Protein 6IIH (pdb70)

Foldseek 3Di:
DALLLLLCLVFPAAQFFDQDPVGFTAHASGHTQPQDNDPVSSQVSVCVLQVHNAVRGHDNVSSVVVVVVLLVVLVVLQCPDPLRVLLLVQDDRQLNSLSSSVCSNPNSVVSSVLRVLSVCSSVLVLVVSLVSQCVDPVCVVPVLSSVQSSVCSNPVDNVSVPPDFVVLVVLQFQEDEPHFTWHQLQSLLCLFQDPHDYDHDYDDPVNQVQLLPDQVVADLFLCSSVRSNRSWTAGPLNSVVLLCLQLDAPVCLVVVQVVLVVVPPQWHFLVSVVVSVDTNVQCVQQNPVRNRIHHSVSSSRVSVSPNLNSLVVLQCVLCVNDQFAFLVSVVCLLCVPPDDPLSVLLVVLVVPPDDRPDTHGSVLSVLVSNLLSQVVQLVVLVVVCVVVVHFCALVSNQVSSCRSRVDGHDCSNSVSQQSSQVRVPPRGGPVVVSNVSRVVSSNGRD/DALLLLQCVVFFAFQAWDQDPLGATAHGRLHGQDPDPPVQSSLVSVCVLQVGSHPRGHDHVSSVVRSVVLLVVLVVLQCPDPLRNLLLVLDDRQLNSLVSSVCSNPNSVVSSVPRVLSVCSSVLVLVVSLVSQCVDVVCVVPVLSSNQSSVCSNPVDNPSPPSVLVVLCVQQFDEAERSFTWRALQSLLCSVADPHDHYYDDPVLQVLLQVLQVPADLFLCSSVSSHSNWTAGSVNSVVLVVPLLADLVSLVVVQVQLPVVPPQKHFLVSDPDVGSCQCVQQNDVGNHIHHSVSSSRRSVSPNLNSLVVLQCVLCVNDQFAWLLSVLCVVCVQLVNNPPVLLVCLSVPVDDRDDTHHSVLSVLVSQLSNQVVLLCVLCVVCQVVQNFAALVRSQVSSCVRRVGHHDPSSSVSLQSRQVRPPPNTHTCCSPVVSHPVD

Solvent-accessible surface area: 41963 Å² total; per-residue (Å²): 82,71,18,65,78,0,0,93,68,11,42,155,82,64,55,145,16,88,103,37,140,101,33,106,22,10,0,0,6,15,34,74,0,99,173,7,125,48,78,113,26,0,56,64,27,0,38,166,46,35,70,97,138,6,118,2,75,4,72,77,115,32,0,54,128,7,2,66,86,31,3,78,45,7,38,146,7,0,75,191,21,94,90,0,84,55,4,26,65,38,6,58,82,27,19,78,5,0,0,10,0,4,7,29,48,57,32,34,110,34,1,10,56,38,76,73,2,9,156,25,3,76,81,108,94,52,90,84,0,7,116,51,4,42,178,22,136,12,52,116,92,42,59,80,16,0,123,28,0,12,29,0,0,104,14,13,8,36,21,13,6,61,41,64,24,110,72,34,1,65,82,2,0,22,8,18,15,139,61,85,71,16,0,3,0,107,11,0,5,38,4,6,6,57,95,94,119,102,100,64,132,139,14,82,122,135,57,14,129,74,25,11,64,31,17,156,111,18,24,106,23,25,59,4,3,74,71,7,16,80,94,0,3,1,15,36,46,8,0,1,7,0,7,7,0,22,50,10,23,109,101,13,2,86,37,13,1,38,27,13,2,61,84,44,60,95,42,0,40,63,182,9,10,164,85,56,159,38,6,3,0,26,16,56,0,0,6,83,216,23,119,99,86,0,95,46,116,32,1,47,121,11,0,49,39,2,25,34,1,5,17,29,35,2,4,80,43,6,1,169,53,113,84,108,0,135,13,51,5,0,0,68,0,0,1,58,54,18,95,83,102,66,54,95,42,11,66,46,3,4,168,124,62,22,70,80,55,106,53,0,28,54,103,52,0,34,47,0,7,95,0,17,40,65,20,95,33,0,33,1,0,5,77,7,9,70,18,56,134,133,54,13,99,49,70,15,0,45,60,0,0,87,21,5,36,42,130,104,14,29,79,4,0,0,28,0,0,6,60,0,0,6,8,5,47,18,103,12,7,13,31,116,47,0,20,42,19,0,117,65,3,34,94,18,6,98,162,66,22,75,39,0,0,72,38,22,32,109,30,78,41,64,38,41,138,45,106,128,33,57,28,6,0,0,3,20,33,83,17,18,144,38,124,37,73,120,27,0,56,60,111,4,41,206,42,44,63,125,82,3,83,36,71,2,68,112,120,49,0,56,108,9,2,68,83,33,3,80,57,10,38,126,13,0,58,166,22,91,135,0,92,61,3,26,67,42,5,53,84,18,21,73,6,0,0,5,0,4,6,27,50,63,28,48,108,38,0,12,61,41,89,68,2,12,105,28,3,71,91,99,123,50,13,84,0,0,39,43,2,9,143,18,144,16,23,104,105,38,57,77,20,0,49,61,0,0,28,0,0,27,52,20,47,27,100,28,8,122,18,129,91,41,82,52,2,65,86,2,18,48,21,26,85,106,14,69,40,37,0,2,0,102,3,0,5,28,6,46,30,61,144,122,170,69,211,85,23,64,162,161,35,56,132,56,1,53,42,0,32,134,102,10,28,98,29,29,58,9,0,80,68,2,17,83,75,2,8,0,17,56,30,4,2,41,0,0,47,25,0,17,93,35,36,81,67,2,0,67,5,0,6,86,8,11,14,85,77,56,54,132,52,0,22,50,146,20,3,17,194,84,15,0,0,22,10,64,3,0,12,106,206,15,156,139,73,8,88,31,142,70,1,80,136,11,0,58,32,5,24,29,1,23,12,31,39,27,3,84,55,22,0,131,56,113,84,108,0,120,11,60,2,0,0,32,11,0,0,94,52,2,83,10,46,140,114,120,79,4,69,102,12,5,158,116,65,28,68,108,49,142,53,0,25,58,102,42,0,42,18,1,10,68,0,20,25,51,22,114,71,1,23,35,13,5,49,32,22,11,12,50,81,91,50,10,145,49,70,32,6,65,72,0,0,92,38,10,16,47,37,112,1,31,87,25,0,0,32,0,0,10,64,0,0,7,64,51,56,58,124,8,4,16,53,32,1,4,27,9,23,5,157,113,126

InterPro domains:
  IPR002048 EF-hand domain [PS50222] (362-397)
  IPR002048 EF-hand domain [SM00054] (176-204)
  IPR002048 EF-hand domain [SM00054] (366-394)
  IPR011992 EF-hand domain pair [SSF47473] (88-260)
  IPR011992 EF-hand domain pair [SSF47473] (175-393)
  IPR039800 Calcium uptake protein 1/2/3 [PTHR12294] (22-420)

CATH classification: 1.10.530.40

Nearest PDB structures (foldseek):
  6iih-assembly1_A  TM=1.002E+00  e=4.399E-68  Tequatrovirus T4
  7xe9-assembly1_A  TM=9.885E-01  e=2.774E-21  Tequatrovirus T4
  6pgy-assembly1_A  TM=9.882E-01  e=2.651E-21  Tequatrovirus T4
  4pk0-assembly1_A  TM=9.676E-01  e=1.539E-21  Tequatrovirus T4
  2hul-assembly1_A  TM=9.817E-01  e=2.774E-21  Tequatrovirus T4

B-factor: mean 32.84, std 21.12, range [3.55, 121.58]

Organism: Homo sapiens (NCBI:txid9606)

Radius of gyration: 30.77 Å; Cα contacts (8 Å, |Δi|>4): 1277; chains: 2; bounding box: 69×74×88 Å

GO terms:
  GO:0071277 cellular response to calcium ion (P, IDA)
  GO:0061891 calcium ion sensor activity (F, IDA)
  GO:0005509 calcium ion binding (F, IDA)
  GO:0036444 calcium import into the mitochondrion (P, IDA)
  GO:0005743 mitochondrial inner membrane (C, IDA)
  GO:0005758 mitochondrial intermembrane space (C, IDA)
  GO:1990246 uniplex complex (C, IDA)
  GO:0051562 negative regulation of mitochondrial calcium ion concentration (P, IDA)
  GO:0006851 mitochondrial calcium ion transmembrane transport (P, IDA)
  GO:0005743 mitochondrial inner membrane (C, EXP)
  GO:0005758 mitochondrial intermembrane space (C, EXP)
  GO:0036444 calcium import into the mitochondrion (P, IMP)
  GO:0051560 mitochondrial calcium ion homeostasis (P, IMP)
  GO:0005515 protein binding (F, IPI)
  GO:0046982 protein heterodimerization activity (F, IPI)
  GO:0005739 mitochondrion (C, HTP)
  GO:0005743 mitochondrial inner membrane (C, TAS)
  GO:0005739 mitochondrion (C, IDA)
  GO:0051560 mitochondrial calcium ion homeostasis (P, IDA)

Sequence (883 aa):
MNIFEMLRIDERLRLKIYKDTEGYYTIGIGHLLTKSPSLNAAKSELDKAIGRNTNGVITKDEAEKLFNQDVDAAVRGILRNAKLKPVYDSLDAVRRAALINMVFQMGETGVAGFTNSLRMLQQKRWDEAAVNLAKSIWYNQTPNRAKRVITTFRTGTWDAYHMLRKQRFMQFSSLEHEGEYYMTPRDFLFSVMFEQMTSVKKLTKKDIEDTLSGIQTAGCGSTFFRDLGDKGLISYTEYLFLLTILTKPHSGFHVAFKMLDTDGNEMIEKREFFKLINTTLQMRFFGKRGQRKLHYKEFRRFMENLQTEIQEMEFLQFSKGLSFMRKEDFAEWLLFFTNTENKDIYWKNVREKLSAGESISLDEFKSFCHFTTHLEDFAIAMQMFSLAHRPVRLAEFKRAVKVATGQELSNNILDTVFKIFDLDGDECLSHEEFLGVLKNRMHRGLMNIFEMLRIDERLRLKIYKDTEGYYTIGIGHLLTKSPSLNAAKSELDKAIGRNTNGVITKDEAEKLFNQDVDAAVRGILRNAKLKPVYDSLDAVRRAALINMVFQMGETGVAGFTNSLRMLQQKRWDEAAVNLAKSIWYNQTPNRAKRVITTFRTGTWDAYHMLRKQRFMQFSSLEHEGEYYMTPRDFLFSVMFEQMEKKLTKKDIEDTLSGIQTAGCGSTFFRDLGDKGLISYTEYLFLLTILTKPHSGFHVAFKMLDTDGNEMIEKREFFKNTTLQMRFFGKRGQRKLHYKEFRRFMENLQTEIQEMEFLQFSKGLSFMRKEDFAEWLLFFTNTENKDIYWKNVREKLSAGESISLDEFKSFCHFTTHLEDFAIAMQMFSLAHRPVRLAEFKRAVKVATGQELSNNILDTVFKIFDLDGDECLSHEEFLGVLKNR

Structure (mmCIF, N/CA/C/O backbone):
data_6IIH
#
_entry.id   6IIH
#
_cell.length_a   66.743
_cell.length_b   96.311
_cell.length_c   85.488
_cell.angle_alpha   90.00
_cell.angle_beta   98.98
_cell.angle_gamma   90.00
#
_symmetry.space_group_name_H-M   'P 1 21 1'
#
loop_
_entity.id
_entity.type
_entity.pdbx_description
1 polymer 'Endolysin,Calcium uptake protein 2, mitochondrial'
2 non-polymer 'CALCIUM ION'
3 water water
#
loop_
_atom_site.group_PDB
_atom_site.id
_atom_site.type_symbol
_atom_site.label_atom_id
_atom_site.label_alt_id
_atom_site.label_comp_id
_atom_site.label_asym_id
_atom_site.label_entity_id
_atom_site.label_seq_id
_atom_site.pdbx_PDB_ins_code
_atom_site.Cartn_x
_atom_site.Cartn_y
_atom_site.Cartn_z
_atom_site.occupancy
_atom_site.B_iso_or_equiv
_atom_site.auth_seq_id
_atom_site.auth_comp_id
_atom_site.auth_asym_id
_atom_site.auth_atom_id
_atom_site.pdbx_PDB_model_num
ATOM 1 N N . MET A 1 9 ? 1.749 32.490 106.497 1.00 30.91 1 MET A N 1
ATOM 2 C CA . MET A 1 9 ? 1.046 33.660 107.100 1.00 25.85 1 MET A CA 1
ATOM 3 C C . MET A 1 9 ? 1.769 34.980 106.852 1.00 17.26 1 MET A C 1
ATOM 4 O O . MET A 1 9 ? 2.993 35.070 106.888 1.00 23.82 1 MET A O 1
ATOM 18 N N . ASN A 1 10 ? 0.975 36.009 106.604 1.00 18.65 2 ASN A N 1
ATOM 19 C CA . ASN A 1 10 ? 1.459 37.367 106.426 1.00 18.98 2 ASN A CA 1
ATOM 20 C C . ASN A 1 10 ? 0.277 38.291 106.720 1.00 12.69 2 ASN A C 1
ATOM 21 O O . ASN A 1 10 ? -0.815 37.835 107.070 1.00 14.23 2 ASN A O 1
ATOM 32 N N . ILE A 1 11 ? 0.491 39.593 106.537 1.00 17.86 3 ILE A N 1
ATOM 33 C CA . ILE A 1 11 ? -0.573 40.552 106.815 1.00 13.01 3 ILE A CA 1
ATOM 34 C C . ILE A 1 11 ? -1.797 40.239 105.962 1.00 12.38 3 ILE A C 1
ATOM 35 O O . ILE A 1 11 ? -2.942 40.422 106.392 1.00 13.62 3 ILE A O 1
ATOM 51 N N . PHE A 1 12 ? -1.577 39.825 104.707 1.00 14.58 4 PHE A N 1
ATOM 52 C CA . PHE A 1 12 ? -2.693 39.467 103.831 1.00 11.80 4 PHE A CA 1
ATOM 53 C C . PHE A 1 12 ? -3.499 38.317 104.405 1.00 13.48 4 PHE A C 1
ATOM 54 O O . PHE A 1 12 ? -4.734 38.405 104.513 1.00 16.58 4 PHE A O 1
ATOM 71 N N . GLU A 1 13 ? -2.830 37.228 104.796 1.00 16.17 5 GLU A N 1
ATOM 72 C CA . GLU A 1 13 ? -3.576 36.071 105.288 1.00 16.48 5 GLU A CA 1
ATOM 73 C C . GLU A 1 13 ? -4.224 36.356 106.640 1.00 10.52 5 GLU A C 1
ATOM 74 O O . GLU A 1 13 ? -5.304 35.837 106.924 1.00 13.43 5 GLU A O 1
ATOM 86 N N . MET A 1 14 ? -3.548 37.138 107.483 1.00 11.57 6 MET A N 1
ATOM 87 C CA . MET A 1 14 ? -4.106 37.597 108.752 1.00 12.07 6 MET A CA 1
ATOM 88 C C . MET A 1 14 ? -5.408 38.364 108.562 1.00 11.57 6 MET A C 1
ATOM 89 O O . MET A 1 14 ? -6.435 38.049 109.190 1.00 8.47 6 MET A O 1
ATOM 103 N N . LEU A 1 15 ? -5.380 39.419 107.735 1.00 9.62 7 LEU A N 1
ATOM 104 C CA . LEU A 1 15 ? -6.608 40.180 107.497 1.00 9.43 7 LEU A CA 1
ATOM 105 C C . LEU A 1 15 ? -7.694 39.342 106.834 1.00 14.32 7 LEU A C 1
ATOM 106 O O . LEU A 1 15 ? -8.885 39.596 107.057 1.00 13.61 7 LEU A O 1
ATOM 122 N N . ARG A 1 16 ? -7.323 38.340 106.022 1.00 13.92 8 ARG A N 1
ATOM 123 C CA . ARG A 1 16 ? -8.345 37.510 105.386 1.00 18.04 8 ARG A CA 1
ATOM 124 C C . ARG A 1 16 ? -9.116 36.713 106.431 1.00 17.52 8 ARG A C 1
ATOM 125 O O . ARG A 1 16 ? -10.305 36.450 106.259 1.00 16.39 8 ARG A O 1
ATOM 146 N N . ILE A 1 17 ? -8.452 36.336 107.523 1.00 14.03 9 ILE A N 1
ATOM 147 C CA . ILE A 1 17 ? -9.133 35.714 108.651 1.00 14.51 9 ILE A CA 1
ATOM 148 C C . ILE A 1 17 ? -9.948 36.736 109.421 1.00 10.53 9 ILE A C 1
ATOM 149 O O . ILE A 1 17 ? -11.080 36.465 109.807 1.00 10.37 9 ILE A O 1
ATOM 165 N N . ASP A 1 18 ? -9.400 37.929 109.652 1.00 13.95 10 ASP A N 1
ATOM 166 C CA . ASP A 1 18 ? -10.073 38.925 110.481 1.00 11.95 10 ASP A CA 1
ATOM 167 C C . ASP A 1 18 ? -11.236 39.611 109.774 1.00 17.51 10 ASP A C 1
ATOM 168 O O . ASP A 1 18 ? -12.147 40.100 110.453 1.00 15.92 10 ASP A O 1
ATOM 177 N N . GLU A 1 19 ? -11.233 39.650 108.443 1.00 16.99 11 GLU A N 1
ATOM 178 C CA . GLU A 1 19 ? -12.283 40.334 107.678 1.00 18.52 11 GLU A CA 1
ATOM 179 C C . GLU A 1 19 ? -12.915 39.347 106.702 1.00 17.74 11 GLU A C 1
ATOM 180 O O . GLU A 1 19 ? -12.310 39.005 105.677 1.00 18.17 11 GLU A O 1
ATOM 192 N N . ARG A 1 20 ? -14.137 38.936 107.000 1.00 17.85 12 ARG A N 1
ATOM 193 C CA . ARG A 1 20 ? -14.909 38.080 106.111 1.00 33.68 12 ARG A CA 1
ATOM 194 C C . ARG A 1 20 ? -15.034 38.714 104.732 1.00 21.28 12 ARG A C 1
ATOM 195 O O . ARG A 1 20 ? -15.310 39.907 104.609 1.00 22.55 12 ARG A O 1
ATOM 216 N N . LEU A 1 21 ? -14.826 37.910 103.696 1.00 21.03 13 LEU A N 1
ATOM 217 C CA . LEU A 1 21 ? -15.047 38.359 102.323 1.00 21.34 13 LEU A CA 1
ATOM 218 C C . LEU A 1 21 ? -16.539 38.576 102.097 1.00 27.51 13 LEU A C 1
ATOM 219 O O . LEU A 1 21 ? -17.335 37.646 102.220 1.00 21.89 13 LEU A O 1
ATOM 235 N N . ARG A 1 22 ? -16.912 39.794 101.756 1.00 21.40 14 ARG A N 1
ATOM 236 C CA . ARG A 1 22 ? -18.290 40.174 101.454 1.00 19.59 14 ARG A CA 1
ATOM 237 C C . ARG A 1 22 ? -18.343 40.505 99.963 1.00 20.19 14 ARG A C 1
ATOM 238 O O . ARG A 1 22 ? -17.889 41.573 99.539 1.00 19.61 14 ARG A O 1
ATOM 259 N N . LEU A 1 23 ? -18.901 39.616 99.162 1.00 20.58 15 LEU A N 1
ATOM 260 C CA . LEU A 1 23 ? -19.047 39.939 97.755 1.00 19.80 15 LEU A CA 1
ATOM 261 C C . LEU A 1 23 ? -20.263 40.806 97.495 1.00 17.68 15 LEU A C 1
ATOM 262 O O . LEU A 1 23 ? -20.395 41.338 96.391 1.00 18.32 15 LEU A O 1
ATOM 278 N N . LYS A 1 24 ? -21.134 40.976 98.482 1.00 17.56 16 LYS A N 1
ATOM 279 C CA . LYS A 1 24 ? -22.262 41.889 98.396 1.00 14.74 16 LYS A CA 1
ATOM 280 C C . LYS A 1 24 ? -22.167 42.907 99.522 1.00 24.68 16 LYS A C 1
ATOM 281 O O . LYS A 1 24 ? -21.665 42.611 100.612 1.00 19.39 16 LYS A O 1
ATOM 300 N N . ILE A 1 25 ? -22.625 44.124 99.235 1.00 19.87 17 ILE A N 1
ATOM 301 C CA . ILE A 1 25 ? -22.530 45.197 100.199 1.00 22.88 17 ILE A CA 1
ATOM 302 C C . ILE A 1 25 ? -23.137 44.731 101.508 1.00 19.95 17 ILE A C 1
ATOM 303 O O . ILE A 1 25 ? -24.242 44.172 101.533 1.00 21.18 17 ILE A O 1
ATOM 319 N N . TYR A 1 26 ? -22.429 45.001 102.597 1.00 17.09 18 TYR A N 1
ATOM 320 C CA . TYR A 1 26 ? -22.766 44.528 103.932 1.00 25.00 18 TYR A CA 1
ATOM 321 C C . TYR A 1 26 ? -22.705 45.701 104.899 1.00 19.99 18 TYR A C 1
ATOM 322 O O . TYR A 1 26 ? -21.728 46.446 104.907 1.00 25.96 18 TYR A O 1
ATOM 340 N N . LYS A 1 27 ? -23.731 45.853 105.731 1.00 31.83 19 LYS A N 1
ATOM 341 C CA . LYS A 1 27 ? -23.735 46.903 106.748 1.00 32.00 19 LYS A CA 1
ATOM 342 C C . LYS A 1 27 ? -23.321 46.314 108.095 1.00 33.42 19 LYS A C 1
ATOM 343 O O . LYS A 1 27 ? -24.011 45.446 108.629 1.00 36.37 19 LYS A O 1
ATOM 362 N N . ASP A 1 28 ? -22.199 46.784 108.642 1.00 31.56 20 ASP A N 1
ATOM 363 C CA . ASP A 1 28 ? -21.650 46.145 109.828 1.00 37.46 20 ASP A CA 1
ATOM 364 C C . ASP A 1 28 ? -22.200 46.767 111.120 1.00 42.16 20 ASP A C 1
ATOM 365 O O . ASP A 1 28 ? -22.871 47.807 111.121 1.00 36.01 20 ASP A O 1
ATOM 374 N N . THR A 1 29 ? -21.902 46.089 112.232 1.00 37.31 21 THR A N 1
ATOM 375 C CA . THR A 1 29 ? -22.419 46.487 113.537 1.00 43.95 21 THR A CA 1
ATOM 376 C C . THR A 1 29 ? -22.136 47.955 113.844 1.00 38.02 21 THR A C 1
ATOM 377 O O . THR A 1 29 ? -22.985 48.651 114.405 1.00 39.29 21 THR A O 1
ATOM 388 N N . GLU A 1 30 ? -20.951 48.439 113.489 1.00 39.09 22 GLU A N 1
ATOM 389 C CA . GLU A 1 30 ? -20.617 49.848 113.625 1.00 32.17 22 GLU A CA 1
ATOM 390 C C . GLU A 1 30 ? -21.413 50.739 112.687 1.00 41.49 22 GLU A C 1
ATOM 391 O O . GLU A 1 30 ? -21.253 51.967 112.755 1.00 33.44 22 GLU A O 1
ATOM 403 N N . GLY A 1 31 ? -22.266 50.168 111.833 1.00 40.25 23 GLY A N 1
ATOM 404 C CA . GLY A 1 31 ? -23.133 50.951 110.975 1.00 40.92 23 GLY A CA 1
ATOM 405 C C . GLY A 1 31 ? -22.547 51.378 109.647 1.00 40.80 23 GLY A C 1
ATOM 406 O O . GLY A 1 31 ? -23.189 52.176 108.941 1.00 35.74 23 GLY A O 1
ATOM 410 N N . TYR A 1 32 ? -21.378 50.863 109.278 1.00 29.36 24 TYR A N 1
ATOM 411 C CA . TYR A 1 32 ? -20.763 51.193 108.003 1.00 31.37 24 TYR A CA 1
ATOM 412 C C . TYR A 1 32 ? -21.138 50.173 106.939 1.00 26.42 24 TYR A C 1
ATOM 413 O O . TYR A 1 32 ? -21.134 48.969 107.183 1.00 25.65 24 TYR A O 1
ATOM 431 N N . TYR A 1 33 ? -21.426 50.653 105.743 1.00 33.35 25 TYR A N 1
ATOM 432 C CA . TYR A 1 33 ? -21.486 49.753 104.603 1.00 27.79 25 TYR A CA 1
ATOM 433 C C . TYR A 1 33 ? -20.081 49.310 104.243 1.00 16.80 25 TYR A C 1
ATOM 434 O O . TYR A 1 33 ? -19.150 50.118 104.210 1.00 20.70 25 TYR A O 1
ATOM 452 N N . THR A 1 34 ? -19.931 48.016 104.003 1.00 16.22 26 THR A N 1
ATOM 453 C CA . THR A 1 34 ? -18.632 47.450 103.690 1.00 18.06 26 THR A CA 1
ATOM 454 C C . THR A 1 34 ? -18.746 46.494 102.505 1.00 12.62 26 THR A C 1
ATOM 455 O O . THR A 1 34 ? -19.817 45.969 102.195 1.00 16.80 26 THR A O 1
ATOM 466 N N . ILE A 1 35 ? -17.600 46.212 101.904 1.00 15.29 27 ILE A N 1
ATOM 467 C CA . ILE A 1 35 ? -17.531 45.331 100.752 1.00 15.33 27 ILE A CA 1
ATOM 468 C C . ILE A 1 35 ? -16.150 44.714 100.749 1.00 13.91 27 ILE A C 1
ATOM 469 O O . ILE A 1 35 ? -15.191 45.267 101.324 1.00 15.47 27 ILE A O 1
ATOM 485 N N . GLY A 1 36 ? -16.067 43.552 100.107 1.00 10.16 28 GLY A N 1
ATOM 486 C CA . GLY A 1 36 ? -14.806 42.890 99.915 1.00 11.44 28 GLY A CA 1
ATOM 487 C C . GLY A 1 36 ? -14.227 42.423 101.234 1.00 12.59 28 GLY A C 1
ATOM 488 O O . GLY A 1 36 ? -14.924 41.866 102.094 1.00 16.81 28 GLY A O 1
ATOM 492 N N . ILE A 1 37 ? -12.927 42.645 101.374 1.00 12.64 29 ILE A N 1
ATOM 493 C CA . ILE A 1 37 ? -12.179 42.229 102.575 1.00 11.86 29 ILE A CA 1
ATOM 494 C C . ILE A 1 37 ? -12.046 43.493 103.401 1.00 11.91 29 ILE A C 1
ATOM 495 O O . ILE A 1 37 ? -11.029 44.184 103.425 1.00 14.32 29 ILE A O 1
ATOM 511 N N . GLY A 1 38 ? -13.089 43.781 104.161 1.00 13.05 30 GLY A N 1
ATOM 512 C CA . GLY A 1 38 ? -13.094 44.908 105.087 1.00 17.93 30 GLY A CA 1
ATOM 513 C C . GLY A 1 38 ? -12.892 46.287 104.481 1.00 19.75 30 GLY A C 1
ATOM 514 O O . GLY A 1 38 ? -12.280 47.175 105.114 1.00 13.73 30 GLY A O 1
ATOM 518 N N . HIS A 1 39 ? -13.377 46.491 103.259 1.00 15.55 31 HIS A N 1
ATOM 519 C CA . HIS A 1 39 ? -13.328 47.800 102.609 1.00 13.55 31 HIS A CA 1
ATOM 520 C C . HIS A 1 39 ? -14.536 48.627 103.031 1.00 11.48 31 HIS A C 1
ATOM 521 O O . HIS A 1 39 ? -15.676 48.277 102.712 1.00 15.50 31 HIS A O 1
ATOM 535 N N . LEU A 1 40 ? -14.296 49.755 103.702 1.00 15.16 32 LEU A N 1
ATOM 536 C CA . LEU A 1 40 ? -15.404 50.556 104.207 1.00 21.80 32 LEU A CA 1
ATOM 537 C C . LEU A 1 40 ? -15.888 51.540 103.136 1.00 16.01 32 LEU A C 1
ATOM 538 O O . LEU A 1 40 ? -15.082 52.203 102.490 1.00 21.18 32 LEU A O 1
ATOM 554 N N . LEU A 1 41 ? -17.197 51.606 102.940 1.00 18.89 33 LEU A N 1
ATOM 555 C CA . LEU A 1 41 ? -17.810 52.582 102.035 1.00 25.64 33 LEU A CA 1
ATOM 556 C C . LEU A 1 41 ? -18.157 53.813 102.880 1.00 16.89 33 LEU A C 1
ATOM 557 O O . LEU A 1 41 ? -19.185 53.860 103.556 1.00 27.31 33 LEU A O 1
ATOM 573 N N . THR A 1 42 ? -17.274 54.790 102.848 1.00 25.14 34 THR A N 1
ATOM 574 C CA . THR A 1 42 ? -17.232 55.845 103.853 1.00 38.81 34 THR A CA 1
ATOM 575 C C . THR A 1 42 ? -18.289 56.930 103.606 1.00 41.08 34 THR A C 1
ATOM 576 O O . THR A 1 42 ? -18.993 57.331 104.543 1.00 41.49 34 THR A O 1
ATOM 587 N N . LYS A 1 43 ? -18.426 57.411 102.365 1.00 34.33 35 LYS A N 1
ATOM 588 C CA . LYS A 1 43 ? -19.384 58.473 102.023 1.00 27.47 35 LYS A CA 1
ATOM 589 C C . LYS A 1 43 ? -20.754 57.928 101.699 1.00 21.94 35 LYS A C 1
ATOM 590 O O . LYS A 1 43 ? -21.400 58.318 100.713 1.00 22.09 35 LYS A O 1
ATOM 609 N N . SER A 1 44 ? -21.228 56.995 102.515 1.00 21.20 36 SER A N 1
ATOM 610 C CA . SER A 1 44 ? -22.410 56.205 102.206 1.00 23.84 36 SER A CA 1
ATOM 611 C C . SER A 1 44 ? -23.244 56.059 103.472 1.00 31.73 36 SER A C 1
ATOM 612 O O . SER A 1 44 ? -23.061 55.107 104.250 1.00 22.99 36 SER A O 1
ATOM 620 N N . PRO A 1 45 ? -24.180 56.984 103.704 1.00 28.82 37 PRO A N 1
ATOM 621 C CA . PRO A 1 45 ? -25.113 56.839 104.829 1.00 25.60 37 PRO A CA 1
ATOM 622 C C . PRO A 1 45 ? -26.320 55.967 104.548 1.00 30.22 37 PRO A C 1
ATOM 623 O O . PRO A 1 45 ? -27.126 55.755 105.459 1.00 39.69 37 PRO A O 1
ATOM 634 N N . SER A 1 46 ? -26.468 55.453 103.332 1.00 18.86 38 SER A N 1
ATOM 635 C CA . SER A 1 46 ? -27.579 54.579 102.951 1.00 23.36 38 SER A CA 1
ATOM 636 C C . SER A 1 46 ? -27.043 53.457 102.060 1.00 18.52 38 SER A C 1
ATOM 637 O O . SER A 1 46 ? -25.928 53.534 101.562 1.00 22.86 38 SER A O 1
ATOM 645 N N . LEU A 1 47 ? -27.877 52.451 101.798 1.00 20.87 39 LEU A N 1
ATOM 646 C CA . LEU A 1 47 ? -27.501 51.423 100.830 1.00 25.11 39 LEU A CA 1
ATOM 647 C C . LEU A 1 47 ? -27.264 52.025 99.446 1.00 24.74 39 LEU A C 1
ATOM 648 O O . LEU A 1 47 ? -26.244 51.748 98.799 1.00 27.08 39 LEU A O 1
ATOM 664 N N . ASN A 1 48 ? -28.188 52.872 98.980 1.00 30.14 40 ASN A N 1
ATOM 665 C CA . ASN A 1 48 ? -28.058 53.438 97.639 1.00 28.91 40 ASN A CA 1
ATOM 666 C C . ASN A 1 48 ? -26.832 54.330 97.533 1.00 21.76 40 ASN A C 1
ATOM 667 O O . ASN A 1 48 ? -26.172 54.373 96.487 1.00 19.33 40 ASN A O 1
ATOM 678 N N . ALA A 1 49 ? -26.510 55.078 98.592 1.00 20.52 41 ALA A N 1
ATOM 679 C CA . ALA A 1 49 ? -25.265 55.828 98.560 1.00 20.27 41 ALA A CA 1
ATOM 680 C C . ALA A 1 49 ? -24.056 54.886 98.469 1.00 21.32 41 ALA A C 1
ATOM 681 O O . ALA A 1 49 ? -23.069 55.176 97.773 1.00 16.70 41 ALA A O 1
ATOM 688 N N . ALA A 1 50 ? -24.110 53.761 99.181 1.00 17.17 42 ALA A N 1
ATOM 689 C CA . ALA A 1 50 ? -22.991 52.822 99.144 1.00 20.89 42 ALA A CA 1
ATOM 690 C C . ALA A 1 50 ? -22.809 52.211 97.749 1.00 15.36 42 ALA A C 1
ATOM 691 O O . ALA A 1 50 ? -21.685 51.932 97.326 1.00 16.90 42 ALA A O 1
ATOM 698 N N . LYS A 1 51 ? -23.897 51.958 97.036 1.00 14.50 43 LYS A N 1
ATOM 699 C CA . LYS A 1 51 ? -23.750 51.448 95.680 1.00 16.63 43 LYS A CA 1
ATOM 700 C C . LYS A 1 51 ? -23.102 52.486 94.786 1.00 15.98 43 LYS A C 1
ATOM 701 O O . LYS A 1 51 ? -22.220 52.159 93.983 1.00 15.87 43 LYS A O 1
ATOM 720 N N . SER A 1 52 ? -23.467 53.761 94.959 1.00 16.97 44 SER A N 1
ATOM 721 C CA . SER A 1 52 ? -22.813 54.818 94.193 1.00 13.10 44 SER A CA 1
ATOM 722 C C . SER A 1 52 ? -21.322 54.867 94.491 1.00 15.25 44 SER A C 1
ATOM 723 O O . SER A 1 52 ? -20.494 54.936 93.573 1.00 12.25 44 SER A O 1
ATOM 731 N N . GLU A 1 53 ? -20.954 54.874 95.781 1.00 16.98 45 GLU A N 1
ATOM 732 C CA . GLU A 1 53 ? -19.545 54.882 96.154 1.00 14.05 45 GLU A CA 1
ATOM 733 C C . GLU A 1 53 ? -18.817 53.664 95.586 1.00 11.83 45 GLU A C 1
ATOM 734 O O . GLU A 1 53 ? -17.722 53.792 95.027 1.00 10.96 45 GLU A O 1
ATOM 746 N N . LEU A 1 54 ? -19.425 52.481 95.712 1.00 11.36 46 LEU A N 1
ATOM 747 C CA . LEU A 1 54 ? -18.814 51.266 95.193 1.00 15.42 46 LEU A CA 1
ATOM 748 C C . LEU A 1 54 ? -18.624 51.330 93.677 1.00 11.57 46 LEU A C 1
ATOM 749 O O . LEU A 1 54 ? -17.560 50.992 93.178 1.00 11.65 46 LEU A O 1
ATOM 765 N N . ASP A 1 55 ? -19.657 51.750 92.929 1.00 14.31 47 ASP A N 1
ATOM 766 C CA . ASP A 1 55 ? -19.538 51.788 91.470 1.00 14.21 47 ASP A CA 1
ATOM 767 C C . ASP A 1 55 ? -18.376 52.670 91.046 1.00 11.55 47 ASP A C 1
ATOM 768 O O . ASP A 1 55 ? -17.637 52.350 90.106 1.00 13.37 47 ASP A O 1
ATOM 777 N N . LYS A 1 56 ? -18.176 53.802 91.739 1.00 12.65 48 LYS A N 1
ATOM 778 C CA . LYS A 1 56 ? -17.027 54.634 91.425 1.00 17.02 48 LYS A CA 1
ATOM 779 C C . LYS A 1 56 ? -15.722 53.935 91.797 1.00 20.25 48 LYS A C 1
ATOM 780 O O . LYS A 1 56 ? -14.762 53.939 91.019 1.00 18.00 48 LYS A O 1
ATOM 799 N N . ALA A 1 57 ? -15.680 53.288 92.955 1.00 17.21 49 ALA A N 1
ATOM 800 C CA . ALA A 1 57 ? -14.446 52.636 93.392 1.00 16.66 49 ALA A CA 1
ATOM 801 C C . ALA A 1 57 ? -14.040 51.499 92.459 1.00 14.64 49 ALA A C 1
ATOM 802 O O . ALA A 1 57 ? -12.857 51.286 92.230 1.00 17.22 49 ALA A O 1
ATOM 809 N N . ILE A 1 58 ? -14.998 50.773 91.903 1.00 13.63 50 ILE A N 1
ATOM 810 C CA . ILE A 1 58 ? -14.683 49.689 90.979 1.00 16.17 50 ILE A CA 1
ATOM 811 C C . ILE A 1 58 ? -14.650 50.142 89.515 1.00 14.66 50 ILE A C 1
ATOM 812 O O . ILE A 1 58 ? -13.980 49.517 88.700 1.00 18.99 50 ILE A O 1
ATOM 828 N N . GLY A 1 59 ? -15.347 51.214 89.151 1.00 14.79 51 GLY A N 1
ATOM 829 C CA . GLY A 1 59 ? -15.448 51.610 87.743 1.00 15.32 51 GLY A CA 1
ATOM 830 C C . GLY A 1 59 ? -16.427 50.779 86.928 1.00 14.91 51 GLY A C 1
ATOM 831 O O . GLY A 1 59 ? -16.292 50.685 85.701 1.00 13.49 51 GLY A O 1
ATOM 835 N N . ARG A 1 60 ? -17.427 50.192 87.582 1.00 13.29 52 ARG A N 1
ATOM 836 C CA . ARG A 1 60 ? -18.409 49.302 86.976 1.00 13.72 52 ARG A CA 1
ATOM 837 C C . ARG A 1 60 ? -19.765 49.492 87.647 1.00 13.96 52 ARG A C 1
ATOM 838 O O . ARG A 1 60 ? -19.849 49.788 88.847 1.00 13.54 52 ARG A O 1
ATOM 859 N N . ASN A 1 61 ? -20.837 49.312 86.864 1.00 13.19 53 ASN A N 1
ATOM 860 C CA . ASN A 1 61 ? -22.186 49.252 87.429 1.00 14.93 53 ASN A CA 1
ATOM 861 C C . ASN A 1 61 ? -22.367 47.944 88.217 1.00 14.36 53 ASN A C 1
ATOM 862 O O . ASN A 1 61 ? -22.653 46.909 87.626 1.00 15.15 53 ASN A O 1
ATOM 873 N N . THR A 1 62 ? -22.112 47.956 89.520 1.00 13.94 54 THR A N 1
ATOM 874 C CA . THR A 1 62 ? -22.013 46.703 90.267 1.00 11.89 54 THR A CA 1
ATOM 875 C C . THR A 1 62 ? -23.345 46.247 90.842 1.00 18.75 54 THR A C 1
ATOM 876 O O . THR A 1 62 ? -23.462 45.085 91.234 1.00 20.50 54 THR A O 1
ATOM 887 N N . ASN A 1 63 ? -24.322 47.144 90.975 1.00 14.20 55 ASN A N 1
ATOM 888 C CA . ASN A 1 63 ? -25.561 46.855 91.724 1.00 22.81 55 ASN A CA 1
ATOM 889 C C . ASN A 1 63 ? -25.273 46.289 93.125 1.00 17.27 55 ASN A C 1
ATOM 890 O O . ASN A 1 63 ? -26.037 45.501 93.675 1.00 18.20 55 ASN A O 1
ATOM 901 N N . GLY A 1 64 ? -24.174 46.686 93.733 1.00 18.47 56 GLY A N 1
ATOM 902 C CA . GLY A 1 64 ? -23.841 46.224 95.065 1.00 22.27 56 GLY A CA 1
ATOM 903 C C . GLY A 1 64 ? -23.128 44.893 95.155 1.00 22.65 56 GLY A C 1
ATOM 904 O O . GLY A 1 64 ? -22.914 44.393 96.272 1.00 18.40 56 GLY A O 1
ATOM 908 N N . VAL A 1 65 ? -22.704 44.331 94.030 1.00 17.00 57 VAL A N 1
ATOM 909 C CA . VAL A 1 65 ? -22.112 43.004 93.977 1.00 19.70 57 VAL A CA 1
ATOM 910 C C . VAL A 1 65 ? -20.801 43.067 93.204 1.00 21.59 57 VAL A C 1
ATOM 911 O O . VAL A 1 65 ? -20.772 43.544 92.064 1.00 15.74 57 VAL A O 1
ATOM 924 N N . ILE A 1 66 ? -19.727 42.549 93.805 1.00 17.68 58 ILE A N 1
ATOM 925 C CA . ILE A 1 66 ? -18.413 42.547 93.177 1.00 14.70 58 ILE A CA 1
ATOM 926 C C . ILE A 1 66 ? -17.912 41.112 93.070 1.00 18.72 58 ILE A C 1
ATOM 927 O O . ILE A 1 66 ? -18.468 40.194 93.667 1.00 17.07 58 ILE A O 1
ATOM 943 N N . THR A 1 67 ? -16.854 40.940 92.289 1.00 16.14 59 THR A N 1
ATOM 944 C CA . THR A 1 67 ? -16.198 39.658 92.088 1.00 19.55 59 THR A CA 1
ATOM 945 C C . THR A 1 67 ? -15.030 39.522 93.053 1.00 20.20 59 THR A C 1
ATOM 946 O O . THR A 1 67 ? -14.554 40.499 93.634 1.00 16.46 59 THR A O 1
ATOM 957 N N . LYS A 1 68 ? -14.537 38.288 93.174 1.00 18.63 60 LYS A N 1
ATOM 958 C CA . LYS A 1 68 ? -13.366 38.029 93.992 1.00 19.70 60 LYS A CA 1
ATOM 959 C C . LYS A 1 68 ? -12.176 38.845 93.536 1.00 17.75 60 LYS A C 1
ATOM 960 O O . LYS A 1 68 ? -11.435 39.377 94.360 1.00 14.79 60 LYS A O 1
ATOM 979 N N . ASP A 1 69 ? -11.942 38.926 92.222 1.00 18.14 61 ASP A N 1
ATOM 980 C CA . ASP A 1 69 ? -10.790 39.678 91.738 1.00 18.97 61 ASP A CA 1
ATOM 981 C C . ASP A 1 69 ? -10.894 41.168 92.075 1.00 11.87 61 ASP A C 1
ATOM 982 O O . ASP A 1 69 ? -9.890 41.815 92.395 1.00 15.07 61 ASP A O 1
ATOM 991 N N . GLU A 1 70 ? -12.081 41.735 91.941 1.00 15.35 62 GLU A N 1
ATOM 992 C CA . GLU A 1 70 ? -12.320 43.114 92.361 1.00 15.92 62 GLU A CA 1
ATOM 993 C C . GLU A 1 70 ? -12.066 43.306 93.857 1.00 17.42 62 GLU A C 1
ATOM 994 O O . GLU A 1 70 ? -11.423 44.291 94.262 1.00 10.08 62 GLU A O 1
ATOM 1006 N N . ALA A 1 71 ? -12.531 42.358 94.681 1.00 13.57 63 ALA A N 1
ATOM 1007 C CA . ALA A 1 71 ? -12.216 42.386 96.115 1.00 15.48 63 ALA A CA 1
ATOM 1008 C C . ALA A 1 71 ? -10.712 42.338 96.365 1.00 12.34 63 ALA A C 1
ATOM 1009 O O . ALA A 1 71 ? -10.184 43.099 97.185 1.00 13.48 63 ALA A O 1
ATOM 1016 N N . GLU A 1 72 ? -9.987 41.472 95.646 1.00 15.47 64 GLU A N 1
ATOM 1017 C CA . GLU A 1 72 ? -8.543 41.383 95.866 1.00 13.99 64 GLU A CA 1
ATOM 1018 C C . GLU A 1 72 ? -7.806 42.659 95.468 1.00 17.94 64 GLU A C 1
ATOM 1019 O O . GLU A 1 72 ? -6.809 43.040 96.113 1.00 19.57 64 GLU A O 1
ATOM 1031 N N . LYS A 1 73 ? -8.286 43.345 94.427 1.00 18.84 65 LYS A N 1
ATOM 1032 C CA . LYS A 1 73 ? -7.656 44.601 94.024 1.00 20.92 65 LYS A CA 1
ATOM 1033 C C . LYS A 1 73 ? -7.852 45.677 95.085 1.00 16.54 65 LYS A C 1
ATOM 1034 O O . LYS A 1 73 ? -6.910 46.411 95.414 1.00 20.36 65 LYS A O 1
ATOM 1053 N N . LEU A 1 74 ? -9.066 45.797 95.608 1.00 17.70 66 LEU A N 1
ATOM 1054 C CA . LEU A 1 74 ? -9.341 46.739 96.686 1.00 19.75 66 LEU A CA 1
ATOM 1055 C C . LEU A 1 74 ? -8.532 46.393 97.929 1.00 15.32 66 LEU A C 1
ATOM 1056 O O . LEU A 1 74 ? -7.968 47.279 98.588 1.00 19.65 66 LEU A O 1
ATOM 1072 N N . PHE A 1 75 ? -8.478 45.094 98.255 1.00 17.66 67 PHE A N 1
ATOM 1073 C CA . PHE A 1 75 ? -7.722 44.603 99.405 1.00 13.40 67 PHE A CA 1
ATOM 1074 C C . PHE A 1 75 ? -6.262 45.025 99.327 1.00 16.11 67 PHE A C 1
ATOM 1075 O O . PHE A 1 75 ? -5.703 45.557 100.292 1.00 16.22 67 PHE A O 1
ATOM 1092 N N . ASN A 1 76 ? -5.636 44.843 98.173 1.00 20.64 68 ASN A N 1
ATOM 1093 C CA . ASN A 1 76 ? -4.240 45.245 98.030 1.00 20.32 68 ASN A CA 1
ATOM 1094 C C . ASN A 1 76 ? -4.041 46.754 98.150 1.00 21.72 68 ASN A C 1
ATOM 1095 O O . ASN A 1 76 ? -3.020 47.202 98.677 1.00 22.65 68 ASN A O 1
ATOM 1106 N N . GLN A 1 77 ? -4.955 47.554 97.583 1.00 20.05 69 GLN A N 1
ATOM 1107 C CA . GLN A 1 77 ? -4.856 48.997 97.747 1.00 20.34 69 GLN A CA 1
ATOM 1108 C C . GLN A 1 77 ? -5.029 49.382 99.211 1.00 23.05 69 GLN A C 1
ATOM 1109 O O . GLN A 1 77 ? -4.322 50.264 99.718 1.00 22.46 69 GLN A O 1
ATOM 1123 N N . ASP A 1 78 ? -5.960 48.723 99.915 1.00 19.17 70 ASP A N 1
ATOM 1124 C CA . ASP A 1 78 ? -6.200 49.059 101.314 1.00 17.33 70 ASP A CA 1
ATOM 1125 C C . ASP A 1 78 ? -4.999 48.694 102.184 1.00 14.64 70 ASP A C 1
ATOM 1126 O O . ASP A 1 78 ? -4.626 49.463 103.075 1.00 19.13 70 ASP A O 1
ATOM 1135 N N . VAL A 1 79 ? -4.355 47.549 101.933 1.00 15.05 71 VAL A N 1
ATOM 1136 C CA . VAL A 1 79 ? -3.162 47.218 102.702 1.00 12.23 71 VAL A CA 1
ATOM 1137 C C . VAL A 1 79 ? -2.048 48.193 102.370 1.00 21.66 71 VAL A C 1
ATOM 1138 O O . VAL A 1 79 ? -1.382 48.723 103.270 1.00 16.27 71 VAL A O 1
ATOM 1151 N N . ASP A 1 80 ? -1.850 48.473 101.069 1.00 22.24 72 ASP A N 1
ATOM 1152 C CA . ASP A 1 80 ? -0.865 49.481 100.664 1.00 24.90 72 ASP A CA 1
ATOM 1153 C C . ASP A 1 80 ? -1.154 50.822 101.335 1.00 20.81 72 ASP A C 1
ATOM 1154 O O . ASP A 1 80 ? -0.259 51.466 101.898 1.00 30.05 72 ASP A O 1
ATOM 1163 N N . ALA A 1 81 ? -2.412 51.248 101.335 1.00 23.10 73 ALA A N 1
ATOM 1164 C CA . ALA A 1 81 ? -2.707 52.507 101.996 1.00 24.95 73 ALA A CA 1
ATOM 1165 C C . ALA A 1 81 ? -2.407 52.450 103.491 1.00 26.83 73 ALA A C 1
ATOM 1166 O O . ALA A 1 81 ? -2.009 53.467 104.068 1.00 25.79 73 ALA A O 1
ATOM 1173 N N . ALA A 1 82 ? -2.611 51.305 104.154 1.00 24.96 74 ALA A N 1
ATOM 1174 C CA . ALA A 1 82 ? -2.295 51.249 105.585 1.00 19.47 74 ALA A CA 1
ATOM 1175 C C . ALA A 1 82 ? -0.790 51.378 105.809 1.00 20.75 74 ALA A C 1
ATOM 1176 O O . ALA A 1 82 ? -0.346 52.100 106.708 1.00 21.08 74 ALA A O 1
ATOM 1183 N N . VAL A 1 83 ? 0.011 50.697 104.999 1.00 16.31 75 VAL A N 1
ATOM 1184 C CA . VAL A 1 83 ? 1.457 50.790 105.147 1.00 23.78 75 VAL A CA 1
ATOM 1185 C C . VAL A 1 83 ? 1.904 52.238 104.977 1.00 29.04 75 VAL A C 1
ATOM 1186 O O . VAL A 1 83 ? 2.669 52.767 105.789 1.00 29.74 75 VAL A O 1
ATOM 1199 N N . ARG A 1 84 ? 1.370 52.926 103.964 1.00 25.39 76 ARG A N 1
ATOM 1200 C CA . ARG A 1 84 ? 1.766 54.317 103.749 1.00 30.53 76 ARG A CA 1
ATOM 1201 C C . ARG A 1 84 ? 1.331 55.206 104.908 1.00 29.21 76 ARG A C 1
ATOM 1202 O O . ARG A 1 84 ? 2.051 56.129 105.293 1.00 30.32 76 ARG A O 1
ATOM 1223 N N . GLY A 1 85 ? 0.156 54.949 105.472 1.00 28.04 77 GLY A N 1
ATOM 1224 C CA . GLY A 1 85 ? -0.265 55.699 106.640 1.00 32.34 77 GLY A CA 1
ATOM 1225 C C . GLY A 1 85 ? 0.685 55.531 107.802 1.00 28.68 77 GLY A C 1
ATOM 1226 O O . GLY A 1 85 ? 0.846 56.446 108.614 1.00 33.60 77 GLY A O 1
ATOM 1230 N N . ILE A 1 86 ? 1.306 54.356 107.909 1.00 21.84 78 ILE A N 1
ATOM 1231 C CA . ILE A 1 86 ? 2.268 54.116 108.971 1.00 19.07 78 ILE A CA 1
ATOM 1232 C C . ILE A 1 86 ? 3.561 54.876 108.682 1.00 31.78 78 ILE A C 1
ATOM 1233 O O . ILE A 1 86 ? 4.079 55.626 109.524 1.00 26.04 78 ILE A O 1
ATOM 1249 N N . LEU A 1 87 ? 4.112 54.667 107.488 1.00 27.29 79 LEU A N 1
ATOM 1250 C CA . LEU A 1 87 ? 5.424 55.204 107.143 1.00 32.21 79 LEU A CA 1
ATOM 1251 C C . LEU A 1 87 ? 5.449 56.725 107.102 1.00 29.78 79 LEU A C 1
ATOM 1252 O O . LEU A 1 87 ? 6.518 57.308 107.297 1.00 34.48 79 LEU A O 1
ATOM 1268 N N . ARG A 1 88 ? 4.307 57.382 106.905 1.00 28.26 80 ARG A N 1
ATOM 1269 C CA . ARG A 1 88 ? 4.260 58.835 106.905 1.00 34.44 80 ARG A CA 1
ATOM 1270 C C . ARG A 1 88 ? 3.816 59.422 108.233 1.00 36.81 80 ARG A C 1
ATOM 1271 O O . ARG A 1 88 ? 3.616 60.639 108.325 1.00 33.26 80 ARG A O 1
ATOM 1292 N N . ASN A 1 89 ? 3.695 58.608 109.275 1.00 30.47 81 ASN A N 1
ATOM 1293 C CA . ASN A 1 89 ? 3.221 59.089 110.566 1.00 28.91 81 ASN A CA 1
ATOM 1294 C C . ASN A 1 89 ? 4.347 59.091 111.597 1.00 33.14 81 ASN A C 1
ATOM 1295 O O . ASN A 1 89 ? 4.978 58.056 111.853 1.00 31.49 81 ASN A O 1
ATOM 1306 N N . ALA A 1 90 ? 4.566 60.255 112.210 1.00 30.00 82 ALA A N 1
ATOM 1307 C CA . ALA A 1 90 ? 5.706 60.433 113.102 1.00 29.88 82 ALA A CA 1
ATOM 1308 C C . ALA A 1 90 ? 5.636 59.519 114.311 1.00 30.67 82 ALA A C 1
ATOM 1309 O O . ALA A 1 90 ? 6.670 59.060 114.804 1.00 25.01 82 ALA A O 1
ATOM 1316 N N . LYS A 1 91 ? 4.440 59.247 114.805 1.00 27.34 83 LYS A N 1
ATOM 1317 C CA . LYS A 1 91 ? 4.323 58.356 115.952 1.00 28.23 83 LYS A CA 1
ATOM 1318 C C . LYS A 1 91 ? 4.367 56.892 115.553 1.00 28.84 83 LYS A C 1
ATOM 1319 O O . LYS A 1 91 ? 4.873 56.078 116.332 1.00 30.31 83 LYS A O 1
ATOM 1338 N N . LEU A 1 92 ? 3.896 56.549 114.345 1.00 22.72 84 LEU A N 1
ATOM 1339 C CA . LEU A 1 92 ? 3.767 55.151 113.965 1.00 22.84 84 LEU A CA 1
ATOM 1340 C C . LEU A 1 92 ? 5.038 54.600 113.340 1.00 24.65 84 LEU A C 1
ATOM 1341 O O . LEU A 1 92 ? 5.412 53.460 113.627 1.00 20.41 84 LEU A O 1
ATOM 1357 N N . LYS A 1 93 ? 5.729 55.379 112.500 1.00 23.07 85 LYS A N 1
ATOM 1358 C CA . LYS A 1 93 ? 6.867 54.819 111.768 1.00 27.84 85 LYS A CA 1
ATOM 1359 C C . LYS A 1 93 ? 7.974 54.325 112.680 1.00 20.23 85 LYS A C 1
ATOM 1360 O O . LYS A 1 93 ? 8.534 53.245 112.420 1.00 19.81 85 LYS A O 1
ATOM 1379 N N . PRO A 1 94 ? 8.392 55.060 113.712 1.00 23.79 86 PRO A N 1
ATOM 1380 C CA . PRO A 1 94 ? 9.493 54.530 114.532 1.00 22.49 86 PRO A CA 1
ATOM 1381 C C . PRO A 1 94 ? 9.140 53.209 115.200 1.00 20.32 86 PRO A C 1
ATOM 1382 O O . PRO A 1 94 ? 10.000 52.324 115.315 1.00 14.89 86 PRO A O 1
ATOM 1393 N N . VAL A 1 95 ? 7.898 53.064 115.674 1.00 18.58 87 VAL A N 1
ATOM 1394 C CA . VAL A 1 95 ? 7.490 51.792 116.271 1.00 18.73 87 VAL A CA 1
ATOM 1395 C C . VAL A 1 95 ? 7.564 50.696 115.221 1.00 14.33 87 VAL A C 1
ATOM 1396 O O . VAL A 1 95 ? 8.195 49.648 115.417 1.00 16.50 87 VAL A O 1
ATOM 1409 N N . TYR A 1 96 ? 6.930 50.937 114.070 1.00 18.66 88 TYR A N 1
ATOM 1410 C CA . TYR A 1 96 ? 6.944 49.961 112.982 1.00 19.50 88 TYR A CA 1
ATOM 1411 C C . TYR A 1 96 ? 8.357 49.551 112.611 1.00 22.22 88 TYR A C 1
ATOM 1412 O O . TYR A 1 96 ? 8.652 48.353 112.457 1.00 22.01 88 TYR A O 1
ATOM 1430 N N . ASP A 1 97 ? 9.244 50.534 112.421 1.00 18.93 89 ASP A N 1
ATOM 1431 C CA . ASP A 1 97 ? 10.618 50.192 112.088 1.00 23.18 89 ASP A CA 1
ATOM 1432 C C . ASP A 1 97 ? 11.209 49.267 113.136 1.00 18.14 89 ASP A C 1
ATOM 1433 O O . ASP A 1 97 ? 11.970 48.358 112.812 1.00 24.90 89 ASP A O 1
ATOM 1442 N N . SER A 1 98 ? 10.853 49.466 114.401 1.00 20.94 90 SER A N 1
ATOM 1443 C CA . SER A 1 98 ? 11.495 48.715 115.471 1.00 19.10 90 SER A CA 1
ATOM 1444 C C . SER A 1 98 ? 11.017 47.274 115.549 1.00 21.63 90 SER A C 1
ATOM 1445 O O . SER A 1 98 ? 11.640 46.458 116.246 1.00 18.11 90 SER A O 1
ATOM 1453 N N . LEU A 1 99 ? 9.905 46.961 114.893 1.00 22.24 91 LEU A N 1
ATOM 1454 C CA . LEU A 1 99 ? 9.217 45.712 115.130 1.00 16.69 91 LEU A CA 1
ATOM 1455 C C . LEU A 1 99 ? 9.675 44.649 114.143 1.00 20.83 91 LEU A C 1
ATOM 1456 O O . LEU A 1 99 ? 9.938 44.932 112.966 1.00 19.48 91 LEU A O 1
ATOM 1472 N N . ASP A 1 100 ? 9.697 43.414 114.631 1.00 22.44 92 ASP A N 1
ATOM 1473 C CA . ASP A 1 100 ? 9.830 42.243 113.796 1.00 21.99 92 ASP A CA 1
ATOM 1474 C C . ASP A 1 100 ? 8.644 42.132 112.845 1.00 20.97 92 ASP A C 1
ATOM 1475 O O . ASP A 1 100 ? 7.624 42.819 112.977 1.00 17.20 92 ASP A O 1
ATOM 1484 N N . ALA A 1 101 ? 8.781 41.201 111.901 1.00 16.50 93 ALA A N 1
ATOM 1485 C CA . ALA A 1 101 ? 7.859 41.082 110.785 1.00 17.97 93 ALA A CA 1
ATOM 1486 C C . ALA A 1 101 ? 6.450 40.691 111.233 1.00 13.04 93 ALA A C 1
ATOM 1487 O O . ALA A 1 101 ? 5.462 41.120 110.620 1.00 13.13 93 ALA A O 1
ATOM 1494 N N . VAL A 1 102 ? 6.344 39.824 112.241 1.00 17.42 94 VAL A N 1
ATOM 1495 C CA . VAL A 1 102 ? 5.035 39.393 112.707 1.00 17.32 94 VAL A CA 1
ATOM 1496 C C . VAL A 1 102 ? 4.321 40.541 113.404 1.00 13.19 94 VAL A C 1
ATOM 1497 O O . VAL A 1 102 ? 3.136 40.784 113.162 1.00 12.84 94 VAL A O 1
ATOM 1510 N N . ARG A 1 103 ? 5.027 41.234 114.312 1.00 11.88 95 ARG A N 1
ATOM 1511 C CA . ARG A 1 103 ? 4.427 42.335 115.056 1.00 15.53 95 ARG A CA 1
ATOM 1512 C C . ARG A 1 103 ? 4.170 43.521 114.137 1.00 13.14 95 ARG A C 1
ATOM 1513 O O . ARG A 1 103 ? 3.233 44.290 114.358 1.00 12.15 95 ARG A O 1
ATOM 1534 N N . ARG A 1 104 ? 4.946 43.650 113.059 1.00 15.11 96 ARG A N 1
ATOM 1535 C CA . ARG A 1 104 ? 4.632 44.658 112.044 1.00 14.24 96 ARG A CA 1
ATOM 1536 C C . ARG A 1 104 ? 3.281 44.387 111.398 1.00 10.53 96 ARG A C 1
ATOM 1537 O O . ARG A 1 104 ? 2.517 45.322 111.106 1.00 11.48 96 ARG A O 1
ATOM 1558 N N . ALA A 1 105 ? 2.950 43.110 111.190 1.00 11.88 97 ALA A N 1
ATOM 1559 C CA . ALA A 1 105 ? 1.647 42.777 110.620 1.00 12.56 97 ALA A CA 1
ATOM 1560 C C . ALA A 1 105 ? 0.524 43.142 111.581 1.00 8.96 97 ALA A C 1
ATOM 1561 O O . ALA A 1 105 ? -0.539 43.587 111.148 1.00 9.94 97 ALA A O 1
ATOM 1568 N N . ALA A 1 106 ? 0.740 42.950 112.883 1.00 11.59 98 ALA A N 1
ATOM 1569 C CA . ALA A 1 106 ? -0.264 43.344 113.851 1.00 8.32 98 ALA A CA 1
ATOM 1570 C C . ALA A 1 106 ? -0.506 44.850 113.836 1.00 8.55 98 ALA A C 1
ATOM 1571 O O . ALA A 1 106 ? -1.657 45.299 113.940 1.00 9.19 98 ALA A O 1
ATOM 1578 N N . LEU A 1 107 ? 0.549 45.648 113.680 1.00 9.53 99 LEU A N 1
ATOM 1579 C CA . LEU A 1 107 ? 0.368 47.102 113.591 1.00 10.35 99 LEU A CA 1
ATOM 1580 C C . LEU A 1 107 ? -0.336 47.516 112.301 1.00 8.69 99 LEU A C 1
ATOM 1581 O O . LEU A 1 107 ? -1.238 48.357 112.326 1.00 10.02 99 LEU A O 1
ATOM 1597 N N . ILE A 1 108 ? -0.013 46.872 111.179 1.00 11.11 100 ILE A N 1
ATOM 1598 C CA . ILE A 1 108 ? -0.729 47.165 109.945 1.00 10.48 100 ILE A CA 1
ATOM 1599 C C . ILE A 1 108 ? -2.189 46.771 110.080 1.00 9.02 100 ILE A C 1
ATOM 1600 O O . ILE A 1 108 ? -3.106 47.471 109.615 1.00 12.76 100 ILE A O 1
ATOM 1616 N N . ASN A 1 109 ? -2.439 45.644 110.733 1.00 10.68 101 ASN A N 1
ATOM 1617 C CA . ASN A 1 109 ? -3.813 45.222 110.936 1.00 8.00 101 ASN A CA 1
ATOM 1618 C C . ASN A 1 109 ? -4.630 46.321 111.628 1.00 9.17 101 ASN A C 1
ATOM 1619 O O . ASN A 1 109 ? -5.717 46.677 111.176 1.00 7.45 101 ASN A O 1
ATOM 1630 N N . MET A 1 110 ? -4.119 46.850 112.736 1.00 7.97 102 MET A N 1
ATOM 1631 C CA . MET A 1 110 ? -4.789 47.924 113.458 1.00 10.71 102 MET A CA 1
ATOM 1632 C C . MET A 1 110 ? -5.003 49.153 112.576 1.00 9.14 102 MET A C 1
ATOM 1633 O O . MET A 1 110 ? -6.087 49.748 112.604 1.00 12.44 102 MET A O 1
ATOM 1647 N N . VAL A 1 111 ? -3.982 49.571 111.825 1.00 10.22 103 VAL A N 1
ATOM 1648 C CA . VAL A 1 111 ? -4.153 50.749 110.961 1.00 12.80 103 VAL A CA 1
ATOM 1649 C C . VAL A 1 111 ? -5.195 50.460 109.873 1.00 14.40 103 VAL A C 1
ATOM 1650 O O . VAL A 1 111 ? -6.077 51.277 109.611 1.00 15.39 103 VAL A O 1
ATOM 1663 N N . PHE A 1 112 ? -5.145 49.274 109.271 1.00 14.66 104 PHE A N 1
ATOM 1664 C CA . PHE A 1 112 ? -6.182 48.835 108.345 1.00 12.89 104 PHE A CA 1
ATOM 1665 C C . PHE A 1 112 ? -7.561 48.941 108.945 1.00 15.46 104 PHE A C 1
ATOM 1666 O O . PHE A 1 112 ? -8.489 49.399 108.277 1.00 14.31 104 PHE A O 1
ATOM 1683 N N . GLN A 1 113 ? -7.724 48.541 110.216 1.00 11.84 105 GLN A N 1
ATOM 1684 C CA . GLN A 1 113 ? -9.058 48.572 110.804 1.00 15.48 105 GLN A CA 1
ATOM 1685 C C . GLN A 1 113 ? -9.480 49.989 111.204 1.00 15.68 105 GLN A C 1
ATOM 1686 O O . GLN A 1 113 ? -10.631 50.392 110.976 1.00 13.79 105 GLN A O 1
ATOM 1700 N N . MET A 1 114 ? -8.561 50.767 111.771 1.00 20.12 106 MET A N 1
ATOM 1701 C CA . MET A 1 114 ? -8.935 51.990 112.460 1.00 19.38 106 MET A CA 1
ATOM 1702 C C . MET A 1 114 ? -8.458 53.268 111.792 1.00 20.83 106 MET A C 1
ATOM 1703 O O . MET A 1 114 ? -8.928 54.338 112.172 1.00 18.24 106 MET A O 1
ATOM 1717 N N . GLY A 1 115 ? -7.518 53.192 110.870 1.00 15.30 107 GLY A N 1
ATOM 1718 C CA . GLY A 1 115 ? -6.889 54.357 110.262 1.00 26.16 107 GLY A CA 1
ATOM 1719 C C . GLY A 1 115 ? -5.672 54.843 111.033 1.00 19.30 107 GLY A C 1
ATOM 1720 O O . GLY A 1 115 ? -5.527 54.633 112.238 1.00 15.79 107 GLY A O 1
ATOM 1724 N N . GLU A 1 116 ? -4.767 55.485 110.301 1.00 17.90 108 GLU A N 1
ATOM 1725 C CA . GLU A 1 116 ? -3.481 55.855 110.870 1.00 25.69 108 GLU A CA 1
ATOM 1726 C C . GLU A 1 116 ? -3.681 56.704 112.109 1.00 21.11 108 GLU A C 1
ATOM 1727 O O . GLU A 1 116 ? -3.012 56.499 113.139 1.00 17.87 108 GLU A O 1
ATOM 1739 N N . THR A 1 117 ? -4.631 57.651 112.026 1.00 19.82 109 THR A N 1
ATOM 1740 C CA . THR A 1 117 ? -4.861 58.629 113.078 1.00 24.86 109 THR A CA 1
ATOM 1741 C C . THR A 1 117 ? -5.383 57.965 114.336 1.00 22.90 109 THR A C 1
ATOM 1742 O O . THR A 1 117 ? -4.952 58.292 115.447 1.00 19.10 109 THR A O 1
ATOM 1753 N N . GLY A 1 118 ? -6.323 57.036 114.167 1.00 19.99 110 GLY A N 1
ATOM 1754 C CA . GLY A 1 118 ? -6.825 56.282 115.288 1.00 15.50 110 GLY A CA 1
ATOM 1755 C C . GLY A 1 118 ? -5.739 55.494 116.000 1.00 12.76 110 GLY A C 1
ATOM 1756 O O . GLY A 1 118 ? -5.653 55.519 117.224 1.00 15.58 110 GLY A O 1
ATOM 1760 N N . VAL A 1 119 ? -4.921 54.755 115.243 1.00 19.23 111 VAL A N 1
ATOM 1761 C CA . VAL A 1 119 ? -3.867 53.957 115.867 1.00 15.74 111 VAL A CA 1
ATOM 1762 C C . VAL A 1 119 ? -2.840 54.870 116.529 1.00 19.25 111 VAL A C 1
ATOM 1763 O O . VAL A 1 119 ? -2.364 54.601 117.638 1.00 14.03 111 VAL A O 1
ATOM 1776 N N . ALA A 1 120 ? -2.519 55.991 115.882 1.00 19.88 112 ALA A N 1
ATOM 1777 C CA . ALA A 1 120 ? -1.551 56.911 116.452 1.00 16.55 112 ALA A CA 1
ATOM 1778 C C . ALA A 1 120 ? -2.009 57.474 117.782 1.00 15.42 112 ALA A C 1
ATOM 1779 O O . ALA A 1 120 ? -1.170 57.923 118.566 1.00 18.99 112 ALA A O 1
ATOM 1786 N N . GLY A 1 121 ? -3.295 57.390 118.097 1.00 17.48 113 GLY A N 1
ATOM 1787 C CA . GLY A 1 121 ? -3.752 57.820 119.408 1.00 17.50 113 GLY A CA 1
ATOM 1788 C C . GLY A 1 121 ? -3.381 56.903 120.559 1.00 19.82 113 GLY A C 1
ATOM 1789 O O . GLY A 1 121 ? -3.598 57.272 121.715 1.00 16.83 113 GLY A O 1
ATOM 1793 N N . PHE A 1 122 ? -2.854 55.712 120.286 1.00 19.69 114 PHE A N 1
ATOM 1794 C CA . PHE A 1 122 ? -2.529 54.779 121.363 1.00 14.56 114 PHE A CA 1
ATOM 1795 C C . PHE A 1 122 ? -1.106 55.051 121.841 1.00 15.71 114 PHE A C 1
ATOM 1796 O O . PHE A 1 122 ? -0.219 54.231 121.700 1.00 11.32 114 PHE A O 1
ATOM 1813 N N . THR A 1 123 ? -0.888 56.244 122.384 1.00 15.63 115 THR A N 1
ATOM 1814 C CA . THR A 1 123 ? 0.475 56.722 122.573 1.00 17.48 115 THR A CA 1
ATOM 1815 C C . THR A 1 123 ? 1.268 55.827 123.516 1.00 13.62 115 THR A C 1
ATOM 1816 O O . THR A 1 123 ? 2.425 55.506 123.244 1.00 13.20 115 THR A O 1
ATOM 1827 N N . ASN A 1 124 ? 0.703 55.492 124.674 1.00 11.40 116 ASN A N 1
ATOM 1828 C CA . ASN A 1 124 ? 1.445 54.701 125.652 1.00 17.83 116 ASN A CA 1
ATOM 1829 C C . ASN A 1 124 ? 1.694 53.286 125.147 1.00 17.46 116 ASN A C 1
ATOM 1830 O O . ASN A 1 124 ? 2.810 52.757 125.269 1.00 14.67 116 ASN A O 1
ATOM 1841 N N . SER A 1 125 ? 0.683 52.668 124.537 1.00 16.47 117 SER A N 1
ATOM 1842 C CA . SER A 1 125 ? 0.861 51.308 124.048 1.00 12.26 117 SER A CA 1
ATOM 1843 C C . SER A 1 125 ? 1.931 51.275 122.972 1.00 13.57 117 SER A C 1
ATOM 1844 O O . SER A 1 125 ? 2.803 50.392 122.971 1.00 11.59 117 SER A O 1
ATOM 1852 N N . LEU A 1 126 ? 1.948 52.303 122.119 1.00 12.86 118 LEU A N 1
ATOM 1853 C CA . LEU A 1 126 ? 2.945 52.392 121.067 1.00 14.75 118 LEU A CA 1
ATOM 1854 C C . LEU A 1 126 ? 4.338 52.482 121.650 1.00 17.97 118 LEU A C 1
ATOM 1855 O O . LEU A 1 126 ? 5.255 51.783 121.202 1.00 14.83 118 LEU A O 1
ATOM 1871 N N . ARG A 1 127 ? 4.515 53.368 122.635 1.00 15.92 119 ARG A N 1
ATOM 1872 C CA . ARG A 1 127 ? 5.774 53.459 123.387 1.00 16.32 119 ARG A CA 1
ATOM 1873 C C . ARG A 1 127 ? 6.209 52.114 123.954 1.00 16.44 119 ARG A C 1
ATOM 1874 O O . ARG A 1 127 ? 7.384 51.711 123.854 1.00 18.22 119 ARG A O 1
ATOM 1895 N N . MET A 1 128 ? 5.282 51.403 124.573 1.00 14.79 120 MET A N 1
ATOM 1896 C CA . MET A 1 128 ? 5.635 50.113 125.131 1.00 13.07 120 MET A CA 1
ATOM 1897 C C . MET A 1 128 ? 6.060 49.136 124.047 1.00 13.55 120 MET A C 1
ATOM 1898 O O . MET A 1 128 ? 6.991 48.347 124.252 1.00 15.82 120 MET A O 1
ATOM 1912 N N . LEU A 1 129 ? 5.434 49.191 122.879 1.00 13.36 121 LEU A N 1
ATOM 1913 C CA . LEU A 1 129 ? 5.849 48.305 121.798 1.00 12.61 121 LEU A CA 1
ATOM 1914 C C . LEU A 1 129 ? 7.259 48.615 121.342 1.00 14.07 121 LEU A C 1
ATOM 1915 O O . LEU A 1 129 ? 8.046 47.704 121.061 1.00 13.37 121 LEU A O 1
ATOM 1931 N N . GLN A 1 130 ? 7.572 49.900 121.185 1.00 16.75 122 GLN A N 1
ATOM 1932 C CA . GLN A 1 130 ? 8.899 50.269 120.734 1.00 15.18 122 GLN A CA 1
ATOM 1933 C C . GLN A 1 130 ? 9.937 49.860 121.761 1.00 22.09 122 GLN A C 1
ATOM 1934 O O . GLN A 1 130 ? 11.057 49.512 121.387 1.00 18.33 122 GLN A O 1
ATOM 1948 N N . GLN A 1 131 ? 9.559 49.826 123.045 1.00 14.60 123 GLN A N 1
ATOM 1949 C CA . GLN A 1 131 ? 10.437 49.405 124.120 1.00 20.56 123 GLN A CA 1
ATOM 1950 C C . GLN A 1 131 ? 10.438 47.896 124.326 1.00 20.49 123 GLN A C 1
ATOM 1951 O O . GLN A 1 131 ? 11.068 47.431 125.277 1.00 13.62 123 GLN A O 1
ATOM 1965 N N . LYS A 1 132 ? 9.662 47.152 123.522 1.00 17.59 124 LYS A N 1
ATOM 1966 C CA . LYS A 1 132 ? 9.595 45.685 123.569 1.00 16.41 124 LYS A CA 1
ATOM 1967 C C . LYS A 1 132 ? 8.994 45.192 124.869 1.00 22.21 124 LYS A C 1
ATOM 1968 O O . LYS A 1 132 ? 9.217 44.057 125.297 1.00 20.30 124 LYS A O 1
ATOM 1987 N N . ARG A 1 133 ? 8.144 46.015 125.460 1.00 14.65 125 ARG A N 1
ATOM 1988 C CA . ARG A 1 133 ? 7.409 45.636 126.673 1.00 15.70 125 ARG A CA 1
ATOM 1989 C C . ARG A 1 133 ? 6.056 45.037 126.289 1.00 18.63 125 ARG A C 1
ATOM 1990 O O . ARG A 1 133 ? 4.990 45.624 126.458 1.00 13.99 125 ARG A O 1
ATOM 2011 N N . TRP A 1 134 ? 6.128 43.824 125.736 1.00 11.82 126 TRP A N 1
ATOM 2012 C CA . TRP A 1 134 ? 4.973 43.289 125.005 1.00 19.21 126 TRP A CA 1
ATOM 2013 C C . TRP A 1 134 ? 3.802 42.980 125.922 1.00 18.29 126 TRP A C 1
ATOM 2014 O O . TRP A 1 134 ? 2.664 43.333 125.597 1.00 13.58 126 TRP A O 1
ATOM 2035 N N . ASP A 1 135 ? 4.045 42.370 127.082 1.00 17.87 127 ASP A N 1
ATOM 2036 C CA . ASP A 1 135 ? 2.935 42.061 127.974 1.00 19.73 127 ASP A CA 1
ATOM 2037 C C . ASP A 1 135 ? 2.253 43.334 128.454 1.00 21.55 127 ASP A C 1
ATOM 2038 O O . ASP A 1 135 ? 1.018 43.387 128.582 1.00 18.92 127 ASP A O 1
ATOM 2047 N N . GLU A 1 136 ? 3.048 44.381 128.707 1.00 17.74 128 GLU A N 1
ATOM 2048 C CA . GLU A 1 136 ? 2.504 45.633 129.219 1.00 17.63 128 GLU A CA 1
ATOM 2049 C C . GLU A 1 136 ? 1.759 46.406 128.138 1.00 21.92 128 GLU A C 1
ATOM 2050 O O . GLU A 1 136 ? 0.737 47.031 128.415 1.00 20.58 128 GLU A O 1
ATOM 2062 N N . ALA A 1 137 ? 2.248 46.385 126.897 1.00 12.33 129 ALA A N 1
ATOM 2063 C CA . ALA A 1 137 ? 1.427 46.903 125.813 1.00 16.75 129 ALA A CA 1
ATOM 2064 C C . ALA A 1 137 ? 0.084 46.162 125.714 1.00 13.68 129 ALA A C 1
ATOM 2065 O O . ALA A 1 137 ? -0.970 46.771 125.514 1.00 19.16 129 ALA A O 1
ATOM 2072 N N . ALA A 1 138 ? 0.117 44.841 125.795 1.00 18.37 130 ALA A N 1
ATOM 2073 C CA . ALA A 1 138 ? -1.088 44.045 125.622 1.00 17.23 130 ALA A CA 1
ATOM 2074 C C . ALA A 1 138 ? -2.112 44.354 126.692 1.00 23.27 130 ALA A C 1
ATOM 2075 O O . ALA A 1 138 ? -3.296 44.579 126.398 1.00 22.95 130 ALA A O 1
ATOM 2082 N N . VAL A 1 139 ? -1.677 44.380 127.949 1.00 20.09 131 VAL A N 1
ATOM 2083 C CA . VAL A 1 139 ? -2.578 44.752 129.031 1.00 26.42 131 VAL A CA 1
ATOM 2084 C C . VAL A 1 139 ? -3.188 46.129 128.767 1.00 20.98 131 VAL A C 1
ATOM 2085 O O . VAL A 1 139 ? -4.381 46.355 129.009 1.00 25.07 131 VAL A O 1
ATOM 2098 N N . ASN A 1 140 ? -2.395 47.058 128.230 1.00 20.83 132 ASN A N 1
ATOM 2099 C CA . ASN A 1 140 ? -2.906 48.413 127.986 1.00 23.11 132 ASN A CA 1
ATOM 2100 C C . ASN A 1 140 ? -3.968 48.434 126.887 1.00 21.68 132 ASN A C 1
ATOM 2101 O O . ASN A 1 140 ? -5.015 49.038 127.056 1.00 21.12 132 ASN A O 1
ATOM 2112 N N . LEU A 1 141 ? -3.718 47.763 125.753 1.00 18.52 133 LEU A N 1
ATOM 2113 C CA . LEU A 1 141 ? -4.641 47.778 124.624 1.00 13.86 133 LEU A CA 1
ATOM 2114 C C . LEU A 1 141 ? -5.958 47.087 124.949 1.00 10.69 133 LEU A C 1
ATOM 2115 O O . LEU A 1 141 ? -7.005 47.437 124.405 1.00 12.21 133 LEU A O 1
ATOM 2131 N N . ALA A 1 142 ? -5.917 46.063 125.779 1.00 8.36 134 ALA A N 1
ATOM 2132 C CA . ALA A 1 142 ? -7.120 45.317 126.075 1.00 11.98 134 ALA A CA 1
ATOM 2133 C C . ALA A 1 142 ? -8.179 46.097 126.847 1.00 13.80 134 ALA A C 1
ATOM 2134 O O . ALA A 1 142 ? -9.312 45.619 126.919 1.00 15.26 134 ALA A O 1
ATOM 2141 N N . LYS A 1 143 ? -7.861 47.236 127.444 1.00 14.21 135 LYS A N 1
ATOM 2142 C CA . LYS A 1 143 ? -8.867 47.990 128.187 1.00 18.40 135 LYS A CA 1
ATOM 2143 C C . LYS A 1 143 ? -9.666 48.935 127.304 1.00 15.09 135 LYS A C 1
ATOM 2144 O O . LYS A 1 143 ? -10.665 49.499 127.765 1.00 17.38 135 LYS A O 1
ATOM 2163 N N . SER A 1 144 ? -9.302 49.062 126.043 1.00 11.61 136 SER A N 1
ATOM 2164 C CA . SER A 1 144 ? -9.780 50.137 125.195 1.00 11.34 136 SER A CA 1
ATOM 2165 C C . SER A 1 144 ? -11.169 49.888 124.620 1.00 14.51 136 SER A C 1
ATOM 2166 O O . SER A 1 144 ? -11.676 48.771 124.572 1.00 16.30 136 SER A O 1
ATOM 2174 N N . ILE A 1 145 ? -11.784 50.986 124.173 1.00 11.79 137 ILE A N 1
ATOM 2175 C CA . ILE A 1 145 ? -12.998 50.900 123.379 1.00 11.63 137 ILE A CA 1
ATOM 2176 C C . ILE A 1 145 ? -12.750 50.109 122.091 1.00 12.17 137 ILE A C 1
ATOM 2177 O O . ILE A 1 145 ? -13.620 49.377 121.632 1.00 11.33 137 ILE A O 1
ATOM 2193 N N . TRP A 1 146 ? -11.587 50.265 121.474 1.00 10.79 138 TRP A N 1
ATOM 2194 C CA . TRP A 1 146 ? -11.271 49.434 120.309 1.00 11.54 138 TRP A CA 1
ATOM 2195 C C . TRP A 1 146 ? -11.471 47.960 120.602 1.00 6.84 138 TRP A C 1
ATOM 2196 O O . TRP A 1 146 ? -12.238 47.281 119.909 1.00 12.39 138 TRP A O 1
ATOM 2216 N N . TYR A 1 147 ? -10.848 47.469 121.687 1.00 12.68 139 TYR A N 1
ATOM 2217 C CA . TYR A 1 147 ? -10.988 46.063 122.078 1.00 16.68 139 TYR A CA 1
ATOM 2218 C C . TYR A 1 147 ? -12.448 45.684 122.336 1.00 18.26 139 TYR A C 1
ATOM 2219 O O . TYR A 1 147 ? -12.939 44.636 121.878 1.00 13.06 139 TYR A O 1
ATOM 2236 N N . ASN A 1 148 ? -13.159 46.533 123.081 1.00 15.75 140 ASN A N 1
ATOM 2237 C CA . ASN A 1 148 ? -14.546 46.266 123.441 1.00 15.65 140 ASN A CA 1
ATOM 2238 C C . ASN A 1 148 ? -15.427 46.176 122.212 1.00 13.43 140 ASN A C 1
ATOM 2239 O O . ASN A 1 148 ? -16.371 45.376 122.179 1.00 18.80 140 ASN A O 1
ATOM 2250 N N . GLN A 1 149 ? -15.119 46.944 121.170 1.00 16.86 141 GLN A N 1
ATOM 2251 C CA . GLN A 1 149 ? -15.931 46.888 119.956 1.00 11.60 141 GLN A CA 1
ATOM 2252 C C . GLN A 1 149 ? -15.790 45.559 119.214 1.00 20.44 141 GLN A C 1
ATOM 2253 O O . GLN A 1 149 ? -16.786 45.025 118.723 1.00 15.17 141 GLN A O 1
ATOM 2267 N N . THR A 1 150 ? -14.566 45.035 119.067 1.00 14.23 142 THR A N 1
ATOM 2268 C CA . THR A 1 150 ? -14.314 43.793 118.317 1.00 12.67 142 THR A CA 1
ATOM 2269 C C . THR A 1 150 ? -13.329 42.938 119.111 1.00 12.46 142 THR A C 1
ATOM 2270 O O . THR A 1 150 ? -12.147 42.805 118.750 1.00 13.32 142 THR A O 1
ATOM 2281 N N . PRO A 1 151 ? -13.779 42.368 120.230 1.00 11.56 143 PRO A N 1
ATOM 2282 C CA . PRO A 1 151 ? -12.836 41.740 121.162 1.00 11.07 143 PRO A CA 1
ATOM 2283 C C . PRO A 1 151 ? -12.168 40.492 120.619 1.00 12.82 143 PRO A C 1
ATOM 2284 O O . PRO A 1 151 ? -11.032 40.221 121.004 1.00 10.05 143 PRO A O 1
ATOM 2295 N N . ASN A 1 152 ? -12.835 39.679 119.799 1.00 9.83 144 ASN A N 1
ATOM 2296 C CA . ASN A 1 152 ? -12.179 38.485 119.272 1.00 13.01 144 ASN A CA 1
ATOM 2297 C C . ASN A 1 152 ? -11.024 38.883 118.381 1.00 11.67 144 ASN A C 1
ATOM 2298 O O . ASN A 1 152 ? -9.895 38.398 118.525 1.00 7.21 144 ASN A O 1
ATOM 2309 N N . ARG A 1 153 ? -11.285 39.825 117.491 1.00 9.79 145 ARG A N 1
ATOM 2310 C CA . ARG A 1 153 ? -10.258 40.309 116.611 1.00 6.62 145 ARG A CA 1
ATOM 2311 C C . ARG A 1 153 ? -9.136 41.001 117.383 1.00 7.56 145 ARG A C 1
ATOM 2312 O O . ARG A 1 153 ? -7.954 40.738 117.140 1.00 7.85 145 ARG A O 1
ATOM 2333 N N . ALA A 1 154 ? -9.485 41.939 118.266 1.00 8.24 146 ALA A N 1
ATOM 2334 C CA . ALA A 1 154 ? -8.472 42.668 119.021 1.00 8.97 146 ALA A CA 1
ATOM 2335 C C . ALA A 1 154 ? -7.624 41.716 119.848 1.00 10.71 146 ALA A C 1
ATOM 2336 O O . ALA A 1 154 ? -6.427 41.928 120.009 1.00 7.75 146 ALA A O 1
ATOM 2343 N N . LYS A 1 155 ? -8.233 40.673 120.413 1.00 8.71 147 LYS A N 1
ATOM 2344 C CA . LYS A 1 155 ? -7.444 39.727 121.189 1.00 12.26 147 LYS A CA 1
ATOM 2345 C C . LYS A 1 155 ? -6.418 39.001 120.314 1.00 7.69 147 LYS A C 1
ATOM 2346 O O . LYS A 1 155 ? -5.267 38.804 120.737 1.00 7.69 147 LYS A O 1
ATOM 2365 N N . ARG A 1 156 ? -6.811 38.602 119.092 1.00 8.39 148 ARG A N 1
ATOM 2366 C CA . ARG A 1 156 ? -5.851 37.998 118.166 1.00 8.67 148 ARG A CA 1
ATOM 2367 C C . ARG A 1 156 ? -4.696 38.947 117.891 1.00 8.14 148 ARG A C 1
ATOM 2368 O O . ARG A 1 156 ? -3.526 38.560 117.971 1.00 6.61 148 ARG A O 1
ATOM 2389 N N . VAL A 1 157 ? -5.006 40.219 117.610 1.00 7.93 149 VAL A N 1
ATOM 2390 C CA . VAL A 1 157 ? -3.966 41.208 117.326 1.00 6.36 149 VAL A CA 1
ATOM 2391 C C . VAL A 1 157 ? -3.052 41.391 118.533 1.00 8.20 149 VAL A C 1
ATOM 2392 O O . VAL A 1 157 ? -1.825 41.317 118.414 1.00 9.23 149 VAL A O 1
ATOM 2405 N N . ILE A 1 158 ? -3.634 41.554 119.717 1.00 7.09 150 ILE A N 1
ATOM 2406 C CA . ILE A 1 158 ? -2.861 41.775 120.940 1.00 8.49 150 ILE A CA 1
ATOM 2407 C C . ILE A 1 158 ? -2.012 40.553 121.291 1.00 8.76 150 ILE A C 1
ATOM 2408 O O . ILE A 1 158 ? -0.874 40.678 121.717 1.00 7.39 150 ILE A O 1
ATOM 2424 N N . THR A 1 159 ? -2.577 39.360 121.179 1.00 8.42 151 THR A N 1
ATOM 2425 C CA . THR A 1 159 ? -1.789 38.167 121.418 1.00 10.01 151 THR A CA 1
ATOM 2426 C C . THR A 1 159 ? -0.639 38.055 120.424 1.00 10.34 151 THR A C 1
ATOM 2427 O O . THR A 1 159 ? 0.448 37.610 120.798 1.00 12.46 151 THR A O 1
ATOM 2438 N N . THR A 1 160 ? -0.834 38.499 119.174 1.00 11.69 152 THR A N 1
ATOM 2439 C CA . THR A 1 160 ? 0.284 38.577 118.245 1.00 9.31 152 THR A CA 1
ATOM 2440 C C . THR A 1 160 ? 1.354 39.553 118.743 1.00 12.05 152 THR A C 1
ATOM 2441 O O . THR A 1 160 ? 2.557 39.260 118.674 1.00 12.05 152 THR A O 1
ATOM 2452 N N . PHE A 1 161 ? 0.950 40.696 119.309 1.00 11.61 153 PHE A N 1
ATOM 2453 C CA . PHE A 1 161 ? 1.969 41.572 119.892 1.00 10.51 153 PHE A CA 1
ATOM 2454 C C . PHE A 1 161 ? 2.671 40.873 121.054 1.00 10.90 153 PHE A C 1
ATOM 2455 O O . PHE A 1 161 ? 3.875 41.067 121.287 1.00 17.60 153 PHE A O 1
ATOM 2472 N N . ARG A 1 162 ? 1.936 40.099 121.832 1.00 16.09 154 ARG A N 1
ATOM 2473 C CA . ARG A 1 162 ? 2.546 39.514 123.019 1.00 13.61 154 ARG A CA 1
ATOM 2474 C C . ARG A 1 162 ? 3.593 38.464 122.654 1.00 17.91 154 ARG A C 1
ATOM 2475 O O . ARG A 1 162 ? 4.704 38.491 123.178 1.00 14.13 154 ARG A O 1
ATOM 2496 N N . THR A 1 163 ? 3.272 37.542 121.752 1.00 16.41 155 THR A N 1
ATOM 2497 C CA . THR A 1 163 ? 4.133 36.391 121.515 1.00 14.75 155 THR A CA 1
ATOM 2498 C C . THR A 1 163 ? 5.083 36.553 120.342 1.00 17.39 155 THR A C 1
ATOM 2499 O O . THR A 1 163 ? 6.077 35.815 120.253 1.00 17.02 155 THR A O 1
ATOM 2510 N N . GLY A 1 164 ? 4.751 37.404 119.376 1.00 12.75 156 GLY A N 1
ATOM 2511 C CA . GLY A 1 164 ? 5.534 37.465 118.163 1.00 10.57 156 GLY A CA 1
ATOM 2512 C C . GLY A 1 164 ? 5.417 36.257 117.257 1.00 17.97 156 GLY A C 1
ATOM 2513 O O . GLY A 1 164 ? 6.245 36.098 116.365 1.00 16.10 156 GLY A O 1
ATOM 2517 N N . THR A 1 165 ? 4.401 35.418 117.445 1.00 13.09 157 THR A N 1
ATOM 2518 C CA . THR A 1 165 ? 4.130 34.296 116.571 1.00 15.10 157 THR A CA 1
ATOM 2519 C C . THR A 1 165 ? 2.736 34.430 115.965 1.00 14.35 157 THR A C 1
ATOM 2520 O O . THR A 1 165 ? 1.944 35.264 116.397 1.00 11.55 157 THR A O 1
ATOM 2531 N N . TRP A 1 166 ? 2.412 33.523 115.032 1.00 14.44 158 TRP A N 1
ATOM 2532 C CA . TRP A 1 166 ? 1.101 33.437 114.392 1.00 11.53 158 TRP A CA 1
ATOM 2533 C C . TRP A 1 166 ? 0.124 32.523 115.133 1.00 9.42 158 TRP A C 1
ATOM 2534 O O . TRP A 1 166 ? -0.923 32.157 114.573 1.00 13.48 158 TRP A O 1
ATOM 2555 N N . ASP A 1 167 ? 0.421 32.166 116.385 1.00 10.42 159 ASP A N 1
ATOM 2556 C CA . ASP A 1 167 ? -0.392 31.181 117.095 1.00 7.03 159 ASP A CA 1
ATOM 2557 C C . ASP A 1 167 ? -1.865 31.555 117.184 1.00 7.77 159 ASP A C 1
ATOM 2558 O O . ASP A 1 167 ? -2.714 30.666 117.105 1.00 8.53 159 ASP A O 1
ATOM 2567 N N . ALA A 1 168 ? -2.202 32.845 117.305 1.00 10.46 160 ALA A N 1
ATOM 2568 C CA . ALA A 1 168 ? -3.613 33.237 117.442 1.00 7.65 160 ALA A CA 1
ATOM 2569 C C . ALA A 1 168 ? -4.402 33.170 116.125 1.00 6.64 160 ALA A C 1
ATOM 2570 O O . ALA A 1 168 ? -5.652 33.301 116.138 1.00 9.21 160 ALA A O 1
ATOM 2577 N N . TYR A 1 169 ? -3.730 32.925 115.007 1.00 7.46 161 TYR A N 1
ATOM 2578 C CA . TYR A 1 169 ? -4.385 32.818 113.707 1.00 9.76 161 TYR A CA 1
ATOM 2579 C C . TYR A 1 169 ? -4.440 31.394 113.176 1.00 13.64 161 TYR A C 1
ATOM 2580 O O . TYR A 1 169 ? -4.894 31.188 112.050 1.00 16.18 161 TYR A O 1
ATOM 2598 N N . HIS A 1 170 ? -4.049 30.418 113.995 1.00 10.62 162 HIS A N 1
ATOM 2599 C CA . HIS A 1 170 ? -4.200 29.003 113.712 1.00 12.91 162 HIS A CA 1
ATOM 2600 C C . HIS A 1 170 ? -5.092 28.299 114.725 1.00 13.17 162 HIS A C 1
ATOM 2601 O O . HIS A 1 170 ? -5.289 28.743 115.857 1.00 13.29 162 HIS A O 1
ATOM 2615 N N . MET A 1 171 ? -5.627 27.156 114.296 1.00 18.45 163 MET A N 1
ATOM 2616 C CA . MET A 1 171 ? -6.379 26.285 115.181 1.00 12.12 163 MET A CA 1
ATOM 2617 C C . MET A 1 171 ? -7.504 27.054 115.855 1.0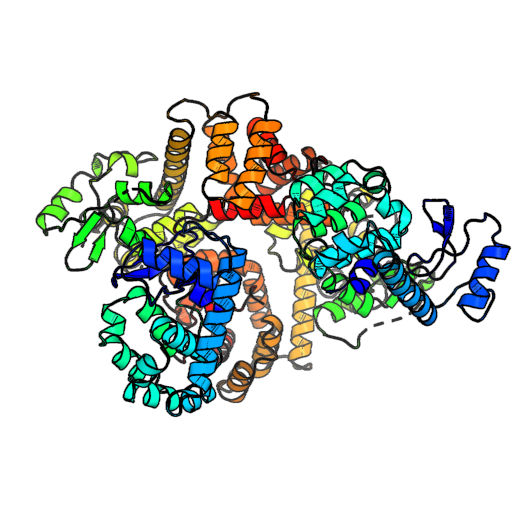0 15.10 163 MET A C 1
ATOM 2618 O O . MET A 1 171 ? -7.675 26.991 117.083 1.00 13.46 163 MET A O 1
ATOM 2632 N N . LEU A 1 172 ? -8.267 27.798 115.044 1.00 12.11 164 LEU A N 1
ATOM 2633 C CA . LEU A 1 172 ? -9.359 28.615 115.554 1.00 15.05 164 LEU A CA 1
ATOM 2634 C C . LEU A 1 172 ? -10.597 27.753 115.742 1.00 17.46 164 LEU A C 1
ATOM 2635 O O . LEU A 1 172 ? -11.073 27.134 114.787 1.00 17.71 164 LEU A O 1
ATOM 2651 N N . ARG A 1 173 ? -11.128 27.738 116.958 1.00 12.54 165 ARG A N 1
ATOM 2652 C CA . ARG A 1 173 ? -12.260 26.876 117.267 1.00 18.57 165 ARG A CA 1
ATOM 2653 C C . ARG A 1 173 ? -13.305 27.536 118.145 1.00 14.11 165 ARG A C 1
ATOM 2654 O O . ARG A 1 173 ? -14.470 27.135 118.079 1.00 16.68 165 ARG A O 1
ATOM 2675 N N . LYS A 1 174 ? -12.932 28.516 118.975 1.00 21.61 166 LYS A N 1
ATOM 2676 C CA . LYS A 1 174 ? -13.829 28.998 120.021 1.00 17.69 166 LYS A CA 1
ATOM 2677 C C . LYS A 1 174 ? -15.038 29.722 119.437 1.00 27.64 166 LYS A C 1
ATOM 2678 O O . LYS A 1 174 ? -16.172 29.530 119.904 1.00 21.28 166 LYS A O 1
ATOM 2697 N N . GLN A 1 175 ? -14.830 30.548 118.409 1.00 26.77 167 GLN A N 1
ATOM 2698 C CA . GLN A 1 175 ? -15.951 31.299 117.847 1.00 27.92 167 GLN A CA 1
ATOM 2699 C C . GLN A 1 175 ? -17.048 30.360 117.362 1.00 27.88 167 GLN A C 1
ATOM 2700 O O . GLN A 1 175 ? -18.240 30.616 117.584 1.00 23.21 167 GLN A O 1
ATOM 2714 N N . ARG A 1 176 ? -16.675 29.216 116.795 1.00 23.07 168 ARG A N 1
ATOM 2715 C CA . ARG A 1 176 ? -17.695 28.289 116.316 1.00 19.28 168 ARG A CA 1
ATOM 2716 C C . ARG A 1 176 ? -18.452 27.624 117.469 1.00 18.87 168 ARG A C 1
ATOM 2717 O O . ARG A 1 176 ? -19.676 27.462 117.407 1.00 23.84 168 ARG A O 1
ATOM 2738 N N . PHE A 1 177 ? -17.750 27.241 118.529 1.00 17.70 169 PHE A N 1
ATOM 2739 C CA . PHE A 1 177 ? -18.426 26.745 119.714 1.00 17.60 169 PHE A CA 1
ATOM 2740 C C . PHE A 1 177 ? -19.462 27.745 120.202 1.00 24.24 169 PHE A C 1
ATOM 2741 O O . PHE A 1 177 ? -20.609 27.385 120.449 1.00 17.33 169 PHE A O 1
ATOM 2758 N N . MET A 1 178 ? -19.082 29.025 120.307 1.00 19.04 170 MET A N 1
ATOM 2759 C CA . MET A 1 178 ? -19.990 30.050 120.796 1.00 23.99 170 MET A CA 1
ATOM 2760 C C . MET A 1 178 ? -21.176 30.215 119.868 1.00 13.78 170 MET A C 1
ATOM 2761 O O . MET A 1 178 ? -22.290 30.479 120.344 1.00 32.41 170 MET A O 1
ATOM 2775 N N . GLN A 1 179 ? -20.936 30.148 118.550 1.00 23.11 171 GLN A N 1
ATOM 2776 C CA . GLN A 1 179 ? -22.066 30.194 117.636 1.00 24.72 171 GLN A CA 1
ATOM 2777 C C . GLN A 1 179 ? -23.162 29.206 118.061 1.00 33.26 171 GLN A C 1
ATOM 2778 O O . GLN A 1 179 ? -24.346 29.552 118.087 1.00 28.95 171 GLN A O 1
ATOM 2792 N N . PHE A 1 180 ? -22.791 27.982 118.422 1.00 19.93 172 PHE A N 1
ATOM 2793 C CA . PHE A 1 180 ? -23.756 26.919 118.597 1.00 17.45 172 PHE A CA 1
ATOM 2794 C C . PHE A 1 180 ? -24.139 26.650 120.051 1.00 16.19 172 PHE A C 1
ATOM 2795 O O . PHE A 1 180 ? -25.156 26.000 120.288 1.00 22.88 172 PHE A O 1
ATOM 2812 N N . SER A 1 181 ? -23.359 27.119 121.014 1.00 16.08 173 SER A N 1
ATOM 2813 C CA . SER A 1 181 ? -23.676 26.911 122.422 1.00 20.91 173 SER A CA 1
ATOM 2814 C C . SER A 1 181 ? -24.983 27.609 122.764 1.00 25.33 173 SER A C 1
ATOM 2815 O O . SER A 1 181 ? -25.163 28.783 122.447 1.00 25.58 173 SER A O 1
ATOM 2823 N N . SER A 1 182 ? -25.885 26.895 123.422 1.00 22.28 174 SER A N 1
ATOM 2824 C CA . SER A 1 182 ? -27.212 27.407 123.734 1.00 23.75 174 SER A CA 1
ATOM 2825 C C . SER A 1 182 ? -27.377 27.718 125.209 1.00 25.64 174 SER A C 1
ATOM 2826 O O . SER A 1 182 ? -28.452 28.162 125.627 1.00 23.96 174 SER A O 1
ATOM 2834 N N . LEU A 1 183 ? -26.339 27.494 126.009 1.00 21.48 175 LEU A N 1
ATOM 2835 C CA . LEU A 1 183 ? -26.432 27.638 127.454 1.00 24.88 175 LEU A CA 1
ATOM 2836 C C . LEU A 1 183 ? -25.254 28.422 127.994 1.00 27.98 175 LEU A C 1
ATOM 2837 O O . LEU A 1 183 ? -24.171 28.401 127.418 1.00 22.93 175 LEU A O 1
ATOM 2853 N N . GLU A 1 184 ? -25.473 29.099 129.119 1.00 27.44 176 GLU A N 1
ATOM 2854 C CA . GLU A 1 184 ? -24.428 29.859 129.802 1.00 29.42 176 GLU A CA 1
ATOM 2855 C C . GLU A 1 184 ? -24.597 29.689 131.304 1.00 28.09 176 GLU A C 1
ATOM 2856 O O . GLU A 1 184 ? -25.711 29.549 131.807 1.00 35.65 176 GLU A O 1
ATOM 2868 N N . HIS A 1 185 ? -23.479 29.677 132.011 1.00 30.22 177 HIS A N 1
ATOM 2869 C CA . HIS A 1 185 ? -23.499 29.583 133.465 1.00 34.58 177 HIS A CA 1
ATOM 2870 C C . HIS A 1 185 ? -22.284 30.322 133.994 1.00 36.30 177 HIS A C 1
ATOM 2871 O O . HIS A 1 185 ? -21.152 29.897 133.756 1.00 30.43 177 HIS A O 1
ATOM 2885 N N . GLU A 1 186 ? -22.522 31.434 134.692 1.00 47.36 178 GLU A N 1
ATOM 2886 C CA . GLU A 1 186 ? -21.461 32.192 135.358 1.00 33.40 178 GLU A CA 1
ATOM 2887 C C . GLU A 1 186 ? -20.348 32.551 134.375 1.00 27.16 178 GLU A C 1
ATOM 2888 O O . GLU A 1 186 ? -19.165 32.332 134.619 1.00 30.98 178 GLU A O 1
ATOM 2900 N N . GLY A 1 187 ? -20.750 33.084 133.224 1.00 27.11 179 GLY A N 1
ATOM 2901 C CA . GLY A 1 187 ? -19.800 33.498 132.216 1.00 38.61 179 GLY A CA 1
ATOM 2902 C C . GLY A 1 187 ? -19.260 32.416 131.306 1.00 34.33 179 GLY A C 1
ATOM 2903 O O . GLY A 1 187 ? -18.612 32.749 130.300 1.00 34.01 179 GLY A O 1
ATOM 2907 N N . GLU A 1 188 ? -19.499 31.144 131.599 1.00 36.09 180 GLU A N 1
ATOM 2908 C CA . GLU A 1 188 ? -19.017 30.052 130.755 1.00 33.86 180 GLU A CA 1
ATOM 2909 C C . GLU A 1 188 ? -20.158 29.494 129.907 1.00 30.64 180 GLU A C 1
ATOM 2910 O O . GLU A 1 188 ? -21.259 29.261 130.418 1.00 27.46 180 GLU A O 1
ATOM 2922 N N . TYR A 1 189 ? -19.889 29.287 128.616 1.00 28.90 181 TYR A N 1
ATOM 2923 C CA . TYR A 1 189 ? -20.875 28.751 127.693 1.00 24.00 181 TYR A CA 1
ATOM 2924 C C . TYR A 1 189 ? -20.743 27.248 127.517 1.00 17.38 181 TYR A C 1
ATOM 2925 O O . TYR A 1 189 ? -19.682 26.666 127.738 1.00 15.87 181 TYR A O 1
ATOM 2943 N N . TYR A 1 190 ? -21.887 26.619 127.260 1.00 21.22 182 TYR A N 1
ATOM 2944 C CA . TYR A 1 190 ? -21.974 25.173 127.205 1.00 19.30 182 TYR A CA 1
ATOM 2945 C C . TYR A 1 190 ? -22.816 24.768 126.016 1.00 15.94 182 TYR A C 1
ATOM 2946 O O . TYR A 1 190 ? -23.771 25.453 125.662 1.00 21.85 182 TYR A O 1
ATOM 2964 N N . MET A 1 191 ? -22.495 23.619 125.445 1.00 11.66 183 MET A N 1
ATOM 2965 C CA . MET A 1 191 ? -23.339 22.999 124.448 1.00 10.79 183 MET A CA 1
ATOM 2966 C C . MET A 1 191 ? -24.194 21.903 125.075 1.00 12.87 183 MET A C 1
ATOM 2967 O O . MET A 1 191 ? -23.747 21.183 125.979 1.00 11.14 183 MET A O 1
ATOM 2981 N N . THR A 1 192 ? -25.423 21.739 124.546 1.00 11.88 184 THR A N 1
ATOM 2982 C CA . THR A 1 192 ? -26.143 20.485 124.745 1.00 10.10 184 THR A CA 1
ATOM 2983 C C . THR A 1 192 ? -25.630 19.458 123.739 1.00 9.83 184 THR A C 1
ATOM 2984 O O . THR A 1 192 ? -24.966 19.804 122.759 1.00 9.20 184 THR A O 1
ATOM 2995 N N . PRO A 1 193 ? -25.870 18.176 123.987 1.00 10.28 185 PRO A N 1
ATOM 2996 C CA . PRO A 1 193 ? -25.553 17.180 122.945 1.00 7.97 185 PRO A CA 1
ATOM 2997 C C . PRO A 1 193 ? -26.165 17.543 121.609 1.00 10.61 185 PRO A C 1
ATOM 2998 O O . PRO A 1 193 ? -25.512 17.365 120.562 1.00 9.02 185 PRO A O 1
ATOM 3009 N N . ARG A 1 194 ? -27.369 18.144 121.609 1.00 8.89 186 ARG A N 1
ATOM 3010 C CA . ARG A 1 194 ? -27.987 18.562 120.349 1.00 10.06 186 ARG A CA 1
ATOM 3011 C C . ARG A 1 194 ? -27.223 19.687 119.659 1.00 10.91 186 ARG A C 1
ATOM 3012 O O . ARG A 1 194 ? -27.037 19.656 118.424 1.00 9.27 186 ARG A O 1
ATOM 3033 N N . ASP A 1 195 ? -26.775 20.688 120.430 1.00 12.19 187 ASP A N 1
ATOM 3034 C CA . ASP A 1 195 ? -25.948 21.749 119.859 1.00 11.48 187 ASP A CA 1
ATOM 3035 C C . ASP A 1 195 ? -24.697 21.161 119.223 1.00 12.42 187 ASP A C 1
ATOM 3036 O O . ASP A 1 195 ? -24.260 21.592 118.141 1.00 11.24 187 ASP A O 1
ATOM 3045 N N . PHE A 1 196 ? -24.071 20.198 119.919 1.00 10.37 188 PHE A N 1
ATOM 3046 C CA . PHE A 1 196 ? -22.832 19.616 119.409 1.00 6.67 188 PHE A CA 1
ATOM 3047 C C . PHE A 1 196 ? -23.069 18.910 118.079 1.00 10.37 188 PHE A C 1
ATOM 3048 O O . PHE A 1 196 ? -22.351 19.137 117.092 1.00 7.75 188 PHE A O 1
ATOM 3065 N N . LEU A 1 197 ? -24.101 18.059 118.023 1.00 10.43 189 LEU A N 1
ATOM 3066 C CA . LEU A 1 197 ? -24.424 17.381 116.783 1.00 7.97 189 LEU A CA 1
ATOM 3067 C C . LEU A 1 197 ? -24.650 18.377 115.651 1.00 7.18 189 LEU A C 1
ATOM 3068 O O . LEU A 1 197 ? -24.170 18.165 114.543 1.00 11.97 189 LEU A O 1
ATOM 3084 N N . PHE A 1 198 ? -25.382 19.460 115.900 1.00 9.64 190 PHE A N 1
ATOM 3085 C CA . PHE A 1 198 ? -25.624 20.449 114.847 1.00 15.74 190 PHE A CA 1
ATOM 3086 C C . PHE A 1 198 ? -24.330 21.122 114.400 1.00 13.88 190 PHE A C 1
ATOM 3087 O O . PHE A 1 198 ? -24.111 21.346 113.197 1.00 14.12 190 PHE A O 1
ATOM 3104 N N . SER A 1 199 ? -23.444 21.409 115.344 1.00 14.26 191 SER A N 1
ATOM 3105 C CA . SER A 1 199 ? -22.166 22.051 115.021 1.00 14.52 191 SER A CA 1
ATOM 3106 C C . SER A 1 199 ? -21.290 21.168 114.152 1.00 21.86 191 SER A C 1
ATOM 3107 O O . SER A 1 199 ? -20.441 21.692 113.409 1.00 14.44 191 SER A O 1
ATOM 3115 N N . VAL A 1 200 ? -21.507 19.847 114.190 1.00 15.28 192 VAL A N 1
ATOM 3116 C CA . VAL A 1 200 ? -20.700 18.935 113.387 1.00 17.50 192 VAL A CA 1
ATOM 3117 C C . VAL A 1 200 ? -21.221 18.851 111.963 1.00 13.22 192 VAL A C 1
ATOM 3118 O O . VAL A 1 200 ? -20.451 18.801 111.007 1.00 25.53 192 VAL A O 1
ATOM 3131 N N . MET A 1 201 ? -22.512 18.859 111.806 1.00 17.15 193 MET A N 1
ATOM 3132 C CA . MET A 1 201 ? -23.102 18.587 110.516 1.00 28.72 193 MET A CA 1
ATOM 3133 C C . MET A 1 201 ? -23.372 19.821 109.691 1.00 33.21 193 MET A C 1
ATOM 3134 O O . MET A 1 201 ? -23.305 19.742 108.465 1.00 29.58 193 MET A O 1
ATOM 3148 N N . PHE A 1 202 ? -23.668 20.947 110.320 1.00 31.19 194 PHE A N 1
ATOM 3149 C CA . PHE A 1 202 ? -24.138 22.109 109.589 1.00 32.32 194 PHE A CA 1
ATOM 3150 C C . PHE A 1 202 ? -23.084 23.202 109.545 1.00 33.56 194 PHE A C 1
ATOM 3151 O O . PHE A 1 202 ? -22.256 23.351 110.457 1.00 27.54 194 PHE A O 1
ATOM 3168 N N . GLU A 1 203 ? -23.105 23.948 108.438 1.00 44.75 195 GLU A N 1
ATOM 3169 C CA . GLU A 1 203 ? -22.354 25.198 108.357 1.00 44.58 195 GLU A CA 1
ATOM 3170 C C . GLU A 1 203 ? -22.846 26.197 109.401 1.00 37.02 195 GLU A C 1
ATOM 3171 O O . GLU A 1 203 ? -22.049 26.737 110.183 1.00 34.72 195 GLU A O 1
ATOM 3183 N N . GLN A 1 204 ? -24.155 26.449 109.432 1.00 44.63 196 GLN A N 1
ATOM 3184 C CA . GLN A 1 204 ? -24.791 27.253 110.475 1.00 41.87 196 GLN A CA 1
ATOM 3185 C C . GLN A 1 204 ? -26.296 27.012 110.384 1.00 54.99 196 GLN A C 1
ATOM 3186 O O . GLN A 1 204 ? -26.792 26.416 109.420 1.00 48.35 196 GLN A O 1
ATOM 3200 N N . MET A 1 205 ? -27.015 27.480 111.409 1.00 50.86 197 MET A N 1
ATOM 3201 C CA . MET A 1 205 ? -28.471 27.343 111.470 1.00 53.31 197 MET A CA 1
ATOM 3202 C C . MET A 1 205 ? -29.156 28.662 111.083 1.00 58.70 197 MET A C 1
ATOM 3203 O O . MET A 1 205 ? -30.206 29.024 111.627 1.00 60.89 197 MET A O 1
ATOM 3217 N N . THR A 1 209 ? -29.136 31.054 117.438 1.00 61.37 201 THR A N 1
ATOM 3218 C CA . THR A 1 209 ? -29.195 30.529 118.802 1.00 59.46 201 THR A CA 1
ATOM 3219 C C . THR A 1 209 ? -29.620 31.648 119.760 1.00 69.30 201 THR A C 1
ATOM 3220 O O . THR A 1 209 ? -29.197 32.802 119.599 1.00 70.71 201 THR A O 1
ATOM 3230 N N . SER A 1 210 ? -30.430 31.298 120.763 1.00 68.30 202 SER A N 1
ATOM 3231 C CA . SER A 1 210 ? -30.948 32.260 121.744 1.00 58.39 202 SER A CA 1
ATOM 3232 C C . SER A 1 210 ? -30.544 31.822 123.152 1.00 52.93 202 SER A C 1
ATOM 3233 O O . SER A 1 210 ? -31.354 31.319 123.929 1.00 57.72 202 SER A O 1
ATOM 3241 N N . VAL A 1 211 ? -29.284 32.069 123.493 1.00 52.59 203 VAL A N 1
ATOM 3242 C CA . VAL A 1 211 ? -28.651 31.486 124.671 1.00 38.92 203 VAL A CA 1
ATOM 3243 C C . VAL A 1 211 ? -29.490 31.646 125.924 1.00 38.33 203 VAL A C 1
ATOM 3244 O O . VAL A 1 211 ? -30.201 32.638 126.091 1.00 48.50 203 VAL A O 1
ATOM 3257 N N . LYS A 1 212 ? -29.416 30.651 126.801 1.00 38.37 204 LYS A N 1
ATOM 3258 C CA . LYS A 1 212 ? -30.184 30.616 128.035 1.00 37.45 204 LYS A CA 1
ATOM 3259 C C . LYS A 1 212 ? -29.241 30.459 129.211 1.00 41.28 204 LYS A C 1
ATOM 3260 O O . LYS A 1 212 ? -28.298 29.663 129.157 1.00 31.87 204 LYS A O 1
ATOM 3279 N N . LYS A 1 213 ? -29.505 31.198 130.284 1.00 35.19 205 LYS A N 1
ATOM 3280 C CA . LYS A 1 213 ? -28.715 31.016 131.493 1.00 41.45 205 LYS A CA 1
ATOM 3281 C C . LYS A 1 213 ? -29.170 29.767 132.235 1.00 47.15 205 LYS A C 1
ATOM 3282 O O . LYS A 1 213 ? -30.264 29.230 132.007 1.00 52.61 205 LYS A O 1
ATOM 3301 N N . LEU A 1 214 ? -28.307 29.304 133.135 1.00 44.58 206 LEU A N 1
ATOM 3302 C CA . LEU A 1 214 ? -28.598 28.150 133.961 1.00 41.37 206 LEU A CA 1
ATOM 3303 C C . LEU A 1 214 ? -28.364 28.474 135.427 1.00 46.39 206 LEU A C 1
ATOM 3304 O O . LEU A 1 214 ? -27.291 28.966 135.798 1.00 43.29 206 LEU A O 1
ATOM 3320 N N . THR A 1 215 ? -29.356 28.172 136.256 1.00 48.94 207 THR A N 1
ATOM 3321 C CA . THR A 1 215 ? -29.132 28.110 137.692 1.00 50.62 207 THR A CA 1
ATOM 3322 C C . THR A 1 215 ? -28.510 26.763 138.050 1.00 49.16 207 THR A C 1
ATOM 3323 O O . THR A 1 215 ? -28.493 25.823 137.24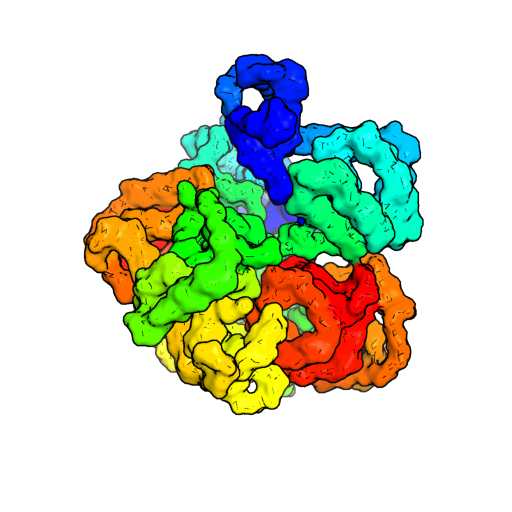5 1.00 46.27 207 THR A O 1
ATOM 3334 N N . LYS A 1 216 ? -27.990 26.672 139.278 1.00 45.74 208 LYS A N 1
ATOM 3335 C CA . LYS A 1 216 ? -27.453 25.407 139.770 1.00 51.11 208 LYS A CA 1
ATOM 3336 C C . LYS A 1 216 ? -28.507 24.302 139.723 1.00 57.56 208 LYS A C 1
ATOM 3337 O O . LYS A 1 216 ? -28.164 23.123 139.575 1.00 58.05 208 LYS A O 1
ATOM 3356 N N . LYS A 1 217 ? -29.791 24.664 139.818 1.00 52.24 209 LYS A N 1
ATOM 3357 C CA . LYS A 1 217 ? -30.865 23.675 139.738 1.00 55.57 209 LYS A CA 1
ATOM 3358 C C . LYS A 1 217 ? -31.098 23.220 138.297 1.00 49.85 209 LYS A C 1
ATOM 3359 O O . LYS A 1 217 ? -31.276 22.025 138.031 1.00 43.89 209 LYS A O 1
ATOM 3378 N N . ASP A 1 218 ? -31.143 24.168 137.361 1.00 45.86 210 ASP A N 1
ATOM 3379 C CA . ASP A 1 218 ? -31.139 23.813 135.950 1.00 46.10 210 ASP A CA 1
ATOM 3380 C C . ASP A 1 218 ? -30.054 22.786 135.644 1.00 43.26 210 ASP A C 1
ATOM 3381 O O . ASP A 1 218 ? -30.313 21.793 134.961 1.00 39.51 210 ASP A O 1
ATOM 3390 N N . ILE A 1 219 ? -28.859 22.947 136.211 1.00 46.57 211 ILE A N 1
ATOM 3391 C CA . ILE A 1 219 ? -27.783 22.005 135.914 1.00 46.22 211 ILE A CA 1
ATOM 3392 C C . ILE A 1 219 ? -28.153 20.598 136.375 1.00 41.64 211 ILE A C 1
ATOM 3393 O O . ILE A 1 219 ? -28.125 19.640 135.589 1.00 40.81 211 ILE A O 1
ATOM 3409 N N . GLU A 1 220 ? -28.468 20.447 137.666 1.00 38.30 212 GLU A N 1
ATOM 3410 C CA . GLU A 1 220 ? -28.741 19.119 138.208 1.00 41.89 212 GLU A CA 1
ATOM 3411 C C . GLU A 1 220 ? -29.775 18.386 137.366 1.00 38.26 212 GLU A C 1
ATOM 3412 O O . GLU A 1 220 ? -29.609 17.207 137.045 1.00 38.69 212 GLU A O 1
ATOM 3424 N N . ASP A 1 221 ? -30.865 19.065 137.015 1.00 36.64 213 ASP A N 1
ATOM 3425 C CA . ASP A 1 221 ? -31.929 18.403 136.272 1.00 43.31 213 ASP A CA 1
ATOM 3426 C C . ASP A 1 221 ? -31.524 18.144 134.819 1.00 43.14 213 ASP A C 1
ATOM 3427 O O . ASP A 1 221 ? -31.952 17.150 134.219 1.00 30.90 213 ASP A O 1
ATOM 3436 N N . THR A 1 222 ? -30.756 19.055 134.213 1.00 43.60 214 THR A N 1
ATOM 3437 C CA . THR A 1 222 ? -30.274 18.796 132.861 1.00 41.71 214 THR A CA 1
ATOM 3438 C C . THR A 1 222 ? -29.408 17.542 132.858 1.00 35.40 214 THR A C 1
ATOM 3439 O O . THR A 1 222 ? -29.624 16.620 132.063 1.00 37.25 214 THR A O 1
ATOM 3450 N N . LEU A 1 223 ? -28.463 17.466 133.797 1.00 41.27 215 LEU A N 1
ATOM 3451 C CA . LEU A 1 223 ? -27.625 16.285 133.951 1.00 37.32 215 LEU A CA 1
ATOM 3452 C C . LEU A 1 223 ? -28.396 15.055 134.407 1.00 32.20 215 LEU A C 1
ATOM 3453 O O . LEU A 1 223 ? -27.810 13.972 134.514 1.00 26.43 215 LEU A O 1
ATOM 3469 N N . SER A 1 224 ? -29.665 15.207 134.763 1.00 43.15 216 SER A N 1
ATOM 3470 C CA . SER A 1 224 ? -30.454 14.095 135.261 1.00 43.10 216 SER A CA 1
ATOM 3471 C C . SER A 1 224 ? -30.830 13.159 134.119 1.00 35.39 216 SER A C 1
ATOM 3472 O O . SER A 1 224 ? -31.139 13.608 133.009 1.00 41.88 216 SER A O 1
ATOM 3480 N N . GLY A 1 225 ? -30.844 11.862 134.411 1.00 30.19 217 GLY A N 1
ATOM 3481 C CA . GLY A 1 225 ? -31.377 10.881 133.494 1.00 26.36 217 GLY A CA 1
ATOM 3482 C C . GLY A 1 225 ? -30.387 10.202 132.589 1.00 26.84 217 GLY A C 1
ATOM 3483 O O . GLY A 1 225 ? -30.811 9.528 131.645 1.00 27.72 217 GLY A O 1
ATOM 3487 N N . ILE A 1 226 ? -29.084 10.373 132.824 1.00 24.05 218 ILE A N 1
ATOM 3488 C CA . ILE A 1 226 ? -28.099 9.850 131.890 1.00 16.18 218 ILE A CA 1
ATOM 3489 C C . ILE A 1 226 ? -28.261 8.354 131.705 1.00 16.31 218 ILE A C 1
ATOM 3490 O O . ILE A 1 226 ? -28.099 7.841 130.601 1.00 16.39 218 ILE A O 1
ATOM 3506 N N . GLN A 1 227 ? -28.656 7.639 132.757 1.00 20.51 219 GLN A N 1
ATOM 3507 C CA . GLN A 1 227 ? -28.837 6.196 132.664 1.00 15.60 219 GLN A CA 1
ATOM 3508 C C . GLN A 1 227 ? -29.986 5.796 131.761 1.00 10.71 219 GLN A C 1
ATOM 3509 O O . GLN A 1 227 ? -30.108 4.610 131.447 1.00 14.15 219 GLN A O 1
ATOM 3523 N N . THR A 1 228 ? -30.852 6.720 131.377 1.00 12.17 220 THR A N 1
ATOM 3524 C CA . THR A 1 228 ? -31.920 6.381 130.456 1.00 10.37 220 THR A CA 1
ATOM 3525 C C . THR A 1 228 ? -31.494 6.449 128.994 1.00 13.22 220 THR A C 1
ATOM 3526 O O . THR A 1 228 ? -32.149 5.835 128.155 1.00 9.74 220 THR A O 1
ATOM 3537 N N . ALA A 1 229 ? -30.409 7.150 128.675 1.00 12.87 221 ALA A N 1
ATOM 3538 C CA . ALA A 1 229 ? -29.957 7.259 127.281 1.00 8.89 221 ALA A CA 1
ATOM 3539 C C . ALA A 1 229 ? -29.390 5.926 126.761 1.00 8.98 221 ALA A C 1
ATOM 3540 O O . ALA A 1 229 ? -28.936 5.062 127.512 1.00 9.92 221 ALA A O 1
ATOM 3547 N N . GLY A 1 230 ? -29.395 5.778 125.441 1.00 9.94 222 GLY A N 1
ATOM 3548 C CA . GLY A 1 230 ? -28.802 4.608 124.842 1.00 7.20 222 GLY A CA 1
ATOM 3549 C C . GLY A 1 230 ? -27.314 4.577 125.110 1.00 10.42 222 GLY A C 1
ATOM 3550 O O . GLY A 1 230 ? -26.659 5.620 125.231 1.00 8.55 222 GLY A O 1
ATOM 3554 N N . CYS A 1 231 ? -26.779 3.357 125.262 1.00 8.27 223 CYS A N 1
ATOM 3555 C CA . CYS A 1 231 ? -25.388 3.232 125.641 1.00 10.28 223 CYS A CA 1
ATOM 3556 C C . CYS A 1 231 ? -24.446 3.263 124.448 1.00 13.58 223 CYS A C 1
ATOM 3557 O O . CYS A 1 231 ? -23.232 3.274 124.649 1.00 15.67 223 CYS A O 1
ATOM 3565 N N . GLY A 1 232 ? -24.983 3.219 123.234 1.00 12.28 224 GLY A N 1
ATOM 3566 C CA . GLY A 1 232 ? -24.203 3.077 122.027 1.00 11.68 224 GLY A CA 1
ATOM 3567 C C . GLY A 1 232 ? -24.201 4.309 121.148 1.00 7.20 224 GLY A C 1
ATOM 3568 O O . GLY A 1 232 ? -23.928 5.429 121.602 1.00 7.89 224 GLY A O 1
ATOM 3572 N N . SER A 1 233 ? -24.476 4.088 119.874 1.00 8.14 225 SER A N 1
ATOM 3573 C CA . SER A 1 233 ? -24.411 5.100 118.833 1.00 10.60 225 SER A CA 1
ATOM 3574 C C . SER A 1 233 ? -25.635 6.004 118.774 1.00 9.36 225 SER A C 1
ATOM 3575 O O . SER A 1 233 ? -25.691 6.857 117.894 1.00 8.99 225 SER A O 1
ATOM 3583 N N . THR A 1 234 ? -26.583 5.881 119.707 1.00 8.97 226 THR A N 1
ATOM 3584 C CA . THR A 1 234 ? -27.666 6.848 119.825 1.00 8.09 226 THR A CA 1
ATOM 3585 C C . THR A 1 234 ? -27.545 7.709 121.077 1.00 9.12 226 THR A C 1
ATOM 3586 O O . THR A 1 234 ? -28.495 8.420 121.416 1.00 8.10 226 THR A O 1
ATOM 3597 N N . PHE A 1 235 ? -26.395 7.687 121.760 1.00 6.05 227 PHE A N 1
ATOM 3598 C CA . PHE A 1 235 ? -26.261 8.381 123.039 1.00 6.04 227 PHE A CA 1
ATOM 3599 C C . PHE A 1 235 ? -26.550 9.883 122.953 1.00 6.25 227 PHE A C 1
ATOM 3600 O O . PHE A 1 235 ? -27.362 10.427 123.724 1.00 7.51 227 PHE A O 1
ATOM 3617 N N . PHE A 1 236 ? -25.923 10.561 121.995 1.00 4.59 228 PHE A N 1
ATOM 3618 C CA . PHE A 1 236 ? -26.096 12.003 121.859 1.00 6.68 228 PHE A CA 1
ATOM 3619 C C . PHE A 1 236 ? -27.493 12.357 121.358 1.00 5.82 228 PHE A C 1
ATOM 3620 O O . PHE A 1 236 ? -28.123 13.306 121.860 1.00 7.22 228 PHE A O 1
ATOM 3637 N N . ARG A 1 237 ? -27.975 11.625 120.366 1.00 6.67 229 ARG A N 1
ATOM 3638 C CA . ARG A 1 237 ? -29.319 11.845 119.841 1.00 7.41 229 ARG A CA 1
ATOM 3639 C C . ARG A 1 237 ? -30.391 11.556 120.885 1.00 10.86 229 ARG A C 1
ATOM 3640 O O . ARG A 1 237 ? -31.430 12.233 120.888 1.00 8.42 229 ARG A O 1
ATOM 3661 N N . ASP A 1 238 ? -30.153 10.588 121.777 1.00 7.07 230 ASP A N 1
ATOM 3662 C CA . ASP A 1 238 ? -31.110 10.301 122.848 1.00 10.82 230 ASP A CA 1
ATOM 3663 C C . ASP A 1 238 ? -31.124 11.411 123.889 1.00 12.26 230 ASP A C 1
ATOM 3664 O O . ASP A 1 238 ? -32.176 11.751 124.432 1.00 10.10 230 ASP A O 1
ATOM 3673 N N . LEU A 1 239 ? -29.971 11.991 124.187 1.00 7.16 231 LEU A N 1
ATOM 3674 C CA . LEU A 1 239 ? -29.935 13.068 125.168 1.00 9.64 231 LEU A CA 1
ATOM 3675 C C . LEU A 1 239 ? -30.540 14.357 124.617 1.00 12.99 231 LEU A C 1
ATOM 3676 O O . LEU A 1 239 ? -31.266 15.065 125.330 1.00 11.61 231 LEU A O 1
ATOM 3692 N N . GLY A 1 240 ? -30.268 14.666 123.364 1.00 8.57 232 GLY A N 1
ATOM 3693 C CA . GLY A 1 240 ? -30.747 15.878 122.751 1.00 11.85 232 GLY A CA 1
ATOM 3694 C C . GLY A 1 240 ? -30.362 17.109 123.536 1.00 18.93 232 GLY A C 1
ATOM 3695 O O . GLY A 1 240 ? -29.188 17.406 123.724 1.00 12.13 232 GLY A O 1
ATOM 3699 N N . ASP A 1 241 ? -31.337 17.828 124.054 1.00 16.7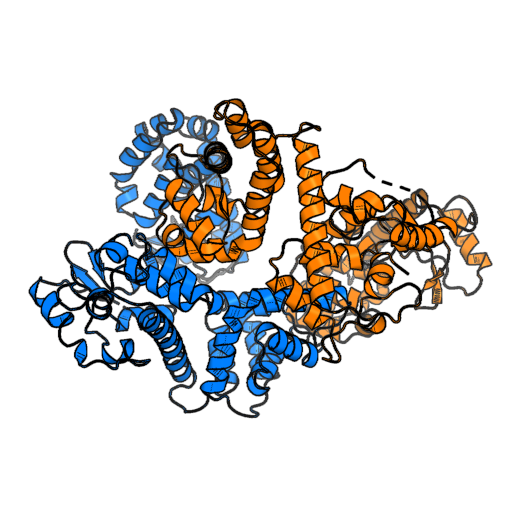9 233 ASP A N 1
ATOM 3700 C CA . ASP A 1 241 ? -31.016 19.007 124.825 1.00 17.51 233 ASP A CA 1
ATOM 3701 C C . ASP A 1 241 ? -30.783 18.699 126.301 1.00 15.15 233 ASP A C 1
ATOM 3702 O O . ASP A 1 241 ? -30.433 19.619 127.039 1.00 15.28 233 ASP A O 1
ATOM 3711 N N . LYS A 1 242 ? -30.837 17.429 126.719 1.00 12.52 234 LYS A N 1
ATOM 3712 C CA . LYS A 1 242 ? -30.592 17.080 128.120 1.00 15.13 234 LYS A CA 1
ATOM 3713 C C . LYS A 1 242 ? -29.135 16.692 128.412 1.00 17.68 234 LYS A C 1
ATOM 3714 O O . LYS A 1 242 ? -28.808 15.537 128.731 1.00 16.81 234 LYS A O 1
ATOM 3733 N N . GLY A 1 243 ? -28.272 17.693 128.404 1.00 21.78 235 GLY A N 1
ATOM 3734 C CA . GLY A 1 243 ? -26.89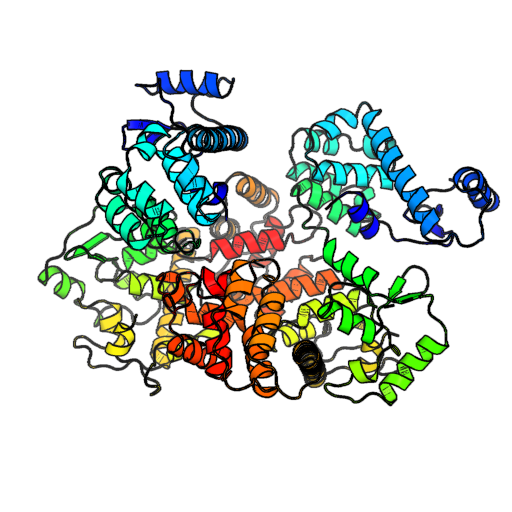0 17.468 128.785 1.00 20.83 235 GLY A CA 1
ATOM 3735 C C . GLY A 1 243 ? -26.137 18.769 128.764 1.00 14.79 235 GLY A C 1
ATOM 3736 O O . GLY A 1 243 ? -26.665 19.813 128.383 1.00 11.58 235 GLY A O 1
ATOM 3740 N N . LEU A 1 244 ? -24.864 18.667 129.137 1.00 14.94 236 LEU A N 1
ATOM 3741 C CA . LEU A 1 244 ? -23.941 19.791 129.142 1.00 13.15 236 LEU A CA 1
ATOM 3742 C C . LEU A 1 244 ? -22.551 19.333 128.695 1.00 10.24 236 LEU A C 1
ATOM 3743 O O . LEU A 1 244 ? -22.051 18.301 129.169 1.00 11.30 236 LEU A O 1
ATOM 3759 N N . ILE A 1 245 ? -21.930 20.140 127.827 1.00 11.18 237 ILE A N 1
ATOM 3760 C CA . ILE A 1 245 ? -20.608 19.905 127.275 1.00 8.68 237 ILE A CA 1
ATOM 3761 C C . ILE A 1 245 ? -19.833 21.214 127.361 1.00 9.68 237 ILE A C 1
ATOM 3762 O O . ILE A 1 245 ? -20.259 22.245 126.808 1.00 10.30 237 ILE A O 1
ATOM 3778 N N . SER A 1 246 ? -18.713 21.177 128.045 1.00 13.23 238 SER A N 1
ATOM 3779 C CA . SER A 1 246 ? -17.882 22.363 128.184 1.00 11.08 238 SER A CA 1
ATOM 3780 C C . SER A 1 246 ? -17.066 22.584 126.911 1.00 15.69 238 SER A C 1
ATOM 3781 O O . SER A 1 246 ? -16.937 21.688 126.068 1.00 10.07 238 SER A O 1
ATOM 3789 N N . TYR A 1 247 ? -16.436 23.770 126.816 1.00 9.65 239 TYR A N 1
ATOM 3790 C CA . TYR A 1 247 ? -15.586 24.055 125.658 1.00 10.91 239 TYR A CA 1
ATOM 3791 C C . TYR A 1 247 ? -14.464 23.031 125.539 1.00 9.54 239 TYR A C 1
ATOM 3792 O O . TYR A 1 247 ? -14.148 22.554 124.445 1.00 7.80 239 TYR A O 1
ATOM 3810 N N . THR A 1 248 ? -13.814 22.720 126.650 1.00 11.56 240 THR A N 1
ATOM 3811 C CA . THR A 1 248 ? -12.702 21.773 126.604 1.00 15.15 240 THR A CA 1
ATOM 3812 C C . THR A 1 248 ? -13.175 20.391 126.176 1.00 10.18 240 THR A C 1
ATOM 3813 O O . THR A 1 248 ? -12.473 19.694 125.433 1.00 10.45 240 THR A O 1
ATOM 3824 N N . GLU A 1 249 ? -14.378 19.985 126.627 1.00 9.37 241 GLU A N 1
ATOM 3825 C CA . GLU A 1 249 ? -14.923 18.696 126.219 1.00 8.61 241 GLU A CA 1
ATOM 3826 C C . GLU A 1 249 ? -15.281 18.728 124.744 1.00 9.06 241 GLU A C 1
ATOM 3827 O O . GLU A 1 249 ? -15.094 17.747 124.026 1.00 9.23 241 GLU A O 1
ATOM 3839 N N . TYR A 1 250 ? -15.786 19.858 124.275 1.00 8.55 242 TYR A N 1
ATOM 3840 C CA . TYR A 1 250 ? -16.029 20.047 122.854 1.00 7.20 242 TYR A CA 1
ATOM 3841 C C . TYR A 1 250 ? -14.772 19.810 122.033 1.00 8.25 242 TYR A C 1
ATOM 3842 O O . TYR A 1 250 ? -14.808 19.096 121.028 1.00 9.28 242 TYR A O 1
ATOM 3860 N N . LEU A 1 251 ? -13.643 20.444 122.419 1.00 8.92 243 LEU A N 1
ATOM 3861 C CA . LEU A 1 251 ? -12.382 20.188 121.738 1.00 9.48 243 LEU A CA 1
ATOM 3862 C C . LEU A 1 251 ? -12.005 18.693 121.791 1.00 10.87 243 LEU A C 1
ATOM 3863 O O . LEU A 1 251 ? -11.651 18.116 120.780 1.00 7.95 243 LEU A O 1
ATOM 3879 N N . PHE A 1 252 ? -12.091 18.060 122.951 1.00 12.97 244 PHE A N 1
ATOM 3880 C CA . PHE A 1 252 ? -11.847 16.625 123.047 1.00 14.40 244 PHE A CA 1
ATOM 3881 C C . PHE A 1 252 ? -12.750 15.825 122.103 1.00 14.17 244 PHE A C 1
ATOM 3882 O O . PHE A 1 252 ? -12.273 14.930 121.396 1.00 9.09 244 PHE A O 1
ATOM 3899 N N . LEU A 1 253 ? -14.043 16.164 122.031 1.00 10.13 245 LEU A N 1
ATOM 3900 C CA . LEU A 1 253 ? -14.929 15.447 121.140 1.00 11.55 245 LEU A CA 1
ATOM 3901 C C . LEU A 1 253 ? -14.517 15.646 119.693 1.00 12.52 245 LEU A C 1
ATOM 3902 O O . LEU A 1 253 ? -14.642 14.725 118.879 1.00 9.43 245 LEU A O 1
ATOM 3918 N N . LEU A 1 254 ? -14.095 16.872 119.332 1.00 8.46 246 LEU A N 1
ATOM 3919 C CA . LEU A 1 254 ? -13.573 17.103 117.989 1.00 14.72 246 LEU A CA 1
ATOM 3920 C C . LEU A 1 254 ? -12.382 16.181 117.705 1.00 14.51 246 LEU A C 1
ATOM 3921 O O . LEU A 1 254 ? -12.312 15.564 116.633 1.00 15.96 246 LEU A O 1
ATOM 3937 N N . THR A 1 255 ? -11.453 16.060 118.650 1.00 11.71 247 THR A N 1
ATOM 3938 C CA . THR A 1 255 ? -10.306 15.174 118.402 1.00 15.39 247 THR A CA 1
ATOM 3939 C C . THR A 1 255 ? -10.759 13.723 118.191 1.00 18.23 247 THR A C 1
ATOM 3940 O O . THR A 1 255 ? -10.225 13.013 117.333 1.00 16.92 247 THR A O 1
ATOM 3951 N N . ILE A 1 256 ? -11.788 13.283 118.917 1.00 15.84 248 ILE A N 1
ATOM 3952 C CA . ILE A 1 256 ? -12.249 11.908 118.724 1.00 12.08 248 ILE A CA 1
ATOM 3953 C C . ILE A 1 256 ? -12.724 11.694 117.296 1.00 16.46 248 ILE A C 1
ATOM 3954 O O . ILE A 1 256 ? -12.448 10.656 116.679 1.00 20.71 248 ILE A O 1
ATOM 3970 N N . LEU A 1 257 ? -13.431 12.672 116.734 1.00 20.48 249 LEU A N 1
ATOM 3971 C CA . LEU A 1 257 ? -14.149 12.414 115.499 1.00 14.79 249 LEU A CA 1
ATOM 3972 C C . LEU A 1 257 ? -13.222 12.151 114.338 1.00 20.61 249 LEU A C 1
ATOM 3973 O O . LEU A 1 257 ? -13.591 11.439 113.398 1.00 21.03 249 LEU A O 1
ATOM 3989 N N . THR A 1 258 ? -12.049 12.767 114.346 1.00 14.36 250 THR A N 1
ATOM 3990 C CA . THR A 1 258 ? -11.094 12.646 113.271 1.00 29.47 250 THR A CA 1
ATOM 3991 C C . THR A 1 258 ? -10.120 11.524 113.540 1.00 30.71 250 THR A C 1
ATOM 3992 O O . THR A 1 258 ? -9.251 11.266 112.706 1.00 29.87 250 THR A O 1
ATOM 4003 N N . LYS A 1 259 ? -10.280 10.837 114.664 1.00 25.05 251 LYS A N 1
ATOM 4004 C CA . LYS A 1 259 ? -9.183 10.027 115.176 1.00 19.83 251 LYS A CA 1
ATOM 4005 C C . LYS A 1 259 ? -9.171 8.666 114.499 1.00 14.93 251 LYS A C 1
ATOM 4006 O O . LYS A 1 259 ? -10.183 7.929 114.536 1.00 16.14 251 LYS A O 1
ATOM 4025 N N . PRO A 1 260 ? -8.035 8.250 113.954 1.00 19.94 252 PRO A N 1
ATOM 4026 C CA . PRO A 1 260 ? -7.924 6.892 113.446 1.00 16.93 252 PRO A CA 1
ATOM 4027 C C . PRO A 1 260 ? -7.934 5.917 114.593 1.00 12.94 252 PRO A C 1
ATOM 4028 O O . PRO A 1 260 ? -7.445 6.208 115.690 1.00 15.64 252 PRO A O 1
ATOM 4039 N N . HIS A 1 261 ? -8.439 4.726 114.304 1.00 21.14 253 HIS A N 1
ATOM 4040 C CA . HIS A 1 261 ? -8.420 3.642 115.276 1.00 27.04 253 HIS A CA 1
ATOM 4041 C C . HIS A 1 261 ? -7.019 3.400 115.791 1.00 29.76 253 HIS A C 1
ATOM 4042 O O . HIS A 1 261 ? -6.825 3.112 116.981 1.00 26.37 253 HIS A O 1
ATOM 4056 N N . SER A 1 262 ? -6.033 3.525 114.899 1.00 22.90 254 SER A N 1
ATOM 4057 C CA . SER A 1 262 ? -4.636 3.329 115.225 1.00 30.35 254 SER A CA 1
ATOM 4058 C C . SER A 1 262 ? -4.219 4.189 116.392 1.00 28.99 254 SER A C 1
ATOM 4059 O O . SER A 1 262 ? -3.283 3.838 117.117 1.00 24.95 254 SER A O 1
ATOM 4067 N N . GLY A 1 263 ? -4.872 5.330 116.571 1.00 24.12 255 GLY A N 1
ATOM 4068 C CA . GLY A 1 263 ? -4.500 6.260 117.619 1.00 17.72 255 GLY A CA 1
ATOM 4069 C C . GLY A 1 263 ? -5.353 6.183 118.882 1.00 15.50 255 GLY A C 1
ATOM 4070 O O . GLY A 1 263 ? -5.149 6.985 119.809 1.00 16.11 255 GLY A O 1
ATOM 4074 N N . PHE A 1 264 ? -6.251 5.200 118.974 1.00 15.20 256 PHE A N 1
ATOM 4075 C CA . PHE A 1 264 ? -7.178 5.159 120.096 1.00 17.83 256 PHE A CA 1
ATOM 4076 C C . PHE A 1 264 ? -6.439 4.933 121.433 1.00 15.91 256 PHE A C 1
ATOM 4077 O O . PHE A 1 264 ? -6.711 5.608 122.423 1.00 14.76 256 PHE A O 1
ATOM 4094 N N . HIS A 1 265 ? -5.496 3.989 121.487 1.00 15.55 257 HIS A N 1
ATOM 4095 C CA . HIS A 1 265 ? -4.862 3.696 122.767 1.00 14.25 257 HIS A CA 1
ATOM 4096 C C . HIS A 1 265 ? -3.927 4.826 123.197 1.00 14.64 257 HIS A C 1
ATOM 4097 O O . HIS A 1 265 ? -3.890 5.216 124.370 1.00 14.70 257 HIS A O 1
ATOM 4111 N N . VAL A 1 266 ? -3.184 5.389 122.257 1.00 12.47 258 VAL A N 1
ATOM 4112 C CA . VAL A 1 266 ? -2.378 6.567 122.553 1.00 16.58 258 VAL A CA 1
ATOM 4113 C C . VAL A 1 266 ? -3.221 7.664 123.183 1.00 13.18 258 VAL A C 1
ATOM 4114 O O . VAL A 1 266 ? -2.788 8.339 124.132 1.00 14.33 258 VAL A O 1
ATOM 4127 N N . ALA A 1 267 ? -4.410 7.909 122.624 1.00 14.63 259 ALA A N 1
ATOM 4128 C CA . ALA A 1 267 ? -5.283 8.938 123.176 1.00 10.95 259 ALA A CA 1
ATOM 4129 C C . ALA A 1 267 ? -5.619 8.633 124.625 1.00 10.99 259 ALA A C 1
ATOM 4130 O O . ALA A 1 267 ? -5.668 9.537 125.463 1.00 12.96 259 ALA A O 1
ATOM 4137 N N . PHE A 1 268 ? -5.865 7.357 124.934 1.00 11.24 260 PHE A N 1
ATOM 4138 C CA . PHE A 1 268 ? -6.137 6.951 126.304 1.00 10.26 260 PHE A CA 1
ATOM 4139 C C . PHE A 1 268 ? -4.926 7.231 127.193 1.00 11.74 260 PHE A C 1
ATOM 4140 O O . PHE A 1 268 ? -5.046 7.861 128.259 1.00 13.63 260 PHE A O 1
ATOM 4157 N N . LYS A 1 269 ? -3.765 6.739 126.767 1.00 11.68 261 LYS A N 1
ATOM 4158 C CA . LYS A 1 269 ? -2.525 6.887 127.513 1.00 14.98 261 LYS A CA 1
ATOM 4159 C C . LYS A 1 269 ? -2.138 8.335 127.708 1.00 15.25 261 LYS A C 1
ATOM 4160 O O . LYS A 1 269 ? -1.579 8.680 128.761 1.00 15.94 261 LYS A O 1
ATOM 4179 N N . MET A 1 270 ? -2.433 9.212 126.743 1.00 12.60 262 MET A N 1
ATOM 4180 C CA . MET A 1 270 ? -2.153 10.627 126.983 1.00 13.54 262 MET A CA 1
ATOM 4181 C C . MET A 1 270 ? -2.882 11.155 128.219 1.00 22.38 262 MET A C 1
ATOM 4182 O O . MET A 1 270 ? -2.370 12.054 128.898 1.00 13.09 262 MET A O 1
ATOM 4196 N N . LEU A 1 271 ? -4.093 10.660 128.491 1.00 16.89 263 LEU A N 1
ATOM 4197 C CA . LEU A 1 271 ? -4.903 11.112 129.624 1.00 13.88 263 LEU A CA 1
ATOM 4198 C C . LEU A 1 271 ? -4.550 10.414 130.914 1.00 16.68 263 LEU A C 1
ATOM 4199 O O . LEU A 1 271 ? -4.730 10.991 131.994 1.00 19.49 263 LEU A O 1
ATOM 4215 N N . ASP A 1 272 ? -4.033 9.194 130.812 1.00 18.21 264 ASP A N 1
ATOM 4216 C CA . ASP A 1 272 ? -3.642 8.385 131.962 1.00 21.77 264 ASP A CA 1
ATOM 4217 C C . ASP A 1 272 ? -2.293 8.860 132.519 1.00 27.60 264 ASP A C 1
ATOM 4218 O O . ASP A 1 272 ? -1.264 8.194 132.402 1.00 23.12 264 ASP A O 1
ATOM 4227 N N . THR A 1 273 ? -2.325 10.015 133.190 1.00 21.86 265 THR A N 1
ATOM 4228 C CA . THR A 1 273 ? -1.068 10.646 133.593 1.00 31.32 265 THR A CA 1
ATOM 4229 C C . THR A 1 273 ? -0.372 9.948 134.763 1.00 32.12 265 THR A C 1
ATOM 4230 O O . THR A 1 273 ? 0.789 10.265 135.046 1.00 41.01 265 THR A O 1
ATOM 4241 N N . ASP A 1 274 ? -1.018 9.030 135.468 1.00 29.49 266 ASP A N 1
ATOM 4242 C CA . ASP A 1 274 ? -0.311 8.268 136.489 1.00 37.47 266 ASP A CA 1
ATOM 4243 C C . ASP A 1 274 ? 0.004 6.865 136.006 1.00 32.41 266 ASP A C 1
ATOM 4244 O O . ASP A 1 274 ? 0.593 6.087 136.747 1.00 31.85 266 ASP A O 1
ATOM 4253 N N . GLY A 1 275 ? -0.347 6.538 134.771 1.00 25.72 267 GLY A N 1
ATOM 4254 C CA . GLY A 1 275 ? 0.071 5.280 134.180 1.00 26.64 267 GLY A CA 1
ATOM 4255 C C . GLY A 1 275 ? -0.568 4.017 134.701 1.00 27.70 267 GLY A C 1
ATOM 4256 O O . GLY A 1 275 ? -0.018 2.928 134.494 1.00 35.54 267 GLY A O 1
ATOM 4260 N N . ASN A 1 276 ? -1.739 4.104 135.321 1.00 25.13 268 ASN A N 1
ATOM 4261 C CA . ASN A 1 276 ? -2.351 2.934 135.931 1.00 29.67 268 ASN A CA 1
ATOM 4262 C C . ASN A 1 276 ? -3.456 2.329 135.070 1.00 28.29 268 ASN A C 1
ATOM 4263 O O . ASN A 1 276 ? -4.280 1.563 135.586 1.00 24.20 268 ASN A O 1
ATOM 4274 N N . GLU A 1 277 ? -3.507 2.689 133.779 1.00 22.57 269 GLU A N 1
ATOM 4275 C CA . GLU A 1 277 ? -4.423 2.113 132.800 1.00 22.80 269 GLU A CA 1
ATOM 4276 C C . GLU A 1 277 ? -5.889 2.432 133.078 1.00 17.70 269 GLU A C 1
ATOM 4277 O O . GLU A 1 277 ? -6.788 1.736 132.596 1.00 20.54 269 GLU A O 1
ATOM 4289 N N . MET A 1 278 ? -6.164 3.494 133.812 1.00 16.69 270 MET A N 1
ATOM 4290 C CA . MET A 1 278 ? -7.518 3.964 134.035 1.00 20.94 270 MET A CA 1
ATOM 4291 C C . MET A 1 278 ? -7.499 5.474 134.071 1.00 20.78 270 MET A C 1
ATOM 4292 O O . MET A 1 278 ? -6.523 6.066 134.508 1.00 24.03 270 MET A O 1
ATOM 4306 N N . ILE A 1 279 ? -8.559 6.101 133.601 1.00 16.36 271 ILE A N 1
ATOM 4307 C CA . ILE A 1 279 ? -8.669 7.544 133.699 1.00 19.23 271 ILE A CA 1
ATOM 4308 C C . ILE A 1 279 ? -9.604 7.882 134.849 1.00 22.70 271 ILE A C 1
ATOM 4309 O O . ILE A 1 279 ? -10.744 7.390 134.914 1.00 18.22 271 ILE A O 1
ATOM 4325 N N . GLU A 1 280 ? -9.115 8.722 135.751 1.00 21.13 272 GLU A N 1
ATOM 4326 C CA . GLU A 1 280 ? -9.891 9.254 136.854 1.00 18.81 272 GLU A CA 1
ATOM 4327 C C . GLU A 1 280 ? -10.382 10.652 136.524 1.00 18.76 272 GLU A C 1
ATOM 4328 O O . GLU A 1 280 ? -9.768 11.381 135.745 1.00 17.94 272 GLU A O 1
ATOM 4340 N N . LYS A 1 281 ? -11.479 11.043 137.164 1.00 16.83 273 LYS A N 1
ATOM 4341 C CA . LYS A 1 281 ? -12.032 12.384 136.965 1.00 20.35 273 LYS A CA 1
ATOM 4342 C C . LYS A 1 281 ? -10.967 13.475 137.087 1.00 21.47 273 LYS A C 1
ATOM 4343 O O . LYS A 1 281 ? -10.984 14.473 136.338 1.00 19.81 273 LYS A O 1
ATOM 4362 N N . ARG A 1 282 ? -10.041 13.317 138.036 1.00 27.53 274 ARG A N 1
ATOM 4363 C CA . ARG A 1 282 ? -9.013 14.340 138.213 1.00 36.99 274 ARG A CA 1
ATOM 4364 C C . ARG A 1 282 ? -8.023 14.379 137.050 1.00 32.75 274 ARG A C 1
ATOM 4365 O O . ARG A 1 282 ? -7.409 15.423 136.804 1.00 29.62 274 ARG A O 1
ATOM 4386 N N . GLU A 1 283 ? -7.827 13.262 136.345 1.00 25.91 275 GLU A N 1
ATOM 4387 C CA . GLU A 1 283 ? -6.968 13.254 135.167 1.00 22.59 275 GLU A CA 1
ATOM 4388 C C . GLU A 1 283 ? -7.671 13.847 133.958 1.00 27.97 275 GLU A C 1
ATOM 4389 O O . GLU A 1 283 ? -7.020 14.379 133.059 1.00 32.49 275 GLU A O 1
ATOM 4401 N N . PHE A 1 284 ? -8.998 13.746 133.907 1.00 25.94 276 PHE A N 1
ATOM 4402 C CA . PHE A 1 284 ? -9.774 14.425 132.883 1.00 22.20 276 PHE A CA 1
ATOM 4403 C C . PHE A 1 284 ? -9.800 15.910 133.162 1.00 32.00 276 PHE A C 1
ATOM 4404 O O . PHE A 1 284 ? -9.928 16.718 132.241 1.00 30.15 276 PHE A O 1
ATOM 4421 N N . PHE A 1 285 ? -9.656 16.265 134.438 1.00 41.31 277 PHE A N 1
ATOM 4422 C CA . PHE A 1 285 ? -9.635 17.656 134.863 1.00 44.18 277 PHE A CA 1
ATOM 4423 C C . PHE A 1 285 ? -8.460 18.391 134.237 1.00 41.91 277 PHE A C 1
ATOM 4424 O O . PHE A 1 285 ? -8.588 19.556 133.850 1.00 36.24 277 PHE A O 1
ATOM 4441 N N . LYS A 1 286 ? -7.311 17.716 134.113 1.00 41.62 278 LYS A N 1
ATOM 4442 C CA . LYS A 1 286 ? -6.169 18.325 133.449 1.00 46.93 278 LYS A CA 1
ATOM 4443 C C . LYS A 1 286 ? -6.528 18.841 132.052 1.00 52.63 278 LYS A C 1
ATOM 4444 O O . LYS A 1 286 ? -5.795 19.682 131.509 1.00 46.26 278 LYS A O 1
ATOM 4463 N N . LEU A 1 287 ? -7.614 18.333 131.443 1.00 50.48 279 LEU A N 1
ATOM 4464 C CA . LEU A 1 287 ? -8.080 18.827 130.131 1.00 50.14 279 LEU A CA 1
ATOM 4465 C C . LEU A 1 287 ? -8.598 20.269 130.305 1.00 46.26 279 LEU A C 1
ATOM 4466 O O . LEU A 1 287 ? -7.935 21.263 129.954 1.00 42.91 279 LEU A O 1
ATOM 4482 N N . ILE A 1 317 ? -20.524 22.217 138.408 1.00 47.46 309 ILE A N 1
ATOM 4483 C CA . ILE A 1 317 ? -19.685 22.165 137.221 1.00 41.57 309 ILE A CA 1
ATOM 4484 C C . ILE A 1 317 ? -19.622 20.740 136.646 1.00 32.38 309 ILE A C 1
ATOM 4485 O O . ILE A 1 317 ? -18.703 20.426 135.894 1.00 33.63 309 ILE A O 1
ATOM 4500 N N . ASN A 1 318 ? -20.586 19.881 136.998 1.00 31.89 310 ASN A N 1
ATOM 4501 C CA . ASN A 1 318 ? -20.638 18.539 136.417 1.00 29.19 310 ASN A CA 1
ATOM 4502 C C . ASN A 1 318 ? -21.080 18.623 134.953 1.00 23.38 310 ASN A C 1
ATOM 4503 O O . ASN A 1 318 ? -21.674 19.614 134.515 1.00 28.62 310 ASN A O 1
ATOM 4514 N N . THR A 1 319 ? -20.685 17.617 134.167 1.00 20.15 311 THR A N 1
ATOM 4515 C CA . THR A 1 319 ? -20.995 17.586 132.744 1.00 16.28 311 THR A CA 1
ATOM 4516 C C . THR A 1 319 ? -21.453 16.188 132.345 1.00 11.52 311 THR A C 1
ATOM 4517 O O . THR A 1 319 ? -21.266 15.211 133.065 1.00 15.55 311 THR A O 1
ATOM 4528 N N . THR A 1 320 ? -22.021 16.095 131.146 1.00 17.05 312 THR A N 1
ATOM 4529 C CA . THR A 1 320 ? -22.482 14.810 130.652 1.00 14.11 312 THR A CA 1
ATOM 4530 C C . THR A 1 320 ? -21.337 13.820 130.560 1.00 15.23 312 THR A C 1
ATOM 4531 O O . THR A 1 320 ? -21.453 12.679 131.031 1.00 15.98 312 THR A O 1
ATOM 4542 N N . LEU A 1 321 ? -20.227 14.214 129.916 1.00 9.15 313 LEU A N 1
ATOM 4543 C CA . LEU A 1 321 ? -19.118 13.267 129.785 1.00 11.80 313 LEU A CA 1
ATOM 4544 C C . LEU A 1 321 ? -18.561 12.875 131.148 1.00 9.18 313 LEU A C 1
ATOM 4545 O O . LEU A 1 321 ? -18.220 11.709 131.385 1.00 10.02 313 LEU A O 1
ATOM 4561 N N . GLN A 1 322 ? -18.433 13.834 132.069 1.00 11.08 314 GLN A N 1
ATOM 4562 C CA . GLN A 1 322 ? -17.879 13.451 133.374 1.00 16.56 314 GLN A CA 1
ATOM 4563 C C . GLN A 1 322 ? -18.795 12.453 134.077 1.00 13.60 314 GLN A C 1
ATOM 4564 O O . GLN A 1 322 ? -18.343 11.502 134.727 1.00 18.22 314 GLN A O 1
ATOM 4578 N N . MET A 1 323 ? -20.096 12.648 133.948 1.00 16.68 315 MET A N 1
ATOM 4579 C CA . MET A 1 323 ? -21.018 11.736 134.631 1.00 19.93 315 MET A CA 1
ATOM 4580 C C . MET A 1 323 ? -20.992 10.361 134.016 1.00 19.83 315 MET A C 1
ATOM 4581 O O . MET A 1 323 ? -21.033 9.353 134.744 1.00 17.72 315 MET A O 1
ATOM 4595 N N . ARG A 1 324 ? -20.871 10.302 132.687 1.00 17.87 316 ARG A N 1
ATOM 4596 C CA . ARG A 1 324 ? -20.840 9.037 131.966 1.00 17.37 316 ARG A CA 1
ATOM 4597 C C . ARG A 1 324 ? -19.546 8.282 132.224 1.00 21.81 316 ARG A C 1
ATOM 4598 O O . ARG A 1 324 ? -19.543 7.049 132.269 1.00 24.46 316 ARG A O 1
ATOM 4619 N N . PHE A 1 325 ? -18.424 8.999 132.339 1.00 12.59 317 PHE A N 1
ATOM 4620 C CA . PHE A 1 325 ? -17.144 8.334 132.472 1.00 14.12 317 PHE A CA 1
ATOM 4621 C C . PHE A 1 325 ? -16.858 7.956 133.929 1.00 17.67 317 PHE A C 1
ATOM 4622 O O . PHE A 1 325 ? -16.255 6.911 134.207 1.00 19.26 317 PHE A O 1
ATOM 4639 N N . PHE A 1 326 ? -17.200 8.838 134.852 1.00 14.22 318 PHE A N 1
ATOM 4640 C CA . PHE A 1 326 ? -16.726 8.767 136.235 1.00 22.63 318 PHE A CA 1
ATOM 4641 C C . PHE A 1 326 ? -17.882 8.694 137.228 1.00 25.27 318 PHE A C 1
ATOM 4642 O O . PHE A 1 326 ? -17.665 8.786 138.443 1.00 28.49 318 PHE A O 1
ATOM 4659 N N . GLY A 1 327 ? -19.106 8.595 136.743 1.00 27.89 319 GLY A N 1
ATOM 4660 C CA . GLY A 1 327 ? -20.248 8.457 137.617 1.00 28.11 319 GLY A CA 1
ATOM 4661 C C . GLY A 1 327 ? -20.715 9.783 138.184 1.00 30.54 319 GLY A C 1
ATOM 4662 O O . GLY A 1 327 ? -20.044 10.815 138.113 1.00 29.16 319 GLY A O 1
ATOM 4666 N N . LYS A 1 328 ? -21.885 9.727 138.820 1.00 35.53 320 LYS A N 1
ATOM 4667 C CA . LYS A 1 328 ? -22.517 10.934 139.336 1.00 32.10 320 LYS A CA 1
ATOM 4668 C C . LYS A 1 328 ? -21.597 11.679 140.287 1.00 37.13 320 LYS A C 1
ATOM 4669 O O . LYS A 1 328 ? -21.468 12.908 140.211 1.00 43.58 320 LYS A O 1
ATOM 4688 N N . ARG A 1 329 ? -20.938 10.955 141.187 1.00 31.04 321 ARG A N 1
ATOM 4689 C CA . ARG A 1 329 ? -20.124 11.571 142.217 1.00 31.02 321 ARG A CA 1
ATOM 4690 C C . ARG A 1 329 ? -18.649 11.457 141.918 1.00 31.41 321 ARG A C 1
ATOM 4691 O O . ARG A 1 329 ? -17.833 11.539 142.839 1.00 29.96 321 ARG A O 1
ATOM 4712 N N . GLY A 1 330 ? -18.287 11.254 140.653 1.00 28.39 322 GLY A N 1
ATOM 4713 C CA . GLY A 1 330 ? -16.890 11.184 140.286 1.00 26.36 322 GLY A CA 1
ATOM 4714 C C . GLY A 1 330 ? -16.134 10.010 140.837 1.00 26.33 322 GLY A C 1
ATOM 4715 O O . GLY A 1 330 ? -14.909 10.068 140.931 1.00 26.99 322 GLY A O 1
ATOM 4719 N N . GLN A 1 331 ? -16.831 8.938 141.193 1.00 29.74 323 GLN A N 1
ATOM 4720 C CA . GLN A 1 331 ? -16.252 7.816 141.907 1.00 26.18 323 GLN A CA 1
ATOM 4721 C C . GLN A 1 331 ? -15.756 6.698 141.001 1.00 30.59 323 GLN A C 1
ATOM 4722 O O . GLN A 1 331 ? -15.027 5.820 141.469 1.00 31.09 323 GLN A O 1
ATOM 4736 N N . ARG A 1 332 ? -16.151 6.688 139.740 1.00 22.34 324 ARG A N 1
ATOM 4737 C CA . ARG A 1 332 ? -15.870 5.595 138.820 1.00 22.01 324 ARG A CA 1
ATOM 4738 C C . ARG A 1 332 ? -14.612 5.939 138.048 1.00 15.09 324 ARG A C 1
ATOM 4739 O O . ARG A 1 332 ? -14.335 7.099 137.767 1.00 15.53 324 ARG A O 1
ATOM 4760 N N . LYS A 1 333 ? -13.832 4.923 137.756 1.00 18.36 325 LYS A N 1
ATOM 4761 C CA . LYS A 1 333 ? -12.664 5.064 136.907 1.00 18.57 325 LYS A CA 1
ATOM 4762 C C . LYS A 1 333 ? -12.984 4.536 135.516 1.00 18.57 325 LYS A C 1
ATOM 4763 O O . LYS A 1 333 ? -13.727 3.562 135.370 1.00 22.07 325 LYS A O 1
ATOM 4782 N N . LEU A 1 334 ? -12.470 5.229 134.494 1.00 14.70 326 LEU A N 1
ATOM 4783 C CA . LEU A 1 334 ? -12.728 4.870 133.102 1.00 17.00 326 LEU A CA 1
ATOM 4784 C C . LEU A 1 334 ? -11.597 4.007 132.549 1.00 15.65 326 LEU A C 1
ATOM 4785 O O . LEU A 1 334 ? -10.445 4.442 132.494 1.00 16.21 326 LEU A O 1
ATOM 4801 N N . HIS A 1 335 ? -11.936 2.791 132.134 1.00 13.24 327 HIS A N 1
ATOM 4802 C CA . HIS A 1 335 ? -11.005 1.815 131.576 1.00 14.86 327 HIS A CA 1
ATOM 4803 C C . HIS A 1 335 ? -10.964 1.925 130.064 1.00 15.36 327 HIS A C 1
ATOM 4804 O O . HIS A 1 335 ? -11.841 2.535 129.452 1.00 9.97 327 HIS A O 1
ATOM 4818 N N . TYR A 1 336 ? -9.940 1.301 129.467 1.00 14.84 328 TYR A N 1
ATOM 4819 C CA . TYR A 1 336 ? -9.699 1.527 128.057 1.00 15.91 328 TYR A CA 1
ATOM 4820 C C . TYR A 1 336 ? -10.842 0.994 127.201 1.00 17.05 328 TYR A C 1
ATOM 4821 O O . TYR A 1 336 ? -11.270 1.646 126.250 1.00 10.42 328 TYR A O 1
ATOM 4839 N N . LYS A 1 337 ? -11.323 -0.215 127.469 1.00 14.62 329 LYS A N 1
ATOM 4840 C CA . LYS A 1 337 ? -12.333 -0.750 126.564 1.00 19.27 329 LYS A CA 1
ATOM 4841 C C . LYS A 1 337 ? -13.572 0.154 126.477 1.00 15.64 329 LYS A C 1
ATOM 4842 O O . LYS A 1 337 ? -14.151 0.313 125.396 1.00 13.47 329 LYS A O 1
ATOM 4861 N N . GLU A 1 338 ? -14.039 0.694 127.605 1.00 14.15 330 GLU A N 1
ATOM 4862 C CA . GLU A 1 338 ? -15.201 1.577 127.562 1.00 18.07 330 GLU A CA 1
ATOM 4863 C C . GLU A 1 338 ? -14.880 2.902 126.848 1.00 11.58 330 GLU A C 1
ATOM 4864 O O . GLU A 1 338 ? -15.730 3.477 126.157 1.00 8.51 330 GLU A O 1
ATOM 4876 N N . PHE A 1 339 ? -13.676 3.411 127.045 1.00 10.70 331 PHE A N 1
ATOM 4877 C CA . PHE A 1 339 ? -13.235 4.624 126.359 1.00 13.00 331 PHE A CA 1
ATOM 4878 C C . PHE A 1 339 ? -13.175 4.397 124.856 1.00 10.43 331 PHE A C 1
ATOM 4879 O O . PHE A 1 339 ? -13.643 5.227 124.067 1.00 11.14 331 PHE A O 1
ATOM 4896 N N . ARG A 1 340 ? -12.620 3.255 124.440 1.00 8.31 332 ARG A N 1
ATOM 4897 C CA . ARG A 1 340 ? -12.574 2.949 123.015 1.00 10.80 332 ARG A CA 1
ATOM 4898 C C . ARG A 1 340 ? -13.979 2.791 122.463 1.00 9.44 332 ARG A C 1
ATOM 4899 O O . ARG A 1 340 ? -14.266 3.225 121.345 1.00 7.25 332 ARG A O 1
ATOM 4920 N N . ARG A 1 341 ? -14.848 2.104 123.202 1.00 7.81 333 ARG A N 1
ATOM 4921 C CA . ARG A 1 341 ? -16.230 1.962 122.757 1.00 10.86 333 ARG A CA 1
ATOM 4922 C C . ARG A 1 341 ? -16.913 3.317 122.608 1.00 6.73 333 ARG A C 1
ATOM 4923 O O . ARG A 1 341 ? -17.641 3.561 121.631 1.00 9.16 333 ARG A O 1
ATOM 4944 N N . PHE A 1 342 ? -16.700 4.205 123.574 1.00 8.36 334 PHE A N 1
ATOM 4945 C CA . PHE A 1 342 ? -17.285 5.538 123.487 1.00 7.77 334 PHE A CA 1
ATOM 4946 C C . PHE A 1 342 ? -16.877 6.233 122.198 1.00 9.12 334 PHE A C 1
ATOM 4947 O O . PHE A 1 342 ? -17.714 6.820 121.503 1.00 6.54 334 PHE A O 1
ATOM 4964 N N . MET A 1 343 ? -15.576 6.194 121.870 1.00 5.98 335 MET A N 1
ATOM 4965 C CA . MET A 1 343 ? -15.078 6.851 120.656 1.00 6.87 335 MET A CA 1
ATOM 4966 C C . MET A 1 343 ? -15.661 6.211 119.401 1.00 7.26 335 MET A C 1
ATOM 4967 O O . MET A 1 343 ? -16.064 6.892 118.438 1.00 6.93 335 MET A O 1
ATOM 4981 N N . GLU A 1 344 ? -15.658 4.892 119.365 1.00 6.87 336 GLU A N 1
ATOM 4982 C CA . GLU A 1 344 ? -16.240 4.199 118.238 1.00 6.71 336 GLU A CA 1
ATOM 4983 C C . GLU A 1 344 ? -17.712 4.580 118.053 1.00 7.39 336 GLU A C 1
ATOM 4984 O O . GLU A 1 344 ? -18.164 4.845 116.925 1.00 8.19 336 GLU A O 1
ATOM 4996 N N . ASN A 1 345 ? -18.468 4.629 119.150 1.00 6.73 337 ASN A N 1
ATOM 4997 C CA . ASN A 1 345 ? -19.892 4.890 119.030 1.00 7.90 337 ASN A CA 1
ATOM 4998 C C . ASN A 1 345 ? -20.172 6.327 118.634 1.00 4.21 337 ASN A C 1
ATOM 4999 O O . ASN A 1 345 ? -21.121 6.580 117.896 1.00 5.56 337 ASN A O 1
ATOM 5010 N N . LEU A 1 346 ? -19.353 7.274 119.100 1.00 6.22 338 LEU A N 1
ATOM 5011 C CA . LEU A 1 346 ? -19.493 8.650 118.664 1.00 6.22 338 LEU A CA 1
ATOM 5012 C C . LEU A 1 346 ? -19.252 8.766 117.160 1.00 5.88 338 LEU A C 1
ATOM 5013 O O . LEU A 1 346 ? -20.038 9.383 116.437 1.00 4.66 338 LEU A O 1
ATOM 5029 N N . GLN A 1 347 ? -18.169 8.170 116.661 1.00 6.67 339 GLN A N 1
ATOM 5030 C CA . GLN A 1 347 ? -17.928 8.178 115.223 1.00 5.26 339 GLN A CA 1
ATOM 5031 C C . GLN A 1 347 ? -19.109 7.565 114.466 1.00 6.75 339 GLN A C 1
ATOM 5032 O O . GLN A 1 347 ? -19.561 8.112 113.460 1.00 6.55 339 GLN A O 1
ATOM 5046 N N . THR A 1 348 ? -19.608 6.409 114.930 1.00 7.33 340 THR A N 1
ATOM 5047 C CA . THR A 1 348 ? -20.782 5.795 114.315 1.00 5.89 340 THR A CA 1
ATOM 5048 C C . THR A 1 348 ? -21.983 6.712 114.363 1.00 5.67 340 THR A C 1
ATOM 5049 O O . THR A 1 348 ? -22.703 6.829 113.375 1.00 6.39 340 THR A O 1
ATOM 5060 N N . GLU A 1 349 ? -22.187 7.409 115.492 1.00 6.69 341 GLU A N 1
ATOM 5061 C CA . GLU A 1 349 ? -23.355 8.273 115.614 1.00 10.43 341 GLU A CA 1
ATOM 5062 C C . GLU A 1 349 ? -23.327 9.384 114.567 1.00 7.34 341 GLU A C 1
ATOM 5063 O O . GLU A 1 349 ? -24.340 9.677 113.911 1.00 6.81 341 GLU A O 1
ATOM 5075 N N . ILE A 1 350 ? -22.178 10.034 114.412 1.00 7.40 342 ILE A N 1
ATOM 5076 C CA . ILE A 1 350 ? -22.079 11.119 113.438 1.00 4.58 342 ILE A CA 1
ATOM 5077 C C . ILE A 1 350 ? -22.337 10.593 112.032 1.00 6.85 342 ILE A C 1
ATOM 5078 O O . ILE A 1 350 ? -23.027 11.237 111.220 1.00 6.43 342 ILE A O 1
ATOM 5094 N N . GLN A 1 351 ? -21.796 9.408 111.726 1.00 7.52 343 GLN A N 1
ATOM 5095 C CA . GLN A 1 351 ? -21.976 8.813 110.401 1.00 5.50 343 GLN A CA 1
ATOM 5096 C C . GLN A 1 351 ? -23.446 8.467 110.149 1.00 6.62 343 GLN A C 1
ATOM 5097 O O . GLN A 1 351 ? -23.956 8.652 109.037 1.00 7.06 343 GLN A O 1
ATOM 5111 N N . GLU A 1 352 ? -24.123 7.927 111.161 1.00 6.63 344 GLU A N 1
ATOM 5112 C CA . GLU A 1 352 ? -25.526 7.558 110.996 1.00 6.93 344 GLU A CA 1
ATOM 5113 C C . GLU A 1 352 ? -26.378 8.800 110.836 1.00 7.91 344 GLU A C 1
ATOM 5114 O O . GLU A 1 352 ? -27.278 8.843 109.995 1.00 8.97 344 GLU A O 1
ATOM 5126 N N . MET A 1 353 ? -26.096 9.823 111.626 1.00 7.25 345 MET A N 1
ATOM 5127 C CA . MET A 1 353 ? -26.872 11.053 111.535 1.00 9.96 345 MET A CA 1
ATOM 5128 C C . MET A 1 353 ? -26.640 11.751 110.206 1.00 10.00 345 MET A C 1
ATOM 5129 O O . MET A 1 353 ? -27.596 12.231 109.589 1.00 9.76 345 MET A O 1
ATOM 5143 N N . GLU A 1 354 ? -25.392 11.798 109.729 1.00 9.59 346 GLU A N 1
ATOM 5144 C CA . GLU A 1 354 ? -25.107 12.437 108.445 1.00 10.76 346 GLU A CA 1
ATOM 5145 C C . GLU A 1 354 ? -25.692 11.631 107.291 1.00 8.56 346 GLU A C 1
ATOM 5146 O O . GLU A 1 354 ? -26.129 12.200 106.276 1.00 12.79 346 GLU A O 1
ATOM 5158 N N . PHE A 1 355 ? -25.652 10.308 107.395 1.00 8.41 347 PHE A N 1
ATOM 5159 C CA . PHE A 1 355 ? -26.242 9.475 106.365 1.00 7.96 347 PHE A CA 1
ATOM 5160 C C . PHE A 1 355 ? -27.708 9.858 106.154 1.00 11.05 347 PHE A C 1
ATOM 5161 O O . PHE A 1 355 ? -28.127 10.126 105.030 1.00 9.37 347 PHE A O 1
ATOM 5178 N N . LEU A 1 356 ? -28.463 9.980 107.240 1.00 11.79 348 LEU A N 1
ATOM 5179 C CA . LEU A 1 356 ? -29.892 10.279 107.129 1.00 11.14 348 LEU A CA 1
ATOM 5180 C C . LEU A 1 356 ? -30.141 11.730 106.798 1.00 12.02 348 LEU A C 1
ATOM 5181 O O . LEU A 1 356 ? -31.092 12.024 106.077 1.00 9.69 348 LEU A O 1
ATOM 5197 N N . GLN A 1 357 ? -29.297 12.635 107.301 1.00 8.33 349 GLN A N 1
ATOM 5198 C CA . GLN A 1 357 ? -29.365 14.026 106.876 1.00 11.40 349 GLN A CA 1
ATOM 5199 C C . GLN A 1 357 ? -29.362 14.137 105.356 1.00 14.70 349 GLN A C 1
ATOM 5200 O O . GLN A 1 357 ? -30.173 14.864 104.781 1.00 12.05 349 GLN A O 1
ATOM 5214 N N . PHE A 1 358 ? -28.466 13.414 104.675 1.00 11.64 350 PHE A N 1
ATOM 5215 C CA . PHE A 1 358 ? -28.336 13.593 103.227 1.00 9.88 350 PHE A CA 1
ATOM 5216 C C . PHE A 1 358 ? -29.164 12.600 102.440 1.00 10.93 350 PHE A C 1
ATOM 5217 O O . PHE A 1 358 ? -29.519 12.886 101.302 1.00 15.38 350 PHE A O 1
ATOM 5234 N N . SER A 1 359 ? -29.521 11.461 103.015 1.00 11.82 351 SER A N 1
ATOM 5235 C CA . SER A 1 359 ? -30.530 10.632 102.385 1.00 11.93 351 SER A CA 1
ATOM 5236 C C . SER A 1 359 ? -31.946 11.178 102.575 1.00 15.01 351 SER A C 1
ATOM 5237 O O . SER A 1 359 ? -32.873 10.632 101.975 1.00 13.32 351 SER A O 1
ATOM 5245 N N . LYS A 1 360 ? -32.118 12.252 103.352 1.00 14.83 352 LYS A N 1
ATOM 5246 C CA . LYS A 1 360 ? -33.449 12.813 103.687 1.00 16.91 352 LYS A CA 1
ATOM 5247 C C . LYS A 1 360 ? -34.367 11.750 104.297 1.00 19.93 352 LYS A C 1
ATOM 5248 O O . LYS A 1 360 ? -35.587 11.732 104.050 1.00 17.51 352 LYS A O 1
ATOM 5267 N N . GLY A 1 361 ? -33.761 10.836 105.064 1.00 11.56 353 GLY A N 1
ATOM 5268 C CA . GLY A 1 361 ? -34.486 9.796 105.772 1.00 15.12 353 GLY A CA 1
ATOM 5269 C C . GLY A 1 361 ? -34.703 8.496 105.042 1.00 16.50 353 GLY A C 1
ATOM 5270 O O . GLY A 1 361 ? -35.195 7.532 105.653 1.00 15.91 353 GLY A O 1
ATOM 5274 N N . LEU A 1 362 ? -34.365 8.424 103.759 1.00 11.05 354 LEU A N 1
ATOM 5275 C CA . LEU A 1 362 ? -34.422 7.170 103.036 1.00 9.02 354 LEU A CA 1
ATOM 5276 C C . LEU A 1 362 ? -33.325 6.218 103.498 1.00 10.89 354 LEU A C 1
ATOM 5277 O O . LEU A 1 362 ? -32.325 6.613 104.090 1.00 15.75 354 LEU A O 1
ATOM 5293 N N . SER A 1 363 ? -33.564 4.952 103.268 1.00 10.86 355 SER A N 1
ATOM 5294 C CA . SER A 1 363 ? -32.721 3.894 103.788 1.00 10.87 355 SER A CA 1
ATOM 5295 C C . SER A 1 363 ? -31.407 3.756 103.043 1.00 13.22 355 SER A C 1
ATOM 5296 O O . SER A 1 363 ? -30.447 3.226 103.614 1.00 12.15 355 SER A O 1
ATOM 5304 N N . PHE A 1 364 ? -31.364 4.237 101.809 1.00 13.78 356 PHE A N 1
ATOM 5305 C CA . PHE A 1 364 ? -30.178 4.263 100.988 1.00 14.62 356 PHE A CA 1
ATOM 5306 C C . PHE A 1 364 ? -29.931 5.690 100.526 1.00 13.50 356 PHE A C 1
ATOM 5307 O O . PHE A 1 364 ? -30.853 6.488 100.307 1.00 13.59 356 PHE A O 1
ATOM 5324 N N . MET A 1 365 ? -28.670 6.029 100.395 1.00 10.66 357 MET A N 1
ATOM 5325 C CA . MET A 1 365 ? -28.334 7.265 99.721 1.00 8.72 357 MET A CA 1
ATOM 5326 C C . MET A 1 365 ? -28.408 7.068 98.215 1.00 11.31 357 MET A C 1
ATOM 5327 O O . MET A 1 365 ? -27.874 6.082 97.709 1.00 15.70 357 MET A O 1
ATOM 5341 N N . ARG A 1 366 ? -28.957 8.058 97.485 1.00 12.82 358 ARG A N 1
ATOM 5342 C CA . ARG A 1 366 ? -28.660 8.101 96.059 1.00 13.91 358 ARG A CA 1
ATOM 5343 C C . ARG A 1 366 ? -27.197 8.504 95.854 1.00 12.63 358 ARG A C 1
ATOM 5344 O O . ARG A 1 366 ? -26.594 9.166 96.687 1.00 12.56 358 ARG A O 1
ATOM 5365 N N . LYS A 1 367 ? -26.648 8.141 94.696 1.00 11.61 359 LYS A N 1
ATOM 5366 C CA . LYS A 1 367 ? -25.309 8.601 94.370 1.00 15.38 359 LYS A CA 1
ATOM 5367 C C . LYS A 1 367 ? -25.215 10.100 94.470 1.00 15.19 359 LYS A C 1
ATOM 5368 O O . LYS A 1 367 ? -24.201 10.628 94.940 1.00 11.06 359 LYS A O 1
ATOM 5387 N N . GLU A 1 368 ? -26.259 10.810 94.006 1.00 13.95 360 GLU A N 1
ATOM 5388 C CA . GLU A 1 368 ? -26.285 12.268 94.118 1.00 15.01 360 GLU A CA 1
ATOM 5389 C C . GLU A 1 368 ? -26.349 12.741 95.567 1.00 9.60 360 GLU A C 1
ATOM 5390 O O . GLU A 1 368 ? -25.871 13.833 95.870 1.00 11.71 360 GLU A O 1
ATOM 5402 N N . ASP A 1 369 ? -27.036 11.991 96.435 1.00 10.99 361 ASP A N 1
ATOM 5403 C CA . ASP A 1 369 ? -27.044 12.281 97.864 1.00 12.68 361 ASP A CA 1
ATOM 5404 C C . ASP A 1 369 ? -25.640 12.133 98.461 1.00 8.97 361 ASP A C 1
ATOM 5405 O O . ASP A 1 369 ? -25.207 12.957 99.285 1.00 9.62 361 ASP A O 1
ATOM 5414 N N . PHE A 1 370 ? -24.935 11.068 98.075 1.00 12.59 362 PHE A N 1
ATOM 5415 C CA . PHE A 1 370 ? -23.541 10.916 98.504 1.00 10.50 362 PHE A CA 1
ATOM 5416 C C . PHE A 1 370 ? -22.691 12.060 97.969 1.00 10.47 362 PHE A C 1
ATOM 5417 O O . PHE A 1 370 ? -21.898 12.641 98.705 1.00 9.59 362 PHE A O 1
ATOM 5434 N N . ALA A 1 371 ? -22.890 12.446 96.707 1.00 9.15 363 ALA A N 1
ATOM 5435 C CA . ALA A 1 371 ? -22.176 13.594 96.171 1.00 11.90 363 ALA A CA 1
ATOM 5436 C C . ALA A 1 371 ? -22.500 14.857 96.962 1.00 13.97 363 ALA A C 1
ATOM 5437 O O . ALA A 1 371 ? -21.603 15.651 97.270 1.00 9.55 363 ALA A O 1
ATOM 5444 N N . GLU A 1 372 ? -23.764 15.034 97.348 1.00 10.99 364 GLU A N 1
ATOM 5445 C CA . GLU A 1 372 ? -24.145 16.222 98.111 1.00 13.15 364 GLU A CA 1
ATOM 5446 C C . GLU A 1 372 ? -23.425 16.263 99.459 1.00 9.79 364 GLU A C 1
ATOM 5447 O O . GLU A 1 372 ? -22.849 17.285 99.846 1.00 10.95 364 GLU A O 1
ATOM 5459 N N . TRP A 1 373 ? -23.398 15.130 100.159 1.00 14.40 365 TRP A N 1
ATOM 5460 C CA . TRP A 1 373 ? -22.643 15.024 101.403 1.00 9.38 365 TRP A CA 1
ATOM 5461 C C . TRP A 1 373 ? -21.186 15.410 101.173 1.00 13.28 365 TRP A C 1
ATOM 5462 O O . TRP A 1 373 ? -20.638 16.275 101.860 1.00 10.71 365 TRP A O 1
ATOM 5483 N N . LEU A 1 374 ? -20.555 14.797 100.158 1.00 10.84 366 LEU A N 1
ATOM 5484 C CA . LEU A 1 374 ? -19.123 14.935 99.942 1.00 9.69 366 LEU A CA 1
ATOM 5485 C C . LEU A 1 374 ? -18.726 16.367 99.625 1.00 11.55 366 LEU A C 1
ATOM 5486 O O . LEU A 1 374 ? -17.648 16.802 100.014 1.00 9.23 366 LEU A O 1
ATOM 5502 N N . LEU A 1 375 ? -19.561 17.079 98.865 1.00 15.36 367 LEU A N 1
ATOM 5503 C CA . LEU A 1 375 ? -19.286 18.421 98.373 1.00 16.09 367 LEU A CA 1
ATOM 5504 C C . LEU A 1 375 ? -19.864 19.510 99.264 1.00 12.87 367 LEU A C 1
ATOM 5505 O O . LEU A 1 375 ? -19.772 20.691 98.915 1.00 21.22 367 LEU A O 1
ATOM 5521 N N . PHE A 1 376 ? -20.411 19.141 100.422 1.00 16.70 368 PHE A N 1
ATOM 5522 C CA . PHE A 1 376 ? -21.270 20.026 101.202 1.00 17.31 368 PHE A CA 1
ATOM 5523 C C . PHE A 1 376 ? -20.547 21.251 101.714 1.00 26.11 368 PHE A C 1
ATOM 5524 O O . PHE A 1 376 ? -21.189 22.280 101.926 1.00 27.22 368 PHE A O 1
ATOM 5541 N N . PHE A 1 377 ? -19.241 21.167 101.957 1.00 24.86 369 PHE A N 1
ATOM 5542 C CA . PHE A 1 377 ? -18.463 22.329 102.372 1.00 30.89 369 PHE A CA 1
ATOM 5543 C C . PHE A 1 377 ? -17.566 22.891 101.267 1.00 27.03 369 PHE A C 1
ATOM 5544 O O . PHE A 1 377 ? -16.655 23.670 101.578 1.00 35.06 369 PHE A O 1
ATOM 5561 N N . THR A 1 378 ? -17.780 22.532 100.000 1.00 28.56 370 THR A N 1
ATOM 5562 C CA . THR A 1 378 ? -16.956 23.089 98.929 1.00 27.05 370 THR A CA 1
ATOM 5563 C C . THR A 1 378 ? -17.432 24.486 98.541 1.00 37.83 370 THR A C 1
ATOM 5564 O O . THR A 1 378 ? -18.620 24.797 98.645 1.00 34.33 370 THR A O 1
ATOM 5575 N N . ASN A 1 379 ? -16.514 25.285 97.991 1.00 48.63 371 ASN A N 1
ATOM 5576 C CA . ASN A 1 379 ? -16.743 26.692 97.668 1.00 59.76 371 ASN A CA 1
ATOM 5577 C C . ASN A 1 379 ? -17.100 26.910 96.193 1.00 56.00 371 ASN A C 1
ATOM 5578 O O . ASN A 1 379 ? -16.864 26.062 95.331 1.00 50.19 371 ASN A O 1
ATOM 5589 N N . THR A 1 380 ? -17.558 28.135 95.904 1.00 53.48 372 THR A N 1
ATOM 5590 C CA . THR A 1 380 ? -18.490 28.374 94.799 1.00 51.49 372 THR A CA 1
ATOM 5591 C C . THR A 1 380 ? -17.930 27.988 93.423 1.00 49.72 372 THR A C 1
ATOM 5592 O O . THR A 1 380 ? -18.611 27.308 92.643 1.00 45.35 372 THR A O 1
ATOM 5603 N N . GLU A 1 381 ? -16.729 28.452 93.068 1.00 50.02 373 GLU A N 1
ATOM 5604 C CA . GLU A 1 381 ? -16.218 28.159 91.725 1.00 53.53 373 GLU A CA 1
ATOM 5605 C C . GLU A 1 381 ? -15.970 26.661 91.537 1.00 50.01 373 GLU A C 1
ATOM 5606 O O . GLU A 1 381 ? -16.441 26.049 90.570 1.00 35.47 373 GLU A O 1
ATOM 5618 N N . ASN A 1 382 ? -15.197 26.067 92.442 1.00 50.30 374 ASN A N 1
ATOM 5619 C CA . ASN A 1 382 ? -14.904 24.647 92.359 1.00 38.67 374 ASN A CA 1
ATOM 5620 C C . ASN A 1 382 ? -16.163 23.826 92.494 1.00 32.47 374 ASN A C 1
ATOM 5621 O O . ASN A 1 382 ? -16.337 22.831 91.781 1.00 31.13 374 ASN A O 1
ATOM 5632 N N . LYS A 1 383 ? -17.078 24.255 93.366 1.00 28.77 375 LYS A N 1
ATOM 5633 C CA . LYS A 1 383 ? -18.327 23.521 93.549 1.00 35.38 375 LYS A CA 1
ATOM 5634 C C . LYS A 1 383 ? -19.128 23.439 92.253 1.00 29.67 375 LYS A C 1
ATOM 5635 O O . LYS A 1 383 ? -19.816 22.438 92.002 1.00 23.53 375 LYS A O 1
ATOM 5654 N N . ASP A 1 384 ? -19.073 24.479 91.414 1.00 30.92 376 ASP A N 1
ATOM 5655 C CA . ASP A 1 384 ? -19.860 24.415 90.182 1.00 28.70 376 ASP A CA 1
ATOM 5656 C C . ASP A 1 384 ? -19.272 23.405 89.203 1.00 20.95 376 ASP A C 1
ATOM 5657 O O . ASP A 1 384 ? -20.011 22.778 88.442 1.00 25.65 376 ASP A O 1
ATOM 5666 N N . ILE A 1 385 ? -17.953 23.232 89.198 1.00 21.66 377 ILE A N 1
ATOM 5667 C CA . ILE A 1 385 ? -17.346 22.217 88.339 1.00 23.91 377 ILE A CA 1
ATOM 5668 C C . ILE A 1 385 ? -17.735 20.807 88.800 1.00 22.40 377 ILE A C 1
ATOM 5669 O O . ILE A 1 385 ? -18.097 19.949 87.985 1.00 20.45 377 ILE A O 1
ATOM 5685 N N . TYR A 1 386 ? -17.665 20.546 90.110 1.00 23.15 378 TYR A N 1
ATOM 5686 C CA . TYR A 1 386 ? -17.961 19.193 90.608 1.00 21.72 378 TYR A CA 1
ATOM 5687 C C . TYR A 1 386 ? -19.415 18.821 90.324 1.00 19.73 378 TYR A C 1
ATOM 5688 O O . TYR A 1 386 ? -19.703 17.719 89.836 1.00 24.49 378 TYR A O 1
ATOM 5706 N N . TRP A 1 387 ? -20.336 19.767 90.535 1.00 20.74 379 TRP A N 1
ATOM 5707 C CA . TRP A 1 387 ? -21.751 19.523 90.284 1.00 26.52 379 TRP A CA 1
ATOM 5708 C C . TRP A 1 387 ? -22.034 19.350 88.801 1.00 26.28 379 TRP A C 1
ATOM 5709 O O . TRP A 1 387 ? -22.848 18.498 88.421 1.00 26.83 379 TRP A O 1
ATOM 5730 N N . LYS A 1 388 ? -21.393 20.153 87.944 1.00 24.49 380 LYS A N 1
ATOM 5731 C CA . LYS A 1 388 ? -21.501 19.885 86.520 1.00 27.58 380 LYS A CA 1
ATOM 5732 C C . LYS A 1 388 ? -21.161 18.418 86.256 1.00 26.94 380 LYS A C 1
ATOM 5733 O O . LYS A 1 388 ? -21.882 17.711 85.548 1.00 31.99 380 LYS A O 1
ATOM 5752 N N . ASN A 1 389 ? -20.067 17.938 86.848 1.00 23.95 381 ASN A N 1
ATOM 5753 C CA . ASN A 1 389 ? -19.662 16.551 86.651 1.00 19.92 381 ASN A CA 1
ATOM 5754 C C . ASN A 1 389 ? -20.700 15.603 87.223 1.00 22.37 381 ASN A C 1
ATOM 5755 O O . ASN A 1 389 ? -20.987 14.558 86.626 1.00 23.31 381 ASN A O 1
ATOM 5766 N N . VAL A 1 390 ? -21.317 15.976 88.354 1.00 21.03 382 VAL A N 1
ATOM 5767 C CA . VAL A 1 390 ? -22.389 15.155 88.914 1.00 23.42 382 VAL A CA 1
ATOM 5768 C C . VAL A 1 390 ? -23.559 15.069 87.935 1.00 32.66 382 VAL A C 1
ATOM 5769 O O . VAL A 1 390 ? -23.925 13.983 87.471 1.00 28.35 382 VAL A O 1
ATOM 5782 N N . ARG A 1 391 ? -24.148 16.220 87.589 1.00 32.45 383 ARG A N 1
ATOM 5783 C CA . ARG A 1 391 ? -25.312 16.239 86.695 1.00 31.92 383 ARG A CA 1
ATOM 5784 C C . ARG A 1 391 ? -25.047 15.479 85.396 1.00 37.10 383 ARG A C 1
ATOM 5785 O O . ARG A 1 391 ? -25.882 14.690 84.939 1.00 46.81 383 ARG A O 1
ATOM 5806 N N . GLU A 1 392 ? -23.874 15.693 84.794 1.00 34.01 384 GLU A N 1
ATOM 5807 C CA . GLU A 1 392 ? -23.637 15.226 83.432 1.00 34.57 384 GLU A CA 1
ATOM 5808 C C . GLU A 1 392 ? -23.078 13.814 83.354 1.00 41.44 384 GLU A C 1
ATOM 5809 O O . GLU A 1 392 ? -23.272 13.144 82.335 1.00 38.17 384 GLU A O 1
ATOM 5821 N N . LYS A 1 393 ? -22.393 13.322 84.391 1.00 33.31 385 LYS A N 1
ATOM 5822 C CA . LYS A 1 393 ? -21.739 12.025 84.278 1.00 39.03 385 LYS A CA 1
ATOM 5823 C C . LYS A 1 393 ? -22.316 10.911 85.138 1.00 30.38 385 LYS A C 1
ATOM 5824 O O . LYS A 1 393 ? -22.126 9.739 84.795 1.00 42.31 385 LYS A O 1
ATOM 5843 N N . LEU A 1 394 ? -23.021 11.219 86.213 1.00 35.43 386 LEU A N 1
ATOM 5844 C CA . LEU A 1 394 ? -23.470 10.151 87.096 1.00 37.95 386 LEU A CA 1
ATOM 5845 C C . LEU A 1 394 ? -24.645 9.404 86.477 1.00 48.24 386 LEU A C 1
ATOM 5846 O O . LEU A 1 394 ? -25.512 9.999 85.828 1.00 48.84 386 LEU A O 1
ATOM 5862 N N . SER A 1 395 ? -24.661 8.090 86.692 1.00 54.37 387 SER A N 1
ATOM 5863 C CA . SER A 1 395 ? -25.798 7.223 86.423 1.00 61.30 387 SER A CA 1
ATOM 5864 C C . SER A 1 395 ? -26.318 6.681 87.751 1.00 61.52 387 SER A C 1
ATOM 5865 O O . SER A 1 395 ? -25.539 6.417 88.674 1.00 60.20 387 SER A O 1
ATOM 5873 N N . ALA A 1 396 ? -27.643 6.495 87.840 1.00 54.28 388 ALA A N 1
ATOM 5874 C CA . ALA A 1 396 ? -28.255 6.166 89.128 1.00 60.72 388 ALA A CA 1
ATOM 5875 C C . ALA A 1 396 ? -27.688 4.882 89.732 1.00 61.13 388 ALA A C 1
ATOM 5876 O O . ALA A 1 396 ? -27.581 4.773 90.967 1.00 51.44 388 ALA A O 1
ATOM 5883 N N . GLY A 1 397 ? -27.329 3.904 88.891 1.00 54.22 389 GLY A N 1
ATOM 5884 C CA . GLY A 1 397 ? -26.765 2.652 89.366 1.00 48.45 389 GLY A CA 1
ATOM 5885 C C . GLY A 1 397 ? -27.342 2.180 90.690 1.00 51.46 389 GLY A C 1
ATOM 5886 O O . GLY A 1 397 ? -28.517 2.428 90.993 1.00 50.05 389 GLY A O 1
ATOM 5890 N N . GLU A 1 398 ? -26.528 1.513 91.497 1.00 40.36 390 GLU A N 1
ATOM 5891 C CA . GLU A 1 398 ? -26.990 0.974 92.764 1.00 31.53 390 GLU A CA 1
ATOM 5892 C C . GLU A 1 398 ? -26.839 1.995 93.896 1.00 35.74 390 GLU A C 1
ATOM 5893 O O . GLU A 1 398 ? -25.775 2.594 94.072 1.00 23.98 390 GLU A O 1
ATOM 5905 N N . SER A 1 399 ? -27.905 2.175 94.677 1.00 24.28 391 SER A N 1
ATOM 5906 C CA . SER A 1 399 ? -27.885 3.122 95.767 1.00 20.06 391 SER A CA 1
ATOM 5907 C C . SER A 1 399 ? -26.955 2.624 96.887 1.00 11.55 391 SER A C 1
ATOM 5908 O O . SER A 1 399 ? -26.534 1.471 96.933 1.00 14.40 391 SER A O 1
ATOM 5916 N N . ILE A 1 400 ? -26.668 3.517 97.815 1.00 14.19 392 ILE A N 1
ATOM 5917 C CA . ILE A 1 400 ? -25.530 3.377 98.712 1.00 9.24 392 ILE A CA 1
ATOM 5918 C C . ILE A 1 400 ? -26.049 3.101 100.116 1.00 8.63 392 ILE A C 1
ATOM 5919 O O . ILE A 1 400 ? -26.790 3.911 100.697 1.00 10.38 392 ILE A O 1
ATOM 5935 N N . SER A 1 401 ? -25.646 1.977 100.664 1.00 11.66 393 SER A N 1
ATOM 5936 C CA . SER A 1 401 ? -26.135 1.579 101.967 1.00 10.09 393 SER A CA 1
ATOM 5937 C C . SER A 1 401 ? -25.402 2.317 103.091 1.00 10.86 393 SER A C 1
ATOM 5938 O O . SER A 1 401 ? -24.305 2.854 102.928 1.00 9.31 393 SER A O 1
ATOM 5946 N N . LEU A 1 402 ? -25.993 2.257 104.275 1.00 9.27 394 LEU A N 1
ATOM 5947 C CA . LEU A 1 402 ? -25.348 2.834 105.454 1.00 14.13 394 LEU A CA 1
ATOM 5948 C C . LEU A 1 402 ? -23.988 2.194 105.715 1.00 11.31 394 LEU A C 1
ATOM 5949 O O . LEU A 1 402 ? -23.021 2.874 106.095 1.00 9.38 394 LEU A O 1
ATOM 5965 N N . ASP A 1 403 ? -23.910 0.874 105.619 1.00 8.16 395 ASP A N 1
ATOM 5966 C CA . ASP A 1 403 ? -22.619 0.242 105.838 1.00 10.38 395 ASP A CA 1
ATOM 5967 C C . ASP A 1 403 ? -21.607 0.684 104.775 1.00 9.29 395 ASP A C 1
ATOM 5968 O O . ASP A 1 403 ? -20.418 0.825 105.067 1.00 11.42 395 ASP A O 1
ATOM 5977 N N . GLU A 1 404 ? -22.054 0.897 103.524 1.00 9.41 396 GLU A N 1
ATOM 5978 C CA . GLU A 1 404 ? -21.111 1.346 102.497 1.00 12.23 396 GLU A CA 1
ATOM 5979 C C . GLU A 1 404 ? -20.636 2.764 102.784 1.00 6.09 396 GLU A C 1
ATOM 5980 O O . GLU A 1 404 ? -19.440 3.068 102.631 1.00 7.22 396 GLU A O 1
ATOM 5992 N N . PHE A 1 405 ? -21.549 3.628 103.209 1.00 8.23 397 PHE A N 1
ATOM 5993 C CA . PHE A 1 405 ? -21.185 4.985 103.622 1.00 6.80 397 PHE A CA 1
ATOM 5994 C C . PHE A 1 405 ? -20.183 4.948 104.772 1.00 6.96 397 PHE A C 1
ATOM 5995 O O . PHE A 1 405 ? -19.164 5.636 104.743 1.00 7.35 397 PHE A O 1
ATOM 6012 N N . LYS A 1 406 ? -20.473 4.152 105.804 1.00 12.33 398 LYS A N 1
ATOM 6013 C CA . LYS A 1 406 ? -19.567 4.046 106.932 1.00 7.69 398 LYS A CA 1
ATOM 6014 C C . LYS A 1 406 ? -18.183 3.606 106.471 1.00 9.36 398 LYS A C 1
ATOM 6015 O O . LYS A 1 406 ? -17.173 4.196 106.864 1.00 9.22 398 LYS A O 1
ATOM 6034 N N . SER A 1 407 ? -18.113 2.621 105.574 1.00 10.24 399 SER A N 1
ATOM 6035 C CA . SER A 1 407 ? -16.815 2.192 105.057 1.00 12.07 399 SER A CA 1
ATOM 6036 C C . SER A 1 407 ? -16.064 3.331 104.365 1.00 7.01 399 SER A C 1
ATOM 6037 O O . SER A 1 407 ? -14.836 3.454 104.497 1.00 8.26 399 SER A O 1
ATOM 6045 N N . PHE A 1 408 ? -16.768 4.170 103.629 1.00 7.21 400 PHE A N 1
ATOM 6046 C CA . PHE A 1 408 ? -16.105 5.327 103.063 1.00 7.20 400 PHE A CA 1
ATOM 6047 C C . PHE A 1 408 ? -15.577 6.242 104.175 1.00 11.82 400 PHE A C 1
ATOM 6048 O O . PHE A 1 408 ? -14.463 6.779 104.072 1.00 8.05 400 PHE A O 1
ATOM 6065 N N . CYS A 1 409 ? -16.389 6.473 105.221 1.00 7.74 401 CYS A N 1
ATOM 6066 C CA . CYS A 1 409 ? -15.940 7.317 106.314 1.00 8.76 401 CYS A CA 1
ATOM 6067 C C . CYS A 1 409 ? -14.689 6.751 106.971 1.00 7.59 401 CYS A C 1
ATOM 6068 O O . CYS A 1 409 ? -13.794 7.510 107.311 1.00 7.30 401 CYS A O 1
ATOM 6076 N N . HIS A 1 410 ? -14.617 5.427 107.173 1.00 10.57 402 HIS A N 1
ATOM 6077 C CA . HIS A 1 410 ? -13.425 4.817 107.751 1.00 13.01 402 HIS A CA 1
ATOM 6078 C C . HIS A 1 410 ? -12.198 5.055 106.876 1.00 13.09 402 HIS A C 1
ATOM 6079 O O . HIS A 1 410 ? -11.102 5.306 107.393 1.00 11.09 402 HIS A O 1
ATOM 6093 N N . PHE A 1 411 ? -12.364 4.966 105.547 1.00 9.07 403 PHE A N 1
ATOM 6094 C CA . PHE A 1 411 ? -11.296 5.246 104.595 1.00 8.19 403 PHE A CA 1
ATOM 6095 C C . PHE A 1 411 ? -10.681 6.629 104.808 1.00 9.19 403 PHE A C 1
ATOM 6096 O O . PHE A 1 411 ? -9.458 6.793 104.678 1.00 7.80 403 PHE A O 1
ATOM 6113 N N . THR A 1 412 ? -11.479 7.610 105.211 1.00 7.90 404 THR A N 1
ATOM 6114 C CA . THR A 1 412 ? -10.935 8.949 105.391 1.00 10.14 404 THR A CA 1
ATOM 6115 C C . THR A 1 412 ? -9.963 9.031 106.564 1.00 10.85 404 THR A C 1
ATOM 6116 O O . THR A 1 412 ? -9.346 10.074 106.763 1.00 10.32 404 THR A O 1
ATOM 6127 N N . THR A 1 413 ? -9.801 7.968 107.348 1.00 11.07 405 THR A N 1
ATOM 6128 C CA . THR A 1 413 ? -8.780 7.979 108.379 1.00 12.00 405 THR A CA 1
ATOM 6129 C C . THR A 1 413 ? -7.508 7.298 107.908 1.00 15.65 405 THR A C 1
ATOM 6130 O O . THR A 1 413 ? -6.614 7.062 108.727 1.00 12.93 405 THR A O 1
ATOM 6141 N N . HIS A 1 414 ? -7.408 6.970 106.605 1.00 11.46 406 HIS A N 1
ATOM 6142 C CA . HIS A 1 414 ? -6.219 6.339 106.029 1.00 9.26 406 HIS A CA 1
ATOM 6143 C C . HIS A 1 414 ? -5.690 7.120 104.837 1.00 8.76 406 HIS A C 1
ATOM 6144 O O . HIS A 1 414 ? -5.115 6.542 103.908 1.00 12.08 406 HIS A O 1
ATOM 6158 N N . LEU A 1 415 ? -5.810 8.440 104.879 1.00 8.70 407 LEU A N 1
ATOM 6159 C CA . LEU A 1 415 ? -5.477 9.245 103.716 1.00 9.98 407 LEU A CA 1
ATOM 6160 C C . LEU A 1 415 ? -3.981 9.451 103.540 1.00 11.05 407 LEU A C 1
ATOM 6161 O O . LEU A 1 415 ? -3.529 9.698 102.410 1.00 7.31 407 LEU A O 1
ATOM 6177 N N . GLU A 1 416 ? -3.189 9.372 104.613 1.00 9.31 408 GLU A N 1
ATOM 6178 C CA . GLU A 1 416 ? -1.737 9.359 104.397 1.00 11.72 408 GLU A CA 1
ATOM 6179 C C . GLU A 1 416 ? -1.312 8.128 103.595 1.00 9.45 408 GLU A C 1
ATOM 6180 O O . GLU A 1 416 ? -0.496 8.221 102.670 1.00 12.46 408 GLU A O 1
ATOM 6192 N N . ASP A 1 417 ? -1.827 6.956 103.953 1.00 10.49 409 ASP A N 1
ATOM 6193 C CA . ASP A 1 417 ? -1.518 5.764 103.184 1.00 8.25 409 ASP A CA 1
ATOM 6194 C C . ASP A 1 417 ? -1.988 5.926 101.739 1.00 10.34 409 ASP A C 1
ATOM 6195 O O . ASP A 1 417 ? -1.265 5.563 100.794 1.00 9.44 409 ASP A O 1
ATOM 6204 N N . PHE A 1 418 ? -3.183 6.497 101.550 1.00 9.61 410 PHE A N 1
ATOM 6205 C CA . PHE A 1 418 ? -3.708 6.659 100.199 1.00 11.43 410 PHE A CA 1
ATOM 6206 C C . PHE A 1 418 ? -2.822 7.595 99.379 1.00 11.80 410 PHE A C 1
ATOM 6207 O O . PHE A 1 418 ? -2.580 7.358 98.187 1.00 10.19 410 PHE A O 1
ATOM 6224 N N . ALA A 1 419 ? -2.299 8.653 100.006 1.00 11.54 411 ALA A N 1
ATOM 6225 C CA . ALA A 1 419 ? -1.438 9.565 99.265 1.00 12.36 411 ALA A CA 1
ATOM 6226 C C . ALA A 1 419 ? -0.115 8.896 98.887 1.00 10.88 411 ALA A C 1
ATOM 6227 O O . ALA A 1 419 ? 0.442 9.164 97.803 1.00 9.13 411 ALA A O 1
ATOM 6234 N N . ILE A 1 420 ? 0.417 8.035 99.765 1.00 12.35 412 ILE A N 1
ATOM 6235 C CA . ILE A 1 420 ? 1.589 7.252 99.376 1.00 11.55 412 ILE A CA 1
ATOM 6236 C C . ILE A 1 420 ? 1.263 6.401 98.163 1.00 11.11 412 ILE A C 1
ATOM 6237 O O . ILE A 1 420 ? 2.044 6.340 97.201 1.00 10.80 412 ILE A O 1
ATOM 6253 N N . ALA A 1 421 ? 0.082 5.765 98.159 1.00 12.10 413 ALA A N 1
ATOM 6254 C CA . ALA A 1 421 ? -0.305 4.945 97.013 1.00 9.56 413 ALA A CA 1
ATOM 6255 C C . ALA A 1 421 ? -0.313 5.781 95.733 1.00 9.79 413 ALA A C 1
ATOM 6256 O O . ALA A 1 421 ? 0.165 5.333 94.690 1.00 13.82 413 ALA A O 1
ATOM 6263 N N . MET A 1 422 ? -0.833 7.016 95.799 1.00 7.70 414 MET A N 1
ATOM 6264 C CA . MET A 1 422 ? -0.849 7.876 94.626 1.00 11.13 414 MET A CA 1
ATOM 6265 C C . MET A 1 422 ? 0.570 8.197 94.149 1.00 13.77 414 MET A C 1
ATOM 6266 O O . MET A 1 422 ? 0.847 8.244 92.939 1.00 14.46 414 MET A O 1
ATOM 6280 N N . GLN A 1 423 ? 1.454 8.500 95.090 1.00 13.21 415 GLN A N 1
ATOM 6281 C CA . GLN A 1 423 ? 2.849 8.732 94.761 1.00 11.00 415 GLN A CA 1
ATOM 6282 C C . GLN A 1 423 ? 3.464 7.520 94.063 1.00 9.20 415 GLN A C 1
ATOM 6283 O O . GLN A 1 423 ? 4.275 7.676 93.140 1.00 16.48 415 GLN A O 1
ATOM 6297 N N . MET A 1 424 ? 3.147 6.309 94.522 1.00 10.61 416 MET A N 1
ATOM 6298 C CA . MET A 1 424 ? 3.733 5.140 93.883 1.00 9.97 416 MET A CA 1
ATOM 6299 C C . MET A 1 424 ? 3.270 5.015 92.425 1.00 18.24 416 MET A C 1
ATOM 6300 O O . MET A 1 424 ? 4.055 4.621 91.545 1.00 13.81 416 MET A O 1
ATOM 6314 N N . PHE A 1 425 ? 1.993 5.328 92.145 1.00 9.78 417 PHE A N 1
ATOM 6315 C CA . PHE A 1 425 ? 1.520 5.355 90.763 1.00 10.50 417 PHE A CA 1
ATOM 6316 C C . PHE A 1 425 ? 2.246 6.421 89.951 1.00 12.67 417 PHE A C 1
ATOM 6317 O O . PHE A 1 425 ? 2.643 6.185 88.800 1.00 16.78 417 PHE A O 1
ATOM 6334 N N . SER A 1 426 ? 2.437 7.591 90.537 1.00 11.05 418 SER A N 1
ATOM 6335 C CA . SER A 1 426 ? 3.119 8.683 89.855 1.00 19.25 418 SER A CA 1
ATOM 6336 C C . SER A 1 426 ? 4.555 8.297 89.508 1.00 25.74 418 SER A C 1
ATOM 6337 O O . SER A 1 426 ? 5.013 8.525 88.378 1.00 19.78 418 SER A O 1
ATOM 6345 N N . LEU A 1 427 ? 5.244 7.619 90.430 1.00 16.53 419 LEU A N 1
ATOM 6346 C CA . LEU A 1 427 ? 6.614 7.184 90.175 1.00 23.83 419 LEU A CA 1
ATOM 6347 C C . LEU A 1 427 ? 6.678 6.174 89.039 1.00 28.33 419 LEU A C 1
ATOM 6348 O O . LEU A 1 427 ? 7.658 6.140 88.278 1.00 27.09 419 LEU A O 1
ATOM 6364 N N . ALA A 1 428 ? 5.672 5.301 88.945 1.00 23.89 420 ALA A N 1
ATOM 6365 C CA . ALA A 1 428 ? 5.613 4.299 87.890 1.00 18.97 420 ALA A CA 1
ATOM 6366 C C . ALA A 1 428 ? 5.067 4.853 86.582 1.00 17.56 420 ALA A C 1
ATOM 6367 O O . ALA A 1 428 ? 4.918 4.100 85.615 1.00 27.76 420 ALA A O 1
ATOM 6374 N N . HIS A 1 429 ? 4.766 6.132 86.541 1.00 17.60 421 HIS A N 1
ATOM 6375 C CA . HIS A 1 429 ? 4.140 6.759 85.388 1.00 25.70 421 HIS A CA 1
ATOM 6376 C C . HIS A 1 429 ? 2.859 6.018 85.017 1.00 25.60 421 HIS A C 1
ATOM 6377 O O . HIS A 1 429 ? 2.508 5.895 83.845 1.00 19.32 421 HIS A O 1
ATOM 6391 N N . ARG A 1 430 ? 2.137 5.541 86.040 1.00 15.52 422 ARG A N 1
ATOM 6392 C CA . ARG A 1 430 ? 0.868 4.853 85.822 1.00 12.02 422 ARG A CA 1
ATOM 6393 C C . ARG A 1 430 ? -0.329 5.770 86.053 1.00 17.62 422 ARG A C 1
ATOM 6394 O O . ARG A 1 430 ? -0.574 6.195 87.209 1.00 11.70 422 ARG A O 1
ATOM 6415 N N . PRO A 1 431 ? -1.100 6.087 85.006 1.00 14.55 423 PRO A N 1
ATOM 6416 C CA . PRO A 1 431 ? -2.302 6.918 85.185 1.00 13.79 423 PRO A CA 1
ATOM 6417 C C . PRO A 1 431 ? -3.274 6.280 86.161 1.00 10.29 423 PRO A C 1
ATOM 6418 O O . PRO A 1 431 ? -3.450 5.056 86.183 1.00 7.27 423 PRO A O 1
ATOM 6429 N N . VAL A 1 432 ? -3.844 7.121 87.030 1.00 7.80 424 VAL A N 1
ATOM 6430 C CA . VAL A 1 432 ? -4.744 6.656 88.092 1.00 7.49 424 VAL A CA 1
ATOM 6431 C C . VAL A 1 432 ? -6.159 6.597 87.512 1.00 8.50 424 VAL A C 1
ATOM 6432 O O . VAL A 1 432 ? -6.938 7.559 87.556 1.00 11.07 424 VAL A O 1
ATOM 6445 N N . ARG A 1 433 ? -6.492 5.456 86.945 1.00 9.72 425 ARG A N 1
ATOM 6446 C CA . ARG A 1 433 ? -7.825 5.205 86.430 1.00 8.80 425 ARG A CA 1
ATOM 6447 C C . ARG A 1 433 ? -8.625 4.502 87.530 1.00 8.90 425 ARG A C 1
ATOM 6448 O O . ARG A 1 433 ? -8.191 4.421 88.679 1.00 7.34 425 ARG A O 1
ATOM 6469 N N . LEU A 1 434 ? -9.846 4.064 87.217 1.00 10.73 426 LEU A N 1
ATOM 6470 C CA . LEU A 1 434 ? -10.716 3.524 88.259 1.00 8.61 426 LEU A CA 1
ATOM 6471 C C . LEU A 1 434 ? -10.064 2.340 88.971 1.00 9.70 426 LEU A C 1
ATOM 6472 O O . LEU A 1 434 ? -10.117 2.239 90.209 1.00 7.63 426 LEU A O 1
ATOM 6488 N N . ALA A 1 435 ? -9.416 1.457 88.215 1.00 7.59 427 ALA A N 1
ATOM 6489 C CA . ALA A 1 435 ? -8.789 0.276 88.813 1.00 14.35 427 ALA A CA 1
ATOM 6490 C C . ALA A 1 435 ? -7.681 0.666 89.789 1.00 10.90 427 ALA A C 1
ATOM 6491 O O . ALA A 1 435 ? -7.580 0.115 90.887 1.00 7.72 427 ALA A O 1
ATOM 6498 N N . GLU A 1 436 ? -6.868 1.645 89.412 1.00 8.80 428 GLU A N 1
ATOM 6499 C CA . GLU A 1 436 ? -5.811 2.132 90.277 1.00 7.20 428 GLU A CA 1
ATOM 6500 C C . GLU A 1 436 ? -6.385 2.766 91.534 1.00 7.54 428 GLU A C 1
ATOM 6501 O O . GLU A 1 436 ? -5.874 2.520 92.624 1.00 9.11 428 GLU A O 1
ATOM 6513 N N . PHE A 1 437 ? -7.450 3.579 91.395 1.00 7.70 429 PHE A N 1
ATOM 6514 C CA . PHE A 1 437 ? -8.157 4.151 92.544 1.00 7.72 429 PHE A CA 1
ATOM 6515 C C . PHE A 1 437 ? -8.658 3.053 93.481 1.00 10.52 429 PHE A C 1
ATOM 6516 O O . PHE A 1 437 ? -8.402 3.075 94.698 1.00 9.12 429 PHE A O 1
ATOM 6533 N N . LYS A 1 438 ? -9.330 2.046 92.931 1.00 11.09 430 LYS A N 1
ATOM 6534 C CA . LYS A 1 438 ? -9.808 0.956 93.760 1.00 11.16 430 LYS A CA 1
ATOM 6535 C C . LYS A 1 438 ? -8.673 0.280 94.504 1.00 10.80 430 LYS A C 1
ATOM 6536 O O . LYS A 1 438 ? -8.788 -0.050 95.698 1.00 12.28 430 LYS A O 1
ATOM 6555 N N . ARG A 1 439 ? -7.589 0.002 93.799 1.00 10.96 431 ARG A N 1
ATOM 6556 C CA . ARG A 1 439 ? -6.491 -0.711 94.439 1.00 10.36 431 ARG A CA 1
ATOM 6557 C C . ARG A 1 439 ? -5.876 0.132 95.552 1.00 11.92 431 ARG A C 1
ATOM 6558 O O . ARG A 1 439 ? -5.580 -0.379 96.635 1.00 12.68 431 ARG A O 1
ATOM 6579 N N . ALA A 1 440 ? -5.752 1.446 95.351 1.00 11.05 432 ALA A N 1
ATOM 6580 C CA . ALA A 1 440 ? -5.165 2.290 96.383 1.00 8.71 432 ALA A CA 1
ATOM 6581 C C . ALA A 1 440 ? -6.029 2.323 97.632 1.00 10.23 432 ALA A C 1
ATOM 6582 O O . ALA A 1 440 ? -5.508 2.343 98.756 1.00 8.34 432 ALA A O 1
ATOM 6589 N N . VAL A 1 441 ? -7.354 2.313 97.452 1.00 11.22 433 VAL A N 1
ATOM 6590 C CA . VAL A 1 441 ? -8.288 2.254 98.572 1.00 11.32 433 VAL A CA 1
ATOM 6591 C C . VAL A 1 441 ? -8.123 0.955 99.341 1.00 9.96 433 VAL A C 1
ATOM 6592 O O . VAL A 1 441 ? -8.034 0.944 100.574 1.00 13.51 433 VAL A O 1
ATOM 6605 N N . LYS A 1 442 ? -8.042 -0.161 98.619 1.00 9.33 434 LYS A N 1
ATOM 6606 C CA . LYS A 1 442 ? -7.846 -1.469 99.233 1.00 14.68 434 LYS A CA 1
ATOM 6607 C C . LYS A 1 442 ? -6.526 -1.556 100.015 1.00 16.43 434 LYS A C 1
ATOM 6608 O O . LYS A 1 442 ? -6.467 -2.145 101.108 1.00 16.43 434 LYS A O 1
ATOM 6627 N N . VAL A 1 443 ? -5.465 -1.001 99.469 1.00 10.60 435 VAL A N 1
ATOM 6628 C CA . VAL A 1 443 ? -4.186 -1.026 100.160 1.00 12.77 435 VAL A CA 1
ATOM 6629 C C . VAL A 1 443 ? -4.214 -0.103 101.374 1.00 12.43 435 VAL A C 1
ATOM 6630 O O . VAL A 1 443 ? -3.711 -0.453 102.440 1.00 16.97 435 VAL A O 1
ATOM 6643 N N . ALA A 1 444 ? -4.880 1.042 101.265 1.00 10.47 436 ALA A N 1
ATOM 6644 C CA . ALA A 1 444 ? -4.874 1.994 102.361 1.00 14.02 436 ALA A CA 1
ATOM 6645 C C . ALA A 1 444 ? -5.741 1.548 103.526 1.00 18.67 436 ALA A C 1
ATOM 6646 O O . ALA A 1 444 ? -5.498 1.949 104.665 1.00 16.90 436 ALA A O 1
ATOM 6653 N N . THR A 1 445 ? -6.821 0.827 103.253 1.00 17.23 437 THR A N 1
ATOM 6654 C CA . THR A 1 445 ? -7.727 0.388 104.294 1.00 18.52 437 THR A CA 1
ATOM 6655 C C . THR A 1 445 ? -7.679 -1.111 104.547 1.00 18.38 437 THR A C 1
ATOM 6656 O O . THR A 1 445 ? -8.259 -1.575 105.524 1.00 21.06 437 THR A O 1
ATOM 6667 N N . GLY A 1 446 ? -7.110 -1.884 103.660 1.00 16.16 438 GLY A N 1
ATOM 6668 C CA . GLY A 1 446 ? -7.239 -3.326 103.762 1.00 21.75 438 GLY A CA 1
ATOM 6669 C C . GLY A 1 446 ? -8.573 -3.902 103.335 1.00 23.47 438 GLY A C 1
ATOM 6670 O O . GLY A 1 446 ? -8.740 -5.119 103.421 1.00 20.09 438 GLY A O 1
ATOM 6674 N N . GLN A 1 447 ? -9.530 -3.082 102.889 1.00 17.32 439 GLN A N 1
ATOM 6675 C CA . GLN A 1 447 ? -10.773 -3.584 102.311 1.00 22.92 439 GLN A CA 1
ATOM 6676 C C . GLN A 1 447 ? -11.103 -2.872 101.001 1.00 17.73 439 GLN A C 1
ATOM 6677 O O . GLN A 1 447 ? -10.765 -1.701 100.804 1.00 14.92 439 GLN A O 1
ATOM 6691 N N . GLU A 1 448 ? -11.798 -3.577 100.120 1.00 17.57 440 GLU A N 1
ATOM 6692 C CA . GLU A 1 448 ? -12.392 -2.946 98.947 1.00 23.58 440 GLU A CA 1
ATOM 6693 C C . GLU A 1 448 ? -13.587 -2.089 99.358 1.00 21.01 440 GLU A C 1
ATOM 6694 O O . GLU A 1 448 ? -14.403 -2.527 100.155 1.00 23.57 440 GLU A O 1
ATOM 6706 N N . LEU A 1 449 ? -13.693 -0.872 98.810 1.00 12.27 441 LEU A N 1
ATOM 6707 C CA . LEU A 1 449 ? -14.911 -0.078 98.947 1.00 13.62 441 LEU A CA 1
ATOM 6708 C C . LEU A 1 449 ? -15.887 -0.431 97.823 1.00 15.38 441 LEU A C 1
ATOM 6709 O O . LEU A 1 449 ? -15.519 -1.043 96.837 1.00 10.11 441 LEU A O 1
ATOM 6725 N N . SER A 1 450 ? -17.146 -0.035 97.966 1.00 11.36 442 SER A N 1
ATOM 6726 C CA . SER A 1 450 ? -18.136 -0.464 96.976 1.00 15.98 442 SER A CA 1
ATOM 6727 C C . SER A 1 450 ? -18.064 0.391 95.708 1.00 16.69 442 SER A C 1
ATOM 6728 O O . SER A 1 450 ? -17.666 1.564 95.729 1.00 8.91 442 SER A O 1
ATOM 6736 N N . ASN A 1 451 ? -18.431 -0.228 94.581 1.00 16.99 443 ASN A N 1
ATOM 6737 C CA . ASN A 1 451 ? -18.322 0.457 93.287 1.00 17.43 443 ASN A CA 1
ATOM 6738 C C . ASN A 1 451 ? -19.193 1.701 93.206 1.00 18.05 443 ASN A C 1
ATOM 6739 O O . ASN A 1 451 ? -18.828 2.673 92.527 1.00 12.94 443 ASN A O 1
ATOM 6750 N N . ASN A 1 452 ? -20.373 1.683 93.842 1.00 13.84 444 ASN A N 1
ATOM 6751 C CA . ASN A 1 452 ? -21.268 2.825 93.709 1.00 18.10 444 ASN A CA 1
ATOM 6752 C C . ASN A 1 452 ? -20.614 4.090 94.283 1.00 15.96 444 ASN A C 1
ATOM 6753 O O . ASN A 1 452 ? -20.742 5.187 93.713 1.00 13.99 444 ASN A O 1
ATOM 6764 N N . ILE A 1 453 ? -19.854 3.946 95.374 1.00 13.12 445 ILE A N 1
ATOM 6765 C CA . ILE A 1 453 ? -19.124 5.090 95.928 1.00 9.72 445 ILE A CA 1
ATOM 6766 C C . ILE A 1 453 ? -17.904 5.428 95.082 1.00 8.72 445 ILE A C 1
ATOM 6767 O O . ILE A 1 453 ? -17.701 6.581 94.704 1.00 9.88 445 ILE A O 1
ATOM 6783 N N . LEU A 1 454 ? -17.065 4.447 94.797 1.00 8.09 446 LEU A N 1
ATOM 6784 C CA . LEU A 1 454 ? -15.825 4.726 94.087 1.00 9.27 446 LEU A CA 1
ATOM 6785 C C . LEU A 1 454 ? -16.083 5.267 92.693 1.00 9.37 446 LEU A C 1
ATOM 6786 O O . LEU A 1 454 ? -15.397 6.189 92.231 1.00 9.98 446 LEU A O 1
ATOM 6802 N N . ASP A 1 455 ? -17.101 4.747 92.029 1.00 11.84 447 ASP A N 1
ATOM 6803 C CA . ASP A 1 455 ? -17.408 5.226 90.697 1.00 13.07 447 ASP A CA 1
ATOM 6804 C C . ASP A 1 455 ? -17.970 6.629 90.738 1.00 13.89 447 ASP A C 1
ATOM 6805 O O . ASP A 1 455 ? -17.690 7.414 89.824 1.00 12.93 447 ASP A O 1
ATOM 6814 N N . THR A 1 456 ? -18.705 6.978 91.808 1.00 10.23 448 THR A N 1
ATOM 6815 C CA . THR A 1 456 ? -19.213 8.339 91.971 1.00 11.05 448 THR A CA 1
ATOM 6816 C C . THR A 1 456 ? -18.078 9.333 92.226 1.00 13.08 448 THR A C 1
ATOM 6817 O O . THR A 1 456 ? -18.041 10.427 91.653 1.00 9.63 448 THR A O 1
ATOM 6828 N N . VAL A 1 457 ? -17.181 9.002 93.150 1.00 9.18 449 VAL A N 1
ATOM 6829 C CA . VAL A 1 457 ? -16.034 9.869 93.394 1.00 9.48 449 VAL A CA 1
ATOM 6830 C C . VAL A 1 457 ? -15.227 10.036 92.114 1.00 8.22 449 VAL A C 1
ATOM 6831 O O . VAL A 1 457 ? -14.858 11.151 91.716 1.00 7.53 449 VAL A O 1
ATOM 6844 N N . PHE A 1 458 ? -14.995 8.937 91.418 1.00 8.39 450 PHE A N 1
ATOM 6845 C CA . PHE A 1 458 ? -14.158 8.994 90.232 1.00 12.07 450 PHE A CA 1
ATOM 6846 C C . PHE A 1 458 ? -14.766 9.896 89.162 1.00 13.34 450 PHE A C 1
ATOM 6847 O O . PHE A 1 458 ? -14.043 10.655 88.528 1.00 11.53 450 PHE A O 1
ATOM 6864 N N . LYS A 1 459 ? -16.082 9.839 88.945 1.00 11.25 451 LYS A N 1
ATOM 6865 C CA . LYS A 1 459 ? -16.687 10.673 87.914 1.00 10.60 451 LYS A CA 1
ATOM 6866 C C . LYS A 1 459 ? -16.683 12.134 88.330 1.00 12.84 451 LYS A C 1
ATOM 6867 O O . LYS A 1 459 ? -16.459 13.019 87.508 1.00 13.30 451 LYS A O 1
ATOM 6886 N N . ILE A 1 460 ? -16.844 12.408 89.618 1.00 12.58 452 ILE A N 1
ATOM 6887 C CA . ILE A 1 460 ? -16.748 13.796 90.058 1.00 13.54 452 ILE A CA 1
ATOM 6888 C C . ILE A 1 460 ? -15.338 14.333 89.852 1.00 14.02 452 ILE A C 1
ATOM 6889 O O . ILE A 1 460 ? -15.158 15.496 89.466 1.00 12.55 452 ILE A O 1
ATOM 6905 N N . PHE A 1 461 ? -14.314 13.536 90.168 1.00 8.84 453 PHE A N 1
ATOM 6906 C CA . PHE A 1 461 ? -12.952 14.069 90.193 1.00 10.40 453 PHE A CA 1
ATOM 6907 C C . PHE A 1 461 ? -12.092 13.600 89.020 1.00 10.61 453 PHE A C 1
ATOM 6908 O O . PHE A 1 461 ? -10.874 13.795 89.010 1.00 12.16 453 PHE A O 1
ATOM 6925 N N . ASP A 1 462 ? -12.731 13.101 87.981 1.00 9.45 454 ASP A N 1
ATOM 6926 C CA . ASP A 1 462 ? -12.095 12.943 86.672 1.00 12.57 454 ASP A CA 1
ATOM 6927 C C . ASP A 1 462 ? -12.242 14.266 85.926 1.00 13.33 454 ASP A C 1
ATOM 6928 O O . ASP A 1 462 ? -13.068 14.421 85.040 1.00 15.83 454 ASP A O 1
ATOM 6937 N N . LEU A 1 463 ? -11.467 15.253 86.371 1.00 11.99 455 LEU A N 1
ATOM 6938 C CA . LEU A 1 463 ? -11.781 16.632 86.002 1.00 15.30 455 LEU A CA 1
ATOM 6939 C C . LEU A 1 463 ? -11.581 16.878 84.506 1.00 16.79 455 LEU A C 1
ATOM 6940 O O . LEU A 1 463 ? -12.421 17.525 83.869 1.00 20.18 455 LEU A O 1
ATOM 6956 N N . ASP A 1 464 ? -10.533 16.313 83.922 1.00 19.51 456 ASP A N 1
ATOM 6957 C CA . ASP A 1 464 ? -10.262 16.460 82.500 1.00 20.96 456 ASP A CA 1
ATOM 6958 C C . ASP A 1 464 ? -11.050 15.495 81.620 1.00 23.09 456 ASP A C 1
ATOM 6959 O O . ASP A 1 464 ? -10.923 15.573 80.391 1.00 26.52 456 ASP A O 1
ATOM 6968 N N . GLY A 1 465 ? -11.863 14.616 82.198 1.00 16.72 457 GLY A N 1
ATOM 6969 C CA . GLY A 1 465 ? -12.637 13.685 81.410 1.00 17.00 457 GLY A CA 1
ATOM 6970 C C . GLY A 1 465 ? -11.785 12.725 80.619 1.00 20.77 457 GLY A C 1
ATOM 6971 O O . GLY A 1 465 ? -12.228 12.229 79.582 1.00 17.52 457 GLY A O 1
ATOM 6975 N N . ASP A 1 466 ? -10.561 12.457 81.080 1.00 16.19 458 ASP A N 1
ATOM 6976 C CA . ASP A 1 466 ? -9.636 11.551 80.407 1.00 16.99 458 ASP A CA 1
ATOM 6977 C C . ASP A 1 466 ? -9.446 10.247 81.185 1.00 11.01 458 ASP A C 1
ATOM 6978 O O . ASP A 1 466 ? -8.425 9.570 81.026 1.00 14.79 458 ASP A O 1
ATOM 6987 N N . GLU A 1 467 ? -10.417 9.888 82.020 1.00 16.69 459 GLU A N 1
ATOM 6988 C CA . GLU A 1 467 ? -10.327 8.678 82.841 1.00 13.29 459 GLU A CA 1
ATOM 6989 C C . GLU A 1 467 ? -9.098 8.696 83.740 1.00 13.68 459 GLU A C 1
ATOM 6990 O O . GLU A 1 467 ? -8.433 7.674 83.932 1.00 13.49 459 GLU A O 1
ATOM 7002 N N . CYS A 1 468 ? -8.814 9.852 84.327 1.00 13.76 460 CYS A N 1
ATOM 7003 C CA . CYS A 1 468 ? -7.705 10.033 85.260 1.00 12.09 460 CYS A CA 1
ATOM 7004 C C . CYS A 1 468 ? -8.276 10.720 86.501 1.00 13.85 460 CYS A C 1
ATOM 7005 O O . CYS A 1 468 ? -8.932 11.758 86.389 1.00 16.50 460 CYS A O 1
ATOM 7013 N N . LEU A 1 469 ? -8.051 10.135 87.667 1.00 12.06 461 LEU A N 1
ATOM 7014 C CA . LEU A 1 469 ? -8.501 10.731 88.930 1.00 10.84 461 LEU A CA 1
ATOM 7015 C C . LEU A 1 469 ? -7.635 11.943 89.277 1.00 12.75 461 LEU A C 1
ATOM 7016 O O . LEU A 1 469 ? -6.412 11.824 89.376 1.00 14.15 461 LEU A O 1
ATOM 7032 N N . SER A 1 470 ? -8.263 13.102 89.478 1.00 12.54 462 SER A N 1
ATOM 7033 C CA . SER A 1 470 ? -7.533 14.292 89.942 1.00 10.58 462 SER A CA 1
ATOM 7034 C C . SER A 1 470 ? -7.467 14.160 91.455 1.00 10.41 462 SER A C 1
ATOM 7035 O O . SER A 1 470 ? -8.283 14.731 92.192 1.00 11.47 462 SER A O 1
ATOM 7043 N N . HIS A 1 471 ? -6.502 13.347 91.915 1.00 8.36 463 HIS A N 1
ATOM 7044 C CA . HIS A 1 471 ? -6.535 12.859 93.282 1.00 13.22 463 HIS A CA 1
ATOM 7045 C C . HIS A 1 471 ? -6.100 13.905 94.298 1.00 14.87 463 HIS A C 1
ATOM 7046 O O . HIS A 1 471 ? -6.556 13.866 95.446 1.00 14.00 463 HIS A O 1
ATOM 7060 N N . GLU A 1 472 ? -5.262 14.853 93.900 1.00 13.86 464 GLU A N 1
ATOM 7061 C CA . GLU A 1 472 ? -4.938 15.983 94.773 1.00 16.25 464 GLU A CA 1
ATOM 7062 C C . GLU A 1 472 ? -6.182 16.801 95.109 1.00 14.88 464 GLU A C 1
ATOM 7063 O O . GLU A 1 472 ? -6.467 17.083 96.292 1.00 12.78 464 GLU A O 1
ATOM 7075 N N . GLU A 1 473 ? -6.955 17.178 94.079 1.00 15.76 465 GLU A N 1
ATOM 7076 C CA . GLU A 1 473 ? -8.204 17.903 94.288 1.00 15.46 465 GLU A CA 1
ATOM 7077 C C . GLU A 1 473 ? -9.188 17.108 95.151 1.00 14.59 465 GLU A C 1
ATOM 7078 O O . GLU A 1 473 ? -9.846 17.664 96.046 1.00 14.24 465 GLU A O 1
ATOM 7090 N N . PHE A 1 474 ? -9.342 15.819 94.867 1.00 11.34 466 PHE A N 1
ATOM 7091 C CA . PHE A 1 474 ? -10.213 14.957 95.659 1.00 11.23 466 PHE A CA 1
ATOM 7092 C C . PHE A 1 474 ? -9.813 14.981 97.129 1.00 11.17 466 PHE A C 1
ATOM 7093 O O . PHE A 1 474 ? -10.668 15.111 98.015 1.00 12.17 466 PHE A O 1
ATOM 7110 N N . LEU A 1 475 ? -8.518 14.812 97.408 1.00 13.21 467 LEU A N 1
ATOM 7111 C CA . LEU A 1 475 ? -8.090 14.761 98.806 1.00 12.84 467 LEU A CA 1
ATOM 7112 C C . LEU A 1 475 ? -8.261 16.102 99.504 1.00 14.69 467 LEU A C 1
ATOM 7113 O O . LEU A 1 475 ? -8.574 16.142 100.702 1.00 13.65 467 LEU A O 1
ATOM 7129 N N . GLY A 1 476 ? -8.068 17.202 98.782 1.00 17.19 468 GLY A N 1
ATOM 7130 C CA . GLY A 1 476 ? -8.314 18.503 99.372 1.00 16.48 468 GLY A CA 1
ATOM 7131 C C . GLY A 1 476 ? -9.756 18.680 99.777 1.00 12.17 468 GLY A C 1
ATOM 7132 O O . GLY A 1 476 ? -10.042 19.141 100.876 1.00 13.59 468 GLY A O 1
ATOM 7136 N N . VAL A 1 477 ? -10.685 18.252 98.921 1.00 15.38 469 VAL A N 1
ATOM 7137 C CA . VAL A 1 477 ? -12.091 18.343 99.257 1.00 13.00 469 VAL A CA 1
ATOM 7138 C C . VAL A 1 477 ? -12.408 17.441 100.444 1.00 16.01 469 VAL A C 1
ATOM 7139 O O . VAL A 1 477 ? -13.105 17.840 101.382 1.00 17.37 469 VAL A O 1
ATOM 7152 N N . LEU A 1 478 ? -11.877 16.220 100.431 1.00 11.61 470 LEU A N 1
ATOM 7153 C CA . LEU A 1 478 ? -12.209 15.247 101.459 1.00 14.44 470 LEU A CA 1
ATOM 7154 C C . LEU A 1 478 ? -11.657 15.682 102.800 1.00 14.13 470 LEU A C 1
ATOM 7155 O O . LEU A 1 478 ? -12.369 15.676 103.814 1.00 16.00 470 LEU A O 1
ATOM 7171 N N . LYS A 1 479 ? -10.377 16.073 102.836 1.00 14.95 471 LYS A N 1
ATOM 7172 C CA . LYS A 1 479 ? -9.794 16.394 104.133 1.00 19.21 471 LYS A CA 1
ATOM 7173 C C . LYS A 1 479 ? -10.532 17.573 104.735 1.00 17.47 471 LYS A C 1
ATOM 7174 O O . LYS A 1 479 ? -10.829 17.602 105.935 1.00 16.82 471 LYS A O 1
ATOM 7193 N N . ASN A 1 480 ? -10.922 18.503 103.897 1.00 14.44 472 ASN A N 1
ATOM 7194 C CA . ASN A 1 480 ? -11.678 19.625 104.390 1.00 15.62 472 ASN A CA 1
ATOM 7195 C C . ASN A 1 480 ? -13.043 19.210 104.873 1.00 22.99 472 ASN A C 1
ATOM 7196 O O . ASN A 1 480 ? -13.550 19.782 105.841 1.00 21.04 472 ASN A O 1
ATOM 7207 N N . ARG A 1 481 ? -13.682 18.285 104.150 1.00 18.57 473 ARG A N 1
ATOM 7208 C CA . ARG A 1 481 ? -15.009 17.804 104.511 1.00 21.85 473 ARG A CA 1
ATOM 7209 C C . ARG A 1 481 ? -14.993 17.166 105.886 1.00 20.46 473 ARG A C 1
ATOM 7210 O O . ARG A 1 481 ? -15.969 17.261 106.644 1.00 21.45 473 ARG A O 1
ATOM 7231 N N . MET A 1 482 ? -13.944 16.411 106.173 1.00 13.83 474 MET A N 1
ATOM 7232 C CA . MET A 1 482 ? -13.887 15.605 107.369 1.00 15.19 474 MET A CA 1
ATOM 7233 C C . MET A 1 482 ? -13.290 16.358 108.545 1.00 17.79 474 MET A C 1
ATOM 7234 O O . MET A 1 482 ? -13.333 15.842 109.657 1.00 21.48 474 MET A O 1
ATOM 7248 N N . HIS A 1 483 ? -12.773 17.565 108.333 1.00 20.29 475 HIS A N 1
ATOM 7249 C CA . HIS A 1 483 ? -12.078 18.330 109.375 1.00 29.33 475 HIS A CA 1
ATOM 7250 C C . HIS A 1 483 ? -13.114 19.108 110.180 1.00 29.69 475 HIS A C 1
ATOM 7251 O O . HIS A 1 483 ? -13.515 20.209 109.794 1.00 41.25 475 HIS A O 1
ATOM 7265 N N . ARG A 1 484 ? -13.544 18.532 111.305 1.00 25.07 476 ARG A N 1
ATOM 7266 C CA . ARG A 1 484 ? -14.614 19.117 112.109 1.00 20.03 476 ARG A CA 1
ATOM 7267 C C . ARG A 1 484 ? -14.133 20.314 112.931 1.00 30.45 476 ARG A C 1
ATOM 7268 O O . ARG A 1 484 ? -12.997 20.349 113.405 1.00 25.46 476 ARG A O 1
ATOM 7289 N N . GLY A 1 485 ? -15.013 21.301 113.091 1.00 24.30 477 GLY A N 1
ATOM 7290 C CA . GLY A 1 485 ? -14.784 22.407 113.995 1.00 29.31 477 GLY A CA 1
ATOM 7291 C C . GLY A 1 485 ? -14.209 23.658 113.357 1.00 26.10 477 GLY A C 1
ATOM 7292 O O . GLY A 1 485 ? -14.112 24.686 114.039 1.00 22.12 477 GLY A O 1
ATOM 7296 N N . LEU A 1 486 ? -13.815 23.588 112.092 1.00 37.37 478 LEU A N 1
ATOM 7297 C CA . LEU A 1 486 ? -13.318 24.746 111.356 1.00 39.70 478 LEU A CA 1
ATOM 7298 C C . LEU A 1 486 ? -14.325 25.883 111.335 1.00 32.69 478 LEU A C 1
ATOM 7299 O O . LEU A 1 486 ? -15.495 25.668 110.990 1.00 41.48 478 LEU A O 1
ATOM 7315 N N . MET B 1 9 ? 10.992 27.814 88.609 1.00 57.25 1 MET B N 1
ATOM 7316 C CA . MET B 1 9 ? 9.592 28.325 88.482 1.00 58.19 1 MET B CA 1
ATOM 7317 C C . MET B 1 9 ? 9.375 29.019 87.146 1.00 46.66 1 MET B C 1
ATOM 7318 O O . MET B 1 9 ? 8.795 30.096 87.105 1.00 54.61 1 MET B O 1
ATOM 7332 N N . ASN B 1 10 ? 9.830 28.418 86.048 1.00 47.72 2 ASN B N 1
ATOM 7333 C CA . ASN B 1 10 ? 9.745 29.112 84.768 1.00 45.93 2 ASN B CA 1
ATOM 7334 C C . ASN B 1 10 ? 9.784 28.135 83.598 1.00 44.98 2 ASN B C 1
ATOM 7335 O O . ASN B 1 10 ? 10.204 26.980 83.730 1.00 43.97 2 ASN B O 1
ATOM 7346 N N . ILE B 1 11 ? 9.362 28.647 82.434 1.00 33.85 3 ILE B N 1
ATOM 7347 C CA . ILE B 1 11 ? 9.320 27.886 81.191 1.00 35.21 3 ILE B CA 1
ATOM 7348 C C . ILE B 1 11 ? 10.596 27.100 80.927 1.00 40.61 3 ILE B C 1
ATOM 7349 O O . ILE B 1 11 ? 10.533 25.952 80.476 1.00 43.73 3 ILE B O 1
ATOM 7365 N N . PHE B 1 12 ? 11.762 27.706 81.152 1.00 34.83 4 PHE B N 1
ATOM 7366 C CA . PHE B 1 12 ? 13.000 27.000 80.839 1.00 41.44 4 PHE B CA 1
ATOM 7367 C C . PHE B 1 12 ? 13.090 25.698 81.633 1.00 47.65 4 PHE B C 1
ATOM 7368 O O . PHE B 1 12 ? 13.392 24.634 81.068 1.00 38.32 4 PHE B O 1
ATOM 7385 N N . GLU B 1 13 ? 12.779 25.746 82.933 1.00 40.03 5 GLU B N 1
ATOM 7386 C CA . GLU B 1 13 ? 12.877 24.543 83.762 1.00 47.25 5 GLU B CA 1
ATOM 7387 C C . GLU B 1 13 ? 11.715 23.583 83.494 1.00 42.71 5 GLU B C 1
ATOM 7388 O O . GLU B 1 13 ? 11.890 22.355 83.527 1.00 34.48 5 GLU B O 1
ATOM 7400 N N . MET B 1 14 ? 10.528 24.132 83.233 1.00 31.17 6 MET B N 1
ATOM 7401 C CA . MET B 1 14 ? 9.406 23.325 82.782 1.00 40.00 6 MET B CA 1
ATOM 7402 C C . MET B 1 14 ? 9.828 22.426 81.633 1.00 38.11 6 MET B C 1
ATOM 7403 O O . MET B 1 14 ? 9.659 21.202 81.687 1.00 34.08 6 MET B O 1
ATOM 7417 N N . LEU B 1 15 ? 10.459 23.023 80.618 1.00 42.48 7 LEU B N 1
ATOM 7418 C CA . LEU B 1 15 ? 10.785 22.319 79.388 1.00 39.49 7 LEU B CA 1
ATOM 7419 C C . LEU B 1 15 ? 11.950 21.359 79.535 1.00 38.53 7 LEU B C 1
ATOM 7420 O O . LEU B 1 15 ? 12.086 20.454 78.708 1.00 37.78 7 LEU B O 1
ATOM 7436 N N . ARG B 1 16 ? 12.822 21.551 80.521 1.00 34.32 8 ARG B N 1
ATOM 7437 C CA . ARG B 1 16 ? 13.865 20.555 80.737 1.00 44.01 8 ARG B CA 1
ATOM 7438 C C . ARG B 1 16 ? 13.322 19.342 81.481 1.00 39.68 8 ARG B C 1
ATOM 7439 O O . ARG B 1 16 ? 13.933 18.267 81.434 1.00 45.35 8 ARG B O 1
ATOM 7460 N N . ILE B 1 17 ? 12.191 19.496 82.180 1.00 44.32 9 ILE B N 1
ATOM 7461 C CA . ILE B 1 17 ? 11.449 18.330 82.649 1.00 38.41 9 ILE B CA 1
ATOM 7462 C C . ILE B 1 17 ? 10.782 17.634 81.468 1.00 35.80 9 ILE B C 1
ATOM 7463 O O . ILE B 1 17 ? 10.866 16.408 81.327 1.00 38.48 9 ILE B O 1
ATOM 7479 N N . ASP B 1 18 ? 10.158 18.416 80.576 1.00 33.26 10 ASP B N 1
ATOM 7480 C CA . ASP B 1 18 ? 9.331 17.881 79.501 1.00 39.03 10 ASP B CA 1
ATOM 7481 C C . ASP B 1 18 ? 10.183 17.341 78.357 1.00 42.71 10 ASP B C 1
ATOM 7482 O O . ASP B 1 18 ? 9.950 16.223 77.891 1.00 35.59 10 ASP B O 1
ATOM 7491 N N . GLU B 1 19 ? 11.192 18.101 77.919 1.00 43.29 11 GLU B N 1
ATOM 7492 C CA . GLU B 1 19 ? 12.059 17.722 76.800 1.00 50.23 11 GLU B CA 1
ATOM 7493 C C . GLU B 1 19 ? 13.431 17.346 77.337 1.00 45.51 11 GLU B C 1
ATOM 7494 O O . GLU B 1 19 ? 14.104 18.175 77.953 1.00 53.78 11 GLU B O 1
ATOM 7506 N N . ARG B 1 20 ? 13.853 16.116 77.092 1.00 51.39 12 ARG B N 1
ATOM 7507 C CA . ARG B 1 20 ? 15.050 15.594 77.739 1.00 56.12 12 ARG B CA 1
ATOM 7508 C C . ARG B 1 20 ? 16.296 15.864 76.911 1.00 64.01 12 ARG B C 1
ATOM 7509 O O . ARG B 1 20 ? 16.292 15.712 75.682 1.00 66.88 12 ARG B O 1
ATOM 7530 N N . LEU B 1 21 ? 17.365 16.255 77.608 1.00 64.98 13 LEU B N 1
ATOM 7531 C CA . LEU B 1 21 ? 18.639 16.593 76.985 1.00 55.91 13 LEU B CA 1
ATOM 7532 C C . LEU B 1 21 ? 19.215 15.389 76.261 1.00 62.22 13 LEU B C 1
ATOM 7533 O O . LEU B 1 21 ? 19.411 14.328 76.862 1.00 65.61 13 LEU B O 1
ATOM 7549 N N . ARG B 1 22 ? 19.498 15.556 74.970 1.00 64.06 14 ARG B N 1
ATOM 7550 C CA . ARG B 1 22 ? 20.085 14.488 74.162 1.00 69.62 14 ARG B CA 1
ATOM 7551 C C . ARG B 1 22 ? 21.172 15.081 73.271 1.00 68.99 14 ARG B C 1
ATOM 7552 O O . ARG B 1 22 ? 20.883 15.858 72.356 1.00 59.52 14 ARG B O 1
ATOM 7573 N N . LEU B 1 23 ? 22.423 14.710 73.543 1.00 75.62 15 LEU B N 1
ATOM 7574 C CA . LEU B 1 23 ? 23.594 15.272 72.885 1.00 72.53 15 LEU B CA 1
ATOM 7575 C C . LEU B 1 23 ? 23.941 14.580 71.568 1.00 77.71 15 LEU B C 1
ATOM 7576 O O . LEU B 1 23 ? 24.744 15.121 70.798 1.00 79.33 15 LEU B O 1
ATOM 7592 N N . LYS B 1 24 ? 23.380 13.402 71.296 1.00 72.47 16 LYS B N 1
ATOM 7593 C CA . LYS B 1 24 ? 23.467 12.787 69.979 1.00 75.48 16 LYS B CA 1
ATOM 7594 C C . LYS B 1 24 ? 22.229 13.173 69.174 1.00 70.75 16 LYS B C 1
ATOM 7595 O O . LYS B 1 24 ? 21.192 13.528 69.735 1.00 70.24 16 LYS B O 1
ATOM 7614 N N . ILE B 1 25 ? 22.337 13.090 67.846 1.00 72.35 17 ILE B N 1
ATOM 7615 C CA . ILE B 1 25 ? 21.174 13.335 67.000 1.00 70.47 17 ILE B CA 1
ATOM 7616 C C . ILE B 1 25 ? 20.239 12.138 67.104 1.00 72.57 17 ILE B C 1
ATOM 7617 O O . ILE B 1 25 ? 20.694 10.995 67.244 1.00 74.98 17 ILE B O 1
ATOM 7633 N N . TYR B 1 26 ? 18.930 12.390 67.061 1.00 71.60 18 TYR B N 1
ATOM 7634 C CA . TYR B 1 26 ? 17.951 11.334 67.278 1.00 76.53 18 TYR B CA 1
ATOM 7635 C C . TYR B 1 26 ? 16.670 11.644 66.519 1.00 79.15 18 TYR B C 1
ATOM 7636 O O . TYR B 1 26 ? 16.283 12.804 66.362 1.00 80.91 18 TYR B O 1
ATOM 7654 N N . LYS B 1 27 ? 16.016 10.588 66.042 1.00 83.10 19 LYS B N 1
ATOM 7655 C CA . LYS B 1 27 ? 14.684 10.716 65.470 1.00 83.36 19 LYS B CA 1
ATOM 7656 C C . LYS B 1 27 ? 13.689 10.905 66.603 1.00 77.01 19 LYS B C 1
ATOM 7657 O O . LYS B 1 27 ? 13.792 10.257 67.650 1.00 74.34 19 LYS B O 1
ATOM 7676 N N . ASP B 1 28 ? 12.744 11.817 66.402 1.00 77.64 20 ASP B N 1
ATOM 7677 C CA . ASP B 1 28 ? 11.696 12.053 67.381 1.00 84.46 20 ASP B CA 1
ATOM 7678 C C . ASP B 1 28 ? 10.561 11.053 67.156 1.00 81.81 20 ASP B C 1
ATOM 7679 O O . ASP B 1 28 ? 10.673 10.120 66.356 1.00 82.27 20 ASP B O 1
ATOM 7688 N N . THR B 1 29 ? 9.449 11.230 67.869 1.00 84.08 21 THR B N 1
ATOM 7689 C CA . THR B 1 29 ? 8.245 10.474 67.542 1.00 85.36 21 THR B CA 1
ATOM 7690 C C . THR B 1 29 ? 7.886 10.660 66.077 1.00 82.29 21 THR B C 1
ATOM 7691 O O . THR B 1 29 ? 7.755 9.689 65.328 1.00 81.78 21 THR B O 1
ATOM 7702 N N . GLU B 1 30 ? 7.734 11.922 65.651 1.00 84.88 22 GLU B N 1
ATOM 7703 C CA . GLU B 1 30 ? 7.420 12.261 64.266 1.00 80.74 22 GLU B CA 1
ATOM 7704 C C . GLU B 1 30 ? 8.512 11.844 63.292 1.00 75.61 22 GLU B C 1
ATOM 7705 O O . GLU B 1 30 ? 8.317 11.976 62.079 1.00 72.50 22 GLU B O 1
ATOM 7717 N N . GLY B 1 31 ? 9.639 11.339 63.781 1.00 82.26 23 GLY B N 1
ATOM 7718 C CA . GLY B 1 31 ? 10.660 10.778 62.923 1.00 79.17 23 GLY B CA 1
ATOM 7719 C C . GLY B 1 31 ? 11.739 11.728 62.460 1.00 79.17 23 GLY B C 1
ATOM 7720 O O . GLY B 1 31 ? 12.683 11.279 61.793 1.00 76.31 23 GLY B O 1
ATOM 7724 N N . TYR B 1 32 ? 11.648 13.014 62.794 1.00 79.10 24 TYR B N 1
ATOM 7725 C CA . TYR B 1 32 ? 12.649 13.967 62.340 1.00 81.96 24 TYR B CA 1
ATOM 7726 C C . TYR B 1 32 ? 13.904 13.901 63.206 1.00 83.07 24 TYR B C 1
ATOM 7727 O O . TYR B 1 32 ? 13.833 13.812 64.437 1.00 78.44 24 TYR B O 1
ATOM 7745 N N . TYR B 1 33 ? 15.061 13.956 62.552 1.00 83.50 25 TYR B N 1
ATOM 7746 C CA . TYR B 1 33 ? 16.317 14.131 63.266 1.00 83.97 25 TYR B CA 1
ATOM 7747 C C . TYR B 1 33 ? 16.231 15.358 64.169 1.00 82.46 25 TYR B C 1
ATOM 7748 O O . TYR B 1 33 ? 15.893 16.456 63.719 1.00 79.35 25 TYR B O 1
ATOM 7766 N N . THR B 1 34 ? 16.522 15.158 65.452 1.00 79.28 26 THR B N 1
ATOM 7767 C CA . THR B 1 34 ? 16.484 16.221 66.447 1.00 75.72 26 THR B CA 1
ATOM 7768 C C . THR B 1 34 ? 17.709 16.085 67.346 1.00 73.42 26 THR B C 1
ATOM 7769 O O . THR B 1 34 ? 18.473 15.118 67.254 1.00 71.45 26 THR B O 1
ATOM 7780 N N . ILE B 1 35 ? 17.916 17.083 68.204 1.00 69.29 27 ILE B N 1
ATOM 7781 C CA . ILE B 1 35 ? 19.124 17.150 69.018 1.00 69.48 27 ILE B CA 1
ATOM 7782 C C . ILE B 1 35 ? 18.851 18.028 70.228 1.00 62.25 27 ILE B C 1
ATOM 7783 O O . ILE B 1 35 ? 17.946 18.869 70.219 1.00 53.71 27 ILE B O 1
ATOM 7799 N N . GLY B 1 36 ? 19.638 17.823 71.281 1.00 62.47 28 GLY B N 1
ATOM 7800 C CA . GLY B 1 36 ? 19.671 18.734 72.400 1.00 59.83 28 GLY B CA 1
ATOM 7801 C C . GLY B 1 36 ? 18.431 18.622 73.250 1.00 54.39 28 GLY B C 1
ATOM 7802 O O . GLY B 1 36 ? 18.106 17.546 73.756 1.00 50.61 28 GLY B O 1
ATOM 7806 N N . ILE B 1 37 ? 17.725 19.736 73.404 1.00 50.29 29 ILE B N 1
ATOM 7807 C CA . ILE B 1 37 ? 16.521 19.776 74.224 1.00 50.29 29 ILE B CA 1
ATOM 7808 C C . ILE B 1 37 ? 15.341 20.040 73.297 1.00 50.94 29 ILE B C 1
ATOM 7809 O O . ILE B 1 37 ? 14.833 21.165 73.215 1.00 42.03 29 ILE B O 1
ATOM 7825 N N . GLY B 1 38 ? 14.917 19.006 72.572 1.00 48.95 30 GLY B N 1
ATOM 7826 C CA . GLY B 1 38 ? 13.819 19.158 71.639 1.00 44.87 30 GLY B CA 1
ATOM 7827 C C . GLY B 1 38 ? 14.072 20.161 70.539 1.00 46.33 30 GLY B C 1
ATOM 7828 O O . GLY B 1 38 ? 13.132 20.820 70.087 1.00 47.82 30 GLY B O 1
ATOM 7832 N N . HIS B 1 39 ? 15.318 20.302 70.087 1.00 51.27 31 HIS B N 1
ATOM 7833 C CA . HIS B 1 39 ? 15.578 21.138 68.926 1.00 56.47 31 HIS B CA 1
ATOM 7834 C C . HIS B 1 39 ? 15.212 20.368 67.660 1.00 65.43 31 HIS B C 1
ATOM 7835 O O . HIS B 1 39 ? 15.619 19.216 67.485 1.00 70.31 31 HIS B O 1
ATOM 7849 N N . LEU B 1 40 ? 14.423 20.993 66.790 1.00 62.33 32 LEU B N 1
ATOM 7850 C CA . LEU B 1 40 ? 14.152 20.439 65.472 1.00 66.33 32 LEU B CA 1
ATOM 7851 C C . LEU B 1 40 ? 15.259 20.859 64.511 1.00 73.47 32 LEU B C 1
ATOM 7852 O O . LEU B 1 40 ? 15.551 22.055 64.378 1.00 65.11 32 LEU B O 1
ATOM 7868 N N . LEU B 1 41 ? 15.878 19.868 63.851 1.00 78.06 33 LEU B N 1
ATOM 7869 C CA . LEU B 1 41 ? 17.047 20.101 62.984 1.00 76.95 33 LEU B CA 1
ATOM 7870 C C . LEU B 1 41 ? 16.682 20.281 61.505 1.00 74.99 33 LEU B C 1
ATOM 7871 O O . LEU B 1 41 ? 16.743 21.393 60.991 1.00 74.06 33 LEU B O 1
ATOM 7887 N N . THR B 1 42 ? 16.064 19.233 60.909 1.00 79.19 34 THR B N 1
ATOM 7888 C CA . THR B 1 42 ? 15.535 19.233 59.532 1.00 86.21 34 THR B CA 1
ATOM 7889 C C . THR B 1 42 ? 14.258 18.375 59.493 1.00 82.29 34 THR B C 1
ATOM 7890 O O . THR B 1 42 ? 14.002 17.556 60.384 1.00 77.74 34 THR B O 1
ATOM 7901 N N . LYS B 1 43 ? 13.390 18.679 58.523 1.00 77.37 35 LYS B N 1
ATOM 7902 C CA . LYS B 1 43 ? 12.218 17.864 58.230 1.00 75.02 35 LYS B CA 1
ATOM 7903 C C . LYS B 1 43 ? 12.477 16.924 57.056 1.00 78.96 35 LYS B C 1
ATOM 7904 O O . LYS B 1 43 ? 11.557 16.599 56.296 1.00 80.25 35 LYS B O 1
ATOM 7923 N N . SER B 1 44 ? 13.720 16.472 56.906 1.00 77.54 36 SER B N 1
ATOM 7924 C CA . SER B 1 44 ? 14.180 15.716 55.743 1.00 78.05 36 SER B CA 1
ATOM 7925 C C . SER B 1 44 ? 14.849 14.465 56.188 1.00 81.58 36 SER B C 1
ATOM 7926 O O . SER B 1 44 ? 15.764 14.493 57.052 1.00 85.17 36 SER B O 1
ATOM 7934 N N . PRO B 1 45 ? 14.468 13.277 55.667 1.00 78.76 37 PRO B N 1
ATOM 7935 C CA . PRO B 1 45 ? 15.140 12.035 56.066 1.00 75.39 37 PRO B CA 1
ATOM 7936 C C . PRO B 1 45 ? 16.631 12.031 55.755 1.00 82.40 37 PRO B C 1
ATOM 7937 O O . PRO B 1 45 ? 17.361 11.183 56.287 1.00 81.47 37 PRO B O 1
ATOM 7948 N N . SER B 1 46 ? 17.097 12.941 54.898 1.00 80.40 38 SER B N 1
ATOM 7949 C CA . SER B 1 46 ? 18.520 13.180 54.713 1.00 79.89 38 SER B CA 1
ATOM 7950 C C . SER B 1 46 ? 19.172 13.489 56.052 1.00 84.40 38 SER B C 1
ATOM 7951 O O . SER B 1 46 ? 18.881 14.525 56.654 1.00 86.48 38 SER B O 1
ATOM 7959 N N . LEU B 1 47 ? 20.049 12.614 56.535 1.00 83.46 39 LEU B N 1
ATOM 7960 C CA . LEU B 1 47 ? 20.821 12.951 57.724 1.00 85.70 39 LEU B CA 1
ATOM 7961 C C . LEU B 1 47 ? 21.950 13.927 57.416 1.00 84.04 39 LEU B C 1
ATOM 7962 O O . LEU B 1 47 ? 22.344 14.698 58.301 1.00 83.03 39 LEU B O 1
ATOM 7978 N N . ASN B 1 48 ? 22.468 13.919 56.180 1.00 88.26 40 ASN B N 1
ATOM 7979 C CA . ASN B 1 48 ? 23.511 14.870 55.809 1.00 89.15 40 ASN B CA 1
ATOM 7980 C C . ASN B 1 48 ? 23.027 16.306 56.001 1.00 89.65 40 ASN B C 1
ATOM 7981 O O . ASN B 1 48 ? 23.795 17.177 56.427 1.00 85.28 40 ASN B O 1
ATOM 7992 N N . ALA B 1 49 ? 21.751 16.572 55.699 1.00 91.73 41 ALA B N 1
ATOM 7993 C CA . ALA B 1 49 ? 21.196 17.901 55.929 1.00 89.71 41 ALA B CA 1
ATOM 7994 C C . ALA B 1 49 ? 20.999 18.166 57.415 1.00 87.26 41 ALA B C 1
ATOM 7995 O O . ALA B 1 49 ? 21.013 19.325 57.844 1.00 86.28 41 ALA B O 1
ATOM 8002 N N . ALA B 1 50 ? 20.820 17.107 58.211 1.00 86.39 42 ALA B N 1
ATOM 8003 C CA . ALA B 1 50 ? 20.655 17.273 59.652 1.00 95.16 42 ALA B CA 1
ATOM 8004 C C . ALA B 1 50 ? 21.916 17.837 60.303 1.00 94.29 42 ALA B C 1
ATOM 8005 O O . ALA B 1 50 ? 21.833 18.522 61.330 1.00 89.21 42 ALA B O 1
ATOM 8012 N N . LYS B 1 51 ? 23.086 17.553 59.732 1.00 92.67 43 LYS B N 1
ATOM 8013 C CA . LYS B 1 51 ? 24.335 18.156 60.177 1.00 92.77 43 LYS B CA 1
ATOM 8014 C C . LYS B 1 51 ? 24.628 19.473 59.464 1.00 92.36 43 LYS B C 1
ATOM 8015 O O . LYS B 1 51 ? 25.498 20.221 59.910 1.00 87.71 43 LYS B O 1
ATOM 8034 N N . SER B 1 52 ? 23.921 19.779 58.373 1.00 98.14 44 SER B N 1
ATOM 8035 C CA . SER B 1 52 ? 24.132 21.038 57.656 1.00 95.67 44 SER B CA 1
ATOM 8036 C C . SER B 1 52 ? 23.345 22.168 58.320 1.00 94.08 44 SER B C 1
ATOM 8037 O O . SER B 1 52 ? 23.930 23.102 58.879 1.00 88.70 44 SER B O 1
ATOM 8045 N N . GLU B 1 53 ? 22.008 22.101 58.256 1.00 95.11 45 GLU B N 1
ATOM 8046 C CA . GLU B 1 53 ? 21.186 23.051 59.003 1.00 92.52 45 GLU B CA 1
ATOM 8047 C C . GLU B 1 53 ? 21.691 23.169 60.430 1.00 91.46 45 GLU B C 1
ATOM 8048 O O . GLU B 1 53 ? 21.623 24.247 61.041 1.00 86.33 45 GLU B O 1
ATOM 8060 N N . LEU B 1 54 ? 22.215 22.066 60.964 1.00 89.64 46 LEU B N 1
ATOM 8061 C CA . LEU B 1 54 ? 22.926 22.128 62.223 1.00 87.51 46 LEU B CA 1
ATOM 8062 C C . LEU B 1 54 ? 24.059 23.148 62.150 1.00 91.92 46 LEU B C 1
ATOM 8063 O O . LEU B 1 54 ? 24.208 23.964 63.054 1.00 87.68 46 LEU B O 1
ATOM 8079 N N . ASP B 1 55 ? 24.938 23.069 61.147 1.00 94.75 47 ASP B N 1
ATOM 8080 C CA . ASP B 1 55 ? 26.197 23.808 61.201 1.00 91.80 47 ASP B CA 1
ATOM 8081 C C . ASP B 1 55 ? 25.954 25.303 61.384 1.00 92.12 47 ASP B C 1
ATOM 8082 O O . ASP B 1 55 ? 26.618 25.929 62.263 1.00 91.09 47 ASP B O 1
ATOM 8091 N N . LYS B 1 56 ? 25.385 25.872 60.295 1.00 89.96 48 LYS B N 1
ATOM 8092 C CA . LYS B 1 56 ? 25.348 27.325 60.444 1.00 89.56 48 LYS B CA 1
ATOM 8093 C C . LYS B 1 56 ? 24.608 27.820 61.721 1.00 90.93 48 LYS B C 1
ATOM 8094 O O . LYS B 1 56 ? 24.671 29.023 62.044 1.00 90.84 48 LYS B O 1
ATOM 8113 N N . ALA B 1 57 ? 23.921 26.946 62.463 1.00 92.35 49 ALA B N 1
ATOM 8114 C CA . ALA B 1 57 ? 23.271 27.276 63.732 1.00 88.49 49 ALA B CA 1
ATOM 8115 C C . ALA B 1 57 ? 24.141 26.918 64.927 1.00 85.72 49 ALA B C 1
ATOM 8116 O O . ALA B 1 57 ? 23.738 27.159 66.083 1.00 78.98 49 ALA B O 1
ATOM 8123 N N . ILE B 1 58 ? 25.350 26.411 64.654 1.00 87.99 50 ILE B N 1
ATOM 8124 C CA . ILE B 1 58 ? 26.222 25.902 65.712 1.00 87.19 50 ILE B CA 1
ATOM 8125 C C . ILE B 1 58 ? 27.650 26.456 65.588 1.00 89.35 50 ILE B C 1
ATOM 8126 O O . ILE B 1 58 ? 28.148 27.120 66.485 1.00 92.86 50 ILE B O 1
ATOM 8142 N N . GLY B 1 59 ? 28.230 26.522 64.375 1.00 91.67 51 GLY B N 1
ATOM 8143 C CA . GLY B 1 59 ? 29.655 26.671 64.090 1.00 93.89 51 GLY B CA 1
ATOM 8144 C C . GLY B 1 59 ? 30.395 25.455 63.513 1.00 93.38 51 GLY B C 1
ATOM 8145 O O . GLY B 1 59 ? 31.597 25.578 63.328 1.00 88.21 51 GLY B O 1
ATOM 8149 N N . ARG B 1 60 ? 29.757 24.289 63.277 1.00 95.01 52 ARG B N 1
ATOM 8150 C CA . ARG B 1 60 ? 30.301 23.003 62.767 1.00 90.85 52 ARG B CA 1
ATOM 8151 C C . ARG B 1 60 ? 29.221 21.932 62.457 1.00 96.02 52 ARG B C 1
ATOM 8152 O O . ARG B 1 60 ? 28.111 22.048 62.942 1.00 95.71 52 ARG B O 1
ATOM 8173 N N . ASN B 1 61 ? 29.411 21.238 61.303 1.00 97.89 53 ASN B N 1
ATOM 8174 C CA . ASN B 1 61 ? 28.266 20.578 60.647 1.00 96.14 53 ASN B CA 1
ATOM 8175 C C . ASN B 1 61 ? 27.622 19.783 61.727 1.00 94.13 53 ASN B C 1
ATOM 8176 O O . ASN B 1 61 ? 26.429 19.903 62.017 1.00 95.24 53 ASN B O 1
ATOM 8187 N N . THR B 1 62 ? 28.484 19.109 62.448 1.00 93.02 54 THR B N 1
ATOM 8188 C CA . THR B 1 62 ? 28.231 18.726 63.804 1.00 94.99 54 THR B CA 1
ATOM 8189 C C . THR B 1 62 ? 29.571 18.540 64.501 1.00 96.58 54 THR B C 1
ATOM 8190 O O . THR B 1 62 ? 30.569 19.169 64.142 1.00 97.42 54 THR B O 1
ATOM 8201 N N . ASN B 1 63 ? 29.593 17.654 65.484 1.00 90.66 55 ASN B N 1
ATOM 8202 C CA . ASN B 1 63 ? 30.791 17.025 66.017 1.00 93.83 55 ASN B CA 1
ATOM 8203 C C . ASN B 1 63 ? 30.458 15.563 66.298 1.00 99.78 55 ASN B C 1
ATOM 8204 O O . ASN B 1 63 ? 31.067 14.930 67.167 1.00 102.26 55 ASN B O 1
ATOM 8215 N N . GLY B 1 64 ? 29.507 15.011 65.533 1.00 97.14 56 GLY B N 1
ATOM 8216 C CA . GLY B 1 64 ? 28.820 13.789 65.908 1.00 96.54 56 GLY B CA 1
ATOM 8217 C C . GLY B 1 64 ? 27.928 14.084 67.099 1.00 90.61 56 GLY B C 1
ATOM 8218 O O . GLY B 1 64 ? 26.770 14.493 66.940 1.00 79.21 56 GLY B O 1
ATOM 8222 N N . VAL B 1 65 ? 28.488 13.914 68.304 1.00 95.20 57 VAL B N 1
ATOM 8223 C CA . VAL B 1 65 ? 27.840 14.376 69.531 1.00 92.10 57 VAL B CA 1
ATOM 8224 C C . VAL B 1 65 ? 28.053 15.870 69.690 1.00 90.57 57 VAL B C 1
ATOM 8225 O O . VAL B 1 65 ? 29.107 16.391 69.309 1.00 88.80 57 VAL B O 1
ATOM 8238 N N . ILE B 1 66 ? 26.972 16.596 69.931 1.00 85.87 58 ILE B N 1
ATOM 8239 C CA . ILE B 1 66 ? 27.082 17.911 70.534 1.00 82.91 58 ILE B CA 1
ATOM 8240 C C . ILE B 1 66 ? 27.410 17.735 72.006 1.00 79.46 58 ILE B C 1
ATOM 8241 O O . ILE B 1 66 ? 27.326 16.642 72.555 1.00 78.77 58 ILE B O 1
ATOM 8257 N N . THR B 1 67 ? 27.935 18.784 72.617 1.00 77.29 59 THR B N 1
ATOM 8258 C CA . THR B 1 67 ? 28.047 18.786 74.078 1.00 81.46 59 THR B CA 1
ATOM 8259 C C . THR B 1 67 ? 27.008 19.736 74.679 1.00 84.26 59 THR B C 1
ATOM 8260 O O . THR B 1 67 ? 26.308 20.450 73.965 1.00 77.12 59 THR B O 1
ATOM 8271 N N . LYS B 1 68 ? 26.885 19.722 76.010 1.00 83.64 60 LYS B N 1
ATOM 8272 C CA . LYS B 1 68 ? 25.760 20.391 76.656 1.00 80.97 60 LYS B CA 1
ATOM 8273 C C . LYS B 1 68 ? 25.808 21.898 76.469 1.00 77.71 60 LYS B C 1
ATOM 8274 O O . LYS B 1 68 ? 24.788 22.511 76.138 1.00 74.92 60 LYS B O 1
ATOM 8293 N N . ASP B 1 69 ? 26.980 22.510 76.668 1.00 72.98 61 ASP B N 1
ATOM 8294 C CA . ASP B 1 69 ? 27.090 23.964 76.580 1.00 74.21 61 ASP B CA 1
ATOM 8295 C C . ASP B 1 69 ? 26.376 24.503 75.336 1.00 74.82 61 ASP B C 1
ATOM 8296 O O . ASP B 1 69 ? 25.556 25.430 75.422 1.00 66.07 61 ASP B O 1
ATOM 8305 N N . GLU B 1 70 ? 26.679 23.936 74.166 1.00 73.15 62 GLU B N 1
ATOM 8306 C CA . GLU B 1 70 ? 26.010 24.400 72.964 1.00 70.07 62 GLU B CA 1
ATOM 8307 C C . GLU B 1 70 ? 24.550 23.977 72.954 1.00 67.56 62 GLU B C 1
ATOM 8308 O O . GLU B 1 70 ? 23.708 24.670 72.382 1.00 65.39 62 GLU B O 1
ATOM 8320 N N . ALA B 1 71 ? 24.235 22.817 73.525 1.00 70.39 63 ALA B N 1
ATOM 8321 C CA . ALA B 1 71 ? 22.843 22.384 73.565 1.00 71.98 63 ALA B CA 1
ATOM 8322 C C . ALA B 1 71 ? 21.962 23.424 74.240 1.00 63.09 63 ALA B C 1
ATOM 8323 O O . ALA B 1 71 ? 20.810 23.610 73.833 1.00 49.57 63 ALA B O 1
ATOM 8330 N N . GLU B 1 72 ? 22.496 24.131 75.242 1.00 67.27 64 GLU B N 1
ATOM 8331 C CA . GLU B 1 72 ? 21.756 25.193 75.913 1.00 66.77 64 GLU B CA 1
ATOM 8332 C C . GLU B 1 72 ? 21.659 26.452 75.059 1.00 56.84 64 GLU B C 1
ATOM 8333 O O . GLU B 1 72 ? 20.635 27.140 75.096 1.00 53.68 64 GLU B O 1
ATOM 8345 N N . LYS B 1 73 ? 22.700 26.772 74.289 1.00 57.83 65 LYS B N 1
ATOM 8346 C CA . LYS B 1 73 ? 22.577 27.835 73.298 1.00 60.59 65 LYS B CA 1
ATOM 8347 C C . LYS B 1 73 ? 21.356 27.592 72.421 1.00 56.77 65 LYS B C 1
ATOM 8348 O O . LYS B 1 73 ? 20.478 28.455 72.303 1.00 46.68 65 LYS B O 1
ATOM 8367 N N . LEU B 1 74 ? 21.269 26.396 71.832 1.00 55.11 66 LEU B N 1
ATOM 8368 C CA . LEU B 1 74 ? 20.104 26.021 71.038 1.00 55.50 66 LEU B CA 1
ATOM 8369 C C . LEU B 1 74 ? 18.805 26.247 71.806 1.00 48.12 66 LEU B C 1
ATOM 8370 O O . LEU B 1 74 ? 17.888 26.929 71.342 1.00 47.65 66 LEU B O 1
ATOM 8386 N N . PHE B 1 75 ? 18.705 25.609 72.977 1.00 54.99 67 PHE B N 1
ATOM 8387 C CA . PHE B 1 75 ? 17.482 25.605 73.774 1.00 52.02 67 PHE B CA 1
ATOM 8388 C C . PHE B 1 75 ? 17.012 27.024 74.057 1.00 45.08 67 PHE B C 1
ATOM 8389 O O . PHE B 1 75 ? 15.811 27.306 74.001 1.00 35.58 67 PHE B O 1
ATOM 8406 N N . ASN B 1 76 ? 17.948 27.942 74.304 1.00 50.09 68 ASN B N 1
ATOM 8407 C CA . ASN B 1 76 ? 17.571 29.329 74.537 1.00 50.31 68 ASN B CA 1
ATOM 8408 C C . ASN B 1 76 ? 17.053 29.977 73.266 1.00 41.14 68 ASN B C 1
ATOM 8409 O O . ASN B 1 76 ? 16.059 30.705 73.305 1.00 38.29 68 ASN B O 1
ATOM 8420 N N . GLN B 1 77 ? 17.706 29.719 72.131 1.00 45.14 69 GLN B N 1
ATOM 8421 C CA . GLN B 1 77 ? 17.260 30.303 70.870 1.00 45.36 69 GLN B CA 1
ATOM 8422 C C . GLN B 1 77 ? 15.863 29.825 70.501 1.00 49.20 69 GLN B C 1
ATOM 8423 O O . GLN B 1 77 ? 15.008 30.640 70.124 1.00 45.47 69 GLN B O 1
ATOM 8437 N N . ASP B 1 78 ? 15.571 28.543 70.721 1.00 48.03 70 ASP B N 1
ATOM 8438 C CA . ASP B 1 78 ? 14.228 28.037 70.451 1.00 49.43 70 ASP B CA 1
ATOM 8439 C C . ASP B 1 78 ? 13.186 28.690 71.352 1.00 45.31 70 ASP B C 1
ATOM 8440 O O . ASP B 1 78 ? 12.157 29.192 70.875 1.00 46.19 70 ASP B O 1
ATOM 8449 N N . VAL B 1 79 ? 13.428 28.680 72.666 1.00 39.45 71 VAL B N 1
ATOM 8450 C CA . VAL B 1 79 ? 12.427 29.206 73.589 1.00 45.22 71 VAL B CA 1
ATOM 8451 C C . VAL B 1 79 ? 12.043 30.637 73.215 1.00 40.97 71 VAL B C 1
ATOM 8452 O O . VAL B 1 79 ? 10.865 31.004 73.260 1.00 31.38 71 VAL B O 1
ATOM 8465 N N . ASP B 1 80 ? 13.019 31.479 72.844 1.00 47.68 72 ASP B N 1
ATOM 8466 C CA . ASP B 1 80 ? 12.668 32.866 72.503 1.00 44.07 72 ASP B CA 1
ATOM 8467 C C . ASP B 1 80 ? 11.950 32.931 71.162 1.00 41.66 72 ASP B C 1
ATOM 8468 O O . ASP B 1 80 ? 10.991 33.698 71.005 1.00 42.54 72 ASP B O 1
ATOM 8477 N N . ALA B 1 81 ? 12.403 32.148 70.176 1.00 48.69 73 ALA B N 1
ATOM 8478 C CA . ALA B 1 81 ? 11.682 32.076 68.907 1.00 42.83 73 ALA B CA 1
ATOM 8479 C C . ALA B 1 81 ? 10.239 31.634 69.126 1.00 53.58 73 ALA B C 1
ATOM 8480 O O . ALA B 1 81 ? 9.309 32.204 68.539 1.00 42.88 73 ALA B O 1
ATOM 8487 N N . ALA B 1 82 ? 10.035 30.621 69.978 1.00 46.10 74 ALA B N 1
ATOM 8488 C CA . ALA B 1 82 ? 8.691 30.229 70.381 1.00 39.86 74 ALA B CA 1
ATOM 8489 C C . ALA B 1 82 ? 7.889 31.423 70.890 1.00 46.85 74 ALA B C 1
ATOM 8490 O O . ALA B 1 82 ? 6.736 31.629 70.494 1.00 45.60 74 ALA B O 1
ATOM 8497 N N . VAL B 1 83 ? 8.467 32.207 71.802 1.00 38.40 75 VAL B N 1
ATOM 8498 C CA . VAL B 1 83 ? 7.736 33.358 72.317 1.00 47.73 75 VAL B CA 1
ATOM 8499 C C . VAL B 1 83 ? 7.488 34.344 71.182 1.00 48.26 75 VAL B C 1
ATOM 8500 O O . VAL B 1 83 ? 6.348 34.742 70.917 1.00 41.44 75 VAL B O 1
ATOM 8513 N N . ARG B 1 84 ? 8.549 34.681 70.439 1.00 46.07 76 ARG B N 1
ATOM 8514 C CA . ARG B 1 84 ? 8.409 35.545 69.271 1.00 48.20 76 ARG B CA 1
ATOM 8515 C C . ARG B 1 84 ? 7.328 35.029 68.335 1.00 50.72 76 ARG B C 1
ATOM 8516 O O . ARG B 1 84 ? 6.494 35.804 67.854 1.00 52.23 76 ARG B O 1
ATOM 8537 N N . GLY B 1 85 ? 7.311 33.718 68.081 1.00 49.30 77 GLY B N 1
ATOM 8538 C CA . GLY B 1 85 ? 6.263 33.160 67.244 1.00 51.66 77 GLY B CA 1
ATOM 8539 C C . GLY B 1 85 ? 4.880 33.538 67.730 1.00 51.06 77 GLY B C 1
ATOM 8540 O O . GLY B 1 85 ? 4.025 33.974 66.951 1.00 53.53 77 GLY B O 1
ATOM 8544 N N . ILE B 1 86 ? 4.642 33.389 69.031 1.00 45.67 78 ILE B N 1
ATOM 8545 C CA . ILE B 1 86 ? 3.313 33.656 69.564 1.00 52.41 78 ILE B CA 1
ATOM 8546 C C . ILE B 1 86 ? 2.988 35.135 69.462 1.00 55.12 78 ILE B C 1
ATOM 8547 O O . ILE B 1 86 ? 1.884 35.518 69.044 1.00 50.47 78 ILE B O 1
ATOM 8563 N N . LEU B 1 87 ? 3.943 35.987 69.858 1.00 51.76 79 LEU B N 1
ATOM 8564 C CA . LEU B 1 87 ? 3.687 37.419 69.913 1.00 57.17 79 LEU B CA 1
ATOM 8565 C C . LEU B 1 87 ? 3.334 37.969 68.541 1.00 51.91 79 LEU B C 1
ATOM 8566 O O . LEU B 1 87 ? 2.531 38.900 68.443 1.00 49.06 79 LEU B O 1
ATOM 8582 N N . ARG B 1 88 ? 3.877 37.381 67.471 1.00 46.49 80 ARG B N 1
ATOM 8583 C CA . ARG B 1 88 ? 3.554 37.816 66.119 1.00 57.90 80 ARG B CA 1
ATOM 8584 C C . ARG B 1 88 ? 2.519 36.924 65.441 1.00 60.60 80 ARG B C 1
ATOM 8585 O O . ARG B 1 88 ? 2.442 36.904 64.206 1.00 63.05 80 ARG B O 1
ATOM 8606 N N . ASN B 1 89 ? 1.719 36.193 66.216 1.00 59.36 81 ASN B N 1
ATOM 8607 C CA . ASN B 1 89 ? 0.588 35.440 65.687 1.00 59.82 81 ASN B CA 1
ATOM 8608 C C . ASN B 1 89 ? -0.703 36.140 66.092 1.00 51.12 81 ASN B C 1
ATOM 8609 O O . ASN B 1 89 ? -0.873 36.506 67.260 1.00 52.11 81 ASN B O 1
ATOM 8620 N N . ALA B 1 90 ? -1.604 36.334 65.125 1.00 54.63 82 ALA B N 1
ATOM 8621 C CA . ALA B 1 90 ? -2.843 37.055 65.401 1.00 53.03 82 ALA B CA 1
ATOM 8622 C C . ALA B 1 90 ? -3.738 36.274 66.352 1.00 53.64 82 ALA B C 1
ATOM 8623 O O . ALA B 1 90 ? -4.292 36.842 67.300 1.00 62.32 82 ALA B O 1
ATOM 8630 N N . LYS B 1 91 ? -3.892 34.967 66.121 1.00 58.11 83 LYS B N 1
ATOM 8631 C CA . LYS B 1 91 ? -4.775 34.168 66.966 1.00 52.84 83 LYS B CA 1
ATOM 8632 C C . LYS B 1 91 ? -4.163 33.933 68.342 1.00 48.30 83 LYS B C 1
ATOM 8633 O O . LYS B 1 91 ? -4.838 34.114 69.362 1.00 53.63 83 LYS B O 1
ATOM 8652 N N . LEU B 1 92 ? -2.871 33.600 68.399 1.00 52.02 84 LEU B N 1
ATOM 8653 C CA . LEU B 1 92 ? -2.238 33.277 69.674 1.00 45.80 84 LEU B CA 1
ATOM 8654 C C . LEU B 1 92 ? -2.059 34.509 70.561 1.00 51.04 84 LEU B C 1
ATOM 8655 O O . LEU B 1 92 ? -2.307 34.452 71.774 1.00 49.42 84 LEU B O 1
ATOM 8671 N N . LYS B 1 93 ? -1.598 35.625 69.995 1.00 52.35 85 LYS B N 1
ATOM 8672 C CA . LYS B 1 93 ? -1.136 36.716 70.856 1.00 53.82 85 LYS B CA 1
ATOM 8673 C C . LYS B 1 93 ? -2.206 37.227 71.818 1.00 48.60 85 LYS B C 1
ATOM 8674 O O . LYS B 1 93 ? -1.876 37.471 72.996 1.00 46.07 85 LYS B O 1
ATOM 8693 N N . PRO B 1 94 ? -3.462 37.465 71.403 1.00 40.24 86 PRO B N 1
ATOM 8694 C CA . PRO B 1 94 ? -4.450 37.955 72.388 1.00 44.49 86 PRO B CA 1
ATOM 8695 C C . PRO B 1 94 ? -4.566 37.013 73.579 1.00 49.87 86 PRO B C 1
ATOM 8696 O O . PRO B 1 94 ? -4.367 37.424 74.735 1.00 47.35 86 PRO B O 1
ATOM 8707 N N . VAL B 1 95 ? -4.845 35.734 73.314 1.00 52.36 87 VAL B N 1
ATOM 8708 C CA . VAL B 1 95 ? -4.822 34.694 74.334 1.00 48.47 87 VAL B CA 1
ATOM 8709 C C . VAL B 1 95 ? -3.589 34.897 75.210 1.00 46.10 87 VAL B C 1
ATOM 8710 O O . VAL B 1 95 ? -3.704 35.124 76.417 1.00 45.94 87 VAL B O 1
ATOM 8723 N N . TYR B 1 96 ? -2.407 34.893 74.595 1.00 47.35 88 TYR B N 1
ATOM 8724 C CA . TYR B 1 96 ? -1.174 34.925 75.371 1.00 47.37 88 TYR B CA 1
ATOM 8725 C C . TYR B 1 96 ? -1.128 36.089 76.357 1.00 52.52 88 TYR B C 1
ATOM 8726 O O . TYR B 1 96 ? -0.571 35.960 77.457 1.00 41.48 88 TYR B O 1
ATOM 8744 N N . ASP B 1 97 ? -1.684 37.245 75.974 1.00 59.80 89 ASP B N 1
ATOM 8745 C CA . ASP B 1 97 ? -1.552 38.438 76.807 1.00 55.35 89 ASP B CA 1
ATOM 8746 C C . ASP B 1 97 ? -2.566 38.454 77.943 1.00 52.24 89 ASP B C 1
ATOM 8747 O O . ASP B 1 97 ? -2.297 39.059 78.988 1.00 49.03 89 ASP B O 1
ATOM 8756 N N . SER B 1 98 ? -3.710 37.780 77.776 1.00 52.81 90 SER B N 1
ATOM 8757 C CA . SER B 1 98 ? -4.658 37.645 78.878 1.00 53.66 90 SER B CA 1
ATOM 8758 C C . SER B 1 98 ? -4.149 36.730 79.978 1.00 46.17 90 SER B C 1
ATOM 8759 O O . SER B 1 98 ? -4.705 36.741 81.079 1.00 51.61 90 SER B O 1
ATOM 8767 N N . LEU B 1 99 ? -3.111 35.954 79.714 1.00 45.04 91 LEU B N 1
ATOM 8768 C CA . LEU B 1 99 ? -2.690 34.910 80.628 1.00 45.43 91 LEU B CA 1
ATOM 8769 C C . LEU B 1 99 ? -1.700 35.415 81.666 1.00 42.66 91 LEU B C 1
ATOM 8770 O O . LEU B 1 99 ? -0.790 36.188 81.365 1.00 46.59 91 LEU B O 1
ATOM 8786 N N . ASP B 1 100 ? -1.897 34.965 82.896 1.00 32.47 92 ASP B N 1
ATOM 8787 C CA . ASP B 1 100 ? -0.897 35.080 83.947 1.00 44.89 92 ASP B CA 1
ATOM 8788 C C . ASP B 1 100 ? 0.429 34.419 83.578 1.00 44.49 92 ASP B C 1
ATOM 8789 O O . ASP B 1 100 ? 0.505 33.652 82.615 1.00 43.93 92 ASP B O 1
ATOM 8798 N N . ALA B 1 101 ? 1.467 34.681 84.380 1.00 47.48 93 ALA B N 1
ATOM 8799 C CA . ALA B 1 101 ? 2.822 34.267 84.026 1.00 50.14 93 ALA B CA 1
ATOM 8800 C C . ALA B 1 101 ? 2.939 32.753 83.862 1.00 49.64 93 ALA B C 1
ATOM 8801 O O . ALA B 1 101 ? 3.718 32.276 83.030 1.00 37.47 93 ALA B O 1
ATOM 8808 N N . VAL B 1 102 ? 2.203 31.976 84.662 1.00 44.88 94 VAL B N 1
ATOM 8809 C CA . VAL B 1 102 ? 2.372 30.527 84.601 1.00 43.18 94 VAL B CA 1
ATOM 8810 C C . VAL B 1 102 ? 1.631 29.944 83.401 1.00 41.79 94 VAL B C 1
ATOM 8811 O O . VAL B 1 102 ? 2.183 29.115 82.667 1.00 34.62 94 VAL B O 1
ATOM 8824 N N . ARG B 1 103 ? 0.397 30.396 83.147 1.00 34.14 95 ARG B N 1
ATOM 8825 C CA . ARG B 1 103 ? -0.342 29.894 81.994 1.00 37.81 95 ARG B CA 1
ATOM 8826 C C . ARG B 1 103 ? 0.393 30.209 80.699 1.00 38.97 95 ARG B C 1
ATOM 8827 O O . ARG B 1 103 ? 0.398 29.404 79.758 1.00 31.61 95 ARG B O 1
ATOM 8848 N N . ARG B 1 104 ? 1.016 31.386 80.625 1.00 40.67 96 ARG B N 1
ATOM 8849 C CA . ARG B 1 104 ? 1.873 31.700 79.489 1.00 32.27 96 ARG B CA 1
ATOM 8850 C C . ARG B 1 104 ? 2.955 30.648 79.282 1.00 24.44 96 ARG B C 1
ATOM 8851 O O . ARG B 1 104 ? 3.246 30.256 78.144 1.00 30.37 96 ARG B O 1
ATOM 8872 N N . ALA B 1 105 ? 3.598 30.214 80.364 1.00 26.64 97 ALA B N 1
ATOM 8873 C CA . ALA B 1 105 ? 4.556 29.124 80.261 1.00 33.85 97 ALA B CA 1
ATOM 8874 C C . ALA B 1 105 ? 3.896 27.891 79.651 1.00 38.38 97 ALA B C 1
ATOM 8875 O O . ALA B 1 105 ? 4.449 27.285 78.723 1.00 32.70 97 ALA B O 1
ATOM 8882 N N . ALA B 1 106 ? 2.689 27.536 80.119 1.00 37.86 98 ALA B N 1
ATOM 8883 C CA . ALA B 1 106 ? 1.978 26.386 79.556 1.00 30.25 98 ALA B CA 1
ATOM 8884 C C . ALA B 1 106 ? 1.820 26.532 78.049 1.00 35.54 98 ALA B C 1
ATOM 8885 O O . ALA B 1 106 ? 2.111 25.601 77.279 1.00 30.40 98 ALA B O 1
ATOM 8892 N N . LEU B 1 107 ? 1.396 27.721 77.609 1.00 37.19 99 LEU B N 1
ATOM 8893 C CA . LEU B 1 107 ? 1.198 27.955 76.184 1.00 34.38 99 LEU B CA 1
ATOM 8894 C C . LEU B 1 107 ? 2.528 28.063 75.439 1.00 33.70 99 LEU B C 1
ATOM 8895 O O . LEU B 1 107 ? 2.659 27.597 74.303 1.00 34.56 99 LEU B O 1
ATOM 8911 N N . ILE B 1 108 ? 3.541 28.650 76.048 1.00 34.32 100 ILE B N 1
ATOM 8912 C CA . ILE B 1 108 ? 4.840 28.599 75.391 1.00 44.33 100 ILE B CA 1
ATOM 8913 C C . ILE B 1 108 ? 5.278 27.139 75.248 1.00 36.45 100 ILE B C 1
ATOM 8914 O O . ILE B 1 108 ? 5.866 26.744 74.234 1.00 38.89 100 ILE B O 1
ATOM 8930 N N . ASN B 1 109 ? 5.008 26.316 76.274 1.00 40.14 101 ASN B N 1
ATOM 8931 C CA . ASN B 1 109 ? 5.356 24.899 76.208 1.00 33.20 101 ASN B CA 1
ATOM 8932 C C . ASN B 1 109 ? 4.738 24.265 74.965 1.00 31.77 101 ASN B C 1
ATOM 8933 O O . ASN B 1 109 ? 5.417 23.541 74.213 1.00 26.86 101 ASN B O 1
ATOM 8944 N N . MET B 1 110 ? 3.475 24.605 74.688 1.00 34.03 102 MET B N 1
ATOM 8945 C CA . MET B 1 110 ? 2.778 24.036 73.541 1.00 33.12 102 MET B CA 1
ATOM 8946 C C . MET B 1 110 ? 3.449 24.413 72.226 1.00 32.74 102 MET B C 1
ATOM 8947 O O . MET B 1 110 ? 3.675 23.555 71.370 1.00 33.04 102 MET B O 1
ATOM 8961 N N . VAL B 1 111 ? 3.776 25.693 72.032 1.00 40.66 103 VAL B N 1
ATOM 8962 C CA . VAL B 1 111 ? 4.325 26.127 70.745 1.00 32.68 103 VAL B CA 1
ATOM 8963 C C . VAL B 1 111 ? 5.731 25.571 70.546 1.00 33.31 103 VAL B C 1
ATOM 8964 O O . VAL B 1 111 ? 6.054 25.008 69.494 1.00 33.94 103 VAL B O 1
ATOM 8977 N N . PHE B 1 112 ? 6.580 25.689 71.558 1.00 20.44 104 PHE B N 1
ATOM 8978 C CA . PHE B 1 112 ? 7.851 24.974 71.519 1.00 25.97 104 PHE B CA 1
ATOM 8979 C C . PHE B 1 112 ? 7.688 23.544 70.996 1.00 41.56 104 PHE B C 1
ATOM 8980 O O . PHE B 1 112 ? 8.429 23.096 70.111 1.00 36.47 104 PHE B O 1
ATOM 8997 N N . GLN B 1 113 ? 6.709 22.804 71.524 1.00 34.19 105 GLN B N 1
ATOM 8998 C CA . GLN B 1 113 ? 6.589 21.401 71.140 1.00 37.19 105 GLN B CA 1
ATOM 8999 C C . GLN B 1 113 ? 5.982 21.241 69.742 1.00 30.68 105 GLN B C 1
ATOM 9000 O O . GLN B 1 113 ? 6.467 20.441 68.934 1.00 38.58 105 GLN B O 1
ATOM 9014 N N . MET B 1 114 ? 4.919 21.973 69.431 1.00 35.23 106 MET B N 1
ATOM 9015 C CA . MET B 1 114 ? 4.213 21.713 68.187 1.00 33.23 106 MET B CA 1
ATOM 9016 C C . MET B 1 114 ? 4.363 22.794 67.133 1.00 45.32 106 MET B C 1
ATOM 9017 O O . MET B 1 114 ? 4.007 22.556 65.969 1.00 44.82 106 MET B O 1
ATOM 9031 N N . GLY B 1 115 ? 4.802 23.978 67.517 1.00 38.59 107 GLY B N 1
ATOM 9032 C CA . GLY B 1 115 ? 4.869 25.052 66.557 1.00 40.95 107 GLY B CA 1
ATOM 9033 C C . GLY B 1 115 ? 3.758 26.063 66.743 1.00 48.67 107 GLY B C 1
ATOM 9034 O O . GLY B 1 115 ? 2.663 25.754 67.230 1.00 44.66 107 GLY B O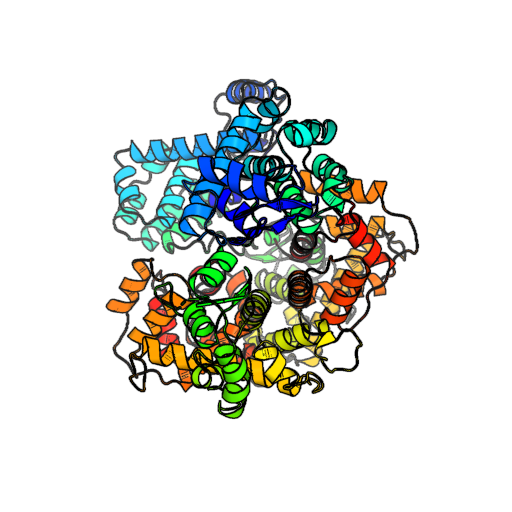 1
ATOM 9038 N N . GLU B 1 116 ? 4.048 27.299 66.334 1.00 49.09 108 GLU B N 1
ATOM 9039 C CA . GLU B 1 116 ? 3.085 28.393 66.391 1.00 49.03 108 GLU B CA 1
ATOM 9040 C C . GLU B 1 116 ? 1.786 28.053 65.673 1.00 53.16 108 GLU B C 1
ATOM 9041 O O . GLU B 1 116 ? 0.694 28.350 66.175 1.00 57.53 108 GLU B O 1
ATOM 9053 N N . THR B 1 117 ? 1.870 27.415 64.509 1.00 45.59 109 THR B N 1
ATOM 9054 C CA . THR B 1 117 ? 0.663 27.256 63.705 1.00 50.43 109 THR B CA 1
ATOM 9055 C C . THR B 1 117 ? -0.174 26.070 64.168 1.00 54.60 109 THR B C 1
ATOM 9056 O O . THR B 1 117 ? -1.408 26.135 64.153 1.00 44.70 109 THR B O 1
ATOM 9067 N N . GLY B 1 118 ? 0.468 24.962 64.541 1.00 48.54 110 GLY B N 1
ATOM 9068 C CA . GLY B 1 118 ? -0.283 23.857 65.113 1.00 53.79 110 GLY B CA 1
ATOM 9069 C C . GLY B 1 118 ? -1.131 24.300 66.285 1.00 45.79 110 GLY B C 1
ATOM 9070 O O . GLY B 1 118 ? -2.343 24.071 66.321 1.00 45.37 110 GLY B O 1
ATOM 9074 N N . VAL B 1 119 ? -0.511 24.996 67.238 1.00 44.77 111 VAL B N 1
ATOM 9075 C CA . VAL B 1 119 ? -1.214 25.500 68.403 1.00 43.99 111 VAL B CA 1
ATOM 9076 C C . VAL B 1 119 ? -2.266 26.530 68.041 1.00 47.52 111 VAL B C 1
ATOM 9077 O O . VAL B 1 119 ? -3.072 26.908 68.892 1.00 44.34 111 VAL B O 1
ATOM 9090 N N . ALA B 1 120 ? -2.268 27.012 66.800 1.00 55.65 112 ALA B N 1
ATOM 9091 C CA . ALA B 1 120 ? -3.265 27.976 66.343 1.00 51.03 112 ALA B CA 1
ATOM 9092 C C . ALA B 1 120 ? -4.519 27.307 65.791 1.00 37.76 112 ALA B C 1
ATOM 9093 O O . ALA B 1 120 ? -5.572 27.954 65.725 1.00 45.52 112 ALA B O 1
ATOM 9100 N N . GLY B 1 121 ? -4.441 26.021 65.433 1.00 45.17 113 GLY B N 1
ATOM 9101 C CA . GLY B 1 121 ? -5.621 25.246 65.075 1.00 54.22 113 GLY B CA 1
ATOM 9102 C C . GLY B 1 121 ? -6.517 24.847 66.242 1.00 46.12 113 GLY B C 1
ATOM 9103 O O . GLY B 1 121 ? -7.661 24.443 66.018 1.00 45.18 113 GLY B O 1
ATOM 9107 N N . PHE B 1 122 ? -6.035 24.963 67.478 1.00 48.87 114 PHE B N 1
ATOM 9108 C CA . PHE B 1 122 ? -6.837 24.655 68.665 1.00 44.49 114 PHE B CA 1
ATOM 9109 C C . PHE B 1 122 ? -7.811 25.801 68.956 1.00 45.90 114 PHE B C 1
ATOM 9110 O O . PHE B 1 122 ? -7.737 26.474 69.987 1.00 40.38 114 PHE B O 1
ATOM 9127 N N . THR B 1 123 ? -8.701 26.055 67.995 1.00 52.79 115 THR B N 1
ATOM 9128 C CA . THR B 1 123 ? -9.560 27.233 68.065 1.00 49.92 115 THR B CA 1
ATOM 9129 C C . THR B 1 123 ? -10.300 27.323 69.398 1.00 47.73 115 THR B C 1
ATOM 9130 O O . THR B 1 123 ? -10.143 28.296 70.149 1.00 46.05 115 THR B O 1
ATOM 9141 N N . ASN B 1 124 ? -11.129 26.318 69.698 1.00 50.90 116 ASN B N 1
ATOM 9142 C CA . ASN B 1 124 ? -12.050 26.411 70.831 1.00 48.55 116 ASN B CA 1
ATOM 9143 C C . ASN B 1 124 ? -11.298 26.493 72.153 1.00 47.26 116 ASN B C 1
ATOM 9144 O O . ASN B 1 124 ? -11.506 27.414 72.952 1.00 41.96 116 ASN B O 1
ATOM 9155 N N . SER B 1 125 ? -10.412 25.535 72.400 1.00 47.98 117 SER B N 1
ATOM 9156 C CA . SER B 1 125 ? -9.605 25.583 73.611 1.00 49.90 117 SER B CA 1
ATOM 9157 C C . SER B 1 125 ? -8.968 26.959 73.794 1.00 44.85 117 SER B C 1
ATOM 9158 O O . SER B 1 125 ? -8.934 27.495 74.912 1.00 38.01 117 SER B O 1
ATOM 9166 N N . LEU B 1 126 ? -8.484 27.564 72.702 1.00 44.75 118 LEU B N 1
ATOM 9167 C CA . LEU B 1 126 ? -7.892 28.898 72.799 1.00 43.96 118 LEU B CA 1
ATOM 9168 C C . LEU B 1 126 ? -8.931 29.929 73.241 1.00 42.79 118 LEU B C 1
ATOM 9169 O O . LEU B 1 126 ? -8.668 30.778 74.107 1.00 38.56 118 LEU B O 1
ATOM 9185 N N . ARG B 1 127 ? -10.117 29.886 72.631 1.00 37.94 119 ARG B N 1
ATOM 9186 C CA . ARG B 1 127 ? -11.216 30.718 73.104 1.00 48.56 119 ARG B CA 1
ATOM 9187 C C . ARG B 1 127 ? -11.406 30.541 74.606 1.00 48.52 119 ARG B C 1
ATOM 9188 O O . ARG B 1 127 ? -11.359 31.512 75.376 1.00 42.59 119 ARG B O 1
ATOM 9209 N N . MET B 1 128 ? -11.587 29.290 75.045 1.00 45.90 120 MET B N 1
ATOM 9210 C CA . MET B 1 128 ? -11.873 29.037 76.453 1.00 42.18 120 MET B CA 1
ATOM 9211 C C . MET B 1 128 ? -10.760 29.580 77.332 1.00 36.30 120 MET B C 1
ATOM 9212 O O . MET B 1 128 ? -11.017 30.105 78.420 1.00 40.20 120 MET B O 1
ATOM 9226 N N . LEU B 1 129 ? -9.513 29.484 76.870 1.00 36.03 121 LEU B N 1
ATOM 9227 C CA . LEU B 1 129 ? -8.406 29.970 77.685 1.00 43.53 121 LEU B CA 1
ATOM 9228 C C . LEU B 1 129 ? -8.481 31.479 77.871 1.00 43.88 121 LEU B C 1
ATOM 9229 O O . LEU B 1 129 ? -8.240 31.988 78.971 1.00 48.62 121 LEU B O 1
ATOM 9245 N N . GLN B 1 130 ? -8.814 32.207 76.805 1.00 53.80 122 GLN B N 1
ATOM 9246 C CA . GLN B 1 130 ? -8.931 33.658 76.901 1.00 53.72 122 GLN B CA 1
ATOM 9247 C C . GLN B 1 130 ? -10.050 34.048 77.852 1.00 47.90 122 GLN B C 1
ATOM 9248 O O . GLN B 1 130 ? -9.920 35.020 78.603 1.00 40.64 122 GLN B O 1
ATOM 9262 N N . GLN B 1 131 ? -11.166 33.307 77.817 1.00 49.68 123 GLN B N 1
ATOM 9263 C CA . GLN B 1 131 ? -12.293 33.486 78.726 1.00 52.41 123 GLN B CA 1
ATOM 9264 C C . GLN B 1 131 ? -12.009 32.952 80.122 1.00 40.30 123 GLN B C 1
ATOM 9265 O O . GLN B 1 131 ? -12.848 33.100 81.010 1.00 45.24 123 GLN B O 1
ATOM 9279 N N . LYS B 1 132 ? -10.842 32.362 80.344 1.00 50.40 124 LYS B N 1
ATOM 9280 C CA . LYS B 1 132 ? -10.517 31.755 81.636 1.00 50.39 124 LYS B CA 1
ATOM 9281 C C . LYS B 1 132 ? -11.580 30.729 82.043 1.00 40.91 124 LYS B C 1
ATOM 9282 O O . LYS B 1 132 ? -11.835 30.508 83.228 1.00 37.46 124 LYS B O 1
ATOM 9301 N N . ARG B 1 133 ? -12.199 30.094 81.041 1.00 40.65 125 ARG B N 1
ATOM 9302 C CA . ARG B 1 133 ? -12.972 28.863 81.228 1.00 45.11 125 ARG B CA 1
ATOM 9303 C C . ARG B 1 133 ? -11.993 27.693 81.336 1.00 29.16 125 ARG B C 1
ATOM 9304 O O . ARG B 1 133 ? -11.876 26.842 80.455 1.00 36.74 125 ARG B O 1
ATOM 9325 N N . TRP B 1 134 ? -11.269 27.677 82.447 1.00 25.71 126 TRP B N 1
ATOM 9326 C CA . TRP B 1 134 ? -10.170 26.742 82.587 1.00 30.72 126 TRP B CA 1
ATOM 9327 C C . TRP B 1 134 ? -10.659 25.309 82.438 1.00 36.18 126 TRP B C 1
ATOM 9328 O O . TRP B 1 134 ? -9.988 24.485 81.805 1.00 28.60 126 TRP B O 1
ATOM 9349 N N . ASP B 1 135 ? -11.840 25.004 83.000 1.00 36.82 127 ASP B N 1
ATOM 9350 C CA . ASP B 1 135 ? -12.308 23.626 83.090 1.00 26.21 127 ASP B CA 1
ATOM 9351 C C . ASP B 1 135 ? -12.720 23.119 81.721 1.00 28.86 127 ASP B C 1
ATOM 9352 O O . ASP B 1 135 ? -12.307 22.040 81.298 1.00 25.19 127 ASP B O 1
ATOM 9361 N N . GLU B 1 136 ? -13.515 23.896 80.985 1.00 34.35 128 GLU B N 1
ATOM 9362 C CA . GLU B 1 136 ? -13.842 23.481 79.622 1.00 31.95 128 GLU B CA 1
ATOM 9363 C C . GLU B 1 136 ? -12.595 23.394 78.741 1.00 21.02 128 GLU B C 1
ATOM 9364 O O . GLU B 1 136 ? -12.494 22.517 77.870 1.00 29.68 128 GLU B O 1
ATOM 9376 N N . ALA B 1 137 ? -11.638 24.301 78.943 1.00 30.67 129 ALA B N 1
ATOM 9377 C CA . ALA B 1 137 ? -10.408 24.258 78.155 1.00 35.30 129 ALA B CA 1
ATOM 9378 C C . ALA B 1 137 ? -9.644 22.967 78.414 1.00 27.70 129 ALA B C 1
ATOM 9379 O O . ALA B 1 137 ? -9.134 22.332 77.483 1.00 26.43 129 ALA B O 1
ATOM 9386 N N . ALA B 1 138 ? -9.553 22.565 79.679 1.00 29.57 130 ALA B N 1
ATOM 9387 C CA . ALA B 1 138 ? -8.791 21.368 80.009 1.00 24.11 130 ALA B CA 1
ATOM 9388 C C . ALA B 1 138 ? -9.451 20.130 79.419 1.00 21.11 130 ALA B C 1
ATOM 9389 O O . ALA B 1 138 ? -8.767 19.241 78.898 1.00 24.10 130 ALA B O 1
ATOM 9396 N N . VAL B 1 139 ? -10.782 20.080 79.472 1.00 28.94 131 VAL B N 1
ATOM 9397 C CA . VAL B 1 139 ? -11.554 18.947 78.968 1.00 27.89 131 VAL B CA 1
ATOM 9398 C C . VAL B 1 139 ? -11.403 18.812 77.458 1.00 27.93 131 VAL B C 1
ATOM 9399 O O . VAL B 1 139 ? -11.237 17.703 76.928 1.00 21.45 131 VAL B O 1
ATOM 9412 N N . ASN B 1 140 ? -11.496 19.929 76.743 1.00 29.20 132 ASN B N 1
ATOM 9413 C CA . ASN B 1 140 ? -11.399 19.900 75.290 1.00 30.35 132 ASN B CA 1
ATOM 9414 C C . ASN B 1 140 ? -9.985 19.556 74.836 1.00 20.37 132 ASN B C 1
ATOM 9415 O O . ASN B 1 140 ? -9.813 18.729 73.935 1.00 28.58 132 ASN B O 1
ATOM 9426 N N . LEU B 1 141 ? -8.962 20.104 75.502 1.00 21.99 133 LEU B N 1
ATOM 9427 C CA . LEU B 1 141 ? -7.592 19.781 75.128 1.00 22.06 133 LEU B CA 1
ATOM 9428 C C . LEU B 1 141 ? -7.312 18.299 75.335 1.00 25.88 133 LEU B C 1
ATOM 9429 O O . LEU B 1 141 ? -6.584 17.675 74.563 1.00 23.71 133 LEU B O 1
ATOM 9445 N N . ALA B 1 142 ? -7.896 17.706 76.371 1.00 24.56 134 ALA B N 1
ATOM 9446 C CA . ALA B 1 142 ? -7.598 16.315 76.671 1.00 16.94 134 ALA B CA 1
ATOM 9447 C C . ALA B 1 142 ? -8.144 15.345 75.629 1.00 20.83 134 ALA B C 1
ATOM 9448 O O . ALA B 1 142 ? -7.747 14.173 75.628 1.00 22.55 134 ALA B O 1
ATOM 9455 N N . LYS B 1 143 ? -9.030 15.788 74.747 1.00 20.16 135 LYS B N 1
ATOM 9456 C CA . LYS B 1 143 ? -9.504 14.923 73.674 1.00 27.25 135 LYS B CA 1
ATOM 9457 C C . LYS B 1 143 ? -8.632 14.976 72.416 1.00 32.31 135 LYS B C 1
ATOM 9458 O O . LYS B 1 143 ? -8.874 14.205 71.484 1.00 27.04 135 LYS B O 1
ATOM 9477 N N . SER B 1 144 ? -7.605 15.820 72.383 1.00 29.50 136 SER B N 1
ATOM 9478 C CA . SER B 1 144 ? -6.901 16.130 71.143 1.00 25.52 136 SER B CA 1
ATOM 9479 C C . SER B 1 144 ? -5.934 15.024 70.758 1.00 23.98 136 SER B C 1
ATOM 9480 O O . SER B 1 144 ? -5.529 14.195 71.582 1.00 22.06 136 SER B O 1
ATOM 9488 N N . ILE B 1 145 ? -5.531 15.021 69.482 1.00 22.77 137 ILE B N 1
ATOM 9489 C CA . ILE B 1 145 ? -4.458 14.115 69.075 1.00 28.14 137 ILE B CA 1
ATOM 9490 C C . ILE B 1 145 ? -3.177 14.420 69.855 1.00 16.83 137 ILE B C 1
ATOM 9491 O O . ILE B 1 145 ? -2.352 13.517 70.111 1.00 18.33 137 ILE B O 1
ATOM 9507 N N . TRP B 1 146 ? -2.945 15.703 70.164 1.00 23.50 138 TRP B N 1
ATOM 9508 C CA . TRP B 1 146 ? -1.749 16.090 70.910 1.00 18.69 138 TRP B CA 1
ATOM 9509 C C . TRP B 1 146 ? -1.711 15.370 72.247 1.00 16.87 138 TRP B C 1
ATOM 9510 O O . TRP B 1 146 ? -0.684 14.799 72.627 1.00 19.21 138 TRP B O 1
ATOM 9531 N N . TYR B 1 147 ? -2.829 15.370 72.974 1.00 22.14 139 TYR B N 1
ATOM 9532 C CA . TYR B 1 147 ? -2.870 14.600 74.221 1.00 20.78 139 TYR B CA 1
ATOM 9533 C C . TYR B 1 147 ? -2.511 13.140 73.959 1.00 15.44 139 TYR B C 1
ATOM 9534 O O . TYR B 1 147 ? -1.628 12.567 74.619 1.00 16.20 139 TYR B O 1
ATOM 9552 N N . ASN B 1 148 ? -3.119 12.541 72.932 1.00 16.69 140 ASN B N 1
ATOM 9553 C CA . ASN B 1 148 ? -2.912 11.116 72.685 1.00 15.37 140 ASN B CA 1
ATOM 9554 C C . ASN B 1 148 ? -1.468 10.804 72.355 1.00 14.96 140 ASN B C 1
ATOM 9555 O O . ASN B 1 148 ? -0.940 9.761 72.752 1.00 15.03 140 ASN B O 1
ATOM 9566 N N . GLN B 1 149 ? -0.790 11.702 71.644 1.00 24.20 141 GLN B N 1
ATOM 9567 C CA . GLN B 1 149 ? 0.578 11.413 71.224 1.00 18.87 141 GLN B CA 1
ATOM 9568 C C . GLN B 1 149 ? 1.560 11.506 72.388 1.00 18.18 141 GLN B C 1
ATOM 9569 O O . GLN B 1 149 ? 2.509 10.712 72.470 1.00 16.42 141 GLN B O 1
ATOM 9583 N N . THR B 1 150 ? 1.359 12.452 73.305 1.00 20.26 142 THR B N 1
ATOM 9584 C CA . THR B 1 150 ? 2.256 12.620 74.450 1.00 19.84 142 THR B CA 1
ATOM 9585 C C . THR B 1 150 ? 1.395 12.947 75.655 1.00 24.62 142 THR B C 1
ATOM 9586 O O . THR B 1 150 ? 1.277 14.108 76.070 1.00 24.04 142 THR B O 1
ATOM 9597 N N . PRO B 1 151 ? 0.718 11.940 76.211 1.00 17.20 143 PRO B N 1
ATOM 9598 C CA . PRO B 1 151 ? -0.297 12.243 77.233 1.00 22.52 143 PRO B CA 1
ATOM 9599 C C . PRO B 1 151 ? 0.304 12.668 78.564 1.00 18.26 143 PRO B C 1
ATOM 9600 O O . PRO B 1 151 ? -0.320 13.429 79.310 1.00 18.50 143 PRO B O 1
ATOM 9611 N N . ASN B 1 152 ? 1.468 12.170 78.928 1.00 19.18 144 ASN B N 1
ATOM 9612 C CA . ASN B 1 152 ? 2.015 12.573 80.220 1.00 27.27 144 ASN B CA 1
ATOM 9613 C C . ASN B 1 152 ? 2.380 14.045 80.196 1.00 24.30 144 ASN B C 1
ATOM 9614 O O . ASN B 1 152 ? 1.990 14.815 81.083 1.00 20.91 144 ASN B O 1
ATOM 9625 N N . ARG B 1 153 ? 3.050 14.467 79.141 1.00 23.83 145 ARG B N 1
ATOM 9626 C CA . ARG B 1 153 ? 3.347 15.875 78.988 1.00 23.20 145 ARG B CA 1
ATOM 9627 C C . ARG B 1 153 ? 2.090 16.708 78.812 1.00 23.76 145 ARG B C 1
ATOM 9628 O O . ARG B 1 153 ? 1.976 17.783 79.405 1.00 22.33 145 ARG B O 1
ATOM 9649 N N . ALA B 1 154 ? 1.152 16.263 77.966 1.00 21.05 146 ALA B N 1
ATOM 9650 C CA . ALA B 1 154 ? -0.053 17.056 77.758 1.00 18.68 146 ALA B CA 1
ATOM 9651 C C . ALA B 1 154 ? -0.838 17.192 79.060 1.00 18.29 146 ALA B C 1
ATOM 9652 O O . ALA B 1 154 ? -1.423 18.230 79.324 1.00 17.73 146 ALA B O 1
ATOM 9659 N N . LYS B 1 155 ? -0.828 16.168 79.906 1.00 21.40 147 LYS B N 1
ATOM 9660 C CA . LYS B 1 155 ? -1.523 16.280 81.183 1.00 16.94 147 LYS B CA 1
ATOM 9661 C C . LYS B 1 155 ? -0.887 17.360 82.062 1.00 24.32 147 LYS B C 1
ATOM 9662 O O . LYS B 1 155 ? -1.598 18.183 82.651 1.00 22.63 147 LYS B O 1
ATOM 9681 N N . ARG B 1 156 ? 0.451 17.350 82.176 1.00 19.82 148 ARG B N 1
ATOM 9682 C CA . ARG B 1 156 ? 1.147 18.352 82.979 1.00 26.00 148 ARG B CA 1
ATOM 9683 C C . ARG B 1 156 ? 0.820 19.747 82.477 1.00 18.66 148 ARG B C 1
ATOM 9684 O O . ARG B 1 156 ? 0.519 20.646 83.270 1.00 21.80 148 ARG B O 1
ATOM 9705 N N . VAL B 1 157 ? 0.811 19.933 81.156 1.00 20.44 149 VAL B N 1
ATOM 9706 C CA . VAL B 1 157 ? 0.489 21.243 80.591 1.00 22.83 149 VAL B CA 1
ATOM 9707 C C . VAL B 1 157 ? -0.953 21.612 80.895 1.00 30.03 149 VAL B C 1
ATOM 9708 O O . VAL B 1 157 ? -1.249 22.734 81.323 1.00 25.37 149 VAL B O 1
ATOM 9721 N N . ILE B 1 158 ? -1.875 20.677 80.648 1.00 24.19 150 ILE B N 1
ATOM 9722 C CA . ILE B 1 158 ? -3.298 20.924 80.861 1.00 21.10 150 ILE B CA 1
ATOM 9723 C C . ILE B 1 158 ? -3.584 21.256 82.321 1.00 15.20 150 ILE B C 1
ATOM 9724 O O . ILE B 1 158 ? -4.361 22.168 82.620 1.00 22.58 150 ILE B O 1
ATOM 9740 N N . THR B 1 159 ? -2.961 20.529 83.252 1.00 18.99 151 THR B N 1
ATOM 9741 C CA . THR B 1 159 ? -3.124 20.828 84.666 1.00 24.15 151 THR B CA 1
ATOM 9742 C C . THR B 1 159 ? -2.600 22.225 85.002 1.00 30.88 151 THR B C 1
ATOM 9743 O O . THR B 1 159 ? -3.164 22.914 85.864 1.00 25.71 151 THR B O 1
ATOM 9754 N N . THR B 1 160 ? -1.546 22.664 84.312 1.00 25.45 152 THR B N 1
ATOM 9755 C CA . THR B 1 160 ? -1.058 24.026 84.474 1.00 28.32 152 THR B CA 1
ATOM 9756 C C . THR B 1 160 ? -2.094 25.029 83.991 1.00 24.93 152 THR B C 1
ATOM 9757 O O . THR B 1 160 ? -2.358 26.027 84.671 1.00 30.95 152 THR B O 1
ATOM 9768 N N . PHE B 1 161 ? -2.738 24.752 82.848 1.00 25.78 153 PHE B N 1
ATOM 9769 C CA . PHE B 1 161 ? -3.828 25.608 82.402 1.00 16.78 153 PHE B CA 1
ATOM 9770 C C . PHE B 1 161 ? -5.015 25.599 83.361 1.00 37.78 153 PHE B C 1
ATOM 9771 O O . PHE B 1 161 ? -5.732 26.606 83.473 1.00 35.81 153 PHE B O 1
ATOM 9788 N N . ARG B 1 162 ? -5.293 24.451 83.980 1.00 27.84 154 ARG B N 1
ATOM 9789 C CA . ARG B 1 162 ? -6.444 24.328 84.869 1.00 27.41 154 ARG B CA 1
ATOM 9790 C C . ARG B 1 162 ? -6.199 25.078 86.168 1.00 22.37 154 ARG B C 1
ATOM 9791 O O . ARG B 1 162 ? -7.055 25.845 86.608 1.00 26.20 154 ARG B O 1
ATOM 9812 N N . THR B 1 163 ? -5.015 24.909 86.774 1.00 28.25 155 THR B N 1
ATOM 9813 C CA . THR B 1 163 ? -4.781 25.415 88.121 1.00 26.03 155 THR B CA 1
ATOM 9814 C C . THR B 1 163 ? -3.944 26.701 88.182 1.00 41.36 155 THR B C 1
ATOM 9815 O O . THR B 1 163 ? -3.871 27.317 89.254 1.00 32.49 155 THR B O 1
ATOM 9826 N N . GLY B 1 164 ? -3.335 27.133 87.080 1.00 37.83 156 GLY B N 1
ATOM 9827 C CA . GLY B 1 164 ? -2.433 28.272 87.108 1.00 34.61 156 GLY B CA 1
ATOM 9828 C C . GLY B 1 164 ? -1.312 28.085 88.105 1.00 36.67 156 GLY B C 1
ATOM 9829 O O . GLY B 1 164 ? -0.819 29.048 88.693 1.00 45.16 156 GLY B O 1
ATOM 9833 N N . THR B 1 165 ? -0.883 26.846 88.292 1.00 45.80 157 THR B N 1
ATOM 9834 C CA . THR B 1 165 ? 0.123 26.491 89.283 1.00 47.18 157 THR B CA 1
ATOM 9835 C C . THR B 1 165 ? 1.203 25.640 88.625 1.00 42.77 157 THR B C 1
ATOM 9836 O O . THR B 1 165 ? 1.046 25.172 87.495 1.00 42.32 157 THR B O 1
ATOM 9847 N N . TRP B 1 166 ? 2.318 25.466 89.341 1.00 46.44 158 TRP B N 1
ATOM 9848 C CA . TRP B 1 166 ? 3.378 24.546 88.945 1.00 42.61 158 TRP B CA 1
ATOM 9849 C C . TRP B 1 166 ? 3.259 23.182 89.616 1.00 43.15 158 TRP B C 1
ATOM 9850 O O . TRP B 1 166 ? 4.233 22.418 89.614 1.00 46.45 158 TRP B O 1
ATOM 9871 N N . ASP B 1 167 ? 2.096 22.866 90.206 1.00 46.83 159 ASP B N 1
ATOM 9872 C CA . ASP B 1 167 ? 1.962 21.643 90.995 1.00 45.17 159 ASP B CA 1
ATOM 9873 C C . ASP B 1 167 ? 2.272 20.409 90.159 1.00 36.70 159 ASP B C 1
ATOM 9874 O O . ASP B 1 167 ? 2.695 19.377 90.700 1.00 41.42 159 ASP B O 1
ATOM 9883 N N . ALA B 1 168 ? 2.032 20.486 88.848 1.00 36.62 160 ALA B N 1
ATOM 9884 C CA . ALA B 1 168 ? 2.260 19.349 87.965 1.00 40.25 160 ALA B CA 1
ATOM 9885 C C . ALA B 1 168 ? 3.741 19.094 87.755 1.00 35.44 160 ALA B C 1
ATOM 9886 O O . ALA B 1 168 ? 4.117 17.974 87.406 1.00 42.02 160 ALA B O 1
ATOM 9893 N N . TYR B 1 169 ? 4.579 20.111 87.953 1.00 42.99 161 TYR B N 1
ATOM 9894 C CA . TYR B 1 169 ? 6.022 20.010 87.774 1.00 39.19 161 TYR B CA 1
ATOM 9895 C C . TYR B 1 169 ? 6.720 20.046 89.125 1.00 46.89 161 TYR B C 1
ATOM 9896 O O . TYR B 1 169 ? 6.416 20.903 89.961 1.00 52.12 161 TYR B O 1
ATOM 9914 N N . HIS B 1 170 ? 7.653 19.128 89.335 1.00 44.18 162 HIS B N 1
ATOM 9915 C CA . HIS B 1 170 ? 8.485 19.116 90.536 1.00 50.53 162 HIS B CA 1
ATOM 9916 C C . HIS B 1 170 ? 9.887 19.581 90.143 1.00 50.73 162 HIS B C 1
ATOM 9917 O O . HIS B 1 170 ? 10.853 18.813 90.087 1.00 48.51 162 HIS B O 1
ATOM 9931 N N . MET B 1 171 ? 9.979 20.882 89.854 1.00 50.08 163 MET B N 1
ATOM 9932 C CA . MET B 1 171 ? 11.193 21.458 89.286 1.00 59.64 163 MET B CA 1
ATOM 9933 C C . MET B 1 171 ? 12.364 21.366 90.253 1.00 56.88 163 MET B C 1
ATOM 9934 O O . MET B 1 171 ? 13.500 21.129 89.825 1.00 54.24 163 MET B O 1
ATOM 9948 N N . LEU B 1 172 ? 12.099 21.495 91.552 1.00 54.71 164 LEU B N 1
ATOM 9949 C CA . LEU B 1 172 ? 13.177 21.516 92.530 1.00 60.09 164 LEU B CA 1
ATOM 9950 C C . LEU B 1 172 ? 13.832 20.147 92.656 1.00 55.72 164 LEU B C 1
ATOM 9951 O O . LEU B 1 172 ? 15.062 20.035 92.649 1.00 53.16 164 LEU B O 1
ATOM 9967 N N . ARG B 1 173 ? 13.037 19.087 92.763 1.00 54.22 165 ARG B N 1
ATOM 9968 C CA . ARG B 1 173 ? 13.637 17.780 93.006 1.00 56.03 165 ARG B CA 1
ATOM 9969 C C . ARG B 1 173 ? 14.240 17.160 91.741 1.00 48.90 165 ARG B C 1
ATOM 9970 O O . ARG B 1 173 ? 15.094 16.272 91.852 1.00 46.58 165 ARG B O 1
ATOM 9991 N N . LYS B 1 174 ? 13.845 17.608 90.543 1.00 47.61 166 LYS B N 1
ATOM 9992 C CA . LYS B 1 174 ? 14.599 17.213 89.356 1.00 42.60 166 LYS B CA 1
ATOM 9993 C C . LYS B 1 174 ? 15.919 17.975 89.269 1.00 36.88 166 LYS B C 1
ATOM 9994 O O . LYS B 1 174 ? 16.891 17.478 88.699 1.00 33.39 166 LYS B O 1
ATOM 10013 N N . GLN B 1 175 ? 15.961 19.181 89.824 1.00 34.87 167 GLN B N 1
ATOM 10014 C CA . GLN B 1 175 ? 17.186 19.961 89.830 1.00 45.73 167 GLN B CA 1
ATOM 10015 C C . GLN B 1 175 ? 18.193 19.375 90.808 1.00 39.42 167 GLN B C 1
ATOM 10016 O O . GLN B 1 175 ? 19.378 19.267 90.472 1.00 37.70 167 GLN B O 1
ATOM 10030 N N . ARG B 1 176 ? 17.744 18.978 92.010 1.00 33.28 168 ARG B N 1
ATOM 10031 C CA . ARG B 1 176 ? 18.656 18.308 92.935 1.00 29.78 168 ARG B CA 1
ATOM 10032 C C . ARG B 1 176 ? 19.283 17.091 92.269 1.00 29.80 168 ARG B C 1
ATOM 10033 O O . ARG B 1 176 ? 20.499 16.885 92.328 1.00 35.94 168 ARG B O 1
ATOM 10054 N N . PHE B 1 177 ? 18.464 16.250 91.643 1.00 26.26 169 PHE B N 1
ATOM 10055 C CA . PHE B 1 177 ? 18.997 14.991 91.143 1.00 28.44 169 PHE B CA 1
ATOM 10056 C C . PHE B 1 177 ? 20.120 15.218 90.139 1.00 31.57 169 PHE B C 1
ATOM 10057 O O . PHE B 1 177 ? 21.161 14.549 90.186 1.00 27.37 169 PHE B O 1
ATOM 10074 N N . MET B 1 178 ? 19.910 16.133 89.190 1.00 33.69 170 MET B N 1
ATOM 10075 C CA . MET B 1 178 ? 20.926 16.362 88.160 1.00 37.38 170 MET B CA 1
ATOM 10076 C C . MET B 1 178 ? 22.170 17.016 88.749 1.00 32.28 170 MET B C 1
ATOM 10077 O O . MET B 1 178 ? 23.286 16.772 88.282 1.00 38.23 170 MET B O 1
ATOM 10091 N N . GLN B 1 179 ? 21.985 17.842 89.776 1.00 32.23 171 GLN B N 1
ATOM 10092 C CA . GLN B 1 179 ? 23.094 18.553 90.395 1.00 36.36 171 GLN B CA 1
ATOM 10093 C C . GLN B 1 179 ? 24.049 17.603 91.098 1.00 33.95 171 GLN B C 1
ATOM 10094 O O . GLN B 1 179 ? 25.220 17.932 91.279 1.00 37.38 171 GLN B O 1
ATOM 10108 N N . PHE B 1 180 ? 23.573 16.429 91.520 1.00 33.13 172 PHE B N 1
ATOM 10109 C CA . PHE B 1 180 ? 24.417 15.465 92.213 1.00 29.62 172 PHE B CA 1
ATOM 10110 C C . PHE B 1 180 ? 24.728 14.233 91.389 1.00 21.61 172 PHE B C 1
ATOM 10111 O O . PHE B 1 180 ? 25.648 13.487 91.739 1.00 26.23 172 PHE B O 1
ATOM 10128 N N . SER B 1 181 ? 23.979 13.981 90.327 1.00 30.72 173 SER B N 1
ATOM 10129 C CA . SER B 1 181 ? 24.255 12.793 89.544 1.00 27.20 173 SER B CA 1
ATOM 10130 C C . SER B 1 181 ? 25.591 12.972 88.841 1.00 27.78 173 SER B C 1
ATOM 10131 O O . SER B 1 181 ? 25.985 14.075 88.468 1.00 28.31 173 SER B O 1
ATOM 10139 N N . SER B 1 182 ? 26.297 11.874 88.689 1.00 30.89 174 SER B N 1
ATOM 10140 C CA . SER B 1 182 ? 27.666 11.909 88.223 1.00 29.04 174 SER B CA 1
ATOM 10141 C C . SER B 1 182 ? 27.903 10.969 87.055 1.00 33.61 174 SER B C 1
ATOM 10142 O O . SER B 1 182 ? 29.014 10.957 86.513 1.00 37.21 174 SER B O 1
ATOM 10150 N N . LEU B 1 183 ? 26.889 10.198 86.645 1.00 33.07 175 LEU B N 1
ATOM 10151 C CA . LEU B 1 183 ? 27.012 9.221 85.577 1.00 34.69 175 LEU B CA 1
ATOM 10152 C C . LEU B 1 183 ? 25.896 9.408 84.564 1.00 40.61 175 LEU B C 1
ATOM 10153 O O . LEU B 1 183 ? 24.812 9.900 84.898 1.00 35.21 175 LEU B O 1
ATOM 10169 N N . GLU B 1 184 ? 26.169 8.990 83.327 1.00 44.10 176 GLU B N 1
ATOM 10170 C CA . GLU B 1 184 ? 25.221 9.137 82.231 1.00 46.95 176 GLU B CA 1
ATOM 10171 C C . GLU B 1 184 ? 25.354 7.944 81.298 1.00 52.22 176 GLU B C 1
ATOM 10172 O O . GLU B 1 184 ? 26.458 7.456 81.040 1.00 51.92 176 GLU B O 1
ATOM 10184 N N . HIS B 1 185 ? 24.222 7.473 80.804 1.00 54.80 177 HIS B N 1
ATOM 10185 C CA . HIS B 1 185 ? 24.198 6.394 79.822 1.00 53.33 177 HIS B CA 1
ATOM 10186 C C . HIS B 1 185 ? 23.119 6.786 78.823 1.00 57.72 177 HIS B C 1
ATOM 10187 O O . HIS B 1 185 ? 21.943 6.463 79.009 1.00 51.18 177 HIS B O 1
ATOM 10201 N N . GLU B 1 186 ? 23.522 7.520 77.787 1.00 61.39 178 GLU B N 1
ATOM 10202 C CA . GLU B 1 186 ? 22.633 7.885 76.683 1.00 62.66 178 GLU B CA 1
ATOM 10203 C C . GLU B 1 186 ? 21.461 8.751 77.171 1.00 60.46 178 GLU B C 1
ATOM 10204 O O . GLU B 1 186 ? 20.295 8.348 77.208 1.00 58.52 178 GLU B O 1
ATOM 10216 N N . GLY B 1 187 ? 21.827 9.969 77.564 1.00 59.89 179 GLY B N 1
ATOM 10217 C CA . GLY B 1 187 ? 20.839 10.942 78.011 1.00 61.18 179 GLY B CA 1
ATOM 10218 C C . GLY B 1 187 ? 20.241 10.713 79.392 1.00 59.49 179 GLY B C 1
ATOM 10219 O O . GLY B 1 187 ? 19.704 11.640 80.015 1.00 61.32 179 GLY B O 1
ATOM 10223 N N . GLU B 1 188 ? 20.312 9.478 79.877 1.00 49.64 180 GLU B N 1
ATOM 10224 C CA . GLU B 1 188 ? 19.779 9.123 81.189 1.00 55.07 180 GLU B CA 1
ATOM 10225 C C . GLU B 1 188 ? 20.868 9.264 82.257 1.00 46.55 180 GLU B C 1
ATOM 10226 O O . GLU B 1 188 ? 21.899 8.585 82.208 1.00 44.50 180 GLU B O 1
ATOM 10238 N N . TYR B 1 189 ? 20.633 10.142 83.222 1.00 56.54 181 TYR B N 1
ATOM 10239 C CA . TYR B 1 189 ? 21.585 10.394 84.295 1.00 45.83 181 TYR B CA 1
ATOM 10240 C C . TYR B 1 189 ? 21.369 9.412 85.445 1.00 43.12 181 TYR B C 1
ATOM 10241 O O . TYR B 1 189 ? 20.294 8.825 85.616 1.00 33.20 181 TYR B O 1
ATOM 10259 N N . TYR B 1 190 ? 22.430 9.218 86.222 1.00 33.10 182 TYR B N 1
ATOM 10260 C CA . TYR B 1 190 ? 22.423 8.265 87.310 1.00 26.59 182 TYR B CA 1
ATOM 10261 C C . TYR B 1 190 ? 23.211 8.812 88.486 1.00 34.06 182 TYR B C 1
ATOM 10262 O O . TYR B 1 190 ? 24.222 9.502 88.314 1.00 27.11 182 TYR B O 1
ATOM 10280 N N . MET B 1 191 ? 22.695 8.547 89.678 1.00 30.46 183 MET B N 1
ATOM 10281 C CA . MET B 1 191 ? 23.434 8.795 90.897 1.00 25.73 183 MET B CA 1
ATOM 10282 C C . MET B 1 191 ? 24.215 7.547 91.257 1.00 20.34 183 MET B C 1
ATOM 10283 O O . MET B 1 191 ? 23.765 6.426 91.022 1.00 20.05 183 MET B O 1
ATOM 10297 N N . THR B 1 192 ? 25.360 7.723 91.885 1.00 16.71 184 THR B N 1
ATOM 10298 C CA . THR B 1 192 ? 25.932 6.633 92.659 1.00 17.08 184 THR B CA 1
ATOM 10299 C C . THR B 1 192 ? 25.406 6.718 94.082 1.00 13.02 184 THR B C 1
ATOM 10300 O O . THR B 1 192 ? 24.874 7.758 94.520 1.00 14.86 184 THR B O 1
ATOM 10311 N N . PRO B 1 193 ? 25.624 5.671 94.882 1.00 13.89 185 PRO B N 1
ATOM 10312 C CA . PRO B 1 193 ? 25.200 5.768 96.293 1.00 14.21 185 PRO B CA 1
ATOM 10313 C C . PRO B 1 193 ? 25.852 6.898 97.059 1.00 18.12 185 PRO B C 1
ATOM 10314 O O . PRO B 1 193 ? 25.235 7.463 97.980 1.00 10.84 185 PRO B O 1
ATOM 10325 N N . ARG B 1 194 ? 27.114 7.208 96.737 1.00 17.08 186 ARG B N 1
ATOM 10326 C CA . ARG B 1 194 ? 27.763 8.376 97.309 1.00 17.66 186 ARG B CA 1
ATOM 10327 C C . ARG B 1 194 ? 27.050 9.653 96.894 1.00 15.96 186 ARG B C 1
ATOM 10328 O O . ARG B 1 194 ? 26.856 10.561 97.713 1.00 15.65 186 ARG B O 1
ATOM 10349 N N . ASP B 1 195 ? 26.694 9.770 95.606 1.00 14.33 187 ASP B N 1
ATOM 10350 C CA . ASP B 1 195 ? 25.949 10.944 95.160 1.00 15.93 187 ASP B CA 1
ATOM 10351 C C . ASP B 1 195 ? 24.640 11.080 95.958 1.00 16.26 187 ASP B C 1
ATOM 10352 O O . ASP B 1 195 ? 24.224 12.180 96.338 1.00 16.56 187 ASP B O 1
ATOM 10361 N N . PHE B 1 196 ? 23.925 9.965 96.111 1.00 17.12 188 PHE B N 1
ATOM 10362 C CA . PHE B 1 196 ? 22.644 9.968 96.818 1.00 13.59 188 PHE B CA 1
ATOM 10363 C C . PHE B 1 196 ? 22.807 10.496 98.235 1.00 13.89 188 PHE B C 1
ATOM 10364 O O . PHE B 1 196 ? 22.075 11.393 98.663 1.00 17.10 188 PHE B O 1
ATOM 10381 N N . LEU B 1 197 ? 23.796 9.974 98.971 1.00 17.65 189 LEU B N 1
ATOM 10382 C CA . LEU B 1 197 ? 24.002 10.411 100.347 1.00 17.61 189 LEU B CA 1
ATOM 10383 C C . LEU B 1 197 ? 24.315 11.895 100.410 1.00 14.88 189 LEU B C 1
ATOM 10384 O O . LEU B 1 197 ? 23.732 12.618 101.219 1.00 20.49 189 LEU B O 1
ATOM 10400 N N . PHE B 1 198 ? 25.216 12.380 99.539 1.00 15.25 190 PHE B N 1
ATOM 10401 C CA . PHE B 1 198 ? 25.534 13.801 99.531 1.00 18.89 190 PHE B CA 1
ATOM 10402 C C . PHE B 1 198 ? 24.285 14.637 99.287 1.00 27.90 190 PHE B C 1
ATOM 10403 O O . PHE B 1 198 ? 24.117 15.706 99.885 1.00 24.56 190 PHE B O 1
ATOM 10420 N N . SER B 1 199 ? 23.389 14.153 98.413 1.00 19.80 191 SER B N 1
ATOM 10421 C CA . SER B 1 199 ? 22.232 14.939 98.018 1.00 19.25 191 SER B CA 1
ATOM 10422 C C . SER B 1 199 ? 21.236 15.122 99.152 1.00 27.39 191 SER B C 1
ATOM 10423 O O . SER B 1 199 ? 20.467 16.078 99.099 1.00 22.21 191 SER B O 1
ATOM 10431 N N . VAL B 1 200 ? 21.224 14.240 100.172 1.00 19.04 192 VAL B N 1
ATOM 10432 C CA . VAL B 1 200 ? 20.295 14.435 101.278 1.00 21.63 192 VAL B CA 1
ATOM 10433 C C . VAL B 1 200 ? 20.913 15.227 102.424 1.00 24.80 192 VAL B C 1
ATOM 10434 O O . VAL B 1 200 ? 20.202 15.578 103.383 1.00 29.34 192 VAL B O 1
ATOM 10447 N N . MET B 1 201 ? 22.198 15.545 102.347 1.00 20.64 193 MET B N 1
ATOM 10448 C CA . MET B 1 201 ? 22.893 16.239 103.426 1.00 35.21 193 MET B CA 1
ATOM 10449 C C . MET B 1 201 ? 23.437 17.617 103.076 1.00 37.67 193 MET B C 1
ATOM 10450 O O . MET B 1 201 ? 23.522 18.483 103.960 1.00 32.25 193 MET B O 1
ATOM 10464 N N . PHE B 1 202 ? 23.893 17.824 101.844 1.00 34.38 194 PHE B N 1
ATOM 10465 C CA . PHE B 1 202 ? 24.583 19.048 101.471 1.00 36.88 194 PHE B CA 1
ATOM 10466 C C . PHE B 1 202 ? 23.731 19.836 100.495 1.00 37.68 194 PHE B C 1
ATOM 10467 O O . PHE B 1 202 ? 22.943 19.263 99.748 1.00 38.96 194 PHE B O 1
ATOM 10484 N N . GLU B 1 203 ? 23.923 21.157 100.473 1.00 41.93 195 GLU B N 1
ATOM 10485 C CA . GLU B 1 203 ? 23.261 21.942 99.442 1.00 42.27 195 GLU B CA 1
ATOM 10486 C C . GLU B 1 203 ? 23.932 21.807 98.074 1.00 43.17 195 GLU B C 1
ATOM 10487 O O . GLU B 1 203 ? 23.237 21.849 97.052 1.00 43.98 195 GLU B O 1
ATOM 10499 N N . GLN B 1 204 ? 25.258 21.647 98.024 1.00 47.33 196 GLN B N 1
ATOM 10500 C CA . GLN B 1 204 ? 25.986 21.801 96.767 1.00 51.00 196 GLN B CA 1
ATOM 10501 C C . GLN B 1 204 ? 27.437 21.359 96.930 1.00 57.71 196 GLN B C 1
ATOM 10502 O O . GLN B 1 204 ? 27.903 21.078 98.037 1.00 50.46 196 GLN B O 1
ATOM 10516 N N . MET B 1 205 ? 28.127 21.277 95.776 1.00 68.67 197 MET B N 1
ATOM 10517 C CA . MET B 1 205 ? 29.556 20.945 95.634 1.00 66.43 197 MET B CA 1
ATOM 10518 C C . MET B 1 205 ? 29.810 19.460 95.902 1.00 62.33 197 MET B C 1
ATOM 10519 O O . MET B 1 205 ? 30.666 19.089 96.708 1.00 62.64 197 MET B O 1
ATOM 10533 N N . GLU B 1 206 ? 29.038 18.607 95.240 1.00 63.20 198 GLU B N 1
ATOM 10534 C CA . GLU B 1 206 ? 29.158 17.160 95.425 1.00 62.05 198 GLU B CA 1
ATOM 10535 C C . GLU B 1 206 ? 28.630 16.444 94.171 1.00 54.32 198 GLU B C 1
ATOM 10536 O O . GLU B 1 206 ? 28.161 15.300 94.231 1.00 52.70 198 GLU B O 1
ATOM 10548 N N . LYS B 1 212 ? 30.262 12.586 83.799 1.00 44.04 204 LYS B N 1
ATOM 10549 C CA . LYS B 1 212 ? 30.897 11.543 82.992 1.00 51.70 204 LYS B CA 1
ATOM 10550 C C . LYS B 1 212 ? 29.905 10.501 82.491 1.00 56.65 204 LYS B C 1
ATOM 10551 O O . LYS B 1 212 ? 28.740 10.544 82.857 1.00 52.84 204 LYS B O 1
ATOM 10569 N N . LYS B 1 213 ? 30.367 9.572 81.651 1.00 49.77 205 LYS B N 1
ATOM 10570 C CA . LYS B 1 213 ? 29.492 8.632 80.962 1.00 52.45 205 LYS B CA 1
ATOM 10571 C C . LYS B 1 213 ? 29.747 7.202 81.433 1.00 51.97 205 LYS B C 1
ATOM 10572 O O . LYS B 1 213 ? 30.892 6.798 81.644 1.00 52.07 205 LYS B O 1
ATOM 10591 N N . LEU B 1 214 ? 28.668 6.436 81.576 1.00 59.82 206 LEU B N 1
ATOM 10592 C CA . LEU B 1 214 ? 28.746 5.084 82.117 1.00 51.72 206 LEU B CA 1
ATOM 10593 C C . LEU B 1 214 ? 29.656 4.194 81.282 1.00 51.16 206 LEU B C 1
ATOM 10594 O O . LEU B 1 214 ? 29.656 4.256 80.051 1.00 49.40 206 LEU B O 1
ATOM 10610 N N . THR B 1 215 ? 30.428 3.349 81.966 1.00 47.60 207 THR B N 1
ATOM 10611 C CA . THR B 1 215 ? 31.349 2.430 81.315 1.00 52.16 207 THR B CA 1
ATOM 10612 C C . THR B 1 215 ? 31.146 1.015 81.843 1.00 53.10 207 THR B C 1
ATOM 10613 O O . THR B 1 215 ? 30.476 0.790 82.854 1.00 56.41 207 THR B O 1
ATOM 10624 N N . LYS B 1 216 ? 31.810 0.059 81.189 1.00 49.93 208 LYS B N 1
ATOM 10625 C CA . LYS B 1 216 ? 31.672 -1.340 81.583 1.00 54.28 208 LYS B CA 1
ATOM 10626 C C . LYS B 1 216 ? 32.294 -1.603 82.951 1.00 55.59 208 LYS B C 1
ATOM 10627 O O . LYS B 1 216 ? 31.859 -2.520 83.663 1.00 58.15 208 LYS B O 1
ATOM 10646 N N . LYS B 1 217 ? 33.306 -0.820 83.334 1.00 60.97 209 LYS B N 1
ATOM 10647 C CA . LYS B 1 217 ? 33.815 -0.886 84.701 1.00 63.98 209 LYS B CA 1
ATOM 10648 C C . LYS B 1 217 ? 32.723 -0.508 85.691 1.00 54.45 209 LYS B C 1
ATOM 10649 O O . LYS B 1 217 ? 32.448 -1.232 86.653 1.00 53.46 209 LYS B O 1
ATOM 10668 N N . ASP B 1 218 ? 32.094 0.647 85.459 1.00 58.43 210 ASP B N 1
ATOM 10669 C CA . ASP B 1 218 ? 31.048 1.134 86.347 1.00 56.85 210 ASP B CA 1
ATOM 10670 C C . ASP B 1 218 ? 29.993 0.074 86.590 1.00 58.33 210 ASP B C 1
ATOM 10671 O O . ASP B 1 218 ? 29.525 -0.100 87.724 1.00 61.28 210 ASP B O 1
ATOM 10680 N N . ILE B 1 219 ? 29.600 -0.647 85.541 1.00 56.52 211 ILE B N 1
ATOM 10681 C CA . ILE B 1 219 ? 28.576 -1.668 85.716 1.00 55.03 211 ILE B CA 1
ATOM 10682 C C . ILE B 1 219 ? 29.141 -2.848 86.493 1.00 52.34 211 ILE B C 1
ATOM 10683 O O . ILE B 1 219 ? 28.505 -3.366 87.420 1.00 58.59 211 ILE B O 1
ATOM 10699 N N . GLU B 1 220 ? 30.337 -3.305 86.120 1.00 52.63 212 GLU B N 1
ATOM 10700 C CA . GLU B 1 220 ? 30.936 -4.425 86.844 1.00 60.80 212 GLU B CA 1
ATOM 10701 C C . GLU B 1 220 ? 31.151 -4.067 88.313 1.00 51.93 212 GLU B C 1
ATOM 10702 O O . GLU B 1 220 ? 30.891 -4.884 89.205 1.00 53.94 212 GLU B O 1
ATOM 10714 N N . ASP B 1 221 ? 31.603 -2.840 88.584 1.00 54.99 213 ASP B N 1
ATOM 10715 C CA . ASP B 1 221 ? 31.736 -2.380 89.965 1.00 59.59 213 ASP B CA 1
ATOM 10716 C C . ASP B 1 221 ? 30.406 -2.475 90.717 1.00 45.69 213 ASP B C 1
ATOM 10717 O O . ASP B 1 221 ? 30.391 -2.764 91.922 1.00 46.62 213 ASP B O 1
ATOM 10726 N N . THR B 1 222 ? 29.283 -2.268 90.018 1.00 50.91 214 THR B N 1
ATOM 10727 C CA . THR B 1 222 ? 27.980 -2.245 90.677 1.00 38.89 214 THR B CA 1
ATOM 10728 C C . THR B 1 222 ? 27.636 -3.605 91.272 1.00 42.88 214 THR B C 1
ATOM 10729 O O . THR B 1 222 ? 27.051 -3.681 92.358 1.00 39.33 214 THR B O 1
ATOM 10740 N N . LEU B 1 223 ? 28.008 -4.698 90.604 1.00 46.29 215 LEU B N 1
ATOM 10741 C CA . LEU B 1 223 ? 27.761 -6.000 91.226 1.00 45.50 215 LEU B CA 1
ATOM 10742 C C . LEU B 1 223 ? 28.786 -6.303 92.322 1.00 39.07 215 LEU B C 1
ATOM 10743 O O . LEU B 1 223 ? 28.421 -6.718 93.429 1.00 44.12 215 LEU B O 1
ATOM 10759 N N . SER B 1 224 ? 30.075 -6.122 92.027 1.00 41.01 216 SER B N 1
ATOM 10760 C CA . SER B 1 224 ? 31.104 -6.501 92.986 1.00 35.58 216 SER B CA 1
ATOM 10761 C C . SER B 1 224 ? 31.027 -5.643 94.241 1.00 41.27 216 SER B C 1
ATOM 10762 O O . SER B 1 224 ? 31.241 -6.143 95.354 1.00 41.18 216 SER B O 1
ATOM 10770 N N . GLY B 1 225 ? 30.732 -4.349 94.085 1.00 45.12 217 GLY B N 1
ATOM 10771 C CA . GLY B 1 225 ? 30.458 -3.519 95.250 1.00 41.74 217 GLY B CA 1
ATOM 10772 C C . GLY B 1 225 ? 29.445 -4.157 96.173 1.00 32.63 217 GLY B C 1
ATOM 10773 O O . GLY B 1 225 ? 29.658 -4.258 97.384 1.00 31.68 217 GLY B O 1
ATOM 10777 N N . ILE B 1 226 ? 28.335 -4.634 95.607 1.00 32.24 218 ILE B N 1
ATOM 10778 C CA . ILE B 1 226 ? 27.321 -5.267 96.441 1.00 37.57 218 ILE B CA 1
ATOM 10779 C C . ILE B 1 226 ? 27.880 -6.526 97.072 1.00 41.38 218 ILE B C 1
ATOM 10780 O O . ILE B 1 226 ? 27.531 -6.873 98.208 1.00 35.54 218 ILE B O 1
ATOM 10796 N N . GLN B 1 227 ? 28.755 -7.235 96.356 1.00 41.36 219 GLN B N 1
ATOM 10797 C CA . GLN B 1 227 ? 29.363 -8.422 96.940 1.00 41.92 219 GLN B CA 1
ATOM 10798 C C . GLN B 1 227 ? 30.275 -8.060 98.104 1.00 37.19 219 GLN B C 1
ATOM 10799 O O . GLN B 1 227 ? 30.374 -8.822 99.074 1.00 48.30 219 GLN B O 1
ATOM 10813 N N . THR B 1 228 ? 30.913 -6.893 98.056 1.00 41.75 220 THR B N 1
ATOM 10814 C CA . THR B 1 228 ? 31.828 -6.507 99.121 1.00 38.18 220 THR B CA 1
ATOM 10815 C C . THR B 1 228 ? 31.187 -5.621 100.177 1.00 42.15 220 THR B C 1
ATOM 10816 O O . THR B 1 228 ? 31.548 -5.743 101.353 1.00 40.03 220 THR B O 1
ATOM 10827 N N . ALA B 1 229 ? 30.220 -4.771 99.807 1.00 32.30 221 ALA B N 1
ATOM 10828 C CA . ALA B 1 229 ? 29.601 -3.873 100.787 1.00 28.91 221 ALA B CA 1
ATOM 10829 C C . ALA B 1 229 ? 28.930 -4.655 101.908 1.00 25.12 221 ALA B C 1
ATOM 10830 O O . ALA B 1 229 ? 28.443 -5.768 101.721 1.00 29.84 221 ALA B O 1
ATOM 10837 N N . GLY B 1 230 ? 28.948 -4.079 103.106 1.00 30.00 222 GLY B N 1
ATOM 10838 C CA . GLY B 1 230 ? 28.167 -4.629 104.194 1.00 26.61 222 GLY B CA 1
ATOM 10839 C C . GLY B 1 230 ? 26.679 -4.564 103.902 1.00 28.10 222 GLY B C 1
ATOM 10840 O O . GLY B 1 230 ? 26.216 -3.757 103.093 1.00 30.14 222 GLY B O 1
ATOM 10844 N N . CYS B 1 231 ? 25.933 -5.435 104.583 1.00 31.08 223 CYS B N 1
ATOM 10845 C CA . CYS B 1 231 ? 24.524 -5.688 104.309 1.00 27.76 223 CYS B CA 1
ATOM 10846 C C . CYS B 1 231 ? 23.577 -4.876 105.184 1.00 27.34 223 CYS B C 1
ATOM 10847 O O . CYS B 1 231 ? 22.348 -5.014 105.042 1.00 31.19 223 CYS B O 1
ATOM 10855 N N . GLY B 1 232 ? 24.110 -4.049 106.077 1.00 24.60 224 GLY B N 1
ATOM 10856 C CA . GLY B 1 232 ? 23.321 -3.306 107.022 1.00 23.72 224 GLY B CA 1
ATOM 10857 C C . GLY B 1 232 ? 23.430 -1.813 106.812 1.00 13.75 224 GLY B C 1
ATOM 10858 O O . GLY B 1 232 ? 23.267 -1.311 105.695 1.00 21.36 224 GLY B O 1
ATOM 10862 N N . SER B 1 233 ? 23.704 -1.093 107.878 1.00 18.81 225 SER B N 1
ATOM 10863 C CA . SER B 1 233 ? 23.607 0.363 107.829 1.00 20.62 225 SER B CA 1
ATOM 10864 C C . SER B 1 233 ? 24.854 1.043 107.278 1.00 21.26 225 SER B C 1
ATOM 10865 O O . SER B 1 233 ? 24.942 2.275 107.330 1.00 19.54 225 SER B O 1
ATOM 10873 N N . THR B 1 234 ? 25.794 0.282 106.729 1.00 16.27 226 THR B N 1
ATOM 10874 C CA . THR B 1 234 ? 26.927 0.843 106.008 1.00 14.53 226 THR B CA 1
ATOM 10875 C C . THR B 1 234 ? 26.878 0.515 104.521 1.00 23.12 226 THR B C 1
ATOM 10876 O O . THR B 1 234 ? 27.851 0.774 103.810 1.00 18.45 226 THR B O 1
ATOM 10887 N N . PHE B 1 235 ? 25.768 -0.054 104.042 1.00 15.94 227 PHE B N 1
ATOM 10888 C CA . PHE B 1 235 ? 25.637 -0.451 102.640 1.00 18.45 227 PHE B CA 1
ATOM 10889 C C . PHE B 1 235 ? 26.018 0.661 101.671 1.00 20.63 227 PHE B C 1
ATOM 10890 O O . PHE B 1 235 ? 26.839 0.459 100.766 1.00 19.07 227 PHE B O 1
ATOM 10907 N N . PHE B 1 236 ? 25.428 1.850 101.819 1.00 15.10 228 PHE B N 1
ATOM 10908 C CA . PHE B 1 236 ? 25.702 2.874 100.821 1.00 15.18 228 PHE B CA 1
ATOM 10909 C C . PHE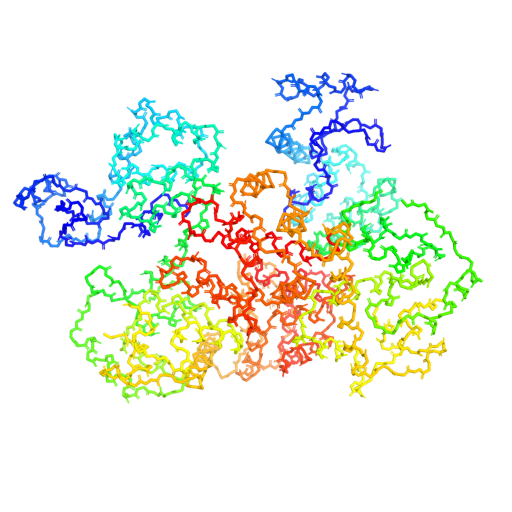 B 1 236 ? 27.075 3.524 101.011 1.00 15.17 228 PHE B C 1
ATOM 10910 O O . PHE B 1 236 ? 27.707 3.923 100.030 1.00 15.38 228 PHE B O 1
ATOM 10927 N N . ARG B 1 237 ? 27.527 3.671 102.244 1.00 13.10 229 ARG B N 1
ATOM 10928 C CA . ARG B 1 237 ? 28.864 4.202 102.477 1.00 14.30 229 ARG B CA 1
ATOM 10929 C C . ARG B 1 237 ? 29.928 3.215 102.009 1.00 12.23 229 ARG B C 1
ATOM 10930 O O . ARG B 1 237 ? 30.977 3.627 101.523 1.00 14.41 229 ARG B O 1
ATOM 10951 N N . ASP B 1 238 ? 29.672 1.913 102.157 1.00 19.21 230 ASP B N 1
ATOM 10952 C CA . ASP B 1 238 ? 30.578 0.888 101.664 1.00 17.42 230 ASP B CA 1
ATOM 10953 C C . ASP B 1 238 ? 30.619 0.882 100.149 1.00 20.71 230 ASP B C 1
ATOM 10954 O O . ASP B 1 238 ? 31.688 0.712 99.553 1.00 20.98 230 ASP B O 1
ATOM 10963 N N . LEU B 1 239 ? 29.461 1.032 99.499 1.00 19.00 231 LEU B N 1
ATOM 10964 C CA . LEU B 1 239 ? 29.433 1.067 98.038 1.00 23.51 231 LEU B CA 1
ATOM 10965 C C . LEU B 1 239 ? 30.161 2.295 97.506 1.00 18.14 231 LEU B C 1
ATOM 10966 O O . LEU B 1 239 ? 30.976 2.203 96.584 1.00 25.41 231 LEU B O 1
ATOM 10982 N N . GLY B 1 240 ? 29.828 3.463 98.024 1.00 16.19 232 GLY B N 1
ATOM 10983 C CA . GLY B 1 240 ? 30.385 4.679 97.470 1.00 15.36 232 GLY B CA 1
ATOM 10984 C C . GLY B 1 240 ? 30.018 4.889 96.018 1.00 22.79 232 GLY B C 1
ATOM 10985 O O . GLY B 1 240 ? 28.835 4.989 95.669 1.00 20.90 232 GLY B O 1
ATOM 10989 N N . ASP B 1 241 ? 31.022 5.021 95.144 1.00 17.75 233 ASP B N 1
ATOM 10990 C CA . ASP B 1 241 ? 30.754 5.337 93.740 1.00 23.50 233 ASP B CA 1
ATOM 10991 C C . ASP B 1 241 ? 30.452 4.081 92.915 1.00 17.00 233 ASP B C 1
ATOM 10992 O O . ASP B 1 241 ? 30.064 4.177 91.749 1.00 27.78 233 ASP B O 1
ATOM 11001 N N . LYS B 1 242 ? 30.572 2.922 93.515 1.00 17.15 234 LYS B N 1
ATOM 11002 C CA . LYS B 1 242 ? 30.266 1.653 92.876 1.00 25.28 234 LYS B CA 1
ATOM 11003 C C . LYS B 1 242 ? 28.769 1.333 92.990 1.00 18.04 234 LYS B C 1
ATOM 11004 O O . LYS B 1 242 ? 28.313 0.459 93.750 1.00 24.84 234 LYS B O 1
ATOM 11023 N N . GLY B 1 243 ? 28.010 2.038 92.184 1.00 18.59 235 GLY B N 1
ATOM 11024 C CA . GLY B 1 243 ? 26.605 1.693 92.067 1.00 22.14 235 GLY B CA 1
ATOM 11025 C C . GLY B 1 243 ? 25.883 2.671 91.192 1.00 18.26 235 GLY B C 1
ATOM 11026 O O . GLY B 1 243 ? 26.468 3.621 90.663 1.00 19.29 235 GLY B O 1
ATOM 11030 N N . LEU B 1 244 ? 24.564 2.430 91.057 1.00 21.34 236 LEU B N 1
ATOM 11031 C CA . LEU B 1 244 ? 23.753 3.191 90.128 1.00 20.25 236 LEU B CA 1
ATOM 11032 C C . LEU B 1 244 ? 22.329 3.277 90.660 1.00 15.39 236 LEU B C 1
ATOM 11033 O O . LEU B 1 244 ? 21.763 2.267 91.078 1.00 16.96 236 LEU B O 1
ATOM 11049 N N . ILE B 1 245 ? 21.773 4.482 90.590 1.00 23.13 237 ILE B N 1
ATOM 11050 C CA . ILE B 1 245 ? 20.467 4.843 91.129 1.00 21.47 237 ILE B CA 1
ATOM 11051 C C . ILE B 1 245 ? 19.801 5.704 90.076 1.00 19.54 237 ILE B C 1
ATOM 11052 O O . ILE B 1 245 ? 20.329 6.762 89.721 1.00 20.97 237 ILE B O 1
ATOM 11068 N N . SER B 1 246 ? 18.659 5.254 89.560 1.00 16.54 238 SER B N 1
ATOM 11069 C CA . SER B 1 246 ? 17.929 6.060 88.608 1.00 19.34 238 SER B CA 1
ATOM 11070 C C . SER B 1 246 ? 17.242 7.233 89.296 1.00 18.18 238 SER B C 1
ATOM 11071 O O . SER B 1 246 ? 17.082 7.289 90.517 1.00 22.45 238 SER B O 1
ATOM 11079 N N . TYR B 1 247 ? 16.795 8.172 88.470 1.00 19.04 239 TYR B N 1
ATOM 11080 C CA . TYR B 1 247 ? 15.954 9.255 88.939 1.00 23.58 239 TYR B CA 1
ATOM 11081 C C . TYR B 1 247 ? 14.709 8.726 89.647 1.00 22.93 239 TYR B C 1
ATOM 11082 O O . TYR B 1 247 ? 14.241 9.316 90.628 1.00 22.87 239 TYR B O 1
ATOM 11100 N N . THR B 1 248 ? 14.111 7.659 89.107 1.00 20.24 240 THR B N 1
ATOM 11101 C CA . THR B 1 248 ? 12.882 7.146 89.696 1.00 19.63 240 THR B CA 1
ATOM 11102 C C . THR B 1 248 ? 13.180 6.505 91.038 1.00 24.88 240 THR B C 1
ATOM 11103 O O . THR B 1 248 ? 12.453 6.728 92.013 1.00 18.25 240 THR B O 1
ATOM 11114 N N . GLU B 1 249 ? 14.281 5.747 91.123 1.00 18.60 241 GLU B N 1
ATOM 11115 C CA . GLU B 1 249 ? 14.632 5.121 92.386 1.00 18.72 241 GLU B CA 1
ATOM 11116 C C . GLU B 1 249 ? 15.009 6.173 93.417 1.00 19.12 241 GLU B C 1
ATOM 11117 O O . GLU B 1 249 ? 14.721 5.995 94.600 1.00 16.28 241 GLU B O 1
ATOM 11129 N N . TYR B 1 250 ? 15.644 7.267 92.981 1.00 18.29 242 TYR B N 1
ATOM 11130 C CA . TYR B 1 250 ? 15.978 8.372 93.873 1.00 18.58 242 TYR B CA 1
ATOM 11131 C C . TYR B 1 250 ? 14.722 8.952 94.506 1.00 19.31 242 TYR B C 1
ATOM 11132 O O . TYR B 1 250 ? 14.667 9.161 95.719 1.00 19.81 242 TYR B O 1
ATOM 11150 N N . LEU B 1 251 ? 13.712 9.239 93.683 1.00 22.95 243 LEU B N 1
ATOM 11151 C CA . LEU B 1 251 ? 12.445 9.780 94.181 1.00 24.34 243 LEU B CA 1
ATOM 11152 C C . LEU B 1 251 ? 11.725 8.781 95.077 1.00 18.96 243 LEU B C 1
ATOM 11153 O O . LEU B 1 251 ? 11.098 9.165 96.068 1.00 24.03 243 LEU B O 1
ATOM 11169 N N . PHE B 1 252 ? 11.783 7.499 94.725 1.00 17.51 244 PHE B N 1
ATOM 11170 C CA . PHE B 1 252 ? 11.219 6.442 95.554 1.00 16.69 244 PHE B CA 1
ATOM 11171 C C . PHE B 1 252 ? 11.841 6.444 96.944 1.00 26.78 244 PHE B C 1
ATOM 11172 O O . PHE B 1 252 ? 11.127 6.454 97.957 1.00 21.04 244 PHE B O 1
ATOM 11189 N N . LEU B 1 253 ? 13.182 6.463 97.018 1.00 22.39 245 LEU B N 1
ATOM 11190 C CA . LEU B 1 253 ? 13.832 6.427 98.321 1.00 17.67 245 LEU B CA 1
ATOM 11191 C C . LEU B 1 253 ? 13.518 7.686 99.118 1.00 20.88 245 LEU B C 1
ATOM 11192 O O . LEU B 1 253 ? 13.264 7.604 100.318 1.00 23.12 245 LEU B O 1
ATOM 11208 N N . LEU B 1 254 ? 13.569 8.855 98.478 1.00 23.29 246 LEU B N 1
ATOM 11209 C CA . LEU B 1 254 ? 13.209 10.093 99.159 1.00 24.53 246 LEU B CA 1
ATOM 11210 C C . LEU B 1 254 ? 11.752 10.066 99.638 1.00 23.96 246 LEU B C 1
ATOM 11211 O O . LEU B 1 254 ? 11.436 10.598 100.705 1.00 35.00 246 LEU B O 1
ATOM 11227 N N . THR B 1 255 ? 10.864 9.424 98.880 1.00 22.94 247 THR B N 1
ATOM 11228 C CA . THR B 1 255 ? 9.450 9.423 99.251 1.00 35.26 247 THR B CA 1
ATOM 11229 C C . THR B 1 255 ? 9.204 8.595 100.497 1.00 34.70 247 THR B C 1
ATOM 11230 O O . THR B 1 255 ? 8.304 8.914 101.279 1.00 31.87 247 THR B O 1
ATOM 11241 N N . ILE B 1 256 ? 9.985 7.538 100.694 1.00 17.89 248 ILE B N 1
ATOM 11242 C CA . ILE B 1 256 ? 9.758 6.541 101.736 1.00 25.24 248 ILE B CA 1
ATOM 11243 C C . ILE B 1 256 ? 10.679 6.787 102.928 1.00 22.07 248 ILE B C 1
ATOM 11244 O O . ILE B 1 256 ? 10.359 6.400 104.053 1.00 17.73 248 ILE B O 1
ATOM 11260 N N . LEU B 1 257 ? 11.823 7.442 102.702 1.00 22.33 249 LEU B N 1
ATOM 11261 C CA . LEU B 1 257 ? 12.842 7.461 103.749 1.00 26.98 249 LEU B CA 1
ATOM 11262 C C . LEU B 1 257 ? 12.451 8.289 104.960 1.00 27.04 249 LEU B C 1
ATOM 11263 O O . LEU B 1 257 ? 13.031 8.102 106.034 1.00 31.31 249 LEU B O 1
ATOM 11279 N N . THR B 1 258 ? 11.497 9.194 104.825 1.00 15.55 250 THR B N 1
ATOM 11280 C CA . THR B 1 258 ? 11.010 9.947 105.966 1.00 26.70 250 THR B CA 1
ATOM 11281 C C . THR B 1 258 ? 9.835 9.268 106.664 1.00 23.85 250 THR B C 1
ATOM 11282 O O . THR B 1 258 ? 9.307 9.830 107.623 1.00 18.70 250 THR B O 1
ATOM 11293 N N . LYS B 1 259 ? 9.398 8.049 106.191 1.00 22.82 251 LYS B N 1
ATOM 11294 C CA . LYS B 1 259 ? 8.178 7.421 106.668 1.00 16.77 251 LYS B CA 1
ATOM 11295 C C . LYS B 1 259 ? 8.451 6.495 107.847 1.00 17.98 251 LYS B C 1
ATOM 11296 O O . LYS B 1 259 ? 9.554 5.935 107.971 1.00 20.28 251 LYS B O 1
ATOM 11315 N N . PRO B 1 260 ? 7.444 6.314 108.704 1.00 20.16 252 PRO B N 1
ATOM 11316 C CA . PRO B 1 260 ? 7.470 5.199 109.654 1.00 19.69 252 PRO B CA 1
ATOM 11317 C C . PRO B 1 260 ? 7.282 3.883 108.909 1.00 21.39 252 PRO B C 1
ATOM 11318 O O . PRO B 1 260 ? 6.968 3.849 107.717 1.00 19.09 252 PRO B O 1
ATOM 11329 N N . HIS B 1 261 ? 7.463 2.782 109.650 1.00 25.51 253 HIS B N 1
ATOM 11330 C CA . HIS B 1 261 ? 7.377 1.453 109.053 1.00 21.52 253 HIS B CA 1
ATOM 11331 C C . HIS B 1 261 ? 6.084 1.275 108.265 1.00 25.63 253 HIS B C 1
ATOM 11332 O O . HIS B 1 261 ? 6.055 0.586 107.234 1.00 24.39 253 HIS B O 1
ATOM 11346 N N . SER B 1 262 ? 4.991 1.838 108.778 1.00 23.72 254 SER B N 1
ATOM 11347 C CA . SER B 1 262 ? 3.703 1.682 108.111 1.00 26.30 254 SER B CA 1
ATOM 11348 C C . SER B 1 262 ? 3.766 2.188 106.679 1.00 23.65 254 SER B C 1
ATOM 11349 O O . SER B 1 262 ? 3.115 1.619 105.789 1.00 23.87 254 SER B O 1
ATOM 11357 N N . GLY B 1 263 ? 4.559 3.237 106.428 1.00 19.19 255 GLY B N 1
ATOM 11358 C CA . GLY B 1 263 ? 4.685 3.738 105.067 1.00 17.97 255 GLY B CA 1
ATOM 11359 C C . GLY B 1 263 ? 5.472 2.807 104.168 1.00 18.41 255 GLY B C 1
ATOM 11360 O O . GLY B 1 263 ? 5.201 2.734 102.953 1.00 16.97 255 GLY B O 1
ATOM 11364 N N . PHE B 1 264 ? 6.490 2.125 104.734 1.00 17.12 256 PHE B N 1
ATOM 11365 C CA . PHE B 1 264 ? 7.217 1.105 103.989 1.00 16.89 256 PHE B CA 1
ATOM 11366 C C . PHE B 1 264 ? 6.245 0.041 103.482 1.00 16.51 256 PHE B C 1
ATOM 11367 O O . PHE B 1 264 ? 6.400 -0.484 102.383 1.00 15.83 256 PHE B O 1
ATOM 11384 N N . HIS B 1 265 ? 5.287 -0.346 104.320 1.00 20.67 257 HIS B N 1
ATOM 11385 C CA . HIS B 1 265 ? 4.410 -1.455 103.972 1.00 22.02 257 HIS B CA 1
ATOM 11386 C C . HIS B 1 265 ? 3.420 -1.055 102.894 1.00 20.52 257 HIS B C 1
ATOM 11387 O O . HIS B 1 265 ? 3.108 -1.867 102.015 1.00 19.11 257 HIS B O 1
ATOM 11401 N N . VAL B 1 266 ? 2.970 0.209 102.891 1.00 16.79 258 VAL B N 1
ATOM 11402 C CA . VAL B 1 266 ? 2.135 0.697 101.792 1.00 18.71 258 VAL B CA 1
ATOM 11403 C C . VAL B 1 266 ? 2.904 0.638 100.476 1.00 17.74 258 VAL B C 1
ATOM 11404 O O . VAL B 1 266 ? 2.392 0.184 99.436 1.00 11.95 258 VAL B O 1
ATOM 11417 N N . ALA B 1 267 ? 4.142 1.134 100.489 1.00 16.72 259 ALA B N 1
ATOM 11418 C CA . ALA B 1 267 ? 4.949 1.104 99.281 1.00 14.46 259 ALA B CA 1
ATOM 11419 C C . ALA B 1 267 ? 5.134 -0.325 98.790 1.00 16.37 259 ALA B C 1
ATOM 11420 O O . ALA B 1 267 ? 5.040 -0.588 97.588 1.00 18.58 259 ALA B O 1
ATOM 11427 N N . PHE B 1 268 ? 5.379 -1.264 99.712 1.00 13.92 260 PHE B N 1
ATOM 11428 C CA . PHE B 1 268 ? 5.611 -2.654 99.320 1.00 18.66 260 PHE B CA 1
ATOM 11429 C C . PHE B 1 268 ? 4.346 -3.262 98.719 1.00 17.94 260 PHE B C 1
ATOM 11430 O O . PHE B 1 268 ? 4.395 -3.901 97.663 1.00 19.15 260 PHE B O 1
ATOM 11447 N N . LYS B 1 269 ? 3.207 -3.063 99.380 1.00 15.15 261 LYS B N 1
ATOM 11448 C CA . LYS B 1 269 ? 1.935 -3.580 98.877 1.00 17.52 261 LYS B CA 1
ATOM 11449 C C . LYS B 1 269 ? 1.610 -3.004 97.509 1.00 17.19 261 LYS B C 1
ATOM 11450 O O . LYS B 1 269 ? 1.046 -3.699 96.659 1.00 18.79 261 LYS B O 1
ATOM 11469 N N . MET B 1 270 ? 1.965 -1.732 97.273 1.00 18.11 262 MET B N 1
ATOM 11470 C CA . MET B 1 270 ? 1.704 -1.135 95.967 1.00 14.69 262 MET B CA 1
ATOM 11471 C C . MET B 1 270 ? 2.597 -1.727 94.874 1.00 24.29 262 MET B C 1
ATOM 11472 O O . MET B 1 270 ? 2.176 -1.802 93.713 1.00 19.67 262 MET B O 1
ATOM 11486 N N . LEU B 1 271 ? 3.833 -2.129 95.203 1.00 19.30 263 LEU B N 1
ATOM 11487 C CA . LEU B 1 271 ? 4.651 -2.809 94.203 1.00 28.13 263 LEU B CA 1
ATOM 11488 C C . LEU B 1 271 ? 4.126 -4.214 93.934 1.00 21.70 263 LEU B C 1
ATOM 11489 O O . LEU B 1 271 ? 4.142 -4.683 92.788 1.00 29.96 263 LEU B O 1
ATOM 11505 N N . ASP B 1 272 ? 3.639 -4.882 94.978 1.00 19.91 264 ASP B N 1
ATOM 11506 C CA . ASP B 1 272 ? 3.263 -6.290 94.929 1.00 22.28 264 ASP B CA 1
ATOM 11507 C C . ASP B 1 272 ? 1.944 -6.443 94.185 1.00 22.79 264 ASP B C 1
ATOM 11508 O O . ASP B 1 272 ? 0.887 -6.674 94.763 1.00 29.34 264 ASP B O 1
ATOM 11517 N N . THR B 1 273 ? 2.019 -6.277 92.872 1.00 27.60 265 THR B N 1
ATOM 11518 C CA . THR B 1 273 ? 0.790 -6.193 92.102 1.00 36.02 265 THR B CA 1
ATOM 11519 C C . THR B 1 273 ? 0.071 -7.536 92.048 1.00 39.28 265 THR B C 1
ATOM 11520 O O . THR B 1 273 ? -1.159 -7.580 92.122 1.00 49.97 265 THR B O 1
ATOM 11531 N N . ASP B 1 274 ? 0.803 -8.640 91.951 1.00 40.22 266 ASP B N 1
ATOM 11532 C CA . ASP B 1 274 ? 0.145 -9.937 91.811 1.00 43.13 266 ASP B CA 1
ATOM 11533 C C . ASP B 1 274 ? -0.279 -10.527 93.152 1.00 41.51 266 ASP B C 1
ATOM 11534 O O . ASP B 1 274 ? -0.855 -11.614 93.174 1.00 48.65 266 ASP B O 1
ATOM 11543 N N . GLY B 1 275 ? -0.023 -9.837 94.262 1.00 39.91 267 GLY B N 1
ATOM 11544 C CA . GLY B 1 275 ? -0.610 -10.197 95.536 1.00 34.99 267 GLY B CA 1
ATOM 11545 C C . GLY B 1 275 ? 0.043 -11.335 96.279 1.00 40.53 267 GLY B C 1
ATOM 11546 O O . GLY B 1 275 ? -0.515 -11.779 97.290 1.00 42.01 267 GLY B O 1
ATOM 11550 N N . ASN B 1 276 ? 1.219 -11.802 95.844 1.00 37.95 268 ASN B N 1
ATOM 11551 C CA . ASN B 1 276 ? 1.868 -12.939 96.487 1.00 40.44 268 ASN B CA 1
ATOM 11552 C C . ASN B 1 276 ? 2.837 -12.534 97.585 1.00 41.71 268 ASN B C 1
ATOM 11553 O O . ASN B 1 276 ? 3.647 -13.365 98.007 1.00 42.73 268 ASN B O 1
ATOM 11564 N N . GLU B 1 277 ? 2.783 -11.280 98.037 1.00 41.72 269 GLU B N 1
ATOM 11565 C CA . GLU B 1 277 ? 3.597 -10.787 99.152 1.00 37.96 269 GLU B CA 1
ATOM 11566 C C . GLU B 1 277 ? 5.090 -10.872 98.850 1.00 27.26 269 GLU B C 1
ATOM 11567 O O . GLU B 1 277 ? 5.921 -10.997 99.757 1.00 37.68 269 GLU B O 1
ATOM 11579 N N . MET B 1 278 ? 5.422 -10.757 97.574 1.00 30.74 270 MET B N 1
ATOM 11580 C CA . MET B 1 278 ? 6.789 -10.845 97.091 1.00 33.60 270 MET B CA 1
ATOM 11581 C C . MET B 1 278 ? 6.936 -9.905 95.905 1.00 34.91 270 MET B C 1
ATOM 11582 O O . MET B 1 278 ? 6.079 -9.895 95.020 1.00 32.76 270 MET B O 1
ATOM 11596 N N . ILE B 1 279 ? 8.009 -9.129 95.877 1.00 29.60 271 ILE B N 1
ATOM 11597 C CA . ILE B 1 279 ? 8.282 -8.275 94.735 1.00 27.90 271 ILE B CA 1
ATOM 11598 C C . ILE B 1 279 ? 9.210 -9.010 93.787 1.00 29.97 271 ILE B C 1
ATOM 11599 O O . ILE B 1 279 ? 10.222 -9.588 94.212 1.00 31.95 271 ILE B O 1
ATOM 11615 N N . GLU B 1 280 ? 8.851 -8.998 92.511 1.00 25.46 272 GLU B N 1
ATOM 11616 C CA . GLU B 1 280 ? 9.657 -9.543 91.433 1.00 35.35 272 GLU B CA 1
ATOM 11617 C C . GLU B 1 280 ? 10.222 -8.374 90.648 1.00 36.17 272 GLU B C 1
ATOM 11618 O O . GLU B 1 280 ? 9.578 -7.319 90.554 1.00 29.88 272 GLU B O 1
ATOM 11630 N N . LYS B 1 281 ? 11.431 -8.566 90.086 1.00 27.36 273 LYS B N 1
ATOM 11631 C CA . LYS B 1 281 ? 12.077 -7.489 89.335 1.00 27.91 273 LYS B CA 1
ATOM 11632 C C . LYS B 1 281 ? 11.106 -6.849 88.366 1.00 31.28 273 LYS B C 1
ATOM 11633 O O . LYS B 1 281 ? 11.165 -5.636 88.118 1.00 32.23 273 LYS B O 1
ATOM 11652 N N . ARG B 1 282 ? 10.205 -7.661 87.802 1.00 34.61 274 ARG B N 1
ATOM 11653 C CA . ARG B 1 282 ? 9.198 -7.159 86.875 1.00 29.55 274 ARG B CA 1
ATOM 11654 C C . ARG B 1 282 ? 8.219 -6.212 87.554 1.00 31.96 274 ARG B C 1
ATOM 11655 O O . ARG B 1 282 ? 7.718 -5.280 86.914 1.00 33.59 274 ARG B O 1
ATOM 11676 N N . GLU B 1 283 ? 7.920 -6.441 88.835 1.00 34.60 275 GLU B N 1
ATOM 11677 C CA . GLU B 1 283 ? 7.030 -5.564 89.585 1.00 33.25 275 GLU B CA 1
ATOM 11678 C C . GLU B 1 283 ? 7.712 -4.275 90.022 1.00 32.45 275 GLU B C 1
ATOM 11679 O O . GLU B 1 283 ? 7.019 -3.298 90.316 1.00 29.20 275 GLU B O 1
ATOM 11691 N N . PHE B 1 284 ? 9.049 -4.252 90.073 1.00 36.68 276 PHE B N 1
ATOM 11692 C CA . PHE B 1 284 ? 9.795 -3.060 90.464 1.00 34.37 276 PHE B CA 1
ATOM 11693 C C . PHE B 1 284 ? 9.859 -2.075 89.302 1.00 29.19 276 PHE B C 1
ATOM 11694 O O . PHE B 1 284 ? 9.477 -2.383 88.168 1.00 40.29 276 PHE B O 1
ATOM 11711 N N . PHE B 1 285 ? 10.342 -0.871 89.589 1.00 32.34 277 PHE B N 1
ATOM 11712 C CA . PHE B 1 285 ? 10.317 0.185 88.594 1.00 33.44 277 PHE B CA 1
ATOM 11713 C C . PHE B 1 285 ? 11.202 -0.174 87.412 1.00 41.30 277 PHE B C 1
ATOM 11714 O O . PHE B 1 285 ? 12.124 -0.989 87.516 1.00 45.30 277 PHE B O 1
ATOM 11731 N N . LYS B 1 286 ? 10.958 0.512 86.301 1.00 39.31 278 LYS B N 1
ATOM 11732 C CA . LYS B 1 286 ? 11.595 0.204 85.026 1.00 51.14 278 LYS B CA 1
ATOM 11733 C C . LYS B 1 286 ? 12.752 1.148 84.710 1.00 43.99 278 LYS B C 1
ATOM 11734 O O . LYS B 1 286 ? 13.603 0.830 83.884 1.00 48.14 278 LYS B O 1
ATOM 11753 N N . ASN B 1 318 ? 21.282 -2.894 85.039 1.00 29.43 310 ASN B N 1
ATOM 11754 C CA . ASN B 1 318 ? 20.752 -3.156 86.358 1.00 37.72 310 ASN B CA 1
ATOM 11755 C C . ASN B 1 318 ? 21.255 -2.125 87.371 1.00 40.52 310 ASN B C 1
ATOM 11756 O O . ASN B 1 318 ? 22.464 -1.866 87.489 1.00 35.15 310 ASN B O 1
ATOM 11766 N N . THR B 1 319 ? 20.324 -1.557 88.126 1.00 34.29 311 THR B N 1
ATOM 11767 C CA . THR B 1 319 ? 20.657 -0.629 89.196 1.00 23.07 311 THR B CA 1
ATOM 11768 C C . THR B 1 319 ? 21.122 -1.370 90.435 1.00 18.99 311 THR B C 1
ATOM 11769 O O . THR B 1 319 ? 20.901 -2.575 90.594 1.00 26.54 311 THR B O 1
ATOM 11780 N N . THR B 1 320 ? 21.684 -0.598 91.376 1.00 22.08 312 THR B N 1
ATOM 11781 C CA . THR B 1 320 ? 22.042 -1.125 92.691 1.00 25.14 312 THR B CA 1
ATOM 11782 C C . THR B 1 320 ? 20.849 -1.746 93.429 1.00 23.23 312 THR B C 1
ATOM 11783 O O . THR B 1 320 ? 20.959 -2.839 94.010 1.00 21.31 312 THR B O 1
ATOM 11794 N N . LEU B 1 321 ? 19.711 -1.046 93.474 1.00 23.94 313 LEU B N 1
ATOM 11795 C CA . LEU B 1 321 ? 18.540 -1.621 94.139 1.00 18.48 313 LEU B CA 1
ATOM 11796 C C . LEU B 1 321 ? 18.058 -2.904 93.443 1.00 18.93 313 LEU B C 1
ATOM 11797 O O . LEU B 1 321 ? 17.734 -3.901 94.105 1.00 17.55 313 LEU B O 1
ATOM 11813 N N . GLN B 1 322 ? 17.947 -2.875 92.111 1.00 22.32 314 GLN B N 1
ATOM 11814 C CA . GLN B 1 322 ? 17.546 -4.079 91.388 1.00 25.31 314 GLN B CA 1
ATOM 11815 C C . GLN B 1 322 ? 18.437 -5.256 91.742 1.00 24.41 314 GLN B C 1
ATOM 11816 O O . GLN B 1 322 ? 17.943 -6.352 92.005 1.00 25.10 314 GLN B O 1
ATOM 11830 N N . MET B 1 323 ? 19.753 -5.040 91.794 1.00 31.12 315 MET B N 1
ATOM 11831 C CA . MET B 1 323 ? 20.666 -6.132 92.117 1.00 28.61 315 MET B CA 1
ATOM 11832 C C . MET B 1 323 ? 20.549 -6.551 93.569 1.00 21.47 315 MET B C 1
ATOM 11833 O O . MET B 1 323 ? 20.569 -7.748 93.881 1.00 25.67 315 MET B O 1
ATOM 11847 N N . ARG B 1 324 ? 20.457 -5.582 94.477 1.00 27.52 316 ARG B N 1
ATOM 11848 C CA . ARG B 1 324 ? 20.227 -5.902 95.879 1.00 27.28 316 ARG B CA 1
ATOM 11849 C C . ARG B 1 324 ? 18.911 -6.652 96.061 1.00 28.46 316 ARG B C 1
ATOM 11850 O O . ARG B 1 324 ? 18.852 -7.667 96.764 1.00 33.59 316 ARG B O 1
ATOM 11871 N N . PHE B 1 325 ? 17.832 -6.142 95.463 1.00 29.90 317 PHE B N 1
ATOM 11872 C CA . PHE B 1 325 ? 16.513 -6.702 95.749 1.00 31.21 317 PHE B CA 1
ATOM 11873 C C . PHE B 1 325 ? 16.271 -8.010 94.997 1.00 32.96 317 PHE B C 1
ATOM 11874 O O . PHE B 1 325 ? 15.595 -8.905 95.520 1.00 31.90 317 PHE B O 1
ATOM 11891 N N . PHE B 1 326 ? 16.801 -8.141 93.779 1.00 31.56 318 PHE B N 1
ATOM 11892 C CA . PHE B 1 326 ? 16.441 -9.247 92.892 1.00 38.04 318 PHE B CA 1
ATOM 11893 C C . PHE B 1 326 ? 17.642 -10.055 92.416 1.00 45.78 318 PHE B C 1
ATOM 11894 O O . PHE B 1 326 ? 17.496 -10.889 91.514 1.00 41.05 318 PHE B O 1
ATOM 11911 N N . GLY B 1 327 ? 18.808 -9.849 93.009 1.00 41.44 319 GLY B N 1
ATOM 11912 C CA . GLY B 1 327 ? 19.997 -10.575 92.616 1.00 43.86 319 GLY B CA 1
ATOM 11913 C C . GLY B 1 327 ? 20.456 -10.196 91.219 1.00 48.22 319 GLY B C 1
ATOM 11914 O O . GLY B 1 327 ? 19.824 -9.424 90.501 1.00 54.27 319 GLY B O 1
ATOM 11918 N N . LYS B 1 328 ? 21.588 -10.791 90.829 1.00 65.94 320 LYS B N 1
ATOM 11919 C CA . LYS B 1 328 ? 22.278 -10.389 89.607 1.00 56.72 320 LYS B CA 1
ATOM 11920 C C . LYS B 1 328 ? 21.423 -10.641 88.373 1.00 59.72 320 LYS B C 1
ATOM 11921 O O . LYS B 1 328 ? 21.207 -9.732 87.561 1.00 57.80 320 LYS B O 1
ATOM 11940 N N . ARG B 1 329 ? 20.947 -11.875 88.198 1.00 61.51 321 ARG B N 1
ATOM 11941 C CA . ARG B 1 329 ? 20.163 -12.232 87.020 1.00 63.81 321 ARG B CA 1
ATOM 11942 C C . ARG B 1 329 ? 18.664 -12.110 87.255 1.00 54.94 321 ARG B C 1
ATOM 11943 O O . ARG B 1 329 ? 17.878 -12.712 86.515 1.00 55.22 321 ARG B O 1
ATOM 11964 N N . GLY B 1 330 ? 18.260 -11.365 88.279 1.00 49.98 322 GLY B N 1
ATOM 11965 C CA . GLY B 1 330 ? 16.912 -10.848 88.354 1.00 44.87 322 GLY B CA 1
ATOM 11966 C C . GLY B 1 330 ? 15.837 -11.842 88.704 1.00 46.01 322 GLY B C 1
ATOM 11967 O O . GLY B 1 330 ? 14.690 -11.669 88.281 1.00 54.13 322 GLY B O 1
ATOM 11971 N N . GLN B 1 331 ? 16.157 -12.855 89.494 1.00 45.72 323 GLN B N 1
ATOM 11972 C CA . GLN B 1 331 ? 15.188 -13.876 89.837 1.00 46.86 323 GLN B CA 1
ATOM 11973 C C . GLN B 1 331 ? 15.111 -14.158 91.330 1.00 45.34 323 GLN B C 1
ATOM 11974 O O . GLN B 1 331 ? 14.371 -15.061 91.728 1.00 52.94 323 GLN B O 1
ATOM 11988 N N . ARG B 1 332 ? 15.847 -13.433 92.168 1.00 44.12 324 ARG B N 1
ATOM 11989 C CA . ARG B 1 332 ? 15.510 -13.391 93.590 1.00 45.94 324 ARG B CA 1
ATOM 11990 C C . ARG B 1 332 ? 14.214 -12.588 93.763 1.00 43.23 324 ARG B C 1
ATOM 11991 O O . ARG B 1 332 ? 13.856 -11.760 92.922 1.00 28.41 324 ARG B O 1
ATOM 12012 N N . LYS B 1 333 ? 13.476 -12.880 94.830 1.00 37.26 325 LYS B N 1
ATOM 12013 C CA . LYS B 1 333 ? 12.201 -12.218 95.095 1.00 43.83 325 LYS B CA 1
ATOM 12014 C C . LYS B 1 333 ? 12.263 -11.543 96.460 1.00 34.45 325 LYS B C 1
ATOM 12015 O O . LYS B 1 333 ? 12.746 -12.136 97.429 1.00 38.02 325 LYS B O 1
ATOM 12034 N N . LEU B 1 334 ? 11.783 -10.302 96.532 1.00 36.02 326 LEU B N 1
ATOM 12035 C CA . LEU B 1 334 ? 11.959 -9.481 97.724 1.00 28.23 326 LEU B CA 1
ATOM 12036 C C . LEU B 1 334 ? 10.776 -9.631 98.668 1.00 24.78 326 LEU B C 1
ATOM 12037 O O . LEU B 1 334 ? 9.624 -9.368 98.301 1.00 31.31 326 LEU B O 1
ATOM 12053 N N . HIS B 1 335 ? 11.052 -10.065 99.878 1.00 27.20 327 HIS B N 1
ATOM 12054 C CA . HIS B 1 335 ? 10.004 -10.171 100.876 1.00 30.49 327 HIS B CA 1
ATOM 12055 C C . HIS B 1 335 ? 9.953 -8.882 101.678 1.00 30.20 327 HIS B C 1
ATOM 12056 O O . HIS B 1 335 ? 10.904 -8.093 101.694 1.00 21.64 327 HIS B O 1
ATOM 12070 N N . TYR B 1 336 ? 8.843 -8.694 102.377 1.00 26.12 328 TYR B N 1
ATOM 12071 C CA . TYR B 1 336 ? 8.655 -7.427 103.050 1.00 28.07 328 TYR B CA 1
ATOM 12072 C C . TYR B 1 336 ? 9.653 -7.259 104.183 1.00 25.93 328 TYR B C 1
ATOM 12073 O O . TYR B 1 336 ? 10.147 -6.155 104.411 1.00 21.40 328 TYR B O 1
ATOM 12091 N N . LYS B 1 337 ? 9.913 -8.324 104.944 1.00 24.15 329 LYS B N 1
ATOM 12092 C CA . LYS B 1 337 ? 10.864 -8.224 106.034 1.00 24.15 329 LYS B CA 1
ATOM 12093 C C . LYS B 1 337 ? 12.215 -7.742 105.533 1.00 21.13 329 LYS B C 1
ATOM 12094 O O . LYS B 1 337 ? 12.920 -7.027 106.250 1.00 20.25 329 LYS B O 1
ATOM 12113 N N . GLU B 1 338 ? 12.607 -8.146 104.323 1.00 23.07 330 GLU B N 1
ATOM 12114 C CA . GLU B 1 338 ? 13.903 -7.713 103.814 1.00 24.61 330 GLU B CA 1
ATOM 12115 C C . GLU B 1 338 ? 13.830 -6.272 103.328 1.00 21.76 330 GLU B C 1
ATOM 12116 O O . GLU B 1 338 ? 14.770 -5.490 103.515 1.00 19.34 330 GLU B O 1
ATOM 12128 N N . PHE B 1 339 ? 12.729 -5.924 102.676 1.00 18.32 331 PHE B N 1
ATOM 12129 C CA . PHE B 1 339 ? 12.511 -4.545 102.280 1.00 18.03 331 PHE B CA 1
ATOM 12130 C C . PHE B 1 339 ? 12.487 -3.620 103.480 1.00 15.88 331 PHE B C 1
ATOM 12131 O O . PHE B 1 339 ? 13.127 -2.564 103.471 1.00 18.58 331 PHE B O 1
ATOM 12148 N N . ARG B 1 340 ? 11.708 -3.962 104.502 1.00 15.65 332 ARG B N 1
ATOM 12149 C CA . ARG B 1 340 ? 11.653 -3.097 105.675 1.00 16.34 332 ARG B CA 1
ATOM 12150 C C . ARG B 1 340 ? 13.053 -2.908 106.265 1.00 20.62 332 ARG B C 1
ATOM 12151 O O . ARG B 1 340 ? 13.455 -1.795 106.608 1.00 16.13 332 ARG B O 1
ATOM 12172 N N . ARG B 1 341 ? 13.802 -3.999 106.408 1.00 24.08 333 ARG B N 1
ATOM 12173 C CA . ARG B 1 341 ? 15.121 -3.904 107.032 1.00 22.90 333 ARG B CA 1
ATOM 12174 C C . ARG B 1 341 ? 16.034 -2.998 106.229 1.00 15.80 333 ARG B C 1
ATOM 12175 O O . ARG B 1 341 ? 16.760 -2.179 106.805 1.00 17.40 333 ARG B O 1
ATOM 12196 N N . PHE B 1 342 ? 15.998 -3.131 104.893 1.00 14.49 334 PHE B N 1
ATOM 12197 C CA . PHE B 1 342 ? 16.771 -2.279 104.011 1.00 17.50 334 PHE B CA 1
ATOM 12198 C C . PHE B 1 342 ? 16.443 -0.810 104.237 1.00 16.46 334 PHE B C 1
ATOM 12199 O O . PHE B 1 342 ? 17.353 0.027 104.349 1.00 15.18 334 PHE B O 1
ATOM 12216 N N . MET B 1 343 ? 15.147 -0.471 104.317 1.00 10.87 335 MET B N 1
ATOM 12217 C CA . MET B 1 343 ? 14.769 0.921 104.528 1.00 10.94 335 MET B CA 1
ATOM 12218 C C . MET B 1 343 ? 15.181 1.399 105.903 1.00 15.51 335 MET B C 1
ATOM 12219 O O . MET B 1 343 ? 15.638 2.536 106.053 1.00 14.56 335 MET B O 1
ATOM 12233 N N . GLU B 1 344 ? 15.013 0.563 106.921 1.00 10.72 336 GLU B N 1
ATOM 12234 C CA . GLU B 1 344 ? 15.488 0.932 108.246 1.00 18.00 336 GLU B CA 1
ATOM 12235 C C . GLU B 1 344 ? 16.995 1.209 108.250 1.00 14.96 336 GLU B C 1
ATOM 12236 O O . GLU B 1 344 ? 17.457 2.183 108.861 1.00 14.65 336 GLU B O 1
ATOM 12248 N N . ASN B 1 345 ? 17.771 0.371 107.560 1.00 18.07 337 ASN B N 1
ATOM 12249 C CA . ASN B 1 345 ? 19.227 0.521 107.539 1.00 15.87 337 ASN B CA 1
ATOM 12250 C C . ASN B 1 345 ? 19.651 1.772 106.793 1.00 11.91 337 ASN B C 1
ATOM 12251 O O . ASN B 1 345 ? 20.595 2.438 107.213 1.00 13.78 337 ASN B O 1
ATOM 12262 N N . LEU B 1 346 ? 18.933 2.150 105.736 1.00 15.22 338 LEU B N 1
ATOM 12263 C CA . LEU B 1 346 ? 19.258 3.379 105.033 1.00 12.83 338 LEU B CA 1
ATOM 12264 C C . LEU B 1 346 ? 18.922 4.613 105.879 1.00 14.02 338 LEU B C 1
ATOM 12265 O O . LEU B 1 346 ? 19.696 5.582 105.903 1.00 9.32 338 LEU B O 1
ATOM 12281 N N . GLN B 1 347 ? 17.809 4.579 106.623 1.00 13.08 339 GLN B N 1
ATOM 12282 C CA . GLN B 1 347 ? 17.517 5.664 107.549 1.00 13.98 339 GLN B CA 1
ATOM 12283 C C . GLN B 1 347 ? 18.619 5.786 108.594 1.00 13.93 339 GLN B C 1
ATOM 12284 O O . GLN B 1 347 ? 19.077 6.881 108.909 1.00 14.24 339 GLN B O 1
ATOM 12298 N N . THR B 1 348 ? 19.028 4.669 109.169 1.00 12.82 340 THR B N 1
ATOM 12299 C CA . THR B 1 348 ? 20.119 4.680 110.139 1.00 16.45 340 THR B CA 1
ATOM 12300 C C . THR B 1 348 ? 21.418 5.175 109.517 1.00 11.29 340 THR B C 1
ATOM 12301 O O . THR B 1 348 ? 22.154 5.969 110.116 1.00 12.29 340 THR B O 1
ATOM 12312 N N . GLU B 1 349 ? 21.731 4.683 108.326 1.00 14.27 341 GLU B N 1
ATOM 12313 C CA . GLU B 1 349 ? 22.930 5.144 107.634 1.00 13.40 341 GLU B CA 1
ATOM 12314 C C . GLU B 1 349 ? 22.935 6.663 107.487 1.00 13.05 341 GLU B C 1
ATOM 12315 O O . GLU B 1 349 ? 23.935 7.336 107.790 1.00 11.91 341 GLU B O 1
ATOM 12327 N N . ILE B 1 350 ? 21.828 7.226 107.024 1.00 10.65 342 ILE B N 1
ATOM 12328 C CA . ILE B 1 350 ? 21.723 8.667 106.909 1.00 12.02 342 ILE B CA 1
ATOM 12329 C C . ILE B 1 350 ? 21.894 9.340 108.278 1.00 11.76 342 ILE B C 1
ATOM 12330 O O . ILE B 1 350 ? 22.558 10.377 108.394 1.00 11.80 342 ILE B O 1
ATOM 12346 N N . GLN B 1 351 ? 21.277 8.788 109.331 1.00 11.70 343 GLN B N 1
ATOM 12347 C CA . GLN B 1 351 ? 21.454 9.376 110.660 1.00 11.15 343 GLN B CA 1
ATOM 12348 C C . GLN B 1 351 ? 22.922 9.355 111.100 1.00 9.82 343 GLN B C 1
ATOM 12349 O O . GLN B 1 351 ? 23.419 10.316 111.708 1.00 11.70 343 GLN B O 1
ATOM 12363 N N . GLU B 1 352 ? 23.614 8.248 110.867 1.00 11.52 344 GLU B N 1
ATOM 12364 C CA . GLU B 1 352 ? 24.994 8.150 111.348 1.00 13.23 344 GLU B CA 1
ATOM 12365 C C . GLU B 1 352 ? 25.889 9.118 110.600 1.00 12.87 344 GLU B C 1
ATOM 12366 O O . GLU B 1 352 ? 26.777 9.745 111.187 1.00 12.99 344 GLU B O 1
ATOM 12378 N N . MET B 1 353 ? 25.639 9.269 109.301 1.00 12.67 345 MET B N 1
ATOM 12379 C CA . MET B 1 353 ? 26.421 10.175 108.492 1.00 14.77 345 MET B CA 1
ATOM 12380 C C . MET B 1 353 ? 26.177 11.603 108.900 1.00 14.54 345 MET B C 1
ATOM 12381 O O . MET B 1 353 ? 27.115 12.402 109.020 1.00 13.07 345 MET B O 1
ATOM 12395 N N . GLU B 1 354 ? 24.919 11.963 109.116 1.00 10.60 346 GLU B N 1
ATOM 12396 C CA . GLU B 1 354 ? 24.665 13.335 109.518 1.00 7.90 346 GLU B CA 1
ATOM 12397 C C . GLU B 1 354 ? 25.218 13.611 110.908 1.00 11.18 346 GLU B C 1
ATOM 12398 O O . GLU B 1 354 ? 25.635 14.741 111.203 1.00 11.77 346 GLU B O 1
ATOM 12410 N N . PHE B 1 355 ? 25.209 12.609 111.784 1.00 11.41 347 PHE B N 1
ATOM 12411 C CA . PHE B 1 355 ? 25.735 12.815 113.130 1.00 10.10 347 PHE B CA 1
ATOM 12412 C C . PHE B 1 355 ? 27.214 13.175 113.086 1.00 10.68 347 PHE B C 1
ATOM 12413 O O . PHE B 1 355 ? 27.667 14.112 113.753 1.00 10.37 347 PHE B O 1
ATOM 12430 N N . LEU B 1 356 ? 27.976 12.440 112.285 1.00 13.45 348 LEU B N 1
ATOM 12431 C CA . LEU B 1 356 ? 29.411 12.703 112.195 1.00 14.22 348 LEU B CA 1
ATOM 12432 C C . LEU B 1 356 ? 29.700 13.982 111.420 1.00 9.39 348 LEU B C 1
ATOM 12433 O O . LEU B 1 356 ? 30.679 14.664 111.728 1.00 11.49 348 LEU B O 1
ATOM 12449 N N . GLN B 1 357 ? 28.837 14.353 110.464 1.00 9.81 349 GLN B N 1
ATOM 12450 C CA . GLN B 1 357 ? 28.967 15.638 109.777 1.00 13.06 349 GLN B CA 1
ATOM 12451 C C . GLN B 1 357 ? 28.859 16.802 110.751 1.00 15.44 349 GLN B C 1
ATOM 12452 O O . GLN B 1 357 ? 29.688 17.726 110.747 1.00 14.40 349 GLN B O 1
ATOM 12466 N N . PHE B 1 358 ? 27.860 16.776 111.621 1.00 15.34 350 PHE B N 1
ATOM 12467 C CA . PHE B 1 358 ? 27.702 17.889 112.545 1.00 12.97 350 PHE B CA 1
ATOM 12468 C C . PHE B 1 358 ? 28.530 17.742 113.805 1.00 13.75 350 PHE B C 1
ATOM 12469 O O . PHE B 1 358 ? 28.876 18.742 114.412 1.00 15.04 350 PHE B O 1
ATOM 12486 N N . SER B 1 359 ? 28.909 16.538 114.177 1.00 12.70 351 SER B N 1
ATOM 12487 C CA . SER B 1 359 ? 29.901 16.399 115.222 1.00 8.86 351 SER B CA 1
ATOM 12488 C C . SER B 1 359 ? 31.327 16.727 114.747 1.00 12.01 351 SER B C 1
ATOM 12489 O O . SER B 1 359 ? 32.246 16.732 115.574 1.00 11.74 351 SER B O 1
ATOM 12497 N N . LYS B 1 360 ? 31.541 16.915 113.440 1.00 13.46 352 LYS B N 1
ATOM 12498 C CA . LYS B 1 360 ? 32.851 17.195 112.844 1.00 14.00 352 LYS B CA 1
ATOM 12499 C C . LYS B 1 360 ? 33.844 16.067 113.098 1.00 16.86 352 LYS B C 1
ATOM 12500 O O . LYS B 1 360 ? 35.048 16.286 113.199 1.00 15.36 352 LYS B O 1
ATOM 12519 N N . GLY B 1 361 ? 33.341 14.851 113.256 1.00 17.50 353 GLY B N 1
ATOM 12520 C CA . GLY B 1 361 ? 34.152 13.674 113.464 1.00 17.41 353 GLY B CA 1
ATOM 12521 C C . GLY B 1 361 ? 34.314 13.263 114.910 1.00 19.86 353 GLY B C 1
ATOM 12522 O O . GLY B 1 361 ? 34.803 12.152 115.162 1.00 18.62 353 GLY B O 1
ATOM 12526 N N . LEU B 1 362 ? 33.932 14.120 115.866 1.00 8.24 354 LEU B N 1
ATOM 12527 C CA . LEU B 1 362 ? 33.973 13.717 117.257 1.00 7.85 354 LEU B CA 1
ATOM 12528 C C . LEU B 1 362 ? 32.922 12.650 117.580 1.00 12.00 354 LEU B C 1
ATOM 12529 O O . LEU B 1 362 ? 31.910 12.505 116.910 1.00 11.21 354 LEU B O 1
ATOM 12545 N N . SER B 1 363 ? 33.162 11.930 118.670 1.00 9.57 355 SER B N 1
ATOM 12546 C CA . SER B 1 363 ? 32.283 10.826 119.025 1.00 10.81 355 SER B CA 1
ATOM 12547 C C . SER B 1 363 ? 30.924 11.300 119.514 1.00 11.86 355 SER B C 1
ATOM 12548 O O . SER B 1 363 ? 29.956 10.547 119.404 1.00 13.98 355 SER B O 1
ATOM 12556 N N . PHE B 1 364 ? 30.873 12.466 120.173 1.00 11.43 356 PHE B N 1
ATOM 12557 C CA . PHE B 1 364 ? 29.671 13.078 120.704 1.00 9.81 356 PHE B CA 1
ATOM 12558 C C . PHE B 1 364 ? 29.488 14.423 120.020 1.00 12.25 356 PHE B C 1
ATOM 12559 O O . PHE B 1 364 ? 30.452 15.085 119.616 1.00 9.59 356 PHE B O 1
ATOM 12576 N N . MET B 1 365 ? 28.229 14.828 119.891 1.00 10.00 357 MET B N 1
ATOM 12577 C CA . MET B 1 365 ? 27.880 16.162 119.439 1.00 12.37 357 MET B CA 1
ATOM 12578 C C . MET B 1 365 ? 27.870 17.098 120.641 1.00 14.97 357 MET B C 1
ATOM 12579 O O . MET B 1 365 ? 27.290 16.777 121.685 1.00 20.87 357 MET B O 1
ATOM 12593 N N . ARG B 1 366 ? 28.470 18.261 120.498 1.00 13.24 358 ARG B N 1
ATOM 12594 C CA . ARG B 1 366 ? 28.119 19.356 121.402 1.00 12.30 358 ARG B CA 1
ATOM 12595 C C . ARG B 1 366 ? 26.634 19.710 121.221 1.00 10.42 358 ARG B C 1
ATOM 12596 O O . ARG B 1 366 ? 26.083 19.593 120.141 1.00 12.73 358 ARG B O 1
ATOM 12617 N N . LYS B 1 367 ? 26.006 20.203 122.285 1.00 13.56 359 LYS B N 1
ATOM 12618 C CA . LYS B 1 367 ? 24.657 20.754 122.162 1.00 14.79 359 LYS B CA 1
ATOM 12619 C C . LYS B 1 367 ? 24.576 21.754 121.019 1.00 13.67 359 LYS B C 1
ATOM 12620 O O . LYS B 1 367 ? 23.625 21.763 120.249 1.00 17.53 359 LYS B O 1
ATOM 12639 N N . GLU B 1 368 ? 25.593 22.597 120.887 1.00 16.28 360 GLU B N 1
ATOM 12640 C CA . GLU B 1 368 ? 25.649 23.523 119.772 1.00 13.28 360 GLU B CA 1
ATOM 12641 C C . GLU B 1 368 ? 25.695 22.826 118.436 1.00 14.78 360 GLU B C 1
ATOM 12642 O O . GLU B 1 368 ? 25.165 23.365 117.460 1.00 16.01 360 GLU B O 1
ATOM 12654 N N . ASP B 1 369 ? 26.345 21.653 118.358 1.00 18.96 361 ASP B N 1
ATOM 12655 C CA . ASP B 1 369 ? 26.320 20.872 117.124 1.00 18.45 361 ASP B CA 1
ATOM 12656 C C . ASP B 1 369 ? 24.910 20.350 116.818 1.00 16.22 361 ASP B C 1
ATOM 12657 O O . ASP B 1 369 ? 24.494 20.292 115.650 1.00 11.04 361 ASP B O 1
ATOM 12666 N N . PHE B 1 370 ? 24.217 19.837 117.841 1.00 14.13 362 PHE B N 1
ATOM 12667 C CA . PHE B 1 370 ? 22.851 19.358 117.641 1.00 14.64 362 PHE B CA 1
ATOM 12668 C C . PHE B 1 370 ? 21.935 20.520 117.243 1.00 9.73 362 PHE B C 1
ATOM 12669 O O . PHE B 1 370 ? 21.115 20.392 116.336 1.00 11.68 362 PHE B O 1
ATOM 12686 N N . ALA B 1 371 ? 22.123 21.672 117.870 1.00 13.03 363 ALA B N 1
ATOM 12687 C CA . ALA B 1 371 ? 21.355 22.865 117.519 1.00 18.26 363 ALA B CA 1
ATOM 12688 C C . ALA B 1 371 ? 21.547 23.255 116.062 1.00 15.23 363 ALA B C 1
ATOM 12689 O O . ALA B 1 371 ? 20.589 23.613 115.379 1.00 16.07 363 ALA B O 1
ATOM 12696 N N . GLU B 1 372 ? 22.783 23.180 115.562 1.00 15.12 364 GLU B N 1
ATOM 12697 C CA . GLU B 1 372 ? 23.018 23.482 114.157 1.00 12.48 364 GLU B CA 1
ATOM 12698 C C . GLU B 1 372 ? 22.293 22.501 113.269 1.00 15.73 364 GLU B C 1
ATOM 12699 O O . GLU B 1 372 ? 21.718 22.883 112.244 1.00 18.26 364 GLU B O 1
ATOM 12711 N N . TRP B 1 373 ? 22.345 21.216 113.613 1.00 12.13 365 TRP B N 1
ATOM 12712 C CA . TRP B 1 373 ? 21.597 20.239 112.840 1.00 15.78 365 TRP B CA 1
ATOM 12713 C C . TRP B 1 373 ? 20.107 20.551 112.883 1.00 13.55 365 TRP B C 1
ATOM 12714 O O . TRP B 1 373 ? 19.432 20.483 111.846 1.00 13.26 365 TRP B O 1
ATOM 12735 N N . LEU B 1 374 ? 19.595 20.947 114.071 1.00 13.42 366 LEU B N 1
ATOM 12736 C CA . LEU B 1 374 ? 18.174 21.264 114.221 1.00 15.12 366 LEU B CA 1
ATOM 12737 C C . LEU B 1 374 ? 17.769 22.389 113.270 1.00 16.31 366 LEU B C 1
ATOM 12738 O O . LEU B 1 374 ? 16.705 22.342 112.639 1.00 16.40 366 LEU B O 1
ATOM 12754 N N . LEU B 1 375 ? 18.601 23.426 113.166 1.00 14.96 367 LEU B N 1
ATOM 12755 C CA . LEU B 1 375 ? 18.287 24.511 112.229 1.00 20.65 367 LEU B CA 1
ATOM 12756 C C . LEU B 1 375 ? 18.177 23.987 110.799 1.00 20.45 367 LEU B C 1
ATOM 12757 O O . LEU B 1 375 ? 17.216 24.283 110.085 1.00 18.01 367 LEU B O 1
ATOM 12773 N N . PHE B 1 376 ? 19.129 23.163 110.365 1.00 18.79 368 PHE B N 1
ATOM 12774 C CA . PHE B 1 376 ? 19.063 22.687 108.982 1.00 19.41 368 PHE B CA 1
ATOM 12775 C C . PHE B 1 376 ? 17.911 21.729 108.773 1.00 23.19 368 PHE B C 1
ATOM 12776 O O . PHE B 1 376 ? 17.303 21.705 107.694 1.00 20.92 368 PHE B O 1
ATOM 12793 N N . PHE B 1 377 ? 17.619 20.904 109.779 1.00 17.24 369 PHE B N 1
ATOM 12794 C CA . PHE B 1 377 ? 16.514 19.957 109.679 1.00 23.46 369 PHE B CA 1
ATOM 12795 C C . PHE B 1 377 ? 15.175 20.695 109.601 1.00 20.45 369 PHE B C 1
ATOM 12796 O O . PHE B 1 377 ? 14.311 20.331 108.805 1.00 21.04 369 PHE B O 1
ATOM 12813 N N . THR B 1 378 ? 14.993 21.735 110.412 1.00 25.07 370 THR B N 1
ATOM 12814 C CA . THR B 1 378 ? 13.758 22.510 110.384 1.00 24.08 370 THR B CA 1
ATOM 12815 C C . THR B 1 378 ? 13.756 23.565 109.287 1.00 28.14 370 THR B C 1
ATOM 12816 O O . THR B 1 378 ? 12.754 24.266 109.128 1.00 24.11 370 THR B O 1
ATOM 12827 N N . ASN B 1 379 ? 14.838 23.668 108.517 1.00 23.05 371 ASN B N 1
ATOM 12828 C CA . ASN B 1 379 ? 14.944 24.592 107.395 1.00 21.60 371 ASN B CA 1
ATOM 12829 C C . ASN B 1 379 ? 14.873 26.040 107.850 1.00 34.70 371 ASN B C 1
ATOM 12830 O O . ASN B 1 379 ? 14.318 26.888 107.141 1.00 28.68 371 ASN B O 1
ATOM 12841 N N . THR B 1 380 ? 15.421 26.322 109.038 1.00 25.16 372 THR B N 1
ATOM 12842 C CA . THR B 1 380 ? 15.423 27.661 109.605 1.00 23.81 372 THR B CA 1
ATOM 12843 C C . THR B 1 380 ? 16.840 28.229 109.709 1.00 29.61 372 THR B C 1
ATOM 12844 O O . THR B 1 380 ? 17.061 29.183 110.466 1.00 22.76 372 THR B O 1
ATOM 12855 N N . GLU B 1 381 ? 17.805 27.649 108.964 1.00 26.31 373 GLU B N 1
ATOM 12856 C CA . GLU B 1 381 ? 19.228 27.988 109.083 1.00 32.21 373 GLU B CA 1
ATOM 12857 C C . GLU B 1 381 ? 19.556 29.410 108.627 1.00 37.56 373 GLU B C 1
ATOM 12858 O O . GLU B 1 381 ? 20.657 29.904 108.905 1.00 27.17 373 GLU B O 1
ATOM 12870 N N . ASN B 1 382 ? 18.627 30.085 107.962 1.00 32.42 374 ASN B N 1
ATOM 12871 C CA . ASN B 1 382 ? 18.820 31.463 107.534 1.00 43.72 374 ASN B CA 1
ATOM 12872 C C . ASN B 1 382 ? 17.948 32.447 108.318 1.00 34.96 374 ASN B C 1
ATOM 12873 O O . ASN B 1 382 ? 17.792 33.596 107.902 1.00 35.53 374 ASN B O 1
ATOM 12884 N N . LYS B 1 383 ? 17.421 32.042 109.475 1.00 35.28 375 LYS B N 1
ATOM 12885 C CA . LYS B 1 383 ? 16.699 32.952 110.362 1.00 34.82 375 LYS B CA 1
ATOM 12886 C C . LYS B 1 383 ? 17.621 33.380 111.505 1.00 33.95 375 LYS B C 1
ATOM 12887 O O . LYS B 1 383 ? 18.020 32.558 112.339 1.00 27.04 375 LYS B O 1
ATOM 12906 N N . ASP B 1 384 ? 17.935 34.676 111.567 1.00 34.44 376 ASP B N 1
ATOM 12907 C CA . ASP B 1 384 ? 18.890 35.146 112.563 1.00 35.61 376 ASP B CA 1
ATOM 12908 C C . ASP B 1 384 ? 18.437 34.855 113.996 1.00 29.03 376 ASP B C 1
ATOM 12909 O O . ASP B 1 384 ? 19.277 34.679 114.883 1.00 26.21 376 ASP B O 1
ATOM 12918 N N . ILE B 1 385 ? 17.131 34.842 114.263 1.00 29.15 377 ILE B N 1
ATOM 12919 C CA . ILE B 1 385 ? 16.687 34.688 115.648 1.00 33.38 377 ILE B CA 1
ATOM 12920 C C . ILE B 1 385 ? 17.118 33.334 116.212 1.00 31.11 377 ILE B C 1
ATOM 12921 O O . ILE B 1 385 ? 17.441 33.213 117.401 1.00 23.24 377 ILE B O 1
ATOM 12937 N N . TYR B 1 386 ? 17.117 32.292 115.377 1.00 30.70 378 TYR B N 1
ATOM 12938 C CA . TYR B 1 386 ? 17.509 30.972 115.870 1.00 27.92 378 TYR B CA 1
ATOM 12939 C C . TYR B 1 386 ? 19.013 30.888 116.112 1.00 25.61 378 TYR B C 1
ATOM 12940 O O . TYR B 1 386 ? 19.444 30.379 117.141 1.00 23.78 378 TYR B O 1
ATOM 12958 N N . TRP B 1 387 ? 19.822 31.428 115.204 1.00 25.85 379 TRP B N 1
ATOM 12959 C CA . TRP B 1 387 ? 21.268 31.461 115.413 1.00 29.04 379 TRP B CA 1
ATOM 12960 C C . TRP B 1 387 ? 21.634 32.211 116.687 1.00 30.09 379 TRP B C 1
ATOM 12961 O O . TRP B 1 387 ? 22.578 31.830 117.397 1.00 34.04 379 TRP B O 1
ATOM 12982 N N . LYS B 1 388 ? 20.885 33.261 117.015 1.00 31.70 380 LYS B N 1
ATOM 12983 C CA . LYS B 1 388 ? 21.141 33.974 118.261 1.00 27.83 380 LYS B CA 1
ATOM 12984 C C . LYS B 1 388 ? 20.815 33.109 119.477 1.00 35.45 380 LYS B C 1
ATOM 12985 O O . LYS B 1 388 ? 21.524 33.161 120.493 1.00 29.64 380 LYS B O 1
ATOM 13004 N N . ASN B 1 389 ? 19.729 32.331 119.412 1.00 28.35 381 ASN B N 1
ATOM 13005 C CA . ASN B 1 389 ? 19.410 31.426 120.508 1.00 28.15 381 ASN B CA 1
ATOM 13006 C C . ASN B 1 389 ? 20.522 30.413 120.690 1.00 23.57 381 ASN B C 1
ATOM 13007 O O . ASN B 1 389 ? 20.890 30.089 121.822 1.00 26.27 381 ASN B O 1
ATOM 13018 N N . VAL B 1 390 ? 21.089 29.934 119.584 1.00 25.88 382 VAL B N 1
ATOM 13019 C CA . VAL B 1 390 ? 22.179 28.967 119.654 1.00 30.70 382 VAL B CA 1
ATOM 13020 C C . VAL B 1 390 ? 23.356 29.554 120.421 1.00 41.18 382 VAL B C 1
ATOM 13021 O O . VAL B 1 390 ? 23.862 28.952 121.378 1.00 35.93 382 VAL B O 1
ATOM 13034 N N . ARG B 1 391 ? 23.814 30.739 119.998 1.00 35.14 383 ARG B N 1
ATOM 13035 C CA . ARG B 1 391 ? 25.056 31.302 120.523 1.00 38.88 383 ARG B CA 1
ATOM 13036 C C . ARG B 1 391 ? 24.909 31.731 121.976 1.00 37.02 383 ARG B C 1
ATOM 13037 O O . ARG B 1 391 ? 25.834 31.542 122.774 1.00 38.56 383 ARG B O 1
ATOM 13058 N N . GLU B 1 392 ? 23.732 32.255 122.349 1.00 34.43 384 GLU B N 1
ATOM 13059 C CA . GLU B 1 392 ? 23.532 32.915 123.630 1.00 43.68 384 GLU B CA 1
ATOM 13060 C C . GLU B 1 392 ? 22.615 32.200 124.618 1.00 47.30 384 GLU B C 1
ATOM 13061 O O . GLU B 1 392 ? 22.708 32.482 125.820 1.00 44.33 384 GLU B O 1
ATOM 13073 N N . LYS B 1 393 ? 21.719 31.319 124.167 1.00 40.59 385 LYS B N 1
ATOM 13074 C CA . LYS B 1 393 ? 20.761 30.718 125.087 1.00 44.88 385 LYS B CA 1
ATOM 13075 C C . LYS B 1 393 ? 21.168 29.325 125.549 1.00 38.32 385 LYS B C 1
ATOM 13076 O O . LYS B 1 393 ? 20.544 28.786 126.470 1.00 43.44 385 LYS B O 1
ATOM 13095 N N . LEU B 1 394 ? 22.208 28.748 124.970 1.00 38.11 386 LEU B N 1
ATOM 13096 C CA . LEU B 1 394 ? 22.518 27.349 125.193 1.00 40.69 386 LEU B CA 1
ATOM 13097 C C . LEU B 1 394 ? 23.571 27.197 126.274 1.00 48.07 386 LEU B C 1
ATOM 13098 O O . LEU B 1 394 ? 24.751 27.482 126.045 1.00 56.27 386 LEU B O 1
ATOM 13114 N N . SER B 1 395 ? 23.161 26.692 127.431 1.00 51.76 387 SER B N 1
ATOM 13115 C CA . SER B 1 395 ? 24.137 26.248 128.411 1.00 57.98 387 SER B CA 1
ATOM 13116 C C . SER B 1 395 ? 25.138 25.308 127.749 1.00 55.79 387 SER B C 1
ATOM 13117 O O . SER B 1 395 ? 24.814 24.596 126.795 1.00 49.81 387 SER B O 1
ATOM 13125 N N . ALA B 1 396 ? 26.383 25.358 128.213 1.00 60.81 388 ALA B N 1
ATOM 13126 C CA . ALA B 1 396 ? 27.266 24.212 128.064 1.00 61.90 388 ALA B CA 1
ATOM 13127 C C . ALA B 1 396 ? 26.667 23.093 128.908 1.00 58.33 388 ALA B C 1
ATOM 13128 O O . ALA B 1 396 ? 26.286 23.314 130.066 1.00 63.34 388 ALA B O 1
ATOM 13135 N N . GLY B 1 397 ? 26.511 21.918 128.318 1.00 42.60 389 GLY B N 1
ATOM 13136 C CA . GLY B 1 397 ? 25.889 20.823 129.037 1.00 42.51 389 GLY B CA 1
ATOM 13137 C C . GLY B 1 397 ? 26.601 19.526 128.740 1.00 29.69 389 GLY B C 1
ATOM 13138 O O . GLY B 1 397 ? 27.742 19.545 128.274 1.00 38.02 389 GLY B O 1
ATOM 13142 N N . GLU B 1 398 ? 25.946 18.398 128.987 1.00 28.93 390 GLU B N 1
ATOM 13143 C CA . GLU B 1 398 ? 26.484 17.136 128.510 1.00 29.30 390 GLU B CA 1
ATOM 13144 C C . GLU B 1 398 ? 26.485 17.110 126.983 1.00 25.58 390 GLU B C 1
ATOM 13145 O O . GLU B 1 398 ? 25.659 17.747 126.314 1.00 23.65 390 GLU B O 1
ATOM 13157 N N . SER B 1 399 ? 27.409 16.351 126.419 1.00 21.66 391 SER B N 1
ATOM 13158 C CA . SER B 1 399 ? 27.387 16.184 124.969 1.00 19.43 391 SER B CA 1
ATOM 13159 C C . SER B 1 399 ? 26.297 15.165 124.606 1.00 15.53 391 SER B C 1
ATOM 13160 O O . SER B 1 399 ? 25.749 14.486 125.462 1.00 19.06 391 SER B O 1
ATOM 13168 N N . ILE B 1 400 ? 25.958 15.113 123.333 1.00 10.99 392 ILE B N 1
ATOM 13169 C CA . ILE B 1 400 ? 24.855 14.330 122.828 1.00 10.98 392 ILE B CA 1
ATOM 13170 C C . ILE B 1 400 ? 25.416 13.136 122.078 1.00 13.95 392 ILE B C 1
ATOM 13171 O O . ILE B 1 400 ? 26.143 13.285 121.083 1.00 12.69 392 ILE B O 1
ATOM 13187 N N . SER B 1 401 ? 25.001 11.964 122.507 1.00 11.40 393 SER B N 1
ATOM 13188 C CA . SER B 1 401 ? 25.439 10.721 121.911 1.00 13.21 393 SER B CA 1
ATOM 13189 C C . SER B 1 401 ? 24.692 10.414 120.627 1.00 11.97 393 SER B C 1
ATOM 13190 O O . SER B 1 401 ? 23.584 10.912 120.356 1.00 9.29 393 SER B O 1
ATOM 13198 N N . LEU B 1 402 ? 25.310 9.533 119.841 1.00 7.84 394 LEU B N 1
ATOM 13199 C CA . LEU B 1 402 ? 24.680 9.016 118.634 1.00 12.92 394 LEU B CA 1
ATOM 13200 C C . LEU B 1 402 ? 23.327 8.385 118.961 1.00 10.72 394 LEU B C 1
ATOM 13201 O O . LEU B 1 402 ? 22.345 8.625 118.252 1.00 6.66 394 LEU B O 1
ATOM 13217 N N . ASP B 1 403 ? 23.233 7.632 120.063 1.00 12.01 395 ASP B N 1
ATOM 13218 C CA . ASP B 1 403 ? 21.979 6.942 120.358 1.00 12.69 395 ASP B CA 1
ATOM 13219 C C . ASP B 1 403 ? 20.865 7.928 120.706 1.00 11.11 395 ASP B C 1
ATOM 13220 O O . ASP B 1 403 ? 19.711 7.752 120.308 1.00 10.40 395 ASP B O 1
ATOM 13229 N N . GLU B 1 404 ? 21.199 8.960 121.462 1.00 11.70 396 GLU B N 1
ATOM 13230 C CA . GLU B 1 404 ? 20.263 10.038 121.736 1.00 15.91 396 GLU B CA 1
ATOM 13231 C C . GLU B 1 404 ? 19.817 10.748 120.463 1.00 12.06 396 GLU B C 1
ATOM 13232 O O . GLU B 1 404 ? 18.648 11.117 120.331 1.00 9.86 396 GLU B O 1
ATOM 13244 N N . PHE B 1 405 ? 20.760 11.050 119.567 1.00 10.54 397 PHE B N 1
ATOM 13245 C CA . PHE B 1 405 ? 20.433 11.658 118.286 1.00 9.37 397 PHE B CA 1
ATOM 13246 C C . PHE B 1 405 ? 19.507 10.768 117.454 1.00 10.64 397 PHE B C 1
ATOM 13247 O O . PHE B 1 405 ? 18.513 11.248 116.894 1.00 8.49 397 PHE B O 1
ATOM 13264 N N . LYS B 1 406 ? 19.812 9.466 117.369 1.00 7.30 398 LYS B N 1
ATOM 13265 C CA . LYS B 1 406 ? 18.939 8.539 116.661 1.00 10.21 398 LYS B CA 1
ATOM 13266 C C . LYS B 1 406 ? 17.532 8.494 117.260 1.00 11.21 398 LYS B C 1
ATOM 13267 O O . LYS B 1 406 ? 16.557 8.349 116.524 1.00 11.25 398 LYS B O 1
ATOM 13286 N N . SER B 1 407 ? 17.401 8.579 118.578 1.00 9.40 399 SER B N 1
ATOM 13287 C CA . SER B 1 407 ? 16.051 8.576 119.155 1.00 12.12 399 SER B CA 1
ATOM 13288 C C . SER B 1 407 ? 15.286 9.804 118.698 1.00 11.83 399 SER B C 1
ATOM 13289 O O . SER B 1 407 ? 14.085 9.722 118.357 1.00 9.62 399 SER B O 1
ATOM 13297 N N . PHE B 1 408 ? 15.975 10.958 118.661 1.00 8.05 400 PHE B N 1
ATOM 13298 C CA . PHE B 1 408 ? 15.330 12.154 118.143 1.00 11.00 400 PHE B CA 1
ATOM 13299 C C . PHE B 1 408 ? 14.883 11.961 116.688 1.00 11.91 400 PHE B C 1
ATOM 13300 O O . PHE B 1 408 ? 13.729 12.266 116.330 1.00 9.59 400 PHE B O 1
ATOM 13317 N N . CYS B 1 409 ? 15.751 11.402 115.845 1.00 10.18 401 CYS B N 1
ATOM 13318 C CA . CYS B 1 409 ? 15.418 11.193 114.441 1.00 10.13 401 CYS B CA 1
ATOM 13319 C C . CYS B 1 409 ? 14.238 10.239 114.303 1.00 16.82 401 CYS B C 1
ATOM 13320 O O . CYS B 1 409 ? 13.365 10.452 113.457 1.00 15.92 401 CYS B O 1
ATOM 13328 N N . HIS B 1 410 ? 14.202 9.186 115.131 1.00 12.16 402 HIS B N 1
ATOM 13329 C CA . HIS B 1 410 ? 13.081 8.253 115.141 1.00 12.67 402 HIS B CA 1
ATOM 13330 C C . HIS B 1 410 ? 11.785 8.980 115.461 1.00 12.90 402 HIS B C 1
ATOM 13331 O O . HIS B 1 410 ? 10.781 8.771 114.792 1.00 17.13 402 HIS B O 1
ATOM 13345 N N . PHE B 1 411 ? 11.802 9.841 116.482 1.00 12.26 403 PHE B N 1
ATOM 13346 C CA . PHE B 1 411 ? 10.651 10.687 116.828 1.00 15.66 403 PHE B CA 1
ATOM 13347 C C . PHE B 1 411 ? 10.173 11.488 115.621 1.00 14.49 403 PHE B C 1
ATOM 13348 O O . PHE B 1 411 ? 8.977 11.499 115.302 1.00 12.97 403 PHE B O 1
ATOM 13365 N N . THR B 1 412 ? 11.101 12.116 114.897 1.00 13.63 404 THR B N 1
ATOM 13366 C CA . THR B 1 412 ? 10.715 12.901 113.737 1.00 15.68 404 THR B CA 1
ATOM 13367 C C . THR B 1 412 ? 10.036 12.075 112.660 1.00 19.97 404 THR B C 1
ATOM 13368 O O . THR B 1 412 ? 9.313 12.646 111.853 1.00 22.05 404 THR B O 1
ATOM 13379 N N . THR B 1 413 ? 10.222 10.755 112.622 1.00 12.01 405 THR B N 1
ATOM 13380 C CA . THR B 1 413 ? 9.510 9.984 111.627 1.00 12.96 405 THR B CA 1
ATOM 13381 C C . THR B 1 413 ? 8.065 9.719 112.018 1.00 16.77 405 THR B C 1
ATOM 13382 O O . THR B 1 413 ? 7.283 9.300 111.167 1.00 15.76 405 THR B O 1
ATOM 13393 N N . HIS B 1 414 ? 7.717 9.903 113.292 1.00 16.04 406 HIS B N 1
ATOM 13394 C CA . HIS B 1 414 ? 6.365 9.697 113.789 1.00 16.46 406 HIS B CA 1
ATOM 13395 C C . HIS B 1 414 ? 5.668 11.016 114.117 1.00 18.40 406 HIS B C 1
ATOM 13396 O O . HIS B 1 414 ? 4.904 11.096 115.075 1.00 13.55 406 HIS B O 1
ATOM 13410 N N . LEU B 1 415 ? 5.952 12.062 113.347 1.00 19.21 407 LEU B N 1
ATOM 13411 C CA . LEU B 1 415 ? 5.480 13.389 113.706 1.00 19.16 407 LEU B CA 1
ATOM 13412 C C . LEU B 1 415 ? 3.966 13.460 113.652 1.00 17.82 407 LEU B C 1
ATOM 13413 O O . LEU B 1 415 ? 3.338 14.148 114.458 1.00 22.53 407 LEU B O 1
ATOM 13429 N N . GLU B 1 416 ? 3.356 12.785 112.693 1.00 17.41 408 GLU B N 1
ATOM 13430 C CA . GLU B 1 416 ? 1.908 12.915 112.577 1.00 24.93 408 GLU B CA 1
ATOM 13431 C C . GLU B 1 416 ? 1.195 12.202 113.729 1.00 20.46 408 GLU B C 1
ATOM 13432 O O . GLU B 1 416 ? 0.181 12.688 114.235 1.00 18.40 408 GLU B O 1
ATOM 13444 N N . ASP B 1 417 ? 1.701 11.044 114.152 1.00 18.16 409 ASP B N 1
ATOM 13445 C CA . ASP B 1 417 ? 1.169 10.421 115.353 1.00 17.67 409 ASP B CA 1
ATOM 13446 C C . ASP B 1 417 ? 1.316 11.354 116.545 1.00 12.50 409 ASP B C 1
ATOM 13447 O O . ASP B 1 417 ? 0.399 11.461 117.367 1.00 14.69 409 ASP B O 1
ATOM 13456 N N . PHE B 1 418 ? 2.477 12.029 116.660 1.00 10.82 410 PHE B N 1
ATOM 13457 C CA . PHE B 1 418 ? 2.727 12.953 117.767 1.00 12.36 410 PHE B CA 1
ATOM 13458 C C . PHE B 1 418 ? 1.816 14.186 117.698 1.00 12.83 410 PHE B C 1
ATOM 13459 O O . PHE B 1 418 ? 1.236 14.606 118.706 1.00 9.52 410 PHE B O 1
ATOM 13476 N N . ALA B 1 419 ? 1.656 14.745 116.518 1.00 9.74 411 ALA B N 1
ATOM 13477 C CA . ALA B 1 419 ? 0.757 15.880 116.349 1.00 13.05 411 ALA B CA 1
ATOM 13478 C C . ALA B 1 419 ? -0.673 15.515 116.740 1.00 11.42 411 ALA B C 1
ATOM 13479 O O . ALA B 1 419 ? -1.329 16.261 117.480 1.00 13.81 411 ALA B O 1
ATOM 13486 N N . ILE B 1 420 ? -1.144 14.336 116.323 1.00 12.89 412 ILE B N 1
ATOM 13487 C CA . ILE B 1 420 ? -2.489 13.882 116.692 1.00 14.11 412 ILE B CA 1
ATOM 13488 C C . ILE B 1 420 ? -2.628 13.726 118.200 1.00 12.12 412 ILE B C 1
ATOM 13489 O O . ILE B 1 420 ? -3.622 14.151 118.803 1.00 9.81 412 ILE B O 1
ATOM 13505 N N . ALA B 1 421 ? -1.633 13.130 118.838 1.00 12.10 413 ALA B N 1
ATOM 13506 C CA . ALA B 1 421 ? -1.643 12.980 120.282 1.00 13.27 413 ALA B CA 1
ATOM 13507 C C . ALA B 1 421 ? -1.653 14.323 121.013 1.00 12.21 413 ALA B C 1
ATOM 13508 O O . ALA B 1 421 ? -2.231 14.425 122.101 1.00 14.39 413 ALA B O 1
ATOM 13515 N N . MET B 1 422 ? -0.983 15.331 120.462 1.00 11.51 414 MET B N 1
ATOM 13516 C CA . MET B 1 422 ? -0.888 16.673 121.032 1.00 10.76 414 MET B CA 1
ATOM 13517 C C . MET B 1 422 ? -2.089 17.586 120.752 1.00 11.59 414 MET B C 1
ATOM 13518 O O . MET B 1 422 ? -2.032 18.766 121.131 1.00 12.85 414 MET B O 1
ATOM 13532 N N . GLN B 1 423 ? -3.161 17.083 120.156 1.00 12.60 415 GLN B N 1
ATOM 13533 C CA . GLN B 1 423 ? -4.185 17.983 119.638 1.00 17.61 415 GLN B CA 1
ATOM 13534 C C . GLN B 1 423 ? -4.881 18.760 120.732 1.00 13.99 415 GLN B C 1
ATOM 13535 O O . GLN B 1 423 ? -5.331 19.886 120.483 1.00 12.15 415 GLN B O 1
ATOM 13549 N N . MET B 1 424 ? -4.997 18.215 121.951 1.00 14.34 416 MET B N 1
ATOM 13550 C CA . MET B 1 424 ? -5.677 19.010 122.984 1.00 12.61 416 MET B CA 1
ATOM 13551 C C . MET B 1 424 ? -4.847 20.237 123.338 1.00 13.48 416 MET B C 1
ATOM 13552 O O . MET B 1 424 ? -5.381 21.355 123.473 1.00 12.40 416 MET B O 1
ATOM 13566 N N . PHE B 1 425 ? -3.534 20.078 123.420 1.00 9.61 417 PHE B N 1
ATOM 13567 C CA . PHE B 1 425 ? -2.667 21.235 123.612 1.00 8.56 417 PHE B CA 1
ATOM 13568 C C . PHE B 1 425 ? -2.843 22.239 122.480 1.00 12.82 417 PHE B C 1
ATOM 13569 O O . PHE B 1 425 ? -3.047 23.434 122.717 1.00 11.20 417 PHE B O 1
ATOM 13586 N N . SER B 1 426 ? -2.770 21.771 121.237 1.00 9.58 418 SER B N 1
ATOM 13587 C CA . SER B 1 426 ? -2.826 22.678 120.107 1.00 11.59 418 SER B CA 1
ATOM 13588 C C . SER B 1 426 ? -4.186 23.359 120.005 1.00 12.42 418 SER B C 1
ATOM 13589 O O . SER B 1 426 ? -4.268 24.568 119.735 1.00 9.95 418 SER B O 1
ATOM 13597 N N . LEU B 1 427 ? -5.267 22.582 120.114 1.00 8.86 419 LEU B N 1
ATOM 13598 C CA . LEU B 1 427 ? -6.581 23.181 119.967 1.00 10.16 419 LEU B CA 1
ATOM 13599 C C . LEU B 1 427 ? -6.868 24.149 121.100 1.00 11.90 419 LEU B C 1
ATOM 13600 O O . LEU B 1 427 ? -7.540 25.169 120.896 1.00 13.41 419 LEU B O 1
ATOM 13616 N N . ALA B 1 428 ? -6.340 23.886 122.276 1.00 12.14 420 ALA B N 1
ATOM 13617 C CA . ALA B 1 428 ? -6.543 24.786 123.401 1.00 13.08 420 ALA B CA 1
ATOM 13618 C C . ALA B 1 428 ? -5.613 25.991 123.384 1.00 14.28 420 ALA B C 1
ATOM 13619 O O . ALA B 1 428 ? -5.756 26.860 124.249 1.00 14.20 420 ALA B O 1
ATOM 13626 N N . HIS B 1 429 ? -4.689 26.076 122.426 1.00 7.77 421 HIS B N 1
ATOM 13627 C CA . HIS B 1 429 ? -3.652 27.124 122.409 1.00 12.29 421 HIS B CA 1
ATOM 13628 C C . HIS B 1 429 ? -2.862 27.153 123.722 1.00 13.90 421 HIS B C 1
ATOM 13629 O O . HIS B 1 429 ? -2.536 28.210 124.267 1.00 14.50 421 HIS B O 1
ATOM 13644 N N . ARG B 1 430 ? -2.539 25.973 124.221 1.00 12.71 422 ARG B N 1
ATOM 13645 C CA . ARG B 1 430 ? -1.846 25.815 125.491 1.00 9.92 422 ARG B CA 1
ATOM 13646 C C . ARG B 1 430 ? -0.401 25.421 125.194 1.00 12.56 422 ARG B C 1
ATOM 13647 O O . ARG B 1 430 ? -0.149 24.297 124.716 1.00 11.81 422 ARG B O 1
ATOM 13668 N N . PRO B 1 431 ? 0.557 26.311 125.404 1.00 11.34 423 PRO B N 1
ATOM 13669 C CA . PRO B 1 431 ? 1.968 25.958 125.140 1.00 14.68 423 PRO B CA 1
ATOM 13670 C C . PRO B 1 431 ? 2.415 24.799 126.020 1.00 14.09 423 PRO B C 1
ATOM 13671 O O . PRO B 1 431 ? 1.963 24.626 127.157 1.00 14.88 423 PRO B O 1
ATOM 13682 N N . VAL B 1 432 ? 3.312 23.985 125.473 1.00 14.00 424 VAL B N 1
ATOM 13683 C CA . VAL B 1 432 ? 3.685 22.713 126.078 1.00 14.64 424 VAL B CA 1
ATOM 13684 C C . VAL B 1 432 ? 4.972 22.855 126.880 1.00 15.53 424 VAL B C 1
ATOM 13685 O O . VAL B 1 432 ? 5.969 23.399 126.383 1.00 11.59 424 VAL B O 1
ATOM 13698 N N . ARG B 1 433 ? 4.957 22.319 128.104 1.00 13.69 425 ARG B N 1
ATOM 13699 C CA . ARG B 1 433 ? 6.135 22.332 128.980 1.00 16.01 425 ARG B CA 1
ATOM 13700 C C . ARG B 1 433 ? 7.080 21.179 128.629 1.00 13.29 425 ARG B C 1
ATOM 13701 O O . ARG B 1 433 ? 6.655 20.149 128.101 1.00 11.30 425 ARG B O 1
ATOM 13722 N N . LEU B 1 434 ? 8.357 21.327 128.998 1.00 12.14 426 LEU B N 1
ATOM 13723 C CA . LEU B 1 434 ? 9.356 20.335 128.596 1.00 11.39 426 LEU B CA 1
ATOM 13724 C C . LEU B 1 434 ? 8.953 18.948 129.050 1.00 13.11 426 LEU B C 1
ATOM 13725 O O . LEU B 1 434 ? 9.008 17.994 128.268 1.00 11.14 426 LEU B O 1
ATOM 13741 N N . ALA B 1 435 ? 8.539 18.807 130.320 1.00 16.09 427 ALA B N 1
ATOM 13742 C CA . ALA B 1 435 ? 8.200 17.474 130.827 1.00 20.80 427 ALA B CA 1
ATOM 13743 C C . ALA B 1 435 ? 6.991 16.881 130.096 1.00 15.74 427 ALA B C 1
ATOM 13744 O O . ALA B 1 435 ? 6.897 15.664 129.894 1.00 10.38 427 ALA B O 1
ATOM 13751 N N . GLU B 1 436 ? 6.017 17.713 129.764 1.00 15.28 428 GLU B N 1
ATOM 13752 C CA . GLU B 1 436 ? 4.830 17.222 129.072 1.00 14.13 428 GLU B CA 1
ATOM 13753 C C . GLU B 1 436 ? 5.168 16.773 127.656 1.00 8.68 428 GLU B C 1
ATOM 13754 O O . GLU B 1 436 ? 4.603 15.799 127.149 1.00 9.37 428 GLU B O 1
ATOM 13766 N N . PHE B 1 437 ? 6.047 17.514 126.998 1.00 12.47 429 PHE B N 1
ATOM 13767 C CA . PHE B 1 437 ? 6.575 17.159 125.683 1.00 11.65 429 PHE B CA 1
ATOM 13768 C C . PHE B 1 437 ? 7.313 15.827 125.703 1.00 10.23 429 PHE B C 1
ATOM 13769 O O . PHE B 1 437 ? 7.049 14.942 124.884 1.00 9.53 429 PHE B O 1
ATOM 13786 N N . LYS B 1 438 ? 8.252 15.678 126.639 1.00 11.62 430 LYS B N 1
ATOM 13787 C CA . LYS B 1 438 ? 8.973 14.424 126.805 1.00 10.05 430 LYS B CA 1
ATOM 13788 C C . LYS B 1 438 ? 8.013 13.254 126.924 1.00 8.49 430 LYS B C 1
ATOM 13789 O O . LYS B 1 438 ? 8.167 12.234 126.246 1.00 11.19 430 LYS B O 1
ATOM 13808 N N . ARG B 1 439 ? 7.017 13.386 127.788 1.00 13.75 431 ARG B N 1
ATOM 13809 C CA . ARG B 1 439 ? 6.071 12.300 128.022 1.00 15.65 431 ARG B CA 1
ATOM 13810 C C . ARG B 1 439 ? 5.257 12.013 126.773 1.00 13.35 431 ARG B C 1
ATOM 13811 O O . ARG B 1 439 ? 5.050 10.850 126.395 1.00 12.57 431 ARG B O 1
ATOM 13832 N N . ALA B 1 440 ? 4.751 13.067 126.138 1.00 11.06 432 ALA B N 1
ATOM 13833 C CA . ALA B 1 440 ? 3.989 12.887 124.908 1.00 10.21 432 ALA B CA 1
ATOM 13834 C C . ALA B 1 440 ? 4.808 12.170 123.843 1.00 7.30 432 ALA B C 1
ATOM 13835 O O . ALA B 1 440 ? 4.282 11.305 123.130 1.00 10.67 432 ALA B O 1
ATOM 13842 N N . VAL B 1 441 ? 6.081 12.539 123.674 1.00 10.25 433 VAL B N 1
ATOM 13843 C CA . VAL B 1 441 ? 6.911 11.823 122.702 1.00 9.00 433 VAL B CA 1
ATOM 13844 C C . VAL B 1 441 ? 6.941 10.327 123.036 1.00 11.70 433 VAL B C 1
ATOM 13845 O O . VAL B 1 441 ? 6.764 9.465 122.162 1.00 8.30 433 VAL B O 1
ATOM 13858 N N . LYS B 1 442 ? 7.153 10.000 124.308 1.00 14.43 434 LYS B N 1
ATOM 13859 C CA . LYS B 1 442 ? 7.232 8.593 124.715 1.00 12.84 434 LYS B CA 1
ATOM 13860 C C . LYS B 1 442 ? 5.899 7.894 124.486 1.00 16.84 434 LYS B C 1
ATOM 13861 O O . LYS B 1 442 ? 5.843 6.809 123.882 1.00 12.43 434 LYS B O 1
ATOM 13880 N N . VAL B 1 443 ? 4.801 8.544 124.874 1.00 15.45 435 VAL B N 1
ATOM 13881 C CA . VAL B 1 443 ? 3.493 7.905 124.738 1.00 11.47 435 VAL B CA 1
ATOM 13882 C C . VAL B 1 443 ? 3.121 7.740 123.262 1.00 13.85 435 VAL B C 1
ATOM 13883 O O . VAL B 1 443 ? 2.547 6.723 122.859 1.00 11.79 435 VAL B O 1
ATOM 13896 N N . ALA B 1 444 ? 3.393 8.757 122.441 1.00 11.26 436 ALA B N 1
ATOM 13897 C CA . ALA B 1 444 ? 2.882 8.762 121.080 1.00 11.64 436 ALA B CA 1
ATOM 13898 C C . ALA B 1 444 ? 3.797 8.026 120.105 1.00 17.17 436 ALA B C 1
ATOM 13899 O O . ALA B 1 444 ? 3.306 7.512 119.094 1.00 13.91 436 ALA B O 1
ATOM 13906 N N . THR B 1 445 ? 5.122 7.974 120.391 1.00 14.89 437 THR B N 1
ATOM 13907 C CA . THR B 1 445 ? 6.109 7.444 119.447 1.00 14.92 437 THR B CA 1
ATOM 13908 C C . THR B 1 445 ? 7.028 6.366 119.993 1.00 17.68 437 THR B C 1
ATOM 13909 O O . THR B 1 445 ? 7.765 5.792 119.198 1.00 19.05 437 THR B O 1
ATOM 13920 N N . GLY B 1 446 ? 6.990 6.049 121.289 1.00 16.04 438 GLY B N 1
ATOM 13921 C CA . GLY B 1 446 ? 7.902 5.081 121.876 1.00 23.39 438 GLY B CA 1
ATOM 13922 C C . GLY B 1 446 ? 9.291 5.605 122.186 1.00 20.79 438 GLY B C 1
ATOM 13923 O O . GLY B 1 446 ? 10.094 4.888 122.797 1.00 16.42 438 GLY B O 1
ATOM 13927 N N . GLN B 1 447 ? 9.602 6.834 121.826 1.00 18.26 439 GLN B N 1
ATOM 13928 C CA . GLN B 1 447 ? 10.974 7.297 121.923 1.00 14.88 439 GLN B CA 1
ATOM 13929 C C . GLN B 1 447 ? 11.246 8.027 123.220 1.00 20.20 439 GLN B C 1
ATOM 13930 O O . GLN B 1 447 ? 10.394 8.746 123.764 1.00 18.20 439 GLN B O 1
ATOM 13944 N N . GLU B 1 448 ? 12.456 7.823 123.706 1.00 15.91 440 GLU B N 1
ATOM 13945 C CA . GLU B 1 448 ? 12.946 8.420 124.934 1.00 22.40 440 GLU B CA 1
ATOM 13946 C C . GLU B 1 448 ? 13.873 9.541 124.526 1.00 23.99 440 GLU B C 1
ATOM 13947 O O . GLU B 1 448 ? 14.981 9.288 124.049 1.00 25.04 440 GLU B O 1
ATOM 13959 N N . LEU B 1 449 ? 13.419 10.768 124.649 1.00 16.62 441 LEU B N 1
ATOM 13960 C CA . LEU B 1 449 ? 14.306 11.892 124.414 1.00 16.48 441 LEU B CA 1
ATOM 13961 C C . LEU B 1 449 ? 14.949 12.265 125.735 1.00 19.31 441 LEU B C 1
ATOM 13962 O O . LEU B 1 449 ? 14.261 12.368 126.753 1.00 17.75 441 LEU B O 1
ATOM 13978 N N . SER B 1 450 ? 16.270 12.425 125.723 1.00 14.36 442 SER B N 1
ATOM 13979 C CA . SER B 1 450 ? 16.966 12.893 126.907 1.00 21.94 442 SER B CA 1
ATOM 13980 C C . SER B 1 450 ? 16.632 14.350 127.175 1.00 25.04 442 SER B C 1
ATOM 13981 O O . SER B 1 450 ? 16.304 15.123 126.263 1.00 17.68 442 SER B O 1
ATOM 13989 N N . ASN B 1 451 ? 16.712 14.723 128.451 1.00 28.68 443 ASN B N 1
ATOM 13990 C CA . ASN B 1 451 ? 16.472 16.106 128.839 1.00 29.91 443 ASN B CA 1
ATOM 13991 C C . ASN B 1 451 ? 17.411 17.037 128.103 1.00 24.23 443 ASN B C 1
ATOM 13992 O O . ASN B 1 451 ? 17.047 18.168 127.773 1.00 27.21 443 ASN B O 1
ATOM 14003 N N . ASN B 1 452 ? 18.581 16.544 127.734 1.00 23.35 444 ASN B N 1
ATOM 14004 C CA . ASN B 1 452 ? 19.555 17.386 127.064 1.00 13.14 444 ASN B CA 1
ATOM 14005 C C . ASN B 1 452 ? 19.250 17.666 125.581 1.00 15.69 444 ASN B C 1
ATOM 14006 O O . ASN B 1 452 ? 19.512 18.776 125.086 1.00 16.50 444 ASN B O 1
ATOM 14017 N N . ILE B 1 453 ? 18.781 16.664 124.840 1.00 13.46 445 ILE B N 1
ATOM 14018 C CA . ILE B 1 453 ? 18.175 16.910 123.543 1.00 10.32 445 ILE B CA 1
ATOM 14019 C C . ILE B 1 453 ? 17.025 17.917 123.701 1.00 10.26 445 ILE B C 1
ATOM 14020 O O . ILE B 1 453 ? 16.933 18.917 122.988 1.00 11.35 445 ILE B O 1
ATOM 14036 N N . LEU B 1 454 ? 16.137 17.668 124.662 1.00 13.86 446 LEU B N 1
ATOM 14037 C CA . LEU B 1 454 ? 14.924 18.482 124.757 1.00 16.68 446 LEU B CA 1
ATOM 14038 C C . LEU B 1 454 ? 15.230 19.888 125.236 1.00 14.95 446 LEU B C 1
ATOM 14039 O O . LEU B 1 454 ? 14.615 20.861 124.769 1.00 14.88 446 LEU B O 1
ATOM 14055 N N . ASP B 1 455 ? 16.192 20.023 126.150 1.00 18.94 447 ASP B N 1
ATOM 14056 C CA . ASP B 1 455 ? 16.643 21.350 126.542 1.00 16.56 447 ASP B CA 1
ATOM 14057 C C . ASP B 1 455 ? 17.130 22.129 125.336 1.00 16.42 447 ASP B C 1
ATOM 14058 O O . ASP B 1 455 ? 16.816 23.326 125.176 1.00 16.62 447 ASP B O 1
ATOM 14067 N N . THR B 1 456 ? 17.865 21.458 124.448 1.00 11.92 448 THR B N 1
ATOM 14068 C CA . THR B 1 456 ? 18.344 22.129 123.256 1.00 13.21 448 THR B CA 1
ATOM 14069 C C . THR B 1 456 ? 17.176 22.576 122.379 1.00 14.93 448 THR B C 1
ATOM 14070 O O . THR B 1 456 ? 17.138 23.730 121.922 1.00 12.37 448 THR B O 1
ATOM 14081 N N . VAL B 1 457 ? 16.212 21.676 122.141 1.00 11.97 449 VAL B N 1
ATOM 14082 C CA . VAL B 1 457 ? 15.023 22.018 121.355 1.00 13.82 449 VAL B CA 1
ATOM 14083 C C . VAL B 1 457 ? 14.339 23.249 121.938 1.00 10.60 449 VAL B C 1
ATOM 14084 O O . VAL B 1 457 ? 14.036 24.229 121.232 1.00 13.01 449 VAL B O 1
ATOM 14097 N N . PHE B 1 458 ? 14.098 23.217 123.236 1.00 10.20 450 PHE B N 1
ATOM 14098 C CA . PHE B 1 458 ? 13.316 24.268 123.864 1.00 9.88 450 PHE B CA 1
ATOM 14099 C C . PHE B 1 458 ? 14.061 25.593 123.835 1.00 18.35 450 PHE B C 1
ATOM 14100 O O . PHE B 1 458 ? 13.456 26.636 123.552 1.00 13.81 450 PHE B O 1
ATOM 14117 N N . LYS B 1 459 ? 15.386 25.573 124.076 1.00 12.18 451 LYS B N 1
ATOM 14118 C CA . LYS B 1 459 ? 16.143 26.817 124.063 1.00 14.63 451 LYS B CA 1
ATOM 14119 C C . LYS B 1 459 ? 16.202 27.415 122.661 1.00 14.00 451 LYS B C 1
ATOM 14120 O O . LYS B 1 459 ? 16.358 28.625 122.520 1.00 17.25 451 LYS B O 1
ATOM 14139 N N . ILE B 1 460 ? 16.176 26.581 121.617 1.00 10.99 452 ILE B N 1
ATOM 14140 C CA . ILE B 1 460 ? 16.253 27.106 120.258 1.00 14.94 452 ILE B CA 1
ATOM 14141 C C . ILE B 1 460 ? 14.904 27.665 119.823 1.00 17.88 452 ILE B C 1
ATOM 14142 O O . ILE B 1 460 ? 14.811 28.798 119.333 1.00 15.03 452 ILE B O 1
ATOM 14158 N N . PHE B 1 461 ? 13.832 26.905 120.022 1.00 12.69 453 PHE B N 1
ATOM 14159 C CA . PHE B 1 461 ? 12.554 27.263 119.410 1.00 11.92 453 PHE B CA 1
ATOM 14160 C C . PHE B 1 461 ? 11.584 28.031 120.295 1.00 11.28 453 PHE B C 1
ATOM 14161 O O . PHE B 1 461 ? 10.565 28.481 119.779 1.00 15.83 453 PHE B O 1
ATOM 14178 N N . ASP B 1 462 ? 11.862 28.227 121.580 1.00 13.72 454 ASP B N 1
ATOM 14179 C CA . ASP B 1 462 ? 11.028 29.066 122.425 1.00 14.55 454 ASP B CA 1
ATOM 14180 C C . ASP B 1 462 ? 11.306 30.524 122.074 1.00 17.55 454 ASP B C 1
ATOM 14181 O O . ASP B 1 462 ? 12.363 31.060 122.390 1.00 19.46 454 ASP B O 1
ATOM 14190 N N . LEU B 1 463 ? 10.375 31.160 121.376 1.00 19.51 455 LEU B N 1
ATOM 14191 C CA . LEU B 1 463 ? 10.616 32.498 120.851 1.00 21.31 455 LEU B CA 1
ATOM 14192 C C . LEU B 1 463 ? 10.128 33.590 121.775 1.00 24.48 455 LEU B C 1
ATOM 14193 O O . LEU B 1 463 ? 10.657 34.705 121.731 1.00 32.96 455 LEU B O 1
ATOM 14209 N N . ASP B 1 464 ? 9.119 33.322 122.593 1.00 20.25 456 ASP B N 1
ATOM 14210 C CA . ASP B 1 464 ? 8.599 34.355 123.479 1.00 24.45 456 ASP B CA 1
ATOM 14211 C C . ASP B 1 464 ? 9.059 34.183 124.920 1.00 25.40 456 ASP B C 1
ATOM 14212 O O . ASP B 1 464 ? 8.610 34.932 125.786 1.00 31.62 456 ASP B O 1
ATOM 14221 N N . GLY B 1 465 ? 9.946 33.221 125.200 1.00 24.47 457 GLY B N 1
ATOM 14222 C CA . GLY B 1 465 ? 10.581 33.140 126.502 1.00 23.12 457 GLY B CA 1
ATOM 14223 C C . GLY B 1 465 ? 9.740 32.580 127.625 1.00 24.96 457 GLY B C 1
ATOM 14224 O O . GLY B 1 465 ? 10.089 32.743 128.794 1.00 24.70 457 GLY B O 1
ATOM 14228 N N . ASP B 1 466 ? 8.639 31.914 127.332 1.00 21.95 458 ASP B N 1
ATOM 14229 C CA . ASP B 1 466 ? 7.876 31.316 128.408 1.00 17.01 458 ASP B CA 1
ATOM 14230 C C . ASP B 1 466 ? 8.350 29.899 128.772 1.00 18.83 458 ASP B C 1
ATOM 14231 O O . ASP B 1 466 ? 7.765 29.276 129.662 1.00 21.48 458 ASP B O 1
ATOM 14240 N N . GLU B 1 467 ? 9.403 29.399 128.124 1.00 22.43 459 GLU B N 1
ATOM 14241 C CA . GLU B 1 467 ? 9.985 28.078 128.384 1.00 22.98 459 GLU B CA 1
ATOM 14242 C C . GLU B 1 467 ? 9.088 26.935 127.961 1.00 21.56 459 GLU B C 1
ATOM 14243 O O . GLU B 1 467 ? 9.319 25.796 128.370 1.00 16.46 459 GLU B O 1
ATOM 14255 N N . CYS B 1 468 ? 8.077 27.252 127.142 1.00 13.39 460 CYS B N 1
ATOM 14256 C CA . CYS B 1 468 ? 7.138 26.304 126.575 1.00 14.99 460 CYS B CA 1
ATOM 14257 C C . CYS B 1 468 ? 7.182 26.442 125.059 1.00 10.01 460 CYS B C 1
ATOM 14258 O O . CYS B 1 468 ? 7.671 27.432 124.520 1.00 9.83 460 CYS B O 1
ATOM 14266 N N . LEU B 1 469 ? 6.749 25.401 124.368 1.00 11.05 461 LEU B N 1
ATOM 14267 C CA . LEU B 1 469 ? 6.645 25.439 122.914 1.00 10.62 461 LEU B CA 1
ATOM 14268 C C . LEU B 1 469 ? 5.173 25.453 122.546 1.00 11.58 461 LEU B C 1
ATOM 14269 O O . LEU B 1 469 ? 4.433 24.519 122.893 1.00 9.39 461 LEU B O 1
ATOM 14285 N N . SER B 1 470 ? 4.744 26.539 121.919 1.00 14.03 462 SER B N 1
ATOM 14286 C CA . SER B 1 470 ? 3.426 26.642 121.318 1.00 9.19 462 SER B CA 1
ATOM 14287 C C . SER B 1 470 ? 3.425 25.869 120.021 1.00 8.70 462 SER B C 1
ATOM 14288 O O . SER B 1 470 ? 4.478 25.482 119.513 1.00 10.09 462 SER B O 1
ATOM 14296 N N . HIS B 1 471 ? 2.235 25.682 119.461 1.00 10.10 463 HIS B N 1
ATOM 14297 C CA . HIS B 1 471 ? 2.112 24.936 118.217 1.00 9.12 463 HIS B CA 1
ATOM 14298 C C . HIS B 1 471 ? 2.981 25.535 117.119 1.00 13.85 463 HIS B C 1
ATOM 14299 O O . HIS B 1 471 ? 3.738 24.813 116.460 1.00 13.00 463 HIS B O 1
ATOM 14313 N N . GLU B 1 472 ? 2.903 26.860 116.904 1.00 10.67 464 GLU B N 1
ATOM 14314 C CA . GLU B 1 472 ? 3.699 27.455 115.834 1.00 12.08 464 GLU B CA 1
ATOM 14315 C C . GLU B 1 472 ? 5.203 27.468 116.137 1.00 9.76 464 GLU B C 1
ATOM 14316 O O . GLU B 1 472 ? 6.008 27.547 115.213 1.00 13.00 464 GLU B O 1
ATOM 14328 N N . GLU B 1 473 ? 5.609 27.376 117.397 1.00 9.85 465 GLU B N 1
ATOM 14329 C CA . GLU B 1 473 ? 7.037 27.403 117.685 1.00 11.80 465 GLU B CA 1
ATOM 14330 C C . GLU B 1 473 ? 7.750 26.123 117.255 1.00 14.03 465 GLU B C 1
ATOM 14331 O O . GLU B 1 473 ? 8.960 26.166 117.002 1.00 14.18 465 GLU B O 1
ATOM 14343 N N . PHE B 1 474 ? 7.049 25.001 117.137 1.00 10.92 466 PHE B N 1
ATOM 14344 C CA . PHE B 1 474 ? 7.748 23.767 116.778 1.00 11.49 466 PHE B CA 1
ATOM 14345 C C . PHE B 1 474 ? 7.009 22.941 115.735 1.00 13.52 466 PHE B C 1
ATOM 14346 O O . PHE B 1 474 ? 7.511 22.783 114.614 1.00 17.68 466 PHE B O 1
ATOM 14363 N N . LEU B 1 475 ? 5.811 22.434 116.048 1.00 12.65 467 LEU B N 1
ATOM 14364 C CA . LEU B 1 475 ? 5.054 21.728 115.008 1.00 15.93 467 LEU B CA 1
ATOM 14365 C C . LEU B 1 475 ? 4.840 22.599 113.768 1.00 20.70 467 LEU B C 1
ATOM 14366 O O . LEU B 1 475 ? 5.037 22.155 112.627 1.00 25.57 467 LEU B O 1
ATOM 14382 N N . GLY B 1 476 ? 4.419 23.847 113.969 1.00 16.54 468 GLY B N 1
ATOM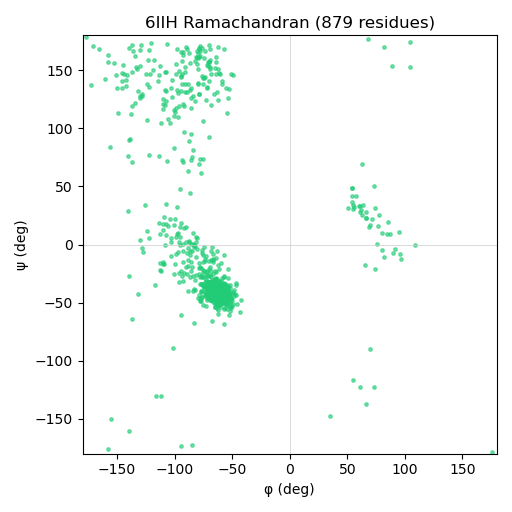 14383 C CA . GLY B 1 476 ? 4.242 24.745 112.831 1.00 22.93 468 GLY B CA 1
ATOM 14384 C C . GLY B 1 476 ? 5.510 24.935 112.012 1.00 31.92 468 GLY B C 1
ATOM 14385 O O . GLY B 1 476 ? 5.452 25.065 110.783 1.00 21.97 468 GLY B O 1
ATOM 14389 N N . VAL B 1 477 ? 6.666 24.926 112.669 1.00 24.24 469 VAL B N 1
ATOM 14390 C CA . VAL B 1 477 ? 7.929 25.079 111.957 1.00 23.05 469 VAL B CA 1
ATOM 14391 C C . VAL B 1 477 ? 8.188 23.876 111.063 1.00 22.81 469 VAL B C 1
ATOM 14392 O O . VAL B 1 477 ? 8.595 24.026 109.906 1.00 33.26 469 VAL B O 1
ATOM 14405 N N . LEU B 1 478 ? 7.965 22.670 111.577 1.00 19.47 470 LEU B N 1
ATOM 14406 C CA . LEU B 1 478 ? 8.122 21.469 110.773 1.00 30.67 470 LEU B CA 1
ATOM 14407 C C . LEU B 1 478 ? 7.021 21.372 109.724 1.00 37.29 470 LEU B C 1
ATOM 14408 O O . LEU B 1 478 ? 5.860 21.702 109.979 1.00 41.81 470 LEU B O 1
ATOM 14424 N N . LYS B 1 479 ? 7.393 20.932 108.526 1.00 36.63 471 LYS B N 1
ATOM 14425 C CA . LYS B 1 479 ? 6.414 20.630 107.476 1.00 52.88 471 LYS B CA 1
ATOM 14426 C C . LYS B 1 479 ? 5.641 21.848 106.968 1.00 49.19 471 LYS B C 1
ATOM 14427 O O . LYS B 1 479 ? 5.013 21.788 105.905 1.00 62.78 471 LYS B O 1
ATOM 14446 N N . ASN B 1 480 ? 5.640 22.936 107.724 1.00 43.46 472 ASN B N 1
ATOM 14447 C CA . ASN B 1 480 ? 5.496 24.263 107.132 1.00 46.21 472 ASN B CA 1
ATOM 14448 C C . ASN B 1 480 ? 6.890 24.845 106.916 1.00 51.86 472 ASN B C 1
ATOM 14449 O O . ASN B 1 480 ? 7.203 25.967 107.335 1.00 53.70 472 ASN B O 1
ATOM 14460 N N . ARG B 1 481 ? 7.761 24.011 106.320 1.00 41.43 473 ARG B N 1
ATOM 14461 C CA . ARG B 1 481 ? 9.140 24.368 106.009 1.00 49.89 473 ARG B CA 1
ATOM 14462 C C . ARG B 1 481 ? 9.105 25.618 105.109 1.00 52.41 473 ARG B C 1
ATOM 14463 O O . ARG B 1 481 ? 8.844 26.744 105.563 1.00 55.16 473 ARG B O 1
#

Secondary structure (DSSP, 8-state):
--HHHHHHHHS-EEEEEEE-TTS-EEEEETEEETT-SSHHHHHHHHHHHHTS--TTB--HHHHHHHHHHHHHHHHHHHHT-TTHHHHHHHS-HHHHHHHHHHHHHH-HHHHHT-HHHHHHHHTT-HHHHHHHHTTSHHHHHSHHHHHHHHHHHHHSSSGGGSS--HHHHHHH--EEETTEEEB-HHHHHHHHH-S-----EE--HHHHHHHTTTGGGS-SSTTHHHHHTTS--B-HHHHHHHHHHHT--GGGHHHHHHHH-TT-SSEE-HHHHHT----HHHHHHH-TTS-PPEEHHHHHHHHHHHHHHHHHHHHHHHHTT-SSB-HHHHHHHHH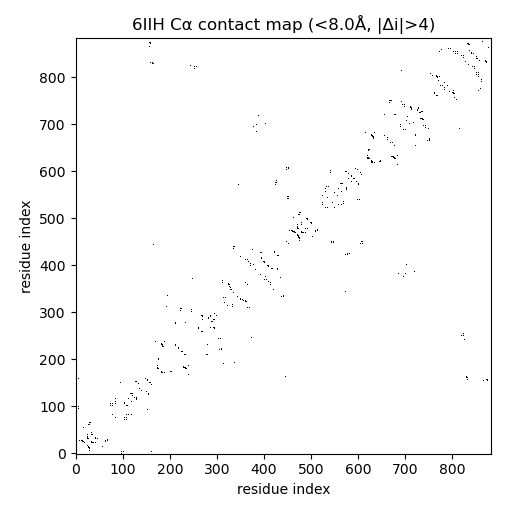TT--HHHHHHHHHHHHHH----S-B-HHHHHHHHHHTT-HHHHHHHHHHHHHTT----HHHHHHHHHHHHSSPPPHHHHHHHHHHH-TTSSS---HHHHHHHHHHHH-TT-/--HHHHHHHHS--EEEEEE-TT--EEEETTEE--SSS-HHHHHHHHHHTTSSS--SS--HHHHHHHHHHHHHHHHHHHHT-TTHHHHHHHS-HHHHHHHHHHHHHH-TTGGGS-HHHHHHHHTT-HHHHHHHHTTSHHHHHSHHHHHHHHHHHHHSSSTT--HHHHHHHHHH--EEETTEEEB-HHHHHHHHH-SS------HHHHHHHHHHHHHS-SSTTHHHHHTTS--B-HHHHHHHHHHHTS-HHHHHHHHHHH-TTSSSEE-TTTS----HHHHHHHTTTT---EEHHHHHHHHHHHHHHHHHHHHHHHHTT-SSB-HHHHHHHHHHHHT-TT-HHHHHHHHHH------B-HHHHHHHHHHHHTHHHHHHHTHHHHHTT-PEEHHHHHHHHHHHH-----HHHHHHHHHHH--SSSSEE-TTTTTTTSS--